Protein 2AHX (pdb70)

Radius of gyration: 51.65 Å; Cα contacts (8 Å, |Δi|>4): 3265; chains: 2; bounding box: 102×162×82 Å

Nearest PDB structures (foldseek):
  2ahx-assembly2_B  TM=1.002E+00  e=0.000E+00  Homo sapiens
  3u7u-assembly4_D  TM=5.009E-01  e=7.144E-100  Homo sapiens
  3u7u-assembly2_B  TM=5.029E-01  e=1.437E-99  Homo sapiens
  3u7u-assembly3_C  TM=4.833E-01  e=7.465E-99  Homo sapiens
  3u7u-assembly6_F  TM=4.872E-01  e=8.568E-97  Homo sapiens

Organism: Homo sapiens (NCBI:txid9606)

B-factor: mean 28.51, std 9.24, range [2.51, 85.09]

Structure (mmCIF, N/CA/C/O backbone):
data_2AHX
#
_entry.id   2AHX
#
_cell.length_a   76.960
_cell.length_b   203.090
_cell.length_c   261.320
_cell.angle_alpha   90.00
_cell.angle_beta   90.00
_cell.angle_gamma   90.00
#
_symmetry.space_group_name_H-M   'C 2 2 21'
#
loop_
_entity.id
_entity.type
_entity.pdbx_description
1 polymer 'Receptor tyrosine-protein kinase erbB-4'
2 non-polymer 2-acetamido-2-deoxy-beta-D-glucopyranose
3 non-polymer 'SULFATE ION'
4 non-polymer 'YTTRIUM (III) ION'
5 water water
#
loop_
_atom_site.group_PDB
_atom_site.id
_atom_site.type_symbol
_atom_site.label_atom_id
_atom_site.label_alt_id
_atom_site.label_comp_id
_atom_site.label_asym_id
_atom_site.label_entity_id
_atom_site.label_seq_id
_atom_site.pdbx_PDB_ins_code
_atom_site.Cartn_x
_atom_site.Cartn_y
_atom_site.Cartn_z
_atom_site.occupancy
_atom_site.B_iso_or_equiv
_atom_site.auth_seq_id
_atom_site.auth_comp_id
_atom_site.auth_asym_id
_atom_site.auth_atom_id
_atom_site.pdbx_PDB_model_num
ATOM 1 N N . GLN A 1 2 ? 3.800 123.437 154.857 1.00 35.35 1 GLN A N 1
ATOM 2 C CA . GLN A 1 2 ? 3.339 122.082 154.588 1.00 35.59 1 GLN A CA 1
ATOM 3 C C . GLN A 1 2 ? 3.246 121.772 153.081 1.00 35.41 1 GLN A C 1
ATOM 4 O O . GLN A 1 2 ? 2.917 120.636 152.726 1.00 36.33 1 GLN A O 1
ATOM 10 N N . SER A 1 3 ? 3.533 122.729 152.205 1.00 34.40 2 SER A N 1
ATOM 11 C CA . SER A 1 3 ? 3.566 122.455 150.807 1.00 32.89 2 SER A CA 1
ATOM 12 C C . SER A 1 3 ? 5.050 122.409 150.553 1.00 31.05 2 SER A C 1
ATOM 13 O O . SER A 1 3 ? 5.787 123.258 151.058 1.00 32.05 2 SER A O 1
ATOM 16 N N . VAL A 1 4 ? 5.518 121.437 149.780 1.00 29.25 3 VAL A N 1
ATOM 17 C CA . VAL A 1 4 ? 6.952 121.285 149.553 1.00 27.83 3 VAL A CA 1
ATOM 18 C C . VAL A 1 4 ? 7.378 121.227 148.086 1.00 26.00 3 VAL A C 1
ATOM 19 O O . VAL A 1 4 ? 6.630 120.758 147.230 1.00 26.07 3 VAL A O 1
ATOM 23 N N . CYS A 1 5 ? 8.586 121.710 147.802 1.00 25.26 4 CYS A N 1
ATOM 24 C CA . CYS A 1 5 ? 9.131 121.679 146.448 1.00 25.44 4 CYS A CA 1
ATOM 25 C C . CYS A 1 5 ? 10.655 121.736 146.446 1.00 24.33 4 CYS A C 1
ATOM 26 O O . CYS A 1 5 ? 11.282 122.198 147.404 1.00 23.17 4 CYS A O 1
ATOM 29 N N . ALA A 1 6 ? 11.248 121.253 145.360 1.00 25.02 5 ALA A N 1
ATOM 30 C CA . ALA A 1 6 ? 12.699 121.260 145.209 1.00 25.29 5 ALA A CA 1
ATOM 31 C C . ALA A 1 6 ? 13.110 122.628 144.693 1.00 27.38 5 ALA A C 1
ATOM 32 O O . ALA A 1 6 ? 12.333 123.304 144.020 1.00 29.66 5 ALA A O 1
ATOM 34 N N . GLY A 1 7 ? 14.325 123.047 145.009 1.00 28.03 6 GLY A N 1
ATOM 35 C CA . GLY A 1 7 ? 14.768 124.340 144.526 1.00 26.55 6 GLY A CA 1
ATOM 36 C C . GLY A 1 7 ? 15.558 124.131 143.255 1.00 26.42 6 GLY A C 1
ATOM 37 O O . GLY A 1 7 ? 15.420 123.100 142.604 1.00 24.12 6 GLY A O 1
ATOM 38 N N . THR A 1 8 ? 16.388 125.100 142.899 1.00 25.20 7 THR A N 1
ATOM 39 C CA . THR A 1 8 ? 17.210 124.973 141.709 1.00 25.48 7 THR A CA 1
ATOM 40 C C . THR A 1 8 ? 18.667 125.240 142.065 1.00 24.85 7 THR A C 1
ATOM 41 O O . THR A 1 8 ? 18.976 125.782 143.131 1.00 24.67 7 THR A O 1
ATOM 45 N N . GLU A 1 9 ? 19.559 124.842 141.167 1.00 25.88 8 GLU A N 1
ATOM 46 C CA . GLU A 1 9 ? 20.991 125.039 141.352 1.00 28.63 8 GLU A CA 1
ATOM 47 C C . GLU A 1 9 ? 21.612 125.509 140.046 1.00 26.58 8 GLU A C 1
ATOM 48 O O . GLU A 1 9 ? 22.684 125.044 139.657 1.00 25.66 8 GLU A O 1
ATOM 54 N N . ASN A 1 10 ? 20.937 126.431 139.372 1.00 27.13 9 ASN A N 1
ATOM 55 C CA . ASN A 1 10 ? 21.428 126.953 138.104 1.00 27.52 9 ASN A CA 1
ATOM 56 C C . ASN A 1 10 ? 22.340 128.157 138.325 1.00 28.88 9 ASN A C 1
ATOM 57 O O . ASN A 1 10 ? 23.113 128.525 137.442 1.00 27.87 9 ASN A O 1
ATOM 62 N N . LYS A 1 11 ? 22.241 128.762 139.509 1.00 29.19 10 LYS A N 1
ATOM 63 C CA . LYS A 1 11 ? 23.033 129.939 139.853 1.00 29.06 10 LYS A CA 1
ATOM 64 C C . LYS A 1 11 ? 22.714 131.040 138.843 1.00 29.70 10 LYS A C 1
ATOM 65 O O . LYS A 1 11 ? 21.551 131.365 138.623 1.00 31.67 10 LYS A O 1
ATOM 71 N N . LEU A 1 12 ? 23.742 131.603 138.220 1.00 29.45 11 LEU A N 1
ATOM 72 C CA . LEU A 1 12 ? 23.545 132.675 137.245 1.00 29.90 11 LEU A CA 1
ATOM 73 C C . LEU A 1 12 ? 23.308 132.167 135.826 1.00 30.28 11 LEU A C 1
ATOM 74 O O . LEU A 1 12 ? 23.723 132.793 134.848 1.00 30.77 11 LEU A O 1
ATOM 79 N N . SER A 1 13 ? 22.624 131.036 135.725 1.00 30.25 12 SER A N 1
ATOM 80 C CA . SER A 1 13 ? 22.326 130.426 134.438 1.00 27.79 12 SER A CA 1
ATOM 81 C C . SER A 1 13 ? 20.839 130.622 134.148 1.00 26.29 12 SER A C 1
ATOM 82 O O . SER A 1 13 ? 19.984 130.275 134.965 1.00 25.85 12 SER A O 1
ATOM 85 N N . SER A 1 14 ? 20.526 131.182 132.984 1.00 25.95 13 SER A N 1
ATOM 86 C CA . SER A 1 14 ? 19.127 131.423 132.643 1.00 24.46 13 SER A CA 1
ATOM 87 C C . SER A 1 14 ? 18.773 131.132 131.193 1.00 22.92 13 SER A C 1
ATOM 88 O O . SER A 1 14 ? 19.646 130.949 130.339 1.00 23.06 13 SER A O 1
ATOM 91 N N . LEU A 1 15 ? 17.474 131.079 130.933 1.00 21.40 14 LEU A N 1
ATOM 92 C CA . LEU A 1 15 ? 16.975 130.829 129.594 1.00 19.60 14 LEU A CA 1
ATOM 93 C C . LEU A 1 15 ? 17.093 132.117 128.798 1.00 21.10 14 LEU A C 1
ATOM 94 O O . LEU A 1 15 ? 16.868 133.200 129.334 1.00 21.17 14 LEU A O 1
ATOM 99 N N . SER A 1 16 ? 17.460 131.991 127.525 1.00 20.39 15 SER A N 1
ATOM 100 C CA . SER A 1 16 ? 17.597 133.145 126.644 1.00 20.86 15 SER A CA 1
ATOM 101 C C . SER A 1 16 ? 16.222 133.780 126.437 1.00 22.23 15 SER A C 1
ATOM 102 O O . SER A 1 16 ? 16.095 135.004 126.386 1.00 21.90 15 SER A O 1
ATOM 105 N N . ASP A 1 17 ? 15.201 132.936 126.310 1.00 23.64 16 ASP A N 1
ATOM 106 C CA . ASP A 1 17 ? 13.833 133.405 126.126 1.00 24.41 16 ASP A CA 1
ATOM 107 C C . ASP A 1 17 ? 13.291 133.872 127.480 1.00 25.59 16 ASP A C 1
ATOM 108 O O . ASP A 1 17 ? 12.750 133.072 128.255 1.00 25.62 16 ASP A O 1
ATOM 113 N N . LEU A 1 18 ? 13.437 135.168 127.753 1.00 25.66 17 LEU A N 1
ATOM 114 C CA . LEU A 1 18 ? 12.985 135.762 129.005 1.00 25.86 17 LEU A CA 1
ATOM 115 C C . LEU A 1 18 ? 11.536 135.436 129.365 1.00 26.64 17 LEU A C 1
ATOM 116 O O . LEU A 1 18 ? 11.133 135.555 130.523 1.00 27.55 17 LEU A O 1
ATOM 121 N N . GLU A 1 19 ? 10.751 135.023 128.378 1.00 26.66 18 GLU A N 1
ATOM 122 C CA . GLU A 1 19 ? 9.359 134.658 128.613 1.00 28.33 18 GLU A CA 1
ATOM 123 C C . GLU A 1 19 ? 9.371 133.321 129.350 1.00 28.56 18 GLU A C 1
ATOM 124 O O . GLU A 1 19 ? 8.740 133.172 130.404 1.00 27.80 18 GLU A O 1
ATOM 130 N N . GLN A 1 20 ? 10.108 132.357 128.797 1.00 28.23 19 GLN A N 1
ATOM 131 C CA . GLN A 1 20 ? 10.233 131.021 129.388 1.00 26.35 19 GLN A CA 1
ATOM 132 C C . GLN A 1 20 ? 10.886 131.048 130.774 1.00 24.71 19 GLN A C 1
ATOM 133 O O . GLN A 1 20 ? 10.629 130.181 131.605 1.00 25.75 19 GLN A O 1
ATOM 139 N N . GLN A 1 21 ? 11.739 132.040 131.013 1.00 23.38 20 GLN A N 1
ATOM 140 C CA . GLN A 1 21 ? 12.416 132.182 132.298 1.00 20.44 20 GLN A CA 1
ATOM 141 C C . GLN A 1 21 ? 11.368 132.422 133.376 1.00 19.76 20 GLN A C 1
ATOM 142 O O . GLN A 1 21 ? 11.306 131.693 134.369 1.00 22.05 20 GLN A O 1
ATOM 148 N N . TYR A 1 22 ? 10.549 133.451 133.159 1.00 18.26 21 TYR A N 1
ATOM 149 C CA . TYR A 1 22 ? 9.486 133.828 134.081 1.00 17.64 21 TYR A CA 1
ATOM 150 C C . TYR A 1 22 ? 8.506 132.690 134.283 1.00 18.32 21 TYR A C 1
ATOM 151 O O . TYR A 1 22 ? 8.036 132.442 135.390 1.00 19.14 21 TYR A O 1
ATOM 160 N N . ARG A 1 23 ? 8.179 132.012 133.193 1.00 18.88 22 ARG A N 1
ATOM 161 C CA . ARG A 1 23 ? 7.241 130.905 133.245 1.00 20.32 22 ARG A CA 1
ATOM 162 C C . ARG A 1 23 ? 7.861 129.752 134.032 1.00 20.49 22 ARG A C 1
ATOM 163 O O . ARG A 1 23 ? 7.174 129.040 134.776 1.00 21.15 22 ARG A O 1
ATOM 171 N N . ALA A 1 24 ? 9.169 129.579 133.861 1.00 20.24 23 ALA A N 1
ATOM 172 C CA . ALA A 1 24 ? 9.907 128.532 134.556 1.00 20.74 23 ALA A CA 1
ATOM 173 C C . ALA A 1 24 ? 9.781 128.756 136.055 1.00 20.20 23 ALA A C 1
ATOM 174 O O . ALA A 1 24 ? 9.294 127.895 136.782 1.00 20.74 23 ALA A O 1
ATOM 176 N N . LEU A 1 25 ? 10.219 129.924 136.509 1.00 20.49 24 LEU A N 1
ATOM 177 C CA . LEU A 1 25 ? 10.156 130.274 137.923 1.00 21.76 24 LEU A CA 1
ATOM 178 C C . LEU A 1 25 ? 8.783 129.953 138.502 1.00 22.09 24 LEU A C 1
ATOM 179 O O . LEU A 1 25 ? 8.668 129.207 139.471 1.00 21.97 24 LEU A O 1
ATOM 184 N N . ARG A 1 26 ? 7.742 130.518 137.897 1.00 22.85 25 ARG A N 1
ATOM 185 C CA . ARG A 1 26 ? 6.368 130.304 138.354 1.00 23.82 25 ARG A CA 1
ATOM 186 C C . ARG A 1 26 ? 5.961 128.837 138.442 1.00 24.06 25 ARG A C 1
ATOM 187 O O . ARG A 1 26 ? 5.197 128.451 139.322 1.00 24.36 25 ARG A O 1
ATOM 195 N N . LYS A 1 27 ? 6.458 128.013 137.533 1.00 25.26 26 LYS A N 1
ATOM 196 C CA . LYS A 1 27 ? 6.101 126.602 137.563 1.00 28.46 26 LYS A CA 1
ATOM 197 C C . LYS A 1 27 ? 6.767 125.875 138.733 1.00 30.03 26 LYS A C 1
ATOM 198 O O . LYS A 1 27 ? 6.182 124.969 139.330 1.00 31.21 26 LYS A O 1
ATOM 204 N N . TYR A 1 28 ? 7.991 126.282 139.052 1.00 30.18 27 TYR A N 1
ATOM 205 C CA . TYR A 1 28 ? 8.757 125.682 140.139 1.00 33.13 27 TYR A CA 1
ATOM 206 C C . TYR A 1 28 ? 8.235 126.000 141.544 1.00 33.64 27 TYR A C 1
ATOM 207 O O . TYR A 1 28 ? 7.867 125.094 142.299 1.00 34.22 27 TYR A O 1
ATOM 216 N N . TYR A 1 29 ? 8.196 127.281 141.898 1.00 33.07 28 TYR A N 1
ATOM 217 C CA . TYR A 1 29 ? 7.768 127.658 143.239 1.00 32.41 28 TYR A CA 1
ATOM 218 C C . TYR A 1 29 ? 6.315 128.105 143.360 1.00 33.21 28 TYR A C 1
ATOM 219 O O . TYR A 1 29 ? 5.906 128.682 144.370 1.00 34.77 28 TYR A O 1
ATOM 228 N N . GLU A 1 30 ? 5.543 127.805 142.322 1.00 32.20 29 GLU A N 1
ATOM 229 C CA . GLU A 1 30 ? 4.130 128.142 142.239 1.00 31.52 29 GLU A CA 1
ATOM 230 C C . GLU A 1 30 ? 3.447 128.316 143.596 1.00 30.10 29 GLU A C 1
ATOM 231 O O . GLU A 1 30 ? 3.340 129.432 144.100 1.00 31.75 29 GLU A O 1
ATOM 237 N N . ASN A 1 31 ? 2.980 127.219 144.184 1.00 27.80 30 ASN A N 1
ATOM 238 C CA . ASN A 1 31 ? 2.285 127.283 145.472 1.00 26.62 30 ASN A CA 1
ATOM 239 C C . ASN A 1 31 ? 3.116 126.671 146.589 1.00 27.49 30 ASN A C 1
ATOM 240 O O . ASN A 1 31 ? 2.586 126.237 147.617 1.00 27.83 30 ASN A O 1
ATOM 245 N N . CYS A 1 32 ? 4.424 126.655 146.381 1.00 26.13 31 CYS A N 1
ATOM 246 C CA . CYS A 1 32 ? 5.356 126.080 147.328 1.00 25.10 31 CYS A CA 1
ATOM 247 C C . CYS A 1 32 ? 5.489 126.890 148.614 1.00 23.72 31 CYS A C 1
ATOM 248 O O . CYS A 1 32 ? 5.709 128.091 148.581 1.00 23.41 31 CYS A O 1
ATOM 251 N N . GLU A 1 33 ? 5.365 126.227 149.756 1.00 23.19 32 GLU A N 1
ATOM 252 C CA . GLU A 1 33 ? 5.517 126.921 151.029 1.00 22.45 32 GLU A CA 1
ATOM 253 C C . GLU A 1 33 ? 6.955 126.753 151.531 1.00 22.03 32 GLU A C 1
ATOM 254 O O . GLU A 1 33 ? 7.584 127.729 151.954 1.00 22.57 32 GLU A O 1
ATOM 260 N N . VAL A 1 34 ? 7.470 125.521 151.465 1.00 20.04 33 VAL A N 1
ATOM 261 C CA . VAL A 1 34 ? 8.830 125.205 151.908 1.00 19.78 33 VAL A CA 1
ATOM 262 C C . VAL A 1 34 ? 9.736 124.791 150.746 1.00 20.46 33 VAL A C 1
ATOM 263 O O . VAL A 1 34 ? 9.545 123.732 150.144 1.00 19.04 33 VAL A O 1
ATOM 267 N N . VAL A 1 35 ? 10.728 125.613 150.424 1.00 21.57 34 VAL A N 1
ATOM 268 C CA . VAL A 1 35 ? 11.641 125.264 149.332 1.00 22.94 34 VAL A CA 1
ATOM 269 C C . VAL A 1 35 ? 12.789 124.417 149.884 1.00 23.73 34 VAL A C 1
ATOM 270 O O . VAL A 1 35 ? 13.683 124.921 150.576 1.00 23.98 34 VAL A O 1
ATOM 274 N N . MET A 1 36 ? 12.754 123.125 149.582 1.00 22.55 35 MET A N 1
ATOM 275 C CA . MET A 1 36 ? 13.778 122.205 150.057 1.00 23.12 35 MET A CA 1
ATOM 276 C C . MET A 1 36 ? 14.941 122.222 149.095 1.00 22.41 35 MET A C 1
ATOM 277 O O . MET A 1 36 ? 15.215 121.257 148.399 1.00 25.95 35 MET A O 1
ATOM 282 N N . GLY A 1 37 ? 15.609 123.361 149.059 1.00 20.91 36 GLY A N 1
ATOM 283 C CA . GLY A 1 37 ? 16.731 123.568 148.178 1.00 19.16 36 GLY A CA 1
ATOM 284 C C . GLY A 1 37 ? 16.900 125.065 148.078 1.00 18.66 36 GLY A C 1
ATOM 285 O O . GLY A 1 37 ? 16.583 125.780 149.029 1.00 19.40 36 GLY A O 1
ATOM 286 N N . ASN A 1 38 ? 17.375 125.541 146.932 1.00 18.86 37 ASN A N 1
ATOM 287 C CA . ASN A 1 38 ? 17.593 126.966 146.733 1.00 20.38 37 ASN A CA 1
ATOM 288 C C . ASN A 1 38 ? 16.446 127.669 146.004 1.00 21.33 37 ASN A C 1
ATOM 289 O O . ASN A 1 38 ? 15.768 127.070 145.168 1.00 20.95 37 ASN A O 1
ATOM 294 N N . LEU A 1 39 ? 16.225 128.936 146.356 1.00 20.97 38 LEU A N 1
ATOM 295 C CA . LEU A 1 39 ? 15.212 129.772 145.707 1.00 22.10 38 LEU A CA 1
ATOM 296 C C . LEU A 1 39 ? 16.062 130.631 144.790 1.00 21.85 38 LEU A C 1
ATOM 297 O O . LEU A 1 39 ? 16.812 131.491 145.251 1.00 22.45 38 LEU A O 1
ATOM 302 N N . GLU A 1 40 ? 15.993 130.358 143.495 1.00 22.12 39 GLU A N 1
ATOM 303 C CA . GLU A 1 40 ? 16.783 131.117 142.535 1.00 22.58 39 GLU A CA 1
ATOM 304 C C . GLU A 1 40 ? 15.906 131.953 141.602 1.00 21.33 39 GLU A C 1
ATOM 305 O O . GLU A 1 40 ? 15.093 131.434 140.838 1.00 22.43 39 GLU A O 1
ATOM 311 N N . ILE A 1 41 ? 16.079 133.263 141.692 1.00 20.23 40 ILE A N 1
ATOM 312 C CA . ILE A 1 41 ? 15.324 134.205 140.884 1.00 20.82 40 ILE A CA 1
ATOM 313 C C . ILE A 1 41 ? 16.313 134.964 140.022 1.00 21.46 40 ILE A C 1
ATOM 314 O O . ILE A 1 41 ? 17.074 135.801 140.523 1.00 22.89 40 ILE A O 1
ATOM 319 N N . THR A 1 42 ? 16.311 134.669 138.727 1.00 21.82 41 THR A N 1
ATOM 320 C CA . THR A 1 42 ? 17.251 135.327 137.843 1.00 25.09 41 THR A CA 1
ATOM 321 C C . THR A 1 42 ? 16.698 135.663 136.458 1.00 25.70 41 THR A C 1
ATOM 322 O O . THR A 1 42 ? 15.784 135.001 135.956 1.00 25.84 41 THR A O 1
ATOM 326 N N . SER A 1 43 ? 17.269 136.707 135.858 1.00 26.38 42 SER A N 1
ATOM 327 C CA . SER A 1 43 ? 16.893 137.177 134.526 1.00 26.48 42 SER A CA 1
ATOM 328 C C . SER A 1 43 ? 15.418 137.489 134.313 1.00 25.03 42 SER A C 1
ATOM 329 O O . SER A 1 43 ? 14.866 137.179 133.254 1.00 24.65 42 SER A O 1
ATOM 332 N N . ILE A 1 44 ? 14.784 138.103 135.307 1.00 23.25 43 ILE A N 1
ATOM 333 C CA . ILE A 1 44 ? 13.379 138.456 135.188 1.00 21.89 43 ILE A CA 1
ATOM 334 C C . ILE A 1 44 ? 13.206 139.927 134.827 1.00 22.57 43 ILE A C 1
ATOM 335 O O . ILE A 1 44 ? 13.812 140.811 135.443 1.00 20.21 43 ILE A O 1
ATOM 340 N N . GLU A 1 45 ? 12.355 140.169 133.829 1.00 23.73 44 GLU A N 1
ATOM 341 C CA . GLU A 1 45 ? 12.078 141.508 133.318 1.00 25.22 44 GLU A CA 1
ATOM 342 C C . GLU A 1 45 ? 11.209 142.394 134.207 1.00 27.48 44 GLU A C 1
ATOM 343 O O . GLU A 1 45 ? 10.468 141.909 135.061 1.00 26.10 44 GLU A O 1
ATOM 349 N N . HIS A 1 46 ? 11.304 143.700 133.953 1.00 31.27 45 HIS A N 1
ATOM 350 C CA . HIS A 1 46 ? 10.582 144.748 134.676 1.00 33.85 45 HIS A CA 1
ATOM 351 C C . HIS A 1 46 ? 9.165 144.429 135.160 1.00 35.20 45 HIS A C 1
ATOM 352 O O . HIS A 1 46 ? 8.934 144.202 136.353 1.00 37.94 45 HIS A O 1
ATOM 359 N N . ASN A 1 47 ? 8.209 144.435 134.242 1.00 36.11 46 ASN A N 1
ATOM 360 C CA . ASN A 1 47 ? 6.826 144.198 134.623 1.00 37.08 46 ASN A CA 1
ATOM 361 C C . ASN A 1 47 ? 6.369 142.754 134.519 1.00 36.24 46 ASN A C 1
ATOM 362 O O . ASN A 1 47 ? 5.871 142.312 133.485 1.00 37.75 46 ASN A O 1
ATOM 367 N N . ARG A 1 48 ? 6.552 142.024 135.611 1.00 35.15 47 ARG A N 1
ATOM 368 C CA . ARG A 1 48 ? 6.142 140.626 135.717 1.00 32.95 47 ARG A CA 1
ATOM 369 C C . ARG A 1 48 ? 5.679 140.525 137.164 1.00 31.39 47 ARG A C 1
ATOM 370 O O . ARG A 1 48 ? 6.430 140.892 138.070 1.00 30.30 47 ARG A O 1
ATOM 378 N N . ASP A 1 49 ? 4.456 140.071 137.412 1.00 31.21 48 ASP A N 1
ATOM 379 C CA . ASP A 1 49 ? 4.043 139.987 138.804 1.00 32.45 48 ASP A CA 1
ATOM 380 C C . ASP A 1 49 ? 4.634 138.728 139.436 1.00 32.84 48 ASP A C 1
ATOM 381 O O . ASP A 1 49 ? 4.539 137.623 138.888 1.00 32.94 48 ASP A O 1
ATOM 386 N N . LEU A 1 50 ? 5.278 138.917 140.581 1.00 31.97 49 LEU A N 1
ATOM 387 C CA . LEU A 1 50 ? 5.896 137.824 141.306 1.00 30.12 49 LEU A CA 1
ATOM 388 C C . LEU A 1 50 ? 5.147 137.656 142.609 1.00 29.24 49 LEU A C 1
ATOM 389 O O . LEU A 1 50 ? 5.745 137.447 143.658 1.00 31.24 49 LEU A O 1
ATOM 394 N N . SER A 1 51 ? 3.828 137.758 142.535 1.00 27.02 50 SER A N 1
ATOM 395 C CA . SER A 1 51 ? 3.002 137.618 143.724 1.00 26.15 50 SER A CA 1
ATOM 396 C C . SER A 1 51 ? 2.860 136.153 144.128 1.00 25.45 50 SER A C 1
ATOM 397 O O . SER A 1 51 ? 2.441 135.851 145.252 1.00 24.36 50 SER A O 1
ATOM 400 N N . PHE A 1 52 ? 3.216 135.243 143.221 1.00 25.09 51 PHE A N 1
ATOM 401 C CA . PHE A 1 52 ? 3.123 133.818 143.528 1.00 25.58 51 PHE A CA 1
ATOM 402 C C . PHE A 1 52 ? 4.214 133.418 144.522 1.00 24.37 51 PHE A C 1
ATOM 403 O O . PHE A 1 52 ? 4.123 132.368 145.159 1.00 27.02 51 PHE A O 1
ATOM 411 N N . LEU A 1 53 ? 5.232 134.268 144.655 1.00 23.51 52 LEU A N 1
ATOM 412 C CA . LEU A 1 53 ? 6.333 134.016 145.582 1.00 22.90 52 LEU A CA 1
ATOM 413 C C . LEU A 1 53 ? 5.919 134.210 147.029 1.00 22.25 52 LEU A C 1
ATOM 414 O O . LEU A 1 53 ? 6.673 133.889 147.939 1.00 21.78 52 LEU A O 1
ATOM 419 N N . ARG A 1 54 ? 4.724 134.742 147.249 1.00 20.87 53 ARG A N 1
ATOM 420 C CA . ARG A 1 54 ? 4.253 134.955 148.609 1.00 18.91 53 ARG A CA 1
ATOM 421 C C . ARG A 1 54 ? 3.931 133.642 149.313 1.00 18.45 53 ARG A C 1
ATOM 422 O O . ARG A 1 54 ? 3.652 133.614 150.513 1.00 18.00 53 ARG A O 1
ATOM 430 N N . SER A 1 55 ? 3.980 132.546 148.567 1.00 17.73 54 SER A N 1
ATOM 431 C CA . SER A 1 55 ? 3.715 131.239 149.158 1.00 18.78 54 SER A CA 1
ATOM 432 C C . SER A 1 55 ? 4.911 130.764 150.006 1.00 17.38 54 SER A C 1
ATOM 433 O O . SER A 1 55 ? 4.732 130.146 151.055 1.00 17.01 54 SER A O 1
ATOM 436 N N . VAL A 1 56 ? 6.124 131.085 149.556 1.00 19.57 55 VAL A N 1
ATOM 437 C CA . VAL A 1 56 ? 7.350 130.684 150.242 1.00 20.82 55 VAL A CA 1
ATOM 438 C C . VAL A 1 56 ? 7.497 131.206 151.668 1.00 22.41 55 VAL A C 1
ATOM 439 O O . VAL A 1 56 ? 7.578 132.414 151.902 1.00 20.87 55 VAL A O 1
ATOM 443 N N . ARG A 1 57 ? 7.548 130.279 152.620 1.00 25.73 56 ARG A N 1
ATOM 444 C CA . ARG A 1 57 ? 7.701 130.626 154.032 1.00 27.50 56 ARG A CA 1
ATOM 445 C C . ARG A 1 57 ? 9.120 130.260 154.496 1.00 26.63 56 ARG A C 1
ATOM 446 O O . ARG A 1 57 ? 9.706 130.949 155.336 1.00 26.39 56 ARG A O 1
ATOM 454 N N . GLU A 1 58 ? 9.661 129.176 153.933 1.00 26.14 57 GLU A N 1
ATOM 455 C CA . GLU A 1 58 ? 11.006 128.702 154.265 1.00 24.62 57 GLU A CA 1
ATOM 456 C C . GLU A 1 58 ? 11.811 128.250 153.050 1.00 23.78 57 GLU A C 1
ATOM 457 O O . GLU A 1 58 ? 11.271 127.754 152.060 1.00 23.06 57 GLU A O 1
ATOM 463 N N . VAL A 1 59 ? 13.120 128.425 153.153 1.00 23.32 58 VAL A N 1
ATOM 464 C CA . VAL A 1 59 ? 14.061 128.036 152.120 1.00 22.77 58 VAL A CA 1
ATOM 465 C C . VAL A 1 59 ? 15.218 127.368 152.860 1.00 23.94 58 VAL A C 1
ATOM 466 O O . VAL A 1 59 ? 15.917 128.019 153.622 1.00 24.40 58 VAL A O 1
ATOM 470 N N . THR A 1 60 ? 15.423 126.073 152.654 1.00 25.71 59 THR A N 1
ATOM 471 C CA . THR A 1 60 ? 16.495 125.386 153.365 1.00 25.01 59 THR A CA 1
ATOM 472 C C . THR A 1 60 ? 17.871 125.695 152.806 1.00 24.43 59 THR A C 1
ATOM 473 O O . THR A 1 60 ? 18.870 125.618 153.524 1.00 25.14 59 THR A O 1
ATOM 477 N N . GLY A 1 61 ? 17.928 126.044 151.528 1.00 23.60 60 GLY A N 1
ATOM 478 C CA . GLY A 1 61 ? 19.209 126.361 150.921 1.00 22.49 60 GLY A CA 1
ATOM 479 C C . GLY A 1 61 ? 19.499 127.844 150.988 1.00 26.73 60 GLY A C 1
ATOM 480 O O . GLY A 1 61 ? 19.506 128.437 152.072 1.00 30.87 60 GLY A O 1
ATOM 481 N N . TYR A 1 62 ? 19.751 128.456 149.836 1.00 25.16 61 TYR A N 1
ATOM 482 C CA . TYR A 1 62 ? 20.007 129.881 149.812 1.00 25.27 61 TYR A CA 1
ATOM 483 C C . TYR A 1 62 ? 18.981 130.521 148.881 1.00 24.37 61 TYR A C 1
ATOM 484 O O . TYR A 1 62 ? 18.225 129.823 148.202 1.00 24.73 61 TYR A O 1
ATOM 493 N N . VAL A 1 63 ? 18.940 131.849 148.889 1.00 25.97 62 VAL A N 1
ATOM 494 C CA . VAL A 1 63 ? 18.034 132.630 148.049 1.00 22.89 62 VAL A CA 1
ATOM 495 C C . VAL A 1 63 ? 18.930 133.519 147.196 1.00 23.67 62 VAL A C 1
ATOM 496 O O . VAL A 1 63 ? 19.722 134.301 147.738 1.00 24.29 62 VAL A O 1
ATOM 500 N N . LEU A 1 64 ? 18.817 133.376 145.873 1.00 22.02 63 LEU A N 1
ATOM 501 C CA . LEU A 1 64 ? 19.622 134.143 144.911 1.00 20.77 63 LEU A CA 1
ATOM 502 C C . LEU A 1 64 ? 18.719 135.049 144.076 1.00 23.43 63 LEU A C 1
ATOM 503 O O . LEU A 1 64 ? 17.746 134.590 143.471 1.00 21.95 63 LEU A O 1
ATOM 508 N N . VAL A 1 65 ? 19.037 136.336 144.051 1.00 23.15 64 VAL A N 1
ATOM 509 C CA . VAL A 1 65 ? 18.252 137.305 143.292 1.00 22.23 64 VAL A CA 1
ATOM 510 C C . VAL A 1 65 ? 19.253 138.173 142.532 1.00 23.09 64 VAL A C 1
ATOM 511 O O . VAL A 1 65 ? 19.806 139.131 143.076 1.00 25.49 64 VAL A O 1
ATOM 515 N N . ALA A 1 66 ? 19.500 137.807 141.275 1.00 21.89 65 ALA A N 1
ATOM 516 C CA . ALA A 1 66 ? 20.475 138.518 140.452 1.00 21.99 65 ALA A CA 1
ATOM 517 C C . ALA A 1 66 ? 20.045 138.674 138.995 1.00 22.19 65 ALA A C 1
ATOM 518 O O . ALA A 1 66 ? 19.183 137.940 138.506 1.00 21.42 65 ALA A O 1
ATOM 520 N N . LEU A 1 67 ? 20.654 139.638 138.310 1.00 22.01 66 LEU A N 1
ATOM 521 C CA . LEU A 1 67 ? 20.357 139.893 136.906 1.00 22.80 66 LEU A CA 1
ATOM 522 C C . LEU A 1 67 ? 18.867 140.134 136.677 1.00 24.28 66 LEU A C 1
ATOM 523 O O . LEU A 1 67 ? 18.335 139.791 135.619 1.00 24.24 66 LEU A O 1
ATOM 528 N N . ASN A 1 68 ? 18.187 140.705 137.666 1.00 25.62 67 ASN A N 1
ATOM 529 C CA . ASN A 1 68 ? 16.760 140.984 137.528 1.00 24.98 67 ASN A CA 1
ATOM 530 C C . ASN A 1 68 ? 16.506 142.455 137.192 1.00 25.84 67 ASN A C 1
ATOM 531 O O . ASN A 1 68 ? 17.411 143.296 137.274 1.00 24.92 67 ASN A O 1
ATOM 536 N N . GLN A 1 69 ? 15.267 142.762 136.818 1.00 26.06 68 GLN A N 1
ATOM 537 C CA . GLN A 1 69 ? 14.912 144.127 136.458 1.00 27.19 68 GLN A CA 1
ATOM 538 C C . GLN A 1 69 ? 13.598 144.555 137.109 1.00 27.39 68 GLN A C 1
ATOM 539 O O . GLN A 1 69 ? 13.238 145.737 137.064 1.00 24.62 68 GLN A O 1
ATOM 545 N N . PHE A 1 70 ? 12.887 143.609 137.724 1.00 27.69 69 PHE A N 1
ATOM 546 C CA . PHE A 1 70 ? 11.621 143.954 138.363 1.00 28.75 69 PHE A CA 1
ATOM 547 C C . PHE A 1 70 ? 11.833 144.986 139.454 1.00 30.03 69 PHE A C 1
ATOM 548 O O . PHE A 1 70 ? 12.963 145.257 139.857 1.00 29.15 69 PHE A O 1
ATOM 556 N N . ARG A 1 71 ? 10.738 145.566 139.926 1.00 31.68 70 ARG A N 1
ATOM 557 C CA . ARG A 1 71 ? 10.814 146.613 140.925 1.00 32.51 70 ARG A CA 1
ATOM 558 C C . ARG A 1 71 ? 10.770 146.165 142.387 1.00 31.57 70 ARG A C 1
ATOM 559 O O . ARG A 1 71 ? 11.639 146.531 143.189 1.00 30.17 70 ARG A O 1
ATOM 567 N N . TYR A 1 72 ? 9.756 145.380 142.728 1.00 30.98 71 TYR A N 1
ATOM 568 C CA . TYR A 1 72 ? 9.563 144.925 144.104 1.00 28.95 71 TYR A CA 1
ATOM 569 C C . TYR A 1 72 ? 9.667 143.407 144.253 1.00 27.72 71 TYR A C 1
ATOM 570 O O . TYR A 1 72 ? 9.089 142.660 143.454 1.00 26.45 71 TYR A O 1
ATOM 579 N N . LEU A 1 73 ? 10.397 142.952 145.273 1.00 28.18 72 LEU A N 1
ATOM 580 C CA . LEU A 1 73 ? 10.540 141.514 145.527 1.00 28.17 72 LEU A CA 1
ATOM 581 C C . LEU A 1 73 ? 9.432 141.094 146.512 1.00 28.13 72 LEU A C 1
ATOM 582 O O . LEU A 1 73 ? 9.449 141.475 147.684 1.00 28.86 72 LEU A O 1
ATOM 587 N N . PRO A 1 74 ? 8.444 140.315 146.038 1.00 28.46 73 PRO A N 1
ATOM 588 C CA . PRO A 1 74 ? 7.326 139.861 146.880 1.00 27.79 73 PRO A CA 1
ATOM 589 C C . PRO A 1 74 ? 7.541 138.620 147.750 1.00 26.02 73 PRO A C 1
ATOM 590 O O . PRO A 1 74 ? 6.880 137.597 147.535 1.00 25.26 73 PRO A O 1
ATOM 594 N N . LEU A 1 75 ? 8.433 138.711 148.734 1.00 25.16 74 LEU A N 1
ATOM 595 C CA . LEU A 1 75 ? 8.690 137.584 149.632 1.00 23.04 74 LEU A CA 1
ATOM 596 C C . LEU A 1 75 ? 8.278 137.928 151.050 1.00 23.70 74 LEU A C 1
ATOM 597 O O . LEU A 1 75 ? 8.928 137.516 152.010 1.00 24.41 74 LEU A O 1
ATOM 602 N N . GLU A 1 76 ? 7.189 138.681 151.171 1.00 23.42 75 GLU A N 1
ATOM 603 C CA . GLU A 1 76 ? 6.679 139.117 152.465 1.00 24.82 75 GLU A CA 1
ATOM 604 C C . GLU A 1 76 ? 6.384 137.974 153.436 1.00 25.55 75 GLU A C 1
ATOM 605 O O . GLU A 1 76 ? 6.147 138.208 154.624 1.00 25.57 75 GLU A O 1
ATOM 611 N N . ASN A 1 77 ? 6.397 136.741 152.943 1.00 24.85 76 ASN A N 1
ATOM 612 C CA . ASN A 1 77 ? 6.148 135.599 153.814 1.00 24.82 76 ASN A CA 1
ATOM 613 C C . ASN A 1 77 ? 7.397 134.755 154.078 1.00 24.31 76 ASN A C 1
ATOM 614 O O . ASN A 1 77 ? 7.319 133.720 154.740 1.00 24.75 76 ASN A O 1
ATOM 619 N N . LEU A 1 78 ? 8.545 135.196 153.564 1.00 23.43 77 LEU A N 1
ATOM 620 C CA . LEU A 1 78 ? 9.783 134.462 153.768 1.00 22.48 77 LEU A CA 1
ATOM 621 C C . LEU A 1 78 ? 10.242 134.687 155.206 1.00 24.96 77 LEU A C 1
ATOM 622 O O . LEU A 1 78 ? 10.820 135.723 155.548 1.00 24.83 77 LEU A O 1
ATOM 627 N N . ARG A 1 79 ? 9.982 133.699 156.048 1.00 24.70 78 ARG A N 1
ATOM 628 C CA . ARG A 1 79 ? 10.346 133.782 157.450 1.00 24.62 78 ARG A CA 1
ATOM 629 C C . ARG A 1 79 ? 11.774 133.333 157.764 1.00 25.36 78 ARG A C 1
ATOM 630 O O . ARG A 1 79 ? 12.438 133.934 158.604 1.00 28.07 78 ARG A O 1
ATOM 638 N N . ILE A 1 80 ? 12.256 132.295 157.084 1.00 23.64 79 ILE A N 1
ATOM 639 C CA . ILE A 1 80 ? 13.588 131.782 157.379 1.00 21.82 79 ILE A CA 1
ATOM 640 C C . ILE A 1 80 ? 14.323 131.146 156.199 1.00 23.02 79 ILE A C 1
ATOM 641 O O . ILE A 1 80 ? 13.711 130.559 155.307 1.00 25.19 79 ILE A O 1
ATOM 646 N N . ILE A 1 81 ? 15.643 131.286 156.211 1.00 22.93 80 ILE A N 1
ATOM 647 C CA . ILE A 1 81 ? 16.526 130.709 155.200 1.00 21.39 80 ILE A CA 1
ATOM 648 C C . ILE A 1 81 ? 17.559 129.928 156.022 1.00 21.35 80 ILE A C 1
ATOM 649 O O . ILE A 1 81 ? 18.348 130.520 156.750 1.00 22.95 80 ILE A O 1
ATOM 654 N N . ARG A 1 82 ? 17.543 128.601 155.913 1.00 23.12 81 ARG A N 1
ATOM 655 C CA . ARG A 1 82 ? 18.450 127.750 156.690 1.00 24.31 81 ARG A CA 1
ATOM 656 C C . ARG A 1 82 ? 19.926 127.739 156.277 1.00 24.57 81 ARG A C 1
ATOM 657 O O . ARG A 1 82 ? 20.797 127.456 157.098 1.00 24.01 81 ARG A O 1
ATOM 665 N N . GLY A 1 83 ? 20.208 128.050 155.016 1.00 25.61 82 GLY A N 1
ATOM 666 C CA . GLY A 1 83 ? 21.586 128.087 154.554 1.00 24.59 82 GLY A CA 1
ATOM 667 C C . GLY A 1 83 ? 22.313 126.753 154.520 1.00 25.55 82 GLY A C 1
ATOM 668 O O . GLY A 1 83 ? 23.537 126.707 154.682 1.00 22.83 82 GLY A O 1
ATOM 669 N N . THR A 1 84 ? 21.563 125.670 154.318 1.00 24.45 83 THR A N 1
ATOM 670 C CA . THR A 1 84 ? 22.141 124.331 154.234 1.00 26.30 83 THR A CA 1
ATOM 671 C C . THR A 1 84 ? 23.152 124.313 153.087 1.00 26.63 83 THR A C 1
ATOM 672 O O . THR A 1 84 ? 24.087 123.504 153.054 1.00 26.79 83 THR A O 1
ATOM 676 N N . LYS A 1 85 ? 22.932 125.206 152.135 1.00 26.02 84 LYS A N 1
ATOM 677 C CA . LYS A 1 85 ? 23.816 125.370 150.999 1.00 27.72 84 LYS A CA 1
ATOM 678 C C . LYS A 1 85 ? 23.989 126.871 150.870 1.00 24.86 84 LYS A C 1
ATOM 679 O O . LYS A 1 85 ? 23.099 127.626 151.251 1.00 25.05 84 LYS A O 1
ATOM 685 N N . LEU A 1 86 ? 25.134 127.306 150.356 1.00 26.10 85 LEU A N 1
ATOM 686 C CA . LEU A 1 86 ? 25.396 128.731 150.252 1.00 24.42 85 LEU A CA 1
ATOM 687 C C . LEU A 1 86 ? 25.849 129.147 148.869 1.00 26.11 85 LEU A C 1
ATOM 688 O O . LEU A 1 86 ? 26.577 128.415 148.204 1.00 24.65 85 LEU A O 1
ATOM 693 N N . TYR A 1 87 ? 25.426 130.336 148.446 1.00 24.32 86 TYR A N 1
ATOM 694 C CA . TYR A 1 87 ? 25.805 130.856 147.141 1.00 23.66 86 TYR A CA 1
ATOM 695 C C . TYR A 1 87 ? 27.268 131.290 147.218 1.00 24.18 86 TYR A C 1
ATOM 696 O O . TYR A 1 87 ? 27.639 132.139 148.020 1.00 24.72 86 TYR A O 1
ATOM 705 N N . GLU A 1 88 ? 28.097 130.684 146.370 1.00 27.90 87 GLU A N 1
ATOM 706 C CA . GLU A 1 88 ? 29.533 130.951 146.341 1.00 27.17 87 GLU A CA 1
ATOM 707 C C . GLU A 1 88 ? 30.127 130.445 147.649 1.00 26.82 87 GLU A C 1
ATOM 708 O O . GLU A 1 88 ? 31.118 130.982 148.134 1.00 29.14 87 GLU A O 1
ATOM 714 N N . ASP A 1 89 ? 29.513 129.411 148.220 1.00 26.84 88 ASP A N 1
ATOM 715 C CA . ASP A 1 89 ? 29.984 128.842 149.478 1.00 23.96 88 ASP A CA 1
ATOM 716 C C . ASP A 1 89 ? 30.018 129.883 150.587 1.00 25.46 88 ASP A C 1
ATOM 717 O O . ASP A 1 89 ? 30.610 129.650 151.643 1.00 24.50 88 ASP A O 1
ATOM 722 N N . ARG A 1 90 ? 29.364 131.022 150.356 1.00 26.46 89 ARG A N 1
ATOM 723 C CA . ARG A 1 90 ? 29.376 132.100 151.333 1.00 27.56 89 ARG A CA 1
ATOM 724 C C . ARG A 1 90 ? 28.049 132.668 151.814 1.00 28.18 89 ARG A C 1
ATOM 725 O O . ARG A 1 90 ? 27.899 132.958 152.993 1.00 27.71 89 ARG A O 1
ATOM 733 N N . TYR A 1 91 ? 27.074 132.821 150.927 1.00 27.94 90 TYR A N 1
ATOM 734 C CA . TYR A 1 91 ? 25.834 133.466 151.350 1.00 27.41 90 TYR A CA 1
ATOM 735 C C . TYR A 1 91 ? 24.534 132.690 151.317 1.00 28.31 90 TYR A C 1
ATOM 736 O O . TYR A 1 91 ? 24.299 131.878 150.422 1.00 32.10 90 TYR A O 1
ATOM 745 N N . ALA A 1 92 ? 23.686 132.956 152.308 1.00 29.02 91 ALA A N 1
ATOM 746 C CA . ALA A 1 92 ? 22.379 132.319 152.397 1.00 26.86 91 ALA A CA 1
ATOM 747 C C . ALA A 1 92 ? 21.432 133.202 151.585 1.00 28.59 91 ALA A C 1
ATOM 748 O O . ALA A 1 92 ? 20.398 132.742 151.080 1.00 31.14 91 ALA A O 1
ATOM 750 N N . LEU A 1 93 ? 21.807 134.476 151.466 1.00 25.59 92 LEU A N 1
ATOM 751 C CA . LEU A 1 93 ? 21.032 135.463 150.720 1.00 23.90 92 LEU A CA 1
ATOM 752 C C . LEU A 1 93 ? 21.975 136.292 149.849 1.00 24.43 92 LEU A C 1
ATOM 753 O O . LEU A 1 93 ? 22.877 136.962 150.367 1.00 25.67 92 LEU A O 1
ATOM 758 N N . ALA A 1 94 ? 21.778 136.236 148.533 1.00 22.48 93 ALA A N 1
ATOM 759 C CA . ALA A 1 94 ? 22.614 136.986 147.602 1.00 21.44 93 ALA A CA 1
ATOM 760 C C . ALA A 1 94 ? 21.754 137.817 146.640 1.00 23.79 93 ALA A C 1
ATOM 761 O O . ALA A 1 94 ? 20.979 137.264 145.849 1.00 24.24 93 ALA A O 1
ATOM 763 N N . ILE A 1 95 ? 21.896 139.140 146.712 1.00 21.77 94 ILE A N 1
ATOM 764 C CA . ILE A 1 95 ? 21.121 140.033 145.857 1.00 22.79 94 ILE A CA 1
ATOM 765 C C . ILE A 1 95 ? 22.047 141.019 145.156 1.00 24.11 94 ILE A C 1
ATOM 766 O O . ILE A 1 95 ? 22.629 141.902 145.798 1.00 23.16 94 ILE A O 1
ATOM 771 N N . PHE A 1 96 ? 22.179 140.882 143.838 1.00 23.36 95 PHE A N 1
ATOM 772 C CA . PHE A 1 96 ? 23.088 141.761 143.121 1.00 24.57 95 PHE A CA 1
ATOM 773 C C . PHE A 1 96 ? 22.859 141.922 141.619 1.00 24.96 95 PHE A C 1
ATOM 774 O O . PHE A 1 96 ? 22.266 141.062 140.960 1.00 25.77 95 PHE A O 1
ATOM 782 N N . LEU A 1 97 ? 23.360 143.038 141.091 1.00 24.82 96 LEU A N 1
ATOM 783 C CA . LEU A 1 97 ? 23.248 143.359 139.676 1.00 25.94 96 LEU A CA 1
ATOM 784 C C . LEU A 1 97 ? 21.806 143.250 139.178 1.00 27.46 96 LEU A C 1
ATOM 785 O O . LEU A 1 97 ? 21.548 142.665 138.128 1.00 28.12 96 LEU A O 1
ATOM 790 N N . ASN A 1 98 ? 20.872 143.819 139.936 1.00 28.89 97 ASN A N 1
ATOM 791 C CA . ASN A 1 98 ? 19.459 143.783 139.569 1.00 29.17 97 ASN A CA 1
ATOM 792 C C . ASN A 1 98 ? 19.003 145.092 138.934 1.00 31.65 97 ASN A C 1
ATOM 793 O O . ASN A 1 98 ? 18.143 145.795 139.476 1.00 31.87 97 ASN A O 1
ATOM 798 N N . TYR A 1 99 ? 19.584 145.417 137.785 1.00 33.32 98 TYR A N 1
ATOM 799 C CA . TYR A 1 99 ? 19.221 146.632 137.070 1.00 34.93 98 TYR A CA 1
ATOM 800 C C . TYR A 1 99 ? 19.667 146.514 135.618 1.00 37.84 98 TYR A C 1
ATOM 801 O O . TYR A 1 99 ? 20.702 145.907 135.326 1.00 38.46 98 TYR A O 1
ATOM 810 N N . ARG A 1 100 ? 18.876 147.081 134.711 1.00 40.26 99 ARG A N 1
ATOM 811 C CA . ARG A 1 100 ? 19.193 147.033 133.288 1.00 42.88 99 ARG A CA 1
ATOM 812 C C . ARG A 1 100 ? 20.416 147.899 133.020 1.00 44.44 99 ARG A C 1
ATOM 813 O O . ARG A 1 100 ? 20.448 149.077 133.390 1.00 44.82 99 ARG A O 1
ATOM 821 N N . LYS A 1 101 ? 21.427 147.302 132.391 1.00 46.36 100 LYS A N 1
ATOM 822 C CA . LYS A 1 101 ? 22.670 148.007 132.070 1.00 47.53 100 LYS A CA 1
ATOM 823 C C . LYS A 1 101 ? 22.402 149.223 131.186 1.00 48.15 100 LYS A C 1
ATOM 824 O O . LYS A 1 101 ? 21.946 149.092 130.044 1.00 48.13 100 LYS A O 1
ATOM 830 N N . ASP A 1 102 ? 22.689 150.404 131.729 1.00 49.54 101 ASP A N 1
ATOM 831 C CA . ASP A 1 102 ? 22.471 151.657 131.015 1.00 50.45 101 ASP A CA 1
ATOM 832 C C . ASP A 1 102 ? 20.975 151.760 130.705 1.00 51.19 101 ASP A C 1
ATOM 833 O O . ASP A 1 102 ? 20.564 151.792 129.541 1.00 51.41 101 ASP A O 1
ATOM 838 N N . GLY A 1 103 ? 20.169 151.788 131.765 1.00 51.91 102 GLY A N 1
ATOM 839 C CA . GLY A 1 103 ? 18.728 151.881 131.616 1.00 52.96 102 GLY A CA 1
ATOM 840 C C . GLY A 1 103 ? 18.072 152.548 132.816 1.00 52.54 102 GLY A C 1
ATOM 841 O O . GLY A 1 103 ? 18.698 153.360 133.509 1.00 53.40 102 GLY A O 1
ATOM 842 N N . ASN A 1 104 ? 16.809 152.206 133.059 1.00 50.85 103 ASN A N 1
ATOM 843 C CA . ASN A 1 104 ? 16.057 152.773 134.177 1.00 48.66 103 ASN A CA 1
ATOM 844 C C . ASN A 1 104 ? 15.405 151.682 135.022 1.00 46.52 103 ASN A C 1
ATOM 845 O O . ASN A 1 104 ? 15.040 151.915 136.173 1.00 47.30 103 ASN A O 1
ATOM 850 N N . PHE A 1 105 ? 15.255 150.496 134.441 1.00 43.33 104 PHE A N 1
ATOM 851 C CA . PHE A 1 105 ? 14.663 149.366 135.147 1.00 40.08 104 PHE A CA 1
ATOM 852 C C . PHE A 1 105 ? 15.632 148.839 136.197 1.00 37.83 104 PHE A C 1
ATOM 853 O O . PHE A 1 105 ? 16.852 148.940 136.034 1.00 36.62 104 PHE A O 1
ATOM 861 N N . GLY A 1 106 ? 15.089 148.276 137.273 1.00 34.62 105 GLY A N 1
ATOM 862 C CA . GLY A 1 106 ? 15.939 147.746 138.321 1.00 32.73 105 GLY A CA 1
ATOM 863 C C . GLY A 1 106 ? 15.246 147.592 139.660 1.00 30.56 105 GLY A C 1
ATOM 864 O O . GLY A 1 106 ? 14.323 148.342 139.984 1.00 30.56 105 GLY A O 1
ATOM 865 N N . LEU A 1 107 ? 15.701 146.617 140.443 1.00 28.23 106 LEU A N 1
ATOM 866 C CA . LEU A 1 107 ? 15.127 146.349 141.755 1.00 26.68 106 LEU A CA 1
ATOM 867 C C . LEU A 1 107 ? 15.193 147.592 142.616 1.00 26.55 106 LEU A C 1
ATOM 868 O O . LEU A 1 107 ? 16.234 148.245 142.711 1.00 23.87 106 LEU A O 1
ATOM 873 N N . GLN A 1 108 ? 14.080 147.908 143.264 1.00 28.57 107 GLN A N 1
ATOM 874 C CA . GLN A 1 108 ? 14.025 149.094 144.100 1.00 29.96 107 GLN A CA 1
ATOM 875 C C . GLN A 1 108 ? 13.713 148.821 145.571 1.00 29.27 107 GLN A C 1
ATOM 876 O O . GLN A 1 108 ? 14.272 149.475 146.454 1.00 28.47 107 GLN A O 1
ATOM 882 N N . GLU A 1 109 ? 12.833 147.856 145.832 1.00 28.97 108 GLU A N 1
ATOM 883 C CA . GLU A 1 109 ? 12.453 147.529 147.208 1.00 28.42 108 GLU A CA 1
ATOM 884 C C . GLU A 1 109 ? 12.411 146.015 147.495 1.00 26.91 108 GLU A C 1
ATOM 885 O O . GLU A 1 109 ? 12.054 145.217 146.628 1.00 26.04 108 GLU A O 1
ATOM 891 N N . LEU A 1 110 ? 12.777 145.638 148.722 1.00 27.54 109 LEU A N 1
ATOM 892 C CA . LEU A 1 110 ? 12.773 144.237 149.154 1.00 27.23 109 LEU A CA 1
ATOM 893 C C . LEU A 1 110 ? 11.586 143.988 150.066 1.00 26.29 109 LEU A C 1
ATOM 894 O O . LEU A 1 110 ? 11.469 144.612 151.114 1.00 27.92 109 LEU A O 1
ATOM 899 N N . GLY A 1 111 ? 10.707 143.079 149.663 1.00 26.63 110 GLY A N 1
ATOM 900 C CA . GLY A 1 111 ? 9.553 142.762 150.480 1.00 28.12 110 GLY A CA 1
ATOM 901 C C . GLY A 1 111 ? 9.878 141.590 151.391 1.00 29.97 110 GLY A C 1
ATOM 902 O O . GLY A 1 111 ? 9.279 140.513 151.276 1.00 32.05 110 GLY A O 1
ATOM 903 N N . LEU A 1 112 ? 10.838 141.800 152.291 1.00 29.91 111 LEU A N 1
ATOM 904 C CA . LEU A 1 112 ? 11.266 140.772 153.235 1.00 29.09 111 LEU A CA 1
ATOM 905 C C . LEU A 1 112 ? 10.808 141.150 154.646 1.00 28.55 111 LEU A C 1
ATOM 906 O O . LEU A 1 112 ? 11.583 141.123 155.595 1.00 31.61 111 LEU A O 1
ATOM 911 N N . LYS A 1 113 ? 9.534 141.496 154.776 1.00 27.32 112 LYS A N 1
ATOM 912 C CA . LYS A 1 113 ? 8.978 141.901 156.066 1.00 27.38 112 LYS A CA 1
ATOM 913 C C . LYS A 1 113 ? 9.121 140.848 157.165 1.00 25.09 112 LYS A C 1
ATOM 914 O O . LYS A 1 113 ? 9.283 141.188 158.342 1.00 25.77 112 LYS A O 1
ATOM 920 N N . ASN A 1 114 ? 9.052 139.574 156.791 1.00 21.95 113 ASN A N 1
ATOM 921 C CA . ASN A 1 114 ? 9.143 138.507 157.779 1.00 20.38 113 ASN A CA 1
ATOM 922 C C . ASN A 1 114 ? 10.450 137.726 157.801 1.00 21.05 113 ASN A C 1
ATOM 923 O O . ASN A 1 114 ? 10.517 136.655 158.397 1.00 19.51 113 ASN A O 1
ATOM 928 N N . LEU A 1 115 ? 11.489 138.262 157.169 1.00 21.48 114 LEU A N 1
ATOM 929 C CA . LEU A 1 115 ? 12.780 137.585 157.153 1.00 22.74 114 LEU A CA 1
ATOM 930 C C . LEU A 1 115 ? 13.557 137.929 158.416 1.00 23.37 114 LEU A C 1
ATOM 931 O O . LEU A 1 115 ? 14.349 138.867 158.444 1.00 25.90 114 LEU A O 1
ATOM 936 N N . THR A 1 116 ? 13.337 137.151 159.464 1.00 24.74 115 THR A N 1
ATOM 937 C CA . THR A 1 116 ? 14.010 137.384 160.741 1.00 24.16 115 THR A CA 1
ATOM 938 C C . THR A 1 116 ? 14.982 136.268 161.133 1.00 24.37 115 THR A C 1
ATOM 939 O O . THR A 1 116 ? 15.526 136.279 162.239 1.00 23.97 115 THR A O 1
ATOM 943 N N . GLU A 1 117 ? 15.215 135.311 160.233 1.00 25.08 116 GLU A N 1
ATOM 944 C CA . GLU A 1 117 ? 16.130 134.220 160.552 1.00 21.67 116 GLU A CA 1
ATOM 945 C C . GLU A 1 117 ? 16.944 133.648 159.386 1.00 23.14 116 GLU A C 1
ATOM 946 O O . GLU A 1 117 ? 16.396 133.139 158.403 1.00 24.20 116 GLU A O 1
ATOM 952 N N . ILE A 1 118 ? 18.258 133.766 159.496 1.00 21.64 117 ILE A N 1
ATOM 953 C CA . ILE A 1 118 ? 19.181 133.195 158.517 1.00 22.09 117 ILE A CA 1
ATOM 954 C C . ILE A 1 118 ? 20.113 132.358 159.403 1.00 21.83 117 ILE A C 1
ATOM 955 O O . ILE A 1 118 ? 21.074 132.870 159.991 1.00 21.46 117 ILE A O 1
ATOM 960 N N . LEU A 1 119 ? 19.788 131.072 159.512 1.00 23.36 118 LEU A N 1
ATOM 961 C CA . LEU A 1 119 ? 20.508 130.136 160.367 1.00 21.04 118 LEU A CA 1
ATOM 962 C C . LEU A 1 119 ? 21.957 129.880 160.063 1.00 20.66 118 LEU A C 1
ATOM 963 O O . LEU A 1 119 ? 22.744 129.612 160.975 1.00 19.47 118 LEU A O 1
ATOM 968 N N . ASN A 1 120 ? 22.325 129.967 158.795 1.00 21.67 119 ASN A N 1
ATOM 969 C CA . ASN A 1 120 ? 23.696 129.670 158.433 1.00 22.61 119 ASN A CA 1
ATOM 970 C C . ASN A 1 120 ? 24.112 130.469 157.225 1.00 22.58 119 ASN A C 1
ATOM 971 O O . ASN A 1 120 ? 23.332 130.664 156.321 1.00 22.92 119 ASN A O 1
ATOM 976 N N . GLY A 1 121 ? 25.354 130.923 157.204 1.00 24.10 120 GLY A N 1
ATOM 977 C CA . GLY A 1 121 ? 25.830 131.691 156.070 1.00 21.64 120 GLY A CA 1
ATOM 978 C C . GLY A 1 121 ? 25.659 133.195 156.141 1.00 22.93 120 GLY A C 1
ATOM 979 O O . GLY A 1 121 ? 24.998 133.731 157.035 1.00 25.00 120 GLY A O 1
ATOM 980 N N . GLY A 1 122 ? 26.252 133.872 155.163 1.00 22.37 121 GLY A N 1
ATOM 981 C CA . GLY A 1 122 ? 26.192 135.316 155.112 1.00 23.44 121 GLY A CA 1
ATOM 982 C C . GLY A 1 122 ? 25.167 135.946 154.187 1.00 25.22 121 GLY A C 1
ATOM 983 O O . GLY A 1 122 ? 24.264 135.294 153.659 1.00 27.36 121 GLY A O 1
ATOM 984 N N . VAL A 1 123 ? 25.317 137.251 154.000 1.00 23.88 122 VAL A N 1
ATOM 985 C CA . VAL A 1 123 ? 24.420 138.014 153.154 1.00 23.99 122 VAL A CA 1
ATOM 986 C C . VAL A 1 123 ? 25.194 138.962 152.266 1.00 23.30 122 VAL A C 1
ATOM 987 O O . VAL A 1 123 ? 26.060 139.707 152.731 1.00 24.93 122 VAL A O 1
ATOM 991 N N . TYR A 1 124 ? 24.892 138.921 150.977 1.00 22.21 123 TYR A N 1
ATOM 992 C CA . TYR A 1 124 ? 25.539 139.814 150.036 1.00 20.57 123 TYR A CA 1
ATOM 993 C C . TYR A 1 124 ? 24.463 140.590 149.295 1.00 21.56 123 TYR A C 1
ATOM 994 O O . TYR A 1 124 ? 23.629 140.010 148.592 1.00 21.95 123 TYR A O 1
ATOM 1003 N N . VAL A 1 125 ? 24.463 141.902 149.498 1.00 20.34 124 VAL A N 1
ATOM 1004 C CA . VAL A 1 125 ? 23.524 142.784 148.827 1.00 17.20 124 VAL A CA 1
ATOM 1005 C C . VAL A 1 125 ? 24.272 144.043 148.420 1.00 17.98 124 VAL A C 1
ATOM 1006 O O . VAL A 1 125 ? 24.445 144.968 149.220 1.00 18.55 124 VAL A O 1
ATOM 1010 N N . ASP A 1 126 ? 24.716 144.054 147.168 1.00 17.42 125 ASP A N 1
ATOM 1011 C CA . ASP A 1 126 ? 25.457 145.171 146.610 1.00 21.33 125 ASP A CA 1
ATOM 1012 C C . ASP A 1 126 ? 25.293 145.162 145.090 1.00 22.25 125 ASP A C 1
ATOM 1013 O O . ASP A 1 126 ? 24.851 144.163 144.507 1.00 22.98 125 ASP A O 1
ATOM 1018 N N . GLN A 1 127 ? 25.650 146.275 144.452 1.00 21.48 126 GLN A N 1
ATOM 1019 C CA . GLN A 1 127 ? 25.546 146.392 143.000 1.00 23.64 126 GLN A CA 1
ATOM 1020 C C . GLN A 1 127 ? 24.103 146.334 142.503 1.00 23.72 126 GLN A C 1
ATOM 1021 O O . GLN A 1 127 ? 23.781 145.602 141.563 1.00 24.22 126 GLN A O 1
ATOM 1027 N N . ASN A 1 128 ? 23.241 147.105 143.159 1.00 24.68 127 ASN A N 1
ATOM 1028 C CA . ASN A 1 128 ? 21.832 147.211 142.789 1.00 25.01 127 ASN A CA 1
ATOM 1029 C C . ASN A 1 128 ? 21.580 148.719 142.698 1.00 26.37 127 ASN A C 1
ATOM 1030 O O . ASN A 1 128 ? 21.170 149.365 143.674 1.00 27.79 127 ASN A O 1
ATOM 1035 N N . LYS A 1 129 ? 21.860 149.263 141.516 1.00 25.34 128 LYS A N 1
ATOM 1036 C CA . LYS A 1 129 ? 21.728 150.690 141.233 1.00 26.44 128 LYS A CA 1
ATOM 1037 C C . LYS A 1 129 ? 20.514 151.380 141.845 1.00 26.52 128 LYS A C 1
ATOM 1038 O O . LYS A 1 129 ? 20.649 152.443 142.439 1.00 26.15 128 LYS A O 1
ATOM 1044 N N . PHE A 1 130 ? 19.338 150.774 141.720 1.00 27.29 129 PHE A N 1
ATOM 1045 C CA . PHE A 1 130 ? 18.119 151.389 142.243 1.00 28.33 129 PHE A CA 1
ATOM 1046 C C . PHE A 1 130 ? 17.572 150.826 143.557 1.00 28.13 129 PHE A C 1
ATOM 1047 O O . PHE A 1 130 ? 16.417 151.090 143.902 1.00 28.23 129 PHE A O 1
ATOM 1055 N N . LEU A 1 131 ? 18.385 150.072 144.297 1.00 28.75 130 LEU A N 1
ATOM 1056 C CA . LEU A 1 131 ? 17.921 149.490 145.560 1.00 28.03 130 LEU A CA 1
ATOM 1057 C C . LEU A 1 131 ? 17.931 150.468 146.736 1.00 29.04 130 LEU A C 1
ATOM 1058 O O . LEU A 1 131 ? 18.919 151.156 146.975 1.00 30.80 130 LEU A O 1
ATOM 1063 N N . CYS A 1 132 ? 16.826 150.513 147.474 1.00 29.05 131 CYS A N 1
ATOM 1064 C CA . CYS A 1 132 ? 16.702 151.397 148.631 1.00 28.34 131 CYS A CA 1
ATOM 1065 C C . CYS A 1 132 ? 16.310 150.653 149.910 1.00 29.59 131 CYS A C 1
ATOM 1066 O O . CYS A 1 132 ? 15.862 149.500 149.857 1.00 29.35 131 CYS A O 1
ATOM 1069 N N . TYR A 1 133 ? 16.485 151.325 151.051 1.00 28.90 132 TYR A N 1
ATOM 1070 C CA . TYR A 1 133 ? 16.137 150.780 152.367 1.00 28.25 132 TYR A CA 1
ATOM 1071 C C . TYR A 1 133 ? 17.022 149.658 152.911 1.00 28.49 132 TYR A C 1
ATOM 1072 O O . TYR A 1 133 ? 17.461 149.713 154.063 1.00 29.31 132 TYR A O 1
ATOM 1081 N N . ALA A 1 134 ? 17.270 148.639 152.093 1.00 28.56 133 ALA A N 1
ATOM 1082 C CA . ALA A 1 134 ? 18.087 147.499 152.497 1.00 28.13 133 ALA A CA 1
ATOM 1083 C C . ALA A 1 134 ? 19.157 147.821 153.541 1.00 27.91 133 ALA A C 1
ATOM 1084 O O . ALA A 1 134 ? 19.242 147.157 154.569 1.00 29.52 133 ALA A O 1
ATOM 1086 N N . ASP A 1 135 ? 19.971 148.837 153.278 1.00 27.18 134 ASP A N 1
ATOM 1087 C CA . ASP A 1 135 ? 21.038 149.212 154.198 1.00 27.20 134 ASP A CA 1
ATOM 1088 C C . ASP A 1 135 ? 20.565 149.715 155.570 1.00 26.87 134 ASP A C 1
ATOM 1089 O O . ASP A 1 135 ? 21.363 149.849 156.493 1.00 27.41 134 ASP A O 1
ATOM 1094 N N . THR A 1 136 ? 19.275 149.988 155.714 1.00 24.90 135 THR A N 1
ATOM 1095 C CA . THR A 1 136 ? 18.767 150.466 157.000 1.00 24.27 135 THR A CA 1
ATOM 1096 C C . THR A 1 136 ? 18.599 149.309 157.982 1.00 24.39 135 THR A C 1
ATOM 1097 O O . THR A 1 136 ? 18.686 149.494 159.194 1.00 23.85 135 THR A O 1
ATOM 1101 N N . ILE A 1 137 ? 18.359 148.118 157.437 1.00 22.67 136 ILE A N 1
ATOM 1102 C CA . ILE A 1 137 ? 18.162 146.892 158.215 1.00 25.45 136 ILE A CA 1
ATOM 1103 C C . ILE A 1 137 ? 19.384 146.503 159.050 1.00 27.06 136 ILE A C 1
ATOM 1104 O O . ILE A 1 137 ? 20.528 146.635 158.601 1.00 29.18 136 ILE A O 1
ATOM 1109 N N . HIS A 1 138 ? 19.142 146.035 160.270 1.00 27.59 137 HIS A N 1
ATOM 1110 C CA . HIS A 1 138 ? 20.242 145.595 161.128 1.00 29.65 137 HIS A CA 1
ATOM 1111 C C . HIS A 1 138 ? 20.353 144.090 160.890 1.00 26.51 137 HIS A C 1
ATOM 1112 O O . HIS A 1 138 ? 19.638 143.303 161.508 1.00 24.44 137 HIS A O 1
ATOM 1119 N N . TRP A 1 139 ? 21.235 143.695 159.978 1.00 26.30 138 TRP A N 1
ATOM 1120 C CA . TRP A 1 139 ? 21.394 142.283 159.660 1.00 25.73 138 TRP A CA 1
ATOM 1121 C C . TRP A 1 139 ? 21.932 141.417 160.799 1.00 24.75 138 TRP A C 1
ATOM 1122 O O . TRP A 1 139 ? 21.743 140.200 160.799 1.00 26.69 138 TRP A O 1
ATOM 1133 N N . GLN A 1 140 ? 22.591 142.048 161.768 1.00 25.64 139 GLN A N 1
ATOM 1134 C CA . GLN A 1 140 ? 23.127 141.346 162.929 1.00 27.11 139 GLN A CA 1
ATOM 1135 C C . GLN A 1 140 ? 22.015 140.595 163.648 1.00 25.15 139 GLN A C 1
ATOM 1136 O O . GLN A 1 140 ? 22.259 139.598 164.317 1.00 23.15 139 GLN A O 1
ATOM 1142 N N . ASP A 1 141 ? 20.792 141.086 163.511 1.00 24.34 140 ASP A N 1
ATOM 1143 C CA . ASP A 1 141 ? 19.660 140.463 164.173 1.00 23.89 140 ASP A CA 1
ATOM 1144 C C . ASP A 1 141 ? 19.071 139.319 163.366 1.00 26.16 140 ASP A C 1
ATOM 1145 O O . ASP A 1 141 ? 18.388 138.457 163.912 1.00 28.67 140 ASP A O 1
ATOM 1150 N N . ILE A 1 142 ? 19.340 139.293 162.069 1.00 25.70 141 ILE A N 1
ATOM 1151 C CA . ILE A 1 142 ? 18.801 138.227 161.238 1.00 25.52 141 ILE A CA 1
ATOM 1152 C C . ILE A 1 142 ? 19.758 137.064 161.043 1.00 23.00 141 ILE A C 1
ATOM 1153 O O . ILE A 1 142 ? 19.347 135.903 161.070 1.00 21.91 141 ILE A O 1
ATOM 1158 N N . VAL A 1 143 ? 21.025 137.400 160.826 1.00 21.57 142 VAL A N 1
ATOM 1159 C CA . VAL A 1 143 ? 22.086 136.433 160.592 1.00 20.61 142 VAL A CA 1
ATOM 1160 C C . VAL A 1 143 ? 22.565 135.809 161.894 1.00 23.89 142 VAL A C 1
ATOM 1161 O O . VAL A 1 143 ? 23.260 136.452 162.673 1.00 25.05 142 VAL A O 1
ATOM 1165 N N . ARG A 1 144 ? 22.210 134.548 162.108 1.00 23.53 143 ARG A N 1
ATOM 1166 C CA . ARG A 1 144 ? 22.584 133.835 163.323 1.00 24.45 143 ARG A CA 1
ATOM 1167 C C . ARG A 1 144 ? 24.094 133.718 163.558 1.00 24.21 143 ARG A C 1
ATOM 1168 O O . ARG A 1 144 ? 24.559 133.931 164.667 1.00 21.05 143 ARG A O 1
ATOM 1176 N N . ASN A 1 145 ? 24.858 133.377 162.525 1.00 27.00 144 ASN A N 1
ATOM 1177 C CA . ASN A 1 145 ? 26.306 133.246 162.665 1.00 30.07 144 ASN A CA 1
ATOM 1178 C C . ASN A 1 145 ? 26.971 134.352 161.857 1.00 29.10 144 ASN A C 1
ATOM 1179 O O . ASN A 1 145 ? 27.122 134.253 160.638 1.00 31.74 144 ASN A O 1
ATOM 1184 N N . PRO A 1 146 ? 27.382 135.425 162.544 1.00 27.49 145 PRO A N 1
ATOM 1185 C CA . PRO A 1 146 ? 28.034 136.616 161.993 1.00 28.29 145 PRO A CA 1
ATOM 1186 C C . PRO A 1 146 ? 29.507 136.478 161.624 1.00 27.58 145 PRO A C 1
ATOM 1187 O O . PRO A 1 146 ? 30.158 137.464 161.274 1.00 29.66 145 PRO A O 1
ATOM 1191 N N . TRP A 1 147 ? 30.041 135.269 161.693 1.00 25.78 146 TRP A N 1
ATOM 1192 C CA . TRP A 1 147 ? 31.441 135.093 161.360 1.00 24.22 146 TRP A CA 1
ATOM 1193 C C . TRP A 1 147 ? 31.651 134.309 160.076 1.00 20.73 146 TRP A C 1
ATOM 1194 O O . TRP A 1 147 ? 30.992 133.308 159.841 1.00 22.83 146 TRP A O 1
ATOM 1205 N N . PRO A 1 148 ? 32.542 134.786 159.200 1.00 19.50 147 PRO A N 1
ATOM 1206 C CA . PRO A 1 148 ? 33.311 136.026 159.356 1.00 19.25 147 PRO A CA 1
ATOM 1207 C C . PRO A 1 148 ? 32.345 137.165 159.052 1.00 17.89 147 PRO A C 1
ATOM 1208 O O . PRO A 1 148 ? 31.428 137.001 158.242 1.00 18.27 147 PRO A O 1
ATOM 1212 N N . SER A 1 149 ? 32.530 138.310 159.696 1.00 19.57 148 SER A N 1
ATOM 1213 C CA . SER A 1 149 ? 31.649 139.457 159.459 1.00 22.32 148 SER A CA 1
ATOM 1214 C C . SER A 1 149 ? 31.823 139.903 158.015 1.00 23.48 148 SER A C 1
ATOM 1215 O O . SER A 1 149 ? 30.962 140.556 157.435 1.00 22.48 148 SER A O 1
ATOM 1218 N N . ASN A 1 150 ? 32.964 139.520 157.460 1.00 26.54 149 ASN A N 1
ATOM 1219 C CA . ASN A 1 150 ? 33.359 139.812 156.089 1.00 27.98 149 ASN A CA 1
ATOM 1220 C C . ASN A 1 150 ? 32.288 139.362 155.100 1.00 27.28 149 ASN A C 1
ATOM 1221 O O . ASN A 1 150 ? 32.090 139.977 154.048 1.00 22.38 149 ASN A O 1
ATOM 1226 N N . LEU A 1 151 ? 31.608 138.275 155.449 1.00 25.94 150 LEU A N 1
ATOM 1227 C CA . LEU A 1 151 ? 30.585 137.689 154.596 1.00 25.25 150 LEU A CA 1
ATOM 1228 C C . LEU A 1 151 ? 29.173 138.234 154.792 1.00 25.59 150 LEU A C 1
ATOM 1229 O O . LEU A 1 151 ? 28.205 137.677 154.282 1.00 25.10 150 LEU A O 1
ATOM 1234 N N . THR A 1 152 ? 29.052 139.327 155.534 1.00 27.46 151 THR A N 1
ATOM 1235 C CA . THR A 1 152 ? 27.751 139.969 155.723 1.00 27.76 151 THR A CA 1
ATOM 1236 C C . THR A 1 152 ? 27.877 141.419 155.237 1.00 28.11 151 THR A C 1
ATOM 1237 O O . THR A 1 152 ? 28.198 142.321 156.015 1.00 26.69 151 THR A O 1
ATOM 1241 N N . LEU A 1 153 ? 27.646 141.626 153.938 1.00 28.96 152 LEU A N 1
ATOM 1242 C CA . LEU A 1 153 ? 27.765 142.953 153.333 1.00 30.72 152 LEU A CA 1
ATOM 1243 C C . LEU A 1 153 ? 26.509 143.445 152.624 1.00 32.20 152 LEU A C 1
ATOM 1244 O O . LEU A 1 153 ? 26.026 142.821 151.677 1.00 31.98 152 LEU A O 1
ATOM 1249 N N . VAL A 1 154 ? 25.997 144.578 153.096 1.00 33.88 153 VAL A N 1
ATOM 1250 C CA . VAL A 1 154 ? 24.815 145.211 152.524 1.00 34.14 153 VAL A CA 1
ATOM 1251 C C . VAL A 1 154 ? 25.102 146.705 152.379 1.00 36.53 153 VAL A C 1
ATOM 1252 O O . VAL A 1 154 ? 25.316 147.400 153.378 1.00 38.18 153 VAL A O 1
ATOM 1256 N N . SER A 1 155 ? 25.114 147.199 151.143 1.00 38.05 154 SER A N 1
ATOM 1257 C CA . SER A 1 155 ? 25.378 148.620 150.892 1.00 40.71 154 SER A CA 1
ATOM 1258 C C . SER A 1 155 ? 24.345 149.250 149.955 1.00 40.19 154 SER A C 1
ATOM 1259 O O . SER A 1 155 ? 23.777 148.570 149.091 1.00 38.12 154 SER A O 1
ATOM 1262 N N . THR A 1 156 ? 24.111 150.552 150.132 1.00 42.47 155 THR A N 1
ATOM 1263 C CA . THR A 1 156 ? 23.156 151.291 149.301 1.00 44.00 155 THR A CA 1
ATOM 1264 C C . THR A 1 156 ? 23.655 152.711 149.038 1.00 43.61 155 THR A C 1
ATOM 1265 O O . THR A 1 156 ? 23.853 153.114 147.889 1.00 44.23 155 THR A O 1
ATOM 1269 N N . GLY A 1 161 ? 18.509 158.604 145.754 1.00 43.95 160 GLY A N 1
ATOM 1270 C CA . GLY A 1 161 ? 17.177 159.179 145.834 1.00 43.31 160 GLY A CA 1
ATOM 1271 C C . GLY A 1 161 ? 16.235 158.240 146.553 1.00 42.86 160 GLY A C 1
ATOM 1272 O O . GLY A 1 161 ? 15.197 157.845 146.021 1.00 43.76 160 GLY A O 1
ATOM 1273 N N . CYS A 1 162 ? 16.595 157.883 147.780 1.00 41.50 161 CYS A N 1
ATOM 1274 C CA . CYS A 1 162 ? 15.776 156.967 148.552 1.00 40.13 161 CYS A CA 1
ATOM 1275 C C . CYS A 1 162 ? 14.803 157.640 149.510 1.00 40.65 161 CYS A C 1
ATOM 1276 O O . CYS A 1 162 ? 15.126 158.668 150.123 1.00 39.49 161 CYS A O 1
ATOM 1279 N N . GLY A 1 163 ? 13.612 157.047 149.629 1.00 40.92 162 GLY A N 1
ATOM 1280 C CA . GLY A 1 163 ? 12.590 157.572 150.520 1.00 41.94 162 GLY A CA 1
ATOM 1281 C C . GLY A 1 163 ? 12.957 157.499 151.994 1.00 42.12 162 GLY A C 1
ATOM 1282 O O . GLY A 1 163 ? 14.137 157.486 152.348 1.00 42.61 162 GLY A O 1
ATOM 1283 N N . ARG A 1 164 ? 11.947 157.449 152.860 1.00 41.52 163 ARG A N 1
ATOM 1284 C CA . ARG A 1 164 ? 12.190 157.390 154.302 1.00 40.16 163 ARG A CA 1
ATOM 1285 C C . ARG A 1 164 ? 11.384 156.292 154.994 1.00 39.21 163 ARG A C 1
ATOM 1286 O O . ARG A 1 164 ? 10.359 155.831 154.470 1.00 38.87 163 ARG A O 1
ATOM 1294 N N . CYS A 1 165 ? 11.862 155.880 156.170 1.00 37.70 164 CYS A N 1
ATOM 1295 C CA . CYS A 1 165 ? 11.190 154.858 156.967 1.00 36.24 164 CYS A CA 1
ATOM 1296 C C . CYS A 1 165 ? 10.023 155.518 157.687 1.00 36.28 164 CYS A C 1
ATOM 1297 O O . CYS A 1 165 ? 10.076 156.712 157.982 1.00 35.63 164 CYS A O 1
ATOM 1300 N N . HIS A 1 166 ? 8.984 154.742 157.976 1.00 36.31 165 HIS A N 1
ATOM 1301 C CA . HIS A 1 166 ? 7.820 155.256 158.693 1.00 37.48 165 HIS A CA 1
ATOM 1302 C C . HIS A 1 166 ? 8.296 155.766 160.056 1.00 36.64 165 HIS A C 1
ATOM 1303 O O . HIS A 1 166 ? 9.263 155.245 160.612 1.00 35.97 165 HIS A O 1
ATOM 1310 N N . LYS A 1 167 ? 7.631 156.791 160.584 1.00 36.58 166 LYS A N 1
ATOM 1311 C CA . LYS A 1 167 ? 7.999 157.363 161.879 1.00 36.15 166 LYS A CA 1
ATOM 1312 C C . LYS A 1 167 ? 8.195 156.286 162.956 1.00 36.60 166 LYS A C 1
ATOM 1313 O O . LYS A 1 167 ? 9.124 156.358 163.767 1.00 35.62 166 LYS A O 1
ATOM 1319 N N . SER A 1 168 ? 7.318 155.286 162.936 1.00 36.69 167 SER A N 1
ATOM 1320 C CA . SER A 1 168 ? 7.327 154.187 163.898 1.00 37.94 167 SER A CA 1
ATOM 1321 C C . SER A 1 168 ? 8.643 153.437 164.090 1.00 38.53 167 SER A C 1
ATOM 1322 O O . SER A 1 168 ? 8.804 152.731 165.086 1.00 38.12 167 SER A O 1
ATOM 1325 N N . CYS A 1 169 ? 9.581 153.578 163.157 1.00 38.35 168 CYS A N 1
ATOM 1326 C CA . CYS A 1 169 ? 10.857 152.882 163.288 1.00 37.47 168 CYS A CA 1
ATOM 1327 C C . CYS A 1 169 ? 12.106 153.690 162.955 1.00 38.74 168 CYS A C 1
ATOM 1328 O O . CYS A 1 169 ? 13.154 153.506 163.589 1.00 39.08 168 CYS A O 1
ATOM 1331 N N . THR A 1 170 ? 11.990 154.573 161.964 1.00 39.33 169 THR A N 1
ATOM 1332 C CA . THR A 1 170 ? 13.090 155.437 161.522 1.00 39.96 169 THR A CA 1
ATOM 1333 C C . THR A 1 170 ? 14.468 154.771 161.577 1.00 39.41 169 THR A C 1
ATOM 1334 O O . THR A 1 170 ? 15.013 154.528 162.656 1.00 39.80 169 THR A O 1
ATOM 1338 N N . GLY A 1 171 ? 15.030 154.474 160.410 1.00 38.04 170 GLY A N 1
ATOM 1339 C CA . GLY A 1 171 ? 16.344 153.860 160.385 1.00 35.51 170 GLY A CA 1
ATOM 1340 C C . GLY A 1 171 ? 16.359 152.355 160.218 1.00 32.70 170 GLY A C 1
ATOM 1341 O O . GLY A 1 171 ? 17.391 151.797 159.862 1.00 34.85 170 GLY A O 1
ATOM 1342 N N . ARG A 1 172 ? 15.236 151.693 160.486 1.00 30.13 171 ARG A N 1
ATOM 1343 C CA . ARG A 1 172 ? 15.159 150.240 160.335 1.00 27.57 171 ARG A CA 1
ATOM 1344 C C . ARG A 1 172 ? 13.856 149.825 159.672 1.00 23.28 171 ARG A C 1
ATOM 1345 O O . ARG A 1 172 ? 12.851 149.589 160.344 1.00 19.89 171 ARG A O 1
ATOM 1353 N N . CYS A 1 173 ? 13.879 149.730 158.349 1.00 19.92 172 CYS A N 1
ATOM 1354 C CA . CYS A 1 173 ? 12.690 149.333 157.613 1.00 19.12 172 CYS A CA 1
ATOM 1355 C C . CYS A 1 173 ? 13.060 148.724 156.272 1.00 19.15 172 CYS A C 1
ATOM 1356 O O . CYS A 1 173 ? 14.150 148.965 155.748 1.00 17.73 172 CYS A O 1
ATOM 1359 N N . TRP A 1 174 ? 12.151 147.923 155.728 1.00 19.52 173 TRP A N 1
ATOM 1360 C CA . TRP A 1 174 ? 12.363 147.297 154.430 1.00 21.34 173 TRP A CA 1
ATOM 1361 C C . TRP A 1 174 ? 11.719 148.202 153.383 1.00 24.25 173 TRP A C 1
ATOM 1362 O O . TRP A 1 174 ? 12.040 148.123 152.196 1.00 25.89 173 TRP A O 1
ATOM 1373 N N . GLY A 1 175 ? 10.804 149.055 153.845 1.00 24.92 174 GLY A N 1
ATOM 1374 C CA . GLY A 1 175 ? 10.108 149.981 152.968 1.00 27.31 174 GLY A CA 1
ATOM 1375 C C . GLY A 1 175 ? 9.397 151.061 153.768 1.00 28.64 174 GLY A C 1
ATOM 1376 O O . GLY A 1 175 ? 9.506 151.084 154.995 1.00 28.72 174 GLY A O 1
ATOM 1377 N N . PRO A 1 176 ? 8.657 151.973 153.111 1.00 30.90 175 PRO A N 1
ATOM 1378 C CA . PRO A 1 176 ? 7.939 153.051 153.809 1.00 32.83 175 PRO A CA 1
ATOM 1379 C C . PRO A 1 176 ? 6.750 152.558 154.644 1.00 35.18 175 PRO A C 1
ATOM 1380 O O . PRO A 1 176 ? 6.439 153.129 155.692 1.00 36.07 175 PRO A O 1
ATOM 1384 N N . THR A 1 177 ? 6.096 151.500 154.167 1.00 37.62 176 THR A N 1
ATOM 1385 C CA . THR A 1 177 ? 4.947 150.911 154.851 1.00 40.47 176 THR A CA 1
ATOM 1386 C C . THR A 1 177 ? 5.270 150.699 156.329 1.00 40.16 176 THR A C 1
ATOM 1387 O O . THR A 1 177 ? 6.337 150.195 156.665 1.00 40.04 176 THR A O 1
ATOM 1391 N N . GLU A 1 178 ? 4.350 151.070 157.210 1.00 40.47 177 GLU A N 1
ATOM 1392 C CA . GLU A 1 178 ? 4.589 150.912 158.639 1.00 40.87 177 GLU A CA 1
ATOM 1393 C C . GLU A 1 178 ? 4.841 149.453 158.996 1.00 40.58 177 GLU A C 1
ATOM 1394 O O . GLU A 1 178 ? 5.772 149.131 159.740 1.00 40.19 177 GLU A O 1
ATOM 1400 N N . ASN A 1 179 ? 3.995 148.573 158.475 1.00 39.76 178 ASN A N 1
ATOM 1401 C CA . ASN A 1 179 ? 4.133 147.154 158.755 1.00 39.71 178 ASN A CA 1
ATOM 1402 C C . ASN A 1 179 ? 5.332 146.566 158.014 1.00 38.10 178 ASN A C 1
ATOM 1403 O O . ASN A 1 179 ? 5.510 145.348 157.982 1.00 37.90 178 ASN A O 1
ATOM 1408 N N . HIS A 1 180 ? 6.145 147.432 157.411 1.00 35.50 179 HIS A N 1
ATOM 1409 C CA . HIS A 1 180 ? 7.340 146.982 156.707 1.00 32.73 179 HIS A CA 1
ATOM 1410 C C . HIS A 1 180 ? 8.588 147.374 157.478 1.00 31.65 179 HIS A C 1
ATOM 1411 O O . HIS A 1 180 ? 9.714 147.243 156.991 1.00 32.65 179 HIS A O 1
ATOM 1418 N N . CYS A 1 181 ? 8.376 147.871 158.687 1.00 28.92 180 CYS A N 1
ATOM 1419 C CA . CYS A 1 181 ? 9.473 148.255 159.551 1.00 27.37 180 CYS A CA 1
ATOM 1420 C C . CYS A 1 181 ? 10.127 146.940 159.980 1.00 27.00 180 CYS A C 1
ATOM 1421 O O . CYS A 1 181 ? 9.444 145.925 160.134 1.00 26.80 180 CYS A O 1
ATOM 1424 N N . GLN A 1 182 ? 11.442 146.954 160.166 1.00 25.27 181 GLN A N 1
ATOM 1425 C CA . GLN A 1 182 ? 12.147 145.751 160.594 1.00 25.19 181 GLN A CA 1
ATOM 1426 C C . GLN A 1 182 ? 11.813 145.438 162.048 1.00 25.07 181 GLN A C 1
ATOM 1427 O O . GLN A 1 182 ? 11.835 146.324 162.901 1.00 26.20 181 GLN A O 1
ATOM 1433 N N . THR A 1 183 ? 11.502 144.179 162.326 1.00 24.30 182 THR A N 1
ATOM 1434 C CA . THR A 1 183 ? 11.217 143.758 163.689 1.00 24.85 182 THR A CA 1
ATOM 1435 C C . THR A 1 183 ? 12.476 143.052 164.187 1.00 22.21 182 THR A C 1
ATOM 1436 O O . THR A 1 183 ? 13.006 142.182 163.496 1.00 21.18 182 THR A O 1
ATOM 1440 N N . LEU A 1 184 ? 12.963 143.431 165.367 1.00 21.38 183 LEU A N 1
ATOM 1441 C CA . LEU A 1 184 ? 14.158 142.798 165.922 1.00 21.21 183 LEU A CA 1
ATOM 1442 C C . LEU A 1 184 ? 13.727 141.626 166.789 1.00 21.48 183 LEU A C 1
ATOM 1443 O O . LEU A 1 184 ? 12.792 141.759 167.584 1.00 22.04 183 LEU A O 1
ATOM 1448 N N . THR A 1 185 ? 14.408 140.488 166.636 1.00 20.68 184 THR A N 1
ATOM 1449 C CA . THR A 1 185 ? 14.052 139.281 167.378 1.00 22.81 184 THR A CA 1
ATOM 1450 C C . THR A 1 185 ? 15.156 138.615 168.192 1.00 21.77 184 THR A C 1
ATOM 1451 O O . THR A 1 185 ? 14.909 137.625 168.880 1.00 21.46 184 THR A O 1
ATOM 1455 N N . ARG A 1 186 ? 16.370 139.141 168.131 1.00 22.48 185 ARG A N 1
ATOM 1456 C CA . ARG A 1 186 ? 17.447 138.522 168.882 1.00 24.64 185 ARG A CA 1
ATOM 1457 C C . ARG A 1 186 ? 18.288 139.500 169.677 1.00 23.44 185 ARG A C 1
ATOM 1458 O O . ARG A 1 186 ? 18.666 139.220 170.817 1.00 24.38 185 ARG A O 1
ATOM 1466 N N . THR A 1 187 ? 18.587 140.643 169.079 1.00 21.41 186 THR A N 1
ATOM 1467 C CA . THR A 1 187 ? 19.411 141.623 169.753 1.00 22.06 186 THR A CA 1
ATOM 1468 C C . THR A 1 187 ? 18.693 142.347 170.886 1.00 22.56 186 THR A C 1
ATOM 1469 O O . THR A 1 187 ? 19.309 142.672 171.896 1.00 22.23 186 THR A O 1
ATOM 1473 N N . VAL A 1 188 ? 17.394 142.579 170.737 1.00 22.07 187 VAL A N 1
ATOM 1474 C CA . VAL A 1 188 ? 16.633 143.275 171.768 1.00 21.67 187 VAL A CA 1
ATOM 1475 C C . VAL A 1 188 ? 16.285 142.403 172.971 1.00 22.33 187 VAL A C 1
ATOM 1476 O O . VAL A 1 188 ? 15.762 142.908 173.967 1.00 23.48 187 VAL A O 1
ATOM 1480 N N . CYS A 1 189 ? 16.584 141.107 172.891 1.00 22.10 188 CYS A N 1
ATOM 1481 C CA . CYS A 1 189 ? 16.246 140.172 173.968 1.00 23.04 188 CYS A CA 1
ATOM 1482 C C . CYS A 1 189 ? 17.038 140.289 175.264 1.00 23.00 188 CYS A C 1
ATOM 1483 O O . CYS A 1 189 ? 18.133 140.861 175.302 1.00 25.36 188 CYS A O 1
ATOM 1486 N N . ALA A 1 190 ? 16.462 139.715 176.319 1.00 22.32 189 ALA A N 1
ATOM 1487 C CA . ALA A 1 190 ? 17.056 139.685 177.647 1.00 21.49 189 ALA A CA 1
ATOM 1488 C C . ALA A 1 190 ? 18.075 138.547 177.696 1.00 21.32 189 ALA A C 1
ATOM 1489 O O . ALA A 1 190 ? 17.959 137.570 176.962 1.00 18.90 189 ALA A O 1
ATOM 1491 N N . GLU A 1 191 ? 19.067 138.677 178.568 1.00 22.92 190 GLU A N 1
ATOM 1492 C CA . GLU A 1 191 ? 20.104 137.664 178.696 1.00 24.86 190 GLU A CA 1
ATOM 1493 C C . GLU A 1 191 ? 19.528 136.278 178.913 1.00 24.41 190 GLU A C 1
ATOM 1494 O O . GLU A 1 191 ? 20.025 135.305 178.345 1.00 24.51 190 GLU A O 1
ATOM 1500 N N . GLN A 1 192 ? 18.487 136.180 179.735 1.00 24.05 191 GLN A N 1
ATOM 1501 C CA . GLN A 1 192 ? 17.881 134.882 180.023 1.00 23.56 191 GLN A CA 1
ATOM 1502 C C . GLN A 1 192 ? 17.369 134.134 178.784 1.00 22.95 191 GLN A C 1
ATOM 1503 O O . GLN A 1 192 ? 17.310 132.910 178.779 1.00 22.55 191 GLN A O 1
ATOM 1509 N N . CYS A 1 193 ? 17.012 134.863 177.735 1.00 23.64 192 CYS A N 1
ATOM 1510 C CA . CYS A 1 193 ? 16.521 134.241 176.509 1.00 23.72 192 CYS A CA 1
ATOM 1511 C C . CYS A 1 193 ? 17.577 133.377 175.843 1.00 27.28 192 CYS A C 1
ATOM 1512 O O . CYS A 1 193 ? 18.688 133.835 175.584 1.00 27.13 192 CYS A O 1
ATOM 1515 N N . ASP A 1 194 ? 17.239 132.118 175.586 1.00 29.92 193 ASP A N 1
ATOM 1516 C CA . ASP A 1 194 ? 18.157 131.230 174.876 1.00 33.21 193 ASP A CA 1
ATOM 1517 C C . ASP A 1 194 ? 17.664 131.295 173.432 1.00 33.91 193 ASP A C 1
ATOM 1518 O O . ASP A 1 194 ? 16.823 130.497 173.016 1.00 37.41 193 ASP A O 1
ATOM 1523 N N . GLY A 1 195 ? 18.151 132.268 172.676 1.00 33.07 194 GLY A N 1
ATOM 1524 C CA . GLY A 1 195 ? 17.716 132.372 171.298 1.00 30.58 194 GLY A CA 1
ATOM 1525 C C . GLY A 1 195 ? 16.994 133.656 170.932 1.00 28.53 194 GLY A C 1
ATOM 1526 O O . GLY A 1 195 ? 17.578 134.747 170.964 1.00 29.38 194 GLY A O 1
ATOM 1527 N N . ARG A 1 196 ? 15.718 133.527 170.584 1.00 26.48 195 ARG A N 1
ATOM 1528 C CA . ARG A 1 196 ? 14.933 134.679 170.183 1.00 25.77 195 ARG A CA 1
ATOM 1529 C C . ARG A 1 196 ? 13.822 135.090 171.139 1.00 24.70 195 ARG A C 1
ATOM 1530 O O . ARG A 1 196 ? 13.541 134.401 172.123 1.00 23.52 195 ARG A O 1
ATOM 1538 N N . CYS A 1 197 ? 13.201 136.229 170.842 1.00 22.74 196 CYS A N 1
ATOM 1539 C CA . CYS A 1 197 ? 12.135 136.773 171.680 1.00 23.88 196 CYS A CA 1
ATOM 1540 C C . CYS A 1 197 ? 11.218 137.701 170.884 1.00 24.72 196 CYS A C 1
ATOM 1541 O O . CYS A 1 197 ? 11.499 138.023 169.728 1.00 25.72 196 CYS A O 1
ATOM 1544 N N . TYR A 1 198 ? 10.123 138.136 171.504 1.00 24.23 197 TYR A N 1
ATOM 1545 C CA . TYR A 1 198 ? 9.211 139.048 170.830 1.00 24.25 197 TYR A CA 1
ATOM 1546 C C . TYR A 1 198 ? 9.112 140.380 171.578 1.00 23.52 197 TYR A C 1
ATOM 1547 O O . TYR A 1 198 ? 8.318 141.247 171.235 1.00 24.12 197 TYR A O 1
ATOM 1556 N N . GLY A 1 199 ? 9.957 140.530 172.593 1.00 23.72 198 GLY A N 1
ATOM 1557 C CA . GLY A 1 199 ? 9.997 141.740 173.391 1.00 23.90 198 GLY A CA 1
ATOM 1558 C C . GLY A 1 199 ? 11.335 141.831 174.106 1.00 23.50 198 GLY A C 1
ATOM 1559 O O . GLY A 1 199 ? 12.128 140.895 174.042 1.00 22.88 198 GLY A O 1
ATOM 1560 N N . PRO A 1 200 ? 11.617 142.940 174.800 1.00 21.80 199 PRO A N 1
ATOM 1561 C CA . PRO A 1 200 ? 12.889 143.107 175.515 1.00 21.42 199 PRO A CA 1
ATOM 1562 C C . PRO A 1 200 ? 12.912 142.475 176.908 1.00 20.86 199 PRO A C 1
ATOM 1563 O O . PRO A 1 200 ? 13.927 142.540 177.603 1.00 20.05 199 PRO A O 1
ATOM 1567 N N . TYR A 1 201 ? 11.804 141.864 177.314 1.00 19.45 200 TYR A N 1
ATOM 1568 C CA . TYR A 1 201 ? 11.729 141.275 178.651 1.00 18.86 200 TYR A CA 1
ATOM 1569 C C . TYR A 1 201 ? 11.796 139.760 178.749 1.00 18.74 200 TYR A C 1
ATOM 1570 O O . TYR A 1 201 ? 11.385 139.041 177.836 1.00 19.06 200 TYR A O 1
ATOM 1579 N N . VAL A 1 202 ? 12.298 139.291 179.888 1.00 20.11 201 VAL A N 1
ATOM 1580 C CA . VAL A 1 202 ? 12.442 137.869 180.147 1.00 22.82 201 VAL A CA 1
ATOM 1581 C C . VAL A 1 202 ? 11.185 137.077 179.807 1.00 22.96 201 VAL A C 1
ATOM 1582 O O . VAL A 1 202 ? 11.268 136.017 179.184 1.00 25.16 201 VAL A O 1
ATOM 1586 N N . SER A 1 203 ? 10.025 137.581 180.208 1.00 22.85 202 SER A N 1
ATOM 1587 C CA . SER A 1 203 ? 8.775 136.891 179.912 1.00 23.50 202 SER A CA 1
ATOM 1588 C C . SER A 1 203 ? 8.504 136.852 178.410 1.00 23.81 202 SER A C 1
ATOM 1589 O O . SER A 1 203 ? 7.565 136.190 177.962 1.00 23.94 202 SER A O 1
ATOM 1592 N N . ASP A 1 204 ? 9.307 137.570 177.629 1.00 23.77 203 ASP A N 1
ATOM 1593 C CA . ASP A 1 204 ? 9.101 137.580 176.186 1.00 22.65 203 ASP A CA 1
ATOM 1594 C C . ASP A 1 204 ? 9.986 136.569 175.444 1.00 22.95 203 ASP A C 1
ATOM 1595 O O . ASP A 1 204 ? 9.909 136.480 174.217 1.00 22.53 203 ASP A O 1
ATOM 1600 N N . CYS A 1 205 ? 10.815 135.813 176.169 1.00 22.39 204 CYS A N 1
ATOM 1601 C CA . CYS A 1 205 ? 11.692 134.829 175.525 1.00 22.23 204 CYS A CA 1
ATOM 1602 C C . CYS A 1 205 ? 10.909 133.732 174.829 1.00 22.62 204 CYS A C 1
ATOM 1603 O O . CYS A 1 205 ? 9.878 133.277 175.336 1.00 24.99 204 CYS A O 1
ATOM 1606 N N . CYS A 1 206 ? 11.404 133.317 173.665 1.00 22.65 205 CYS A N 1
ATOM 1607 C CA . CYS A 1 206 ? 10.784 132.234 172.904 1.00 21.61 205 CYS A CA 1
ATOM 1608 C C . CYS A 1 206 ? 11.373 130.924 173.401 1.00 21.55 205 CYS A C 1
ATOM 1609 O O . CYS A 1 206 ? 12.402 130.910 174.083 1.00 22.93 205 CYS A O 1
ATOM 1612 N N . HIS A 1 207 ? 10.720 129.823 173.052 1.00 23.41 206 HIS A N 1
ATOM 1613 C CA . HIS A 1 207 ? 11.199 128.498 173.420 1.00 22.82 206 HIS A CA 1
ATOM 1614 C C . HIS A 1 207 ? 12.516 128.257 172.655 1.00 24.18 206 HIS A C 1
ATOM 1615 O O . HIS A 1 207 ? 12.736 128.842 171.590 1.00 21.38 206 HIS A O 1
ATOM 1622 N N . ARG A 1 208 ? 13.374 127.405 173.218 1.00 26.10 207 ARG A N 1
ATOM 1623 C CA . ARG A 1 208 ? 14.674 127.030 172.640 1.00 26.33 207 ARG A CA 1
ATOM 1624 C C . ARG A 1 208 ? 14.594 126.652 171.162 1.00 25.55 207 ARG A C 1
ATOM 1625 O O . ARG A 1 208 ? 15.395 127.096 170.354 1.00 23.93 207 ARG A O 1
ATOM 1633 N N . GLU A 1 209 ? 13.639 125.789 170.843 1.00 27.37 208 GLU A N 1
ATOM 1634 C CA . GLU A 1 209 ? 13.435 125.287 169.488 1.00 25.67 208 GLU A CA 1
ATOM 1635 C C . GLU A 1 209 ? 12.782 126.243 168.490 1.00 24.33 208 GLU A C 1
ATOM 1636 O O . GLU A 1 209 ? 12.453 125.846 167.372 1.00 23.64 208 GLU A O 1
ATOM 1642 N N . CYS A 1 210 ? 12.616 127.501 168.879 1.00 20.03 209 CYS A N 1
ATOM 1643 C CA . CYS A 1 210 ? 11.984 128.483 168.001 1.00 18.96 209 CYS A CA 1
ATOM 1644 C C . CYS A 1 210 ? 12.964 129.253 167.129 1.00 19.90 209 CYS A C 1
ATOM 1645 O O . CYS A 1 210 ? 13.882 129.904 167.633 1.00 21.11 209 CYS A O 1
ATOM 1648 N N . ALA A 1 211 ? 12.778 129.186 165.818 1.00 17.56 210 ALA A N 1
ATOM 1649 C CA . ALA A 1 211 ? 13.640 129.946 164.927 1.00 18.01 210 ALA A CA 1
ATOM 1650 C C . ALA A 1 211 ? 12.825 131.119 164.370 1.00 18.38 210 ALA A C 1
ATOM 1651 O O . ALA A 1 211 ? 11.601 131.028 164.216 1.00 18.83 210 ALA A O 1
ATOM 1653 N N . GLY A 1 212 ? 13.500 132.228 164.095 1.00 18.97 211 GLY A N 1
ATOM 1654 C CA . GLY A 1 212 ? 12.820 133.386 163.540 1.00 18.78 211 GLY A CA 1
ATOM 1655 C C . GLY A 1 212 ? 12.097 134.242 164.553 1.00 18.36 211 GLY A C 1
ATOM 1656 O O . GLY A 1 212 ? 12.130 135.466 164.480 1.00 19.17 211 GLY A O 1
ATOM 1657 N N . GLY A 1 213 ? 11.449 133.598 165.511 1.00 19.01 212 GLY A N 1
ATOM 1658 C CA . GLY A 1 213 ? 10.722 134.335 166.519 1.00 15.67 212 GLY A CA 1
ATOM 1659 C C . GLY A 1 213 ? 9.516 133.535 166.942 1.00 17.64 212 GLY A C 1
ATOM 1660 O O . GLY A 1 213 ? 9.358 132.376 166.548 1.00 19.29 212 GLY A O 1
ATOM 1661 N N . CYS A 1 214 ? 8.649 134.149 167.733 1.00 19.33 213 CYS A N 1
ATOM 1662 C CA . CYS A 1 214 ? 7.471 133.450 168.207 1.00 19.60 213 CYS A CA 1
ATOM 1663 C C . CYS A 1 214 ? 6.366 134.422 168.574 1.00 19.19 213 CYS A C 1
ATOM 1664 O O . CYS A 1 214 ? 6.580 135.637 168.648 1.00 17.04 213 CYS A O 1
ATOM 1667 N N . SER A 1 215 ? 5.189 133.857 168.809 1.00 20.83 214 SER A N 1
ATOM 1668 C CA . SER A 1 215 ? 4.003 134.610 169.180 1.00 23.07 214 SER A CA 1
ATOM 1669 C C . SER A 1 215 ? 3.526 134.022 170.497 1.00 24.86 214 SER A C 1
ATOM 1670 O O . SER A 1 215 ? 2.378 134.236 170.910 1.00 26.03 214 SER A O 1
ATOM 1673 N N . GLY A 1 216 ? 4.403 133.265 171.149 1.00 25.33 215 GLY A N 1
ATOM 1674 C CA . GLY A 1 216 ? 4.033 132.658 172.410 1.00 27.20 215 GLY A CA 1
ATOM 1675 C C . GLY A 1 216 ? 5.237 132.042 173.091 1.00 27.78 215 GLY A C 1
ATOM 1676 O O . GLY A 1 216 ? 6.334 132.041 172.524 1.00 27.01 215 GLY A O 1
ATOM 1677 N N . PRO A 1 217 ? 5.063 131.509 174.312 1.00 27.49 216 PRO A N 1
ATOM 1678 C CA . PRO A 1 217 ? 6.148 130.887 175.076 1.00 26.85 216 PRO A CA 1
ATOM 1679 C C . PRO A 1 217 ? 6.330 129.379 174.854 1.00 27.23 216 PRO A C 1
ATOM 1680 O O . PRO A 1 217 ? 7.372 128.824 175.198 1.00 25.76 216 PRO A O 1
ATOM 1684 N N . LYS A 1 218 ? 5.321 128.720 174.296 1.00 28.19 217 LYS A N 1
ATOM 1685 C CA . LYS A 1 218 ? 5.388 127.278 174.060 1.00 29.32 217 LYS A CA 1
ATOM 1686 C C . LYS A 1 218 ? 6.161 126.946 172.788 1.00 28.49 217 LYS A C 1
ATOM 1687 O O . LYS A 1 218 ? 6.355 127.811 171.933 1.00 30.29 217 LYS A O 1
ATOM 1693 N N . ASP A 1 219 ? 6.594 125.693 172.656 1.00 27.49 218 ASP A N 1
ATOM 1694 C CA . ASP A 1 219 ? 7.339 125.285 171.467 1.00 26.61 218 ASP A CA 1
ATOM 1695 C C . ASP A 1 219 ? 6.393 125.066 170.297 1.00 25.26 218 ASP A C 1
ATOM 1696 O O . ASP A 1 219 ? 6.784 124.545 169.255 1.00 24.19 218 ASP A O 1
ATOM 1701 N N . THR A 1 220 ? 5.140 125.461 170.487 1.00 25.57 219 THR A N 1
ATOM 1702 C CA . THR A 1 220 ? 4.131 125.352 169.446 1.00 23.98 219 THR A CA 1
ATOM 1703 C C . THR A 1 220 ? 3.752 126.753 168.971 1.00 23.43 219 THR A C 1
ATOM 1704 O O . THR A 1 220 ? 2.911 126.914 168.083 1.00 21.67 219 THR A O 1
ATOM 1708 N N . ASP A 1 221 ? 4.389 127.767 169.554 1.00 23.03 220 ASP A N 1
ATOM 1709 C CA . ASP A 1 221 ? 4.109 129.143 169.162 1.00 23.42 220 ASP A CA 1
ATOM 1710 C C . ASP A 1 221 ? 5.242 129.732 168.306 1.00 24.40 220 ASP A C 1
ATOM 1711 O O . ASP A 1 221 ? 5.384 130.963 168.225 1.00 25.73 220 ASP A O 1
ATOM 1716 N N . CYS A 1 222 ? 6.035 128.871 167.662 1.00 23.02 221 CYS A N 1
ATOM 1717 C CA . CYS A 1 222 ? 7.156 129.350 166.857 1.00 21.86 221 CYS A CA 1
ATOM 1718 C C . CYS A 1 222 ? 6.762 129.771 165.449 1.00 20.35 221 CYS A C 1
ATOM 1719 O O . CYS A 1 222 ? 5.793 129.272 164.876 1.00 19.51 221 CYS A O 1
ATOM 1722 N N . PHE A 1 223 ? 7.531 130.698 164.895 1.00 18.29 222 PHE A N 1
ATOM 1723 C CA . PHE A 1 223 ? 7.321 131.149 163.528 1.00 17.26 222 PHE A CA 1
ATOM 1724 C C . PHE A 1 223 ? 7.932 130.064 162.641 1.00 17.07 222 PHE A C 1
ATOM 1725 O O . PHE A 1 223 ? 7.466 129.811 161.529 1.00 17.88 222 PHE A O 1
ATOM 1733 N N . ALA A 1 224 ? 8.986 129.430 163.158 1.00 15.54 223 ALA A N 1
ATOM 1734 C CA . ALA A 1 224 ? 9.701 128.364 162.462 1.00 16.52 223 ALA A CA 1
ATOM 1735 C C . ALA A 1 224 ? 10.501 127.567 163.487 1.00 17.09 223 ALA A C 1
ATOM 1736 O O . ALA A 1 224 ? 10.860 128.085 164.554 1.00 20.26 223 ALA A O 1
ATOM 1738 N N . CYS A 1 225 ? 10.773 126.310 163.163 1.00 16.54 224 CYS A N 1
ATOM 1739 C CA . CYS A 1 225 ? 11.529 125.432 164.050 1.00 18.35 224 CYS A CA 1
ATOM 1740 C C . CYS A 1 225 ? 13.044 125.474 163.795 1.00 18.60 224 CYS A C 1
ATOM 1741 O O . CYS A 1 225 ? 13.496 125.590 162.651 1.00 18.79 224 CYS A O 1
ATOM 1744 N N . MET A 1 226 ? 13.832 125.381 164.859 1.00 19.97 225 MET A N 1
ATOM 1745 C CA . MET A 1 226 ? 15.286 125.373 164.717 1.00 19.72 225 MET A CA 1
ATOM 1746 C C . MET A 1 226 ? 15.765 124.040 164.148 1.00 20.38 225 MET A C 1
ATOM 1747 O O . MET A 1 226 ? 16.713 123.991 163.364 1.00 21.10 225 MET A O 1
ATOM 1752 N N . ASN A 1 227 ? 15.099 122.959 164.547 1.00 19.59 226 ASN A N 1
ATOM 1753 C CA . ASN A 1 227 ? 15.471 121.624 164.106 1.00 20.64 226 ASN A CA 1
ATOM 1754 C C . ASN A 1 227 ? 14.342 120.900 163.375 1.00 21.95 226 ASN A C 1
ATOM 1755 O O . ASN A 1 227 ? 14.322 120.901 162.139 1.00 23.18 226 ASN A O 1
ATOM 1760 N N . PHE A 1 228 ? 13.407 120.294 164.106 1.00 21.73 227 PHE A N 1
ATOM 1761 C CA . PHE A 1 228 ? 12.293 119.603 163.451 1.00 22.95 227 PHE A CA 1
ATOM 1762 C C . PHE A 1 228 ? 10.934 120.045 163.964 1.00 23.16 227 PHE A C 1
ATOM 1763 O O . PHE A 1 228 ? 10.815 120.643 165.037 1.00 23.22 227 PHE A O 1
ATOM 1771 N N . ASN A 1 229 ? 9.918 119.727 163.172 1.00 23.73 228 ASN A N 1
ATOM 1772 C CA . ASN A 1 229 ? 8.540 120.058 163.460 1.00 24.85 228 ASN A CA 1
ATOM 1773 C C . ASN A 1 229 ? 7.785 118.744 163.572 1.00 25.31 228 ASN A C 1
ATOM 1774 O O . ASN A 1 229 ? 7.561 118.055 162.580 1.00 26.53 228 ASN A O 1
ATOM 1779 N N . ASP A 1 230 ? 7.382 118.408 164.784 1.00 26.71 229 ASP A N 1
ATOM 1780 C CA . ASP A 1 230 ? 6.650 117.184 165.014 1.00 28.47 229 ASP A CA 1
ATOM 1781 C C . ASP A 1 230 ? 5.203 117.527 165.361 1.00 30.68 229 ASP A C 1
ATOM 1782 O O . ASP A 1 230 ? 4.913 117.982 166.465 1.00 31.75 229 ASP A O 1
ATOM 1787 N N . SER A 1 231 ? 4.297 117.342 164.408 1.00 31.96 230 SER A N 1
ATOM 1788 C CA . SER A 1 231 ? 2.882 117.628 164.657 1.00 31.07 230 SER A CA 1
ATOM 1789 C C . SER A 1 231 ? 2.646 119.030 165.238 1.00 31.11 230 SER A C 1
ATOM 1790 O O . SER A 1 231 ? 1.827 119.195 166.151 1.00 27.90 230 SER A O 1
ATOM 1793 N N . GLY A 1 232 ? 3.352 120.036 164.728 1.00 31.90 231 GLY A N 1
ATOM 1794 C CA . GLY A 1 232 ? 3.147 121.384 165.232 1.00 29.11 231 GLY A CA 1
ATOM 1795 C C . GLY A 1 232 ? 4.080 121.805 166.344 1.00 28.85 231 GLY A C 1
ATOM 1796 O O . GLY A 1 232 ? 4.169 122.985 166.650 1.00 30.32 231 GLY A O 1
ATOM 1797 N N . ALA A 1 233 ? 4.768 120.853 166.963 1.00 27.66 232 ALA A N 1
ATOM 1798 C CA . ALA A 1 233 ? 5.704 121.183 168.036 1.00 26.20 232 ALA A CA 1
ATOM 1799 C C . ALA A 1 233 ? 7.169 121.160 167.571 1.00 25.57 232 ALA A C 1
ATOM 1800 O O . ALA A 1 233 ? 7.643 120.171 166.999 1.00 23.12 232 ALA A O 1
ATOM 1802 N N . CYS A 1 234 ? 7.880 122.258 167.798 1.00 25.45 233 CYS A N 1
ATOM 1803 C CA . CYS A 1 234 ? 9.279 122.318 167.409 1.00 23.19 233 CYS A CA 1
ATOM 1804 C C . CYS A 1 234 ? 10.078 121.508 168.408 1.00 23.79 233 CYS A C 1
ATOM 1805 O O . CYS A 1 234 ? 10.085 121.826 169.594 1.00 26.97 233 CYS A O 1
ATOM 1808 N N . VAL A 1 235 ? 10.747 120.465 167.923 1.00 23.77 234 VAL A N 1
ATOM 1809 C CA . VAL A 1 235 ? 11.534 119.583 168.774 1.00 20.83 234 VAL A CA 1
ATOM 1810 C C . VAL A 1 235 ? 12.963 119.437 168.276 1.00 23.65 234 VAL A C 1
ATOM 1811 O O . VAL A 1 235 ? 13.254 119.681 167.101 1.00 23.51 234 VAL A O 1
ATOM 1815 N N . THR A 1 236 ? 13.843 119.022 169.184 1.00 23.33 235 THR A N 1
ATOM 1816 C CA . THR A 1 236 ? 15.253 118.821 168.885 1.00 25.65 235 THR A CA 1
ATOM 1817 C C . THR A 1 236 ? 15.444 117.598 168.014 1.00 26.43 235 THR A C 1
ATOM 1818 O O . THR A 1 236 ? 16.348 117.561 167.186 1.00 28.60 235 THR A O 1
ATOM 1822 N N . GLN A 1 237 ? 14.602 116.590 168.218 1.00 26.55 236 GLN A N 1
ATOM 1823 C CA . GLN A 1 237 ? 14.693 115.355 167.445 1.00 27.18 236 GLN A CA 1
ATOM 1824 C C . GLN A 1 237 ? 13.332 114.686 167.380 1.00 24.55 236 GLN A C 1
ATOM 1825 O O . GLN A 1 237 ? 12.452 114.965 168.194 1.00 27.42 236 GLN A O 1
ATOM 1831 N N . CYS A 1 238 ? 13.171 113.797 166.408 1.00 22.73 237 CYS A N 1
ATOM 1832 C CA . CYS A 1 238 ? 11.922 113.093 166.236 1.00 24.47 237 CYS A CA 1
ATOM 1833 C C . CYS A 1 238 ? 11.826 111.924 167.204 1.00 24.01 237 CYS A C 1
ATOM 1834 O O . CYS A 1 238 ? 12.825 111.510 167.802 1.00 23.91 237 CYS A O 1
ATOM 1837 N N . PRO A 1 239 ? 10.609 111.411 167.419 1.00 23.97 238 PRO A N 1
ATOM 1838 C CA . PRO A 1 239 ? 10.471 110.273 168.327 1.00 24.59 238 PRO A CA 1
ATOM 1839 C C . PRO A 1 239 ? 11.464 109.179 167.897 1.00 24.01 238 PRO A C 1
ATOM 1840 O O . PRO A 1 239 ? 11.431 108.726 166.757 1.00 23.51 238 PRO A O 1
ATOM 1844 N N . GLN A 1 240 ? 12.346 108.792 168.821 1.00 26.74 239 GLN A N 1
ATOM 1845 C CA . GLN A 1 240 ? 13.394 107.794 168.599 1.00 27.56 239 GLN A CA 1
ATOM 1846 C C . GLN A 1 240 ? 12.950 106.473 167.988 1.00 28.65 239 GLN A C 1
ATOM 1847 O O . GLN A 1 240 ? 11.806 106.031 168.170 1.00 29.42 239 GLN A O 1
ATOM 1853 N N . THR A 1 241 ? 13.887 105.826 167.296 1.00 28.36 240 THR A N 1
ATOM 1854 C CA . THR A 1 241 ? 13.629 104.533 166.684 1.00 27.63 240 THR A CA 1
ATOM 1855 C C . THR A 1 241 ? 13.596 103.410 167.729 1.00 27.96 240 THR A C 1
ATOM 1856 O O . THR A 1 241 ? 13.071 102.338 167.466 1.00 26.33 240 THR A O 1
ATOM 1860 N N . PHE A 1 242 ? 14.164 103.649 168.906 1.00 27.99 241 PHE A N 1
ATOM 1861 C CA . PHE A 1 242 ? 14.149 102.648 169.980 1.00 27.77 241 PHE A CA 1
ATOM 1862 C C . PHE A 1 242 ? 13.817 103.277 171.329 1.00 27.75 241 PHE A C 1
ATOM 1863 O O . PHE A 1 242 ? 14.369 104.323 171.686 1.00 30.21 241 PHE A O 1
ATOM 1871 N N . VAL A 1 243 ? 12.910 102.653 172.071 1.00 26.34 242 VAL A N 1
ATOM 1872 C CA . VAL A 1 243 ? 12.581 103.144 173.405 1.00 25.80 242 VAL A CA 1
ATOM 1873 C C . VAL A 1 243 ? 12.651 101.969 174.391 1.00 25.41 242 VAL A C 1
ATOM 1874 O O . VAL A 1 243 ? 12.437 100.819 174.025 1.00 23.79 242 VAL A O 1
ATOM 1878 N N . TYR A 1 244 ? 12.976 102.274 175.640 1.00 25.59 243 TYR A N 1
ATOM 1879 C CA . TYR A 1 244 ? 13.085 101.269 176.688 1.00 24.71 243 TYR A CA 1
ATOM 1880 C C . TYR A 1 244 ? 11.722 100.673 177.010 1.00 24.32 243 TYR A C 1
ATOM 1881 O O . TYR A 1 244 ? 10.757 101.394 177.230 1.00 24.18 243 TYR A O 1
ATOM 1890 N N . ASN A 1 245 ? 11.655 99.348 177.020 1.00 24.65 244 ASN A N 1
ATOM 1891 C CA . ASN A 1 245 ? 10.436 98.623 177.330 1.00 21.33 244 ASN A CA 1
ATOM 1892 C C . ASN A 1 245 ? 10.711 98.085 178.731 1.00 23.22 244 ASN A C 1
ATOM 1893 O O . ASN A 1 245 ? 11.589 97.259 178.916 1.00 21.32 244 ASN A O 1
ATOM 1898 N N . PRO A 1 246 ? 9.954 98.559 179.731 1.00 24.33 245 PRO A N 1
ATOM 1899 C CA . PRO A 1 246 ? 10.085 98.171 181.143 1.00 26.26 245 PRO A CA 1
ATOM 1900 C C . PRO A 1 246 ? 9.865 96.703 181.464 1.00 27.63 245 PRO A C 1
ATOM 1901 O O . PRO A 1 246 ? 10.317 96.215 182.495 1.00 30.01 245 PRO A O 1
ATOM 1905 N N . THR A 1 247 ? 9.169 95.998 180.587 1.00 27.41 246 THR A N 1
ATOM 1906 C CA . THR A 1 247 ? 8.900 94.586 180.801 1.00 27.37 246 THR A CA 1
ATOM 1907 C C . THR A 1 247 ? 10.015 93.696 180.282 1.00 27.37 246 THR A C 1
ATOM 1908 O O . THR A 1 247 ? 10.329 92.679 180.904 1.00 30.20 246 THR A O 1
ATOM 1912 N N . THR A 1 248 ? 10.602 94.061 179.143 1.00 24.97 247 THR A N 1
ATOM 1913 C CA . THR A 1 248 ? 11.693 93.279 178.581 1.00 23.52 247 THR A CA 1
ATOM 1914 C C . THR A 1 248 ? 13.031 93.793 179.120 1.00 23.28 247 THR A C 1
ATOM 1915 O O . THR A 1 248 ? 14.082 93.217 178.859 1.00 25.29 247 THR A O 1
ATOM 1919 N N . PHE A 1 249 ? 12.983 94.874 179.884 1.00 21.50 248 PHE A N 1
ATOM 1920 C CA . PHE A 1 249 ? 14.190 95.454 180.471 1.00 20.46 248 PHE A CA 1
ATOM 1921 C C . PHE A 1 249 ? 15.271 95.754 179.420 1.00 21.72 248 PHE A C 1
ATOM 1922 O O . PHE A 1 249 ? 16.460 95.488 179.619 1.00 19.78 248 PHE A O 1
ATOM 1930 N N . GLN A 1 250 ? 14.843 96.314 178.296 1.00 20.41 249 GLN A N 1
ATOM 1931 C CA . GLN A 1 250 ? 15.760 96.647 177.227 1.00 21.49 249 GLN A CA 1
ATOM 1932 C C . GLN A 1 250 ? 15.070 97.529 176.201 1.00 19.23 249 GLN A C 1
ATOM 1933 O O . GLN A 1 250 ? 13.852 97.575 176.129 1.00 17.94 249 GLN A O 1
ATOM 1939 N N . LEU A 1 251 ? 15.868 98.217 175.399 1.00 18.10 250 LEU A N 1
ATOM 1940 C CA . LEU A 1 251 ? 15.329 99.058 174.346 1.00 23.20 250 LEU A CA 1
ATOM 1941 C C . LEU A 1 251 ? 14.620 98.151 173.338 1.00 23.13 250 LEU A C 1
ATOM 1942 O O . LEU A 1 251 ? 15.073 97.038 173.075 1.00 20.44 250 LEU A O 1
ATOM 1947 N N . GLU A 1 252 ? 13.499 98.615 172.794 1.00 23.09 251 GLU A N 1
ATOM 1948 C CA . GLU A 1 252 ? 12.764 97.847 171.782 1.00 23.69 251 GLU A CA 1
ATOM 1949 C C . GLU A 1 252 ? 12.365 98.806 170.667 1.00 24.70 251 GLU A C 1
ATOM 1950 O O . GLU A 1 252 ? 12.255 100.017 170.887 1.00 21.26 251 GLU A O 1
ATOM 1956 N N . HIS A 1 253 ? 12.182 98.276 169.463 1.00 25.17 252 HIS A N 1
ATOM 1957 C CA . HIS A 1 253 ? 11.745 99.106 168.348 1.00 24.70 252 HIS A CA 1
ATOM 1958 C C . HIS A 1 253 ? 10.562 99.967 168.832 1.00 24.94 252 HIS A C 1
ATOM 1959 O O . HIS A 1 253 ? 9.638 99.459 169.475 1.00 25.76 252 HIS A O 1
ATOM 1966 N N . ASN A 1 254 ? 10.586 101.265 168.532 1.00 25.45 253 ASN A N 1
ATOM 1967 C CA . ASN A 1 254 ? 9.500 102.156 168.940 1.00 21.98 253 ASN A CA 1
ATOM 1968 C C . ASN A 1 254 ? 8.457 102.216 167.842 1.00 23.93 253 ASN A C 1
ATOM 1969 O O . ASN A 1 254 ? 8.735 102.731 166.759 1.00 24.43 253 ASN A O 1
ATOM 1974 N N . PHE A 1 255 ? 7.258 101.707 168.105 1.00 21.17 254 PHE A N 1
ATOM 1975 C CA . PHE A 1 255 ? 6.237 101.750 167.066 1.00 20.33 254 PHE A CA 1
ATOM 1976 C C . PHE A 1 255 ? 5.679 103.155 166.798 1.00 21.55 254 PHE A C 1
ATOM 1977 O O . PHE A 1 255 ? 4.876 103.339 165.889 1.00 18.16 254 PHE A O 1
ATOM 1985 N N . ASN A 1 256 ? 6.137 104.143 167.568 1.00 22.13 255 ASN A N 1
ATOM 1986 C CA . ASN A 1 256 ? 5.696 105.533 167.399 1.00 23.03 255 ASN A CA 1
ATOM 1987 C C . ASN A 1 256 ? 6.814 106.375 166.793 1.00 23.23 255 ASN A C 1
ATOM 1988 O O . ASN A 1 256 ? 6.694 107.601 166.696 1.00 23.69 255 ASN A O 1
ATOM 1993 N N . ALA A 1 257 ? 7.892 105.708 166.388 1.00 21.98 256 ALA A N 1
ATOM 1994 C CA . ALA A 1 257 ? 9.040 106.383 165.805 1.00 22.28 256 ALA A CA 1
ATOM 1995 C C . ALA A 1 257 ? 8.651 107.227 164.592 1.00 23.65 256 ALA A C 1
ATOM 1996 O O . ALA A 1 257 ? 7.741 106.879 163.844 1.00 22.15 256 ALA A O 1
ATOM 1998 N N . LYS A 1 258 ? 9.323 108.354 164.415 1.00 23.26 257 LYS A N 1
ATOM 1999 C CA . LYS A 1 258 ? 9.069 109.188 163.254 1.00 21.19 257 LYS A CA 1
ATOM 2000 C C . LYS A 1 258 ? 10.414 109.419 162.595 1.00 21.82 257 LYS A C 1
ATOM 2001 O O . LYS A 1 258 ? 11.463 109.169 163.189 1.00 22.96 257 LYS A O 1
ATOM 2007 N N . TYR A 1 259 ? 10.388 109.885 161.362 1.00 20.21 258 TYR A N 1
ATOM 2008 C CA . TYR A 1 259 ? 11.620 110.076 160.622 1.00 21.15 258 TYR A CA 1
ATOM 2009 C C . TYR A 1 259 ? 11.814 111.482 160.080 1.00 21.62 258 TYR A C 1
ATOM 2010 O O . TYR A 1 259 ? 10.857 112.193 159.790 1.00 21.19 258 TYR A O 1
ATOM 2019 N N . THR A 1 260 ? 13.068 111.887 159.953 1.00 22.00 259 THR A N 1
ATOM 2020 C CA . THR A 1 260 ? 13.354 113.211 159.447 1.00 22.24 259 THR A CA 1
ATOM 2021 C C . THR A 1 260 ? 13.183 113.310 157.932 1.00 20.71 259 THR A C 1
ATOM 2022 O O . THR A 1 260 ? 13.485 112.389 157.175 1.00 19.96 259 THR A O 1
ATOM 2026 N N . TYR A 1 261 ? 12.628 114.435 157.520 1.00 22.99 260 TYR A N 1
ATOM 2027 C CA . TYR A 1 261 ? 12.430 114.778 156.121 1.00 24.74 260 TYR A CA 1
ATOM 2028 C C . TYR A 1 261 ? 12.506 116.290 156.149 1.00 23.92 260 TYR A C 1
ATOM 2029 O O . TYR A 1 261 ? 11.499 116.962 156.362 1.00 26.84 260 TYR A O 1
ATOM 2038 N N . GLY A 1 262 ? 13.711 116.817 155.971 1.00 23.63 261 GLY A N 1
ATOM 2039 C CA . GLY A 1 262 ? 13.881 118.250 156.018 1.00 22.87 261 GLY A CA 1
ATOM 2040 C C . GLY A 1 262 ? 13.791 118.653 157.468 1.00 21.64 261 GLY A C 1
ATOM 2041 O O . GLY A 1 262 ? 14.551 118.147 158.296 1.00 26.07 261 GLY A O 1
ATOM 2042 N N . ALA A 1 263 ? 12.863 119.550 157.780 1.00 22.78 262 ALA A N 1
ATOM 2043 C CA . ALA A 1 263 ? 12.691 120.028 159.150 1.00 23.14 262 ALA A CA 1
ATOM 2044 C C . ALA A 1 263 ? 11.429 119.444 159.762 1.00 21.49 262 ALA A C 1
ATOM 2045 O O . ALA A 1 263 ? 10.905 119.960 160.747 1.00 24.06 262 ALA A O 1
ATOM 2047 N N . PHE A 1 264 ? 10.954 118.360 159.162 1.00 21.97 263 PHE A N 1
ATOM 2048 C CA . PHE A 1 264 ? 9.747 117.677 159.617 1.00 22.48 263 PHE A CA 1
ATOM 2049 C C . PHE A 1 264 ? 10.024 116.278 160.169 1.00 22.88 263 PHE A C 1
ATOM 2050 O O . PHE A 1 264 ? 11.009 115.623 159.792 1.00 21.48 263 PHE A O 1
ATOM 2058 N N . CYS A 1 265 ? 9.137 115.839 161.059 1.00 23.03 264 CYS A N 1
ATOM 2059 C CA . CYS A 1 265 ? 9.177 114.492 161.608 1.00 23.58 264 CYS A CA 1
ATOM 2060 C C . CYS A 1 265 ? 7.953 113.886 160.935 1.00 25.12 264 CYS A C 1
ATOM 2061 O O . CYS A 1 265 ? 6.866 114.458 161.009 1.00 25.36 264 CYS A O 1
ATOM 2064 N N . VAL A 1 266 ? 8.116 112.757 160.256 1.00 24.13 265 VAL A N 1
ATOM 2065 C CA . VAL A 1 266 ? 6.981 112.148 159.580 1.00 24.24 265 VAL A CA 1
ATOM 2066 C C . VAL A 1 266 ? 6.824 110.698 159.970 1.00 24.57 265 VAL A C 1
ATOM 2067 O O . VAL A 1 266 ? 7.783 110.050 160.387 1.00 23.57 265 VAL A O 1
ATOM 2071 N N . LYS A 1 267 ? 5.601 110.194 159.849 1.00 27.15 266 LYS A N 1
ATOM 2072 C CA . LYS A 1 267 ? 5.325 108.804 160.173 1.00 30.24 266 LYS A CA 1
ATOM 2073 C C . LYS A 1 267 ? 5.647 107.956 158.954 1.00 29.36 266 LYS A C 1
ATOM 2074 O O . LYS A 1 267 ? 6.038 106.801 159.076 1.00 29.31 266 LYS A O 1
ATOM 2080 N N . LYS A 1 268 ? 5.490 108.552 157.779 1.00 29.97 267 LYS A N 1
ATOM 2081 C CA . LYS A 1 268 ? 5.749 107.869 156.519 1.00 32.14 267 LYS A CA 1
ATOM 2082 C C . LYS A 1 268 ? 6.549 108.813 155.613 1.00 31.04 267 LYS A C 1
ATOM 2083 O O . LYS A 1 268 ? 6.203 109.985 155.469 1.00 31.38 267 LYS A O 1
ATOM 2089 N N . CYS A 1 269 ? 7.630 108.311 155.025 1.00 29.21 268 CYS A N 1
ATOM 2090 C CA . CYS A 1 269 ? 8.459 109.127 154.143 1.00 28.63 268 CYS A CA 1
ATOM 2091 C C . CYS A 1 269 ? 7.740 109.487 152.841 1.00 28.89 268 CYS A C 1
ATOM 2092 O O . CYS A 1 269 ? 6.819 108.793 152.412 1.00 28.79 268 CYS A O 1
ATOM 2095 N N . PRO A 1 270 ? 8.146 110.598 152.206 1.00 30.58 269 PRO A N 1
ATOM 2096 C CA . PRO A 1 270 ? 7.535 111.030 150.948 1.00 31.56 269 PRO A CA 1
ATOM 2097 C C . PRO A 1 270 ? 7.622 109.927 149.899 1.00 34.18 269 PRO A C 1
ATOM 2098 O O . PRO A 1 270 ? 8.457 109.020 149.994 1.00 34.92 269 PRO A O 1
ATOM 2102 N N . HIS A 1 271 ? 6.767 110.023 148.888 1.00 36.46 270 HIS A N 1
ATOM 2103 C CA . HIS A 1 271 ? 6.696 109.018 147.837 1.00 38.06 270 HIS A CA 1
ATOM 2104 C C . HIS A 1 271 ? 7.991 108.312 147.439 1.00 38.13 270 HIS A C 1
ATOM 2105 O O . HIS A 1 271 ? 8.138 107.101 147.658 1.00 39.57 270 HIS A O 1
ATOM 2112 N N . ASN A 1 272 ? 8.926 109.052 146.852 1.00 37.55 271 ASN A N 1
ATOM 2113 C CA . ASN A 1 272 ? 10.171 108.437 146.401 1.00 36.82 271 ASN A CA 1
ATOM 2114 C C . ASN A 1 272 ? 11.301 108.431 147.434 1.00 36.35 271 ASN A C 1
ATOM 2115 O O . ASN A 1 272 ? 12.464 108.693 147.103 1.00 37.89 271 ASN A O 1
ATOM 2120 N N . PHE A 1 273 ? 10.956 108.115 148.683 1.00 32.79 272 PHE A N 1
ATOM 2121 C CA . PHE A 1 273 ? 11.945 108.055 149.752 1.00 29.89 272 PHE A CA 1
ATOM 2122 C C . PHE A 1 273 ? 11.778 106.789 150.586 1.00 27.40 272 PHE A C 1
ATOM 2123 O O . PHE A 1 273 ? 10.729 106.151 150.551 1.00 27.87 272 PHE A O 1
ATOM 2131 N N . VAL A 1 274 ? 12.826 106.424 151.320 1.00 25.42 273 VAL A N 1
ATOM 2132 C CA . VAL A 1 274 ? 12.805 105.237 152.175 1.00 23.66 273 VAL A CA 1
ATOM 2133 C C . VAL A 1 274 ? 13.525 105.556 153.468 1.00 22.32 273 VAL A C 1
ATOM 2134 O O . VAL A 1 274 ? 14.348 106.468 153.524 1.00 24.74 273 VAL A O 1
ATOM 2138 N N . VAL A 1 275 ? 13.230 104.790 154.504 1.00 18.68 274 VAL A N 1
ATOM 2139 C CA . VAL A 1 275 ? 13.852 105.026 155.782 1.00 19.44 274 VAL A CA 1
ATOM 2140 C C . VAL A 1 275 ? 15.233 104.400 155.937 1.00 22.73 274 VAL A C 1
ATOM 2141 O O . VAL A 1 275 ? 15.392 103.192 155.746 1.00 24.11 274 VAL A O 1
ATOM 2145 N N . ASP A 1 276 ? 16.223 105.231 156.269 1.00 23.91 275 ASP A N 1
ATOM 2146 C CA . ASP A 1 276 ? 17.574 104.757 156.553 1.00 25.02 275 ASP A CA 1
ATOM 2147 C C . ASP A 1 276 ? 17.808 105.235 157.973 1.00 25.13 275 ASP A C 1
ATOM 2148 O O . ASP A 1 276 ? 18.040 106.423 158.204 1.00 23.97 275 ASP A O 1
ATOM 2153 N N . SER A 1 277 ? 17.725 104.304 158.920 1.00 25.54 276 SER A N 1
ATOM 2154 C CA . SER A 1 277 ? 17.895 104.621 160.338 1.00 27.22 276 SER A CA 1
ATOM 2155 C C . SER A 1 277 ? 16.728 105.466 160.841 1.00 26.53 276 SER A C 1
ATOM 2156 O O . SER A 1 277 ? 15.659 104.941 161.150 1.00 28.57 276 SER A O 1
ATOM 2159 N N . SER A 1 278 ? 16.926 106.774 160.925 1.00 27.53 277 SER A N 1
ATOM 2160 C CA . SER A 1 278 ? 15.858 107.638 161.385 1.00 29.12 277 SER A CA 1
ATOM 2161 C C . SER A 1 278 ? 15.597 108.782 160.412 1.00 27.52 277 SER A C 1
ATOM 2162 O O . SER A 1 278 ? 14.879 109.726 160.731 1.00 31.78 277 SER A O 1
ATOM 2165 N N . SER A 1 279 ? 16.166 108.679 159.216 1.00 26.32 278 SER A N 1
ATOM 2166 C CA . SER A 1 279 ? 16.003 109.711 158.199 1.00 26.86 278 SER A CA 1
ATOM 2167 C C . SER A 1 279 ? 15.348 109.154 156.944 1.00 25.07 278 SER A C 1
ATOM 2168 O O . SER A 1 279 ? 15.357 107.948 156.719 1.00 26.68 278 SER A O 1
ATOM 2171 N N . CYS A 1 280 ? 14.776 110.047 156.139 1.00 23.15 279 CYS A N 1
ATOM 2172 C CA . CYS A 1 280 ? 14.149 109.664 154.883 1.00 23.98 279 CYS A CA 1
ATOM 2173 C C . CYS A 1 280 ? 15.149 109.959 153.768 1.00 25.81 279 CYS A C 1
ATOM 2174 O O . CYS A 1 280 ? 15.678 111.071 153.667 1.00 27.16 279 CYS A O 1
ATOM 2177 N N . VAL A 1 281 ? 15.410 108.971 152.923 1.00 25.28 280 VAL A N 1
ATOM 2178 C CA . VAL A 1 281 ? 16.362 109.182 151.851 1.00 25.16 280 VAL A CA 1
ATOM 2179 C C . VAL A 1 281 ? 15.873 108.659 150.509 1.00 25.61 280 VAL A C 1
ATOM 2180 O O . VAL A 1 281 ? 14.881 107.931 150.440 1.00 23.90 280 VAL A O 1
ATOM 2184 N N . ARG A 1 282 ? 16.570 109.072 149.450 1.00 27.41 281 ARG A N 1
ATOM 2185 C CA . ARG A 1 282 ? 16.263 108.680 148.071 1.00 28.63 281 ARG A CA 1
ATOM 2186 C C . ARG A 1 282 ? 16.528 107.185 147.899 1.00 28.51 281 ARG A C 1
ATOM 2187 O O . ARG A 1 282 ? 15.707 106.441 147.348 1.00 28.29 281 ARG A O 1
ATOM 2195 N N . ALA A 1 283 ? 17.691 106.756 148.377 1.00 27.48 282 ALA A N 1
ATOM 2196 C CA . ALA A 1 283 ? 18.083 105.363 148.260 1.00 26.24 282 ALA A CA 1
ATOM 2197 C C . ALA A 1 283 ? 18.935 104.925 149.438 1.00 25.86 282 ALA A C 1
ATOM 2198 O O . ALA A 1 283 ? 19.646 105.727 150.052 1.00 24.22 282 ALA A O 1
ATOM 2200 N N . CYS A 1 284 ? 18.861 103.637 149.743 1.00 25.47 283 CYS A N 1
ATOM 2201 C CA . CYS A 1 284 ? 19.620 103.077 150.841 1.00 27.31 283 CYS A CA 1
ATOM 2202 C C . CYS A 1 284 ? 21.113 103.161 150.581 1.00 27.86 283 CYS A C 1
ATOM 2203 O O . CYS A 1 284 ? 21.559 103.086 149.438 1.00 27.66 283 CYS A O 1
ATOM 2206 N N . PRO A 1 285 ? 21.910 103.326 151.644 1.00 28.86 284 PRO A N 1
ATOM 2207 C CA . PRO A 1 285 ? 23.362 103.403 151.471 1.00 29.08 284 PRO A CA 1
ATOM 2208 C C . PRO A 1 285 ? 23.852 102.056 150.918 1.00 29.90 284 PRO A C 1
ATOM 2209 O O . PRO A 1 285 ? 23.099 101.076 150.913 1.00 28.55 284 PRO A O 1
ATOM 2213 N N . SER A 1 286 ? 25.102 102.006 150.458 1.00 30.89 285 SER A N 1
ATOM 2214 C CA . SER A 1 286 ? 25.651 100.782 149.870 1.00 31.14 285 SER A CA 1
ATOM 2215 C C . SER A 1 286 ? 25.611 99.558 150.781 1.00 29.52 285 SER A C 1
ATOM 2216 O O . SER A 1 286 ? 25.321 98.452 150.318 1.00 29.57 285 SER A O 1
ATOM 2219 N N . SER A 1 287 ? 25.887 99.756 152.067 1.00 29.96 286 SER A N 1
ATOM 2220 C CA . SER A 1 287 ? 25.898 98.653 153.028 1.00 30.12 286 SER A CA 1
ATOM 2221 C C . SER A 1 287 ? 24.532 98.137 153.506 1.00 30.22 286 SER A C 1
ATOM 2222 O O . SER A 1 287 ? 24.467 97.303 154.415 1.00 30.77 286 SER A O 1
ATOM 2225 N N . LYS A 1 288 ? 23.445 98.614 152.904 1.00 29.99 287 LYS A N 1
ATOM 2226 C CA . LYS A 1 288 ? 22.112 98.182 153.324 1.00 28.57 287 LYS A CA 1
ATOM 2227 C C . LYS A 1 288 ? 21.222 97.879 152.125 1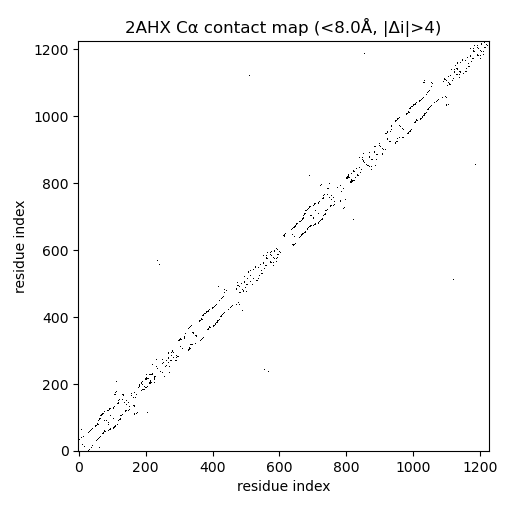.00 27.19 287 LYS A C 1
ATOM 2228 O O . LYS A 1 288 ? 21.514 98.304 151.006 1.00 27.38 287 LYS A O 1
ATOM 2234 N N . MET A 1 289 ? 20.132 97.154 152.358 1.00 24.84 288 MET A N 1
ATOM 2235 C CA . MET A 1 289 ? 19.208 96.829 151.276 1.00 24.04 288 MET A CA 1
ATOM 2236 C C . MET A 1 289 ? 17.797 97.234 151.692 1.00 22.27 288 MET A C 1
ATOM 2237 O O . MET A 1 289 ? 17.468 97.210 152.874 1.00 20.45 288 MET A O 1
ATOM 2242 N N . GLU A 1 290 ? 16.968 97.583 150.718 1.00 21.65 289 GLU A N 1
ATOM 2243 C CA . GLU A 1 290 ? 15.603 97.996 150.989 1.00 22.87 289 GLU A CA 1
ATOM 2244 C C . GLU A 1 290 ? 14.711 96.800 151.278 1.00 23.36 289 GLU A C 1
ATOM 2245 O O . GLU A 1 290 ? 14.656 95.849 150.499 1.00 25.46 289 GLU A O 1
ATOM 2251 N N . VAL A 1 291 ? 14.009 96.855 152.404 1.00 22.40 290 VAL A N 1
ATOM 2252 C CA . VAL A 1 291 ? 13.094 95.791 152.791 1.00 23.90 290 VAL A CA 1
ATOM 2253 C C . VAL A 1 291 ? 11.839 96.369 153.421 1.00 24.39 290 VAL A C 1
ATOM 2254 O O . VAL A 1 291 ? 11.795 97.539 153.813 1.00 25.73 290 VAL A O 1
ATOM 2258 N N . GLU A 1 292 ? 10.828 95.517 153.511 1.00 24.00 291 GLU A N 1
ATOM 2259 C CA . GLU A 1 292 ? 9.543 95.840 154.111 1.00 23.52 291 GLU A CA 1
ATOM 2260 C C . GLU A 1 292 ? 9.634 95.316 155.559 1.00 22.06 291 GLU A C 1
ATOM 2261 O O . GLU A 1 292 ? 9.830 94.125 155.787 1.00 20.13 291 GLU A O 1
ATOM 2267 N N . GLU A 1 293 ? 9.515 96.205 156.532 1.00 21.63 292 GLU A N 1
ATOM 2268 C CA . GLU A 1 293 ? 9.587 95.809 157.929 1.00 20.68 292 GLU A CA 1
ATOM 2269 C C . GLU A 1 293 ? 8.619 96.687 158.716 1.00 19.10 292 GLU A C 1
ATOM 2270 O O . GLU A 1 293 ? 8.694 97.918 158.660 1.00 17.84 292 GLU A O 1
ATOM 2276 N N . ASN A 1 294 ? 7.701 96.038 159.428 1.00 18.35 293 ASN A N 1
ATOM 2277 C CA . ASN A 1 294 ? 6.678 96.715 160.209 1.00 16.24 293 ASN A CA 1
ATOM 2278 C C . ASN A 1 294 ? 5.869 97.710 159.373 1.00 16.68 293 ASN A C 1
ATOM 2279 O O . ASN A 1 294 ? 5.561 98.814 159.833 1.00 14.88 293 ASN A O 1
ATOM 2284 N N . GLY A 1 295 ? 5.530 97.304 158.147 1.00 17.96 294 GLY A N 1
ATOM 2285 C CA . GLY A 1 295 ? 4.736 98.135 157.254 1.00 21.21 294 GLY A CA 1
ATOM 2286 C C . GLY A 1 295 ? 5.424 99.388 156.758 1.00 24.85 294 GLY A C 1
ATOM 2287 O O . GLY A 1 295 ? 4.768 100.362 156.372 1.00 27.90 294 GLY A O 1
ATOM 2288 N N . ILE A 1 296 ? 6.752 99.352 156.748 1.00 26.43 295 ILE A N 1
ATOM 2289 C CA . ILE A 1 296 ? 7.567 100.479 156.318 1.00 27.22 295 ILE A CA 1
ATOM 2290 C C . ILE A 1 296 ? 8.755 100.000 155.488 1.00 26.68 295 ILE A C 1
ATOM 2291 O O . ILE A 1 296 ? 9.415 99.028 155.847 1.00 24.97 295 ILE A O 1
ATOM 2296 N N . LYS A 1 297 ? 9.015 100.679 154.375 1.00 24.61 296 LYS A N 1
ATOM 2297 C CA . LYS A 1 297 ? 10.155 100.340 153.541 1.00 22.25 296 LYS A CA 1
ATOM 2298 C C . LYS A 1 297 ? 11.345 100.972 154.240 1.00 21.23 296 LYS A C 1
ATOM 2299 O O . LYS A 1 297 ? 11.303 102.139 154.629 1.00 21.09 296 LYS A O 1
ATOM 2305 N N . MET A 1 298 ? 12.404 100.203 154.421 1.00 21.76 297 MET A N 1
ATOM 2306 C CA . MET A 1 298 ? 13.562 100.745 155.088 1.00 24.70 297 MET A CA 1
ATOM 2307 C C . MET A 1 298 ? 14.835 99.999 154.754 1.00 24.82 297 MET A C 1
ATOM 2308 O O . MET A 1 298 ? 14.807 98.922 154.177 1.00 24.45 297 MET A O 1
ATOM 2313 N N . CYS A 1 299 ? 15.953 100.596 155.130 1.00 26.52 298 CYS A N 1
ATOM 2314 C CA . CYS A 1 299 ? 17.271 100.036 154.870 1.00 28.11 298 CYS A CA 1
ATOM 2315 C C . CYS A 1 299 ? 17.759 99.171 156.009 1.00 28.73 298 CYS A C 1
ATOM 2316 O O . CYS A 1 299 ? 17.967 99.659 157.120 1.00 30.82 298 CYS A O 1
ATOM 2319 N N . LYS A 1 300 ? 17.950 97.888 155.730 1.00 29.53 299 LYS A N 1
ATOM 2320 C CA . LYS A 1 300 ? 18.428 96.964 156.742 1.00 32.02 299 LYS A CA 1
ATOM 2321 C C . LYS A 1 300 ? 19.860 96.557 156.398 1.00 30.78 299 LYS A C 1
ATOM 2322 O O . LYS A 1 300 ? 20.156 96.204 155.253 1.00 29.84 299 LYS A O 1
ATOM 2328 N N . PRO A 1 301 ? 20.774 96.644 157.379 1.00 31.05 300 PRO A N 1
ATOM 2329 C CA . PRO A 1 301 ? 22.185 96.278 157.188 1.00 30.50 300 PRO A CA 1
ATOM 2330 C C . PRO A 1 301 ? 22.308 94.875 156.587 1.00 29.95 300 PRO A C 1
ATOM 2331 O O . PRO A 1 301 ? 21.570 93.967 156.976 1.00 27.22 300 PRO A O 1
ATOM 2335 N N . CYS A 1 302 ? 23.227 94.695 155.639 1.00 31.37 301 CYS A N 1
ATOM 2336 C CA . CYS A 1 302 ? 23.403 93.381 155.015 1.00 32.26 301 CYS A CA 1
ATOM 2337 C C . CYS A 1 302 ? 24.459 92.555 155.749 1.00 34.72 301 CYS A C 1
ATOM 2338 O O . CYS A 1 302 ? 25.333 93.102 156.431 1.00 35.88 301 CYS A O 1
ATOM 2341 N N . THR A 1 303 ? 24.367 91.238 155.607 1.00 37.63 302 THR A N 1
ATOM 2342 C CA . THR A 1 303 ? 25.312 90.332 156.249 1.00 41.33 302 THR A CA 1
ATOM 2343 C C . THR A 1 303 ? 26.435 89.891 155.292 1.00 41.87 302 THR A C 1
ATOM 2344 O O . THR A 1 303 ? 26.249 89.813 154.071 1.00 42.38 302 THR A O 1
ATOM 2348 N N . ILE A 1 305 ? 27.929 91.890 152.301 1.00 30.57 304 ILE A N 1
ATOM 2349 C CA . ILE A 1 305 ? 27.687 92.044 150.865 1.00 28.73 304 ILE A CA 1
ATOM 2350 C C . ILE A 1 305 ? 26.176 92.009 150.640 1.00 26.47 304 ILE A C 1
ATOM 2351 O O . ILE A 1 305 ? 25.527 91.044 151.009 1.00 26.16 304 ILE A O 1
ATOM 2356 N N . CYS A 1 306 ? 25.608 93.043 150.034 1.00 24.71 305 CYS A N 1
ATOM 2357 C CA . CYS A 1 306 ? 24.167 93.037 149.812 1.00 22.68 305 CYS A CA 1
ATOM 2358 C C . CYS A 1 306 ? 23.799 92.227 148.579 1.00 20.77 305 CYS A C 1
ATOM 2359 O O . CYS A 1 306 ? 24.566 92.156 147.630 1.00 19.69 305 CYS A O 1
ATOM 2362 N N . PRO A 1 307 ? 22.619 91.598 148.580 1.00 17.84 306 PRO A N 1
ATOM 2363 C CA . PRO A 1 307 ? 22.171 90.787 147.444 1.00 16.65 306 PRO A CA 1
ATOM 2364 C C . PRO A 1 307 ? 22.146 91.581 146.140 1.00 17.65 306 PRO A C 1
ATOM 2365 O O . PRO A 1 307 ? 21.729 92.746 146.131 1.00 19.61 306 PRO A O 1
ATOM 2369 N N . LYS A 1 308 ? 22.589 90.953 145.049 1.00 17.47 307 LYS A N 1
ATOM 2370 C CA . LYS A 1 308 ? 22.595 91.583 143.727 1.00 15.65 307 LYS A CA 1
ATOM 2371 C C . LYS A 1 308 ? 22.619 90.518 142.647 1.00 16.39 307 LYS A C 1
ATOM 2372 O O . LYS A 1 308 ? 23.645 89.858 142.442 1.00 18.02 307 LYS A O 1
ATOM 2378 N N . ALA A 1 309 ? 21.490 90.346 141.964 1.00 17.55 308 ALA A N 1
ATOM 2379 C CA . ALA A 1 309 ? 21.399 89.355 140.897 1.00 19.30 308 ALA A CA 1
ATOM 2380 C C . ALA A 1 309 ? 22.020 89.903 139.609 1.00 20.54 308 ALA A C 1
ATOM 2381 O O . ALA A 1 309 ? 22.023 91.116 139.369 1.00 19.83 308 ALA A O 1
ATOM 2383 N N . CYS A 1 310 ? 22.549 89.006 138.785 1.00 22.26 309 CYS A N 1
ATOM 2384 C CA . CYS A 1 310 ? 23.163 89.403 137.532 1.00 24.29 309 CYS A CA 1
ATOM 2385 C C . CYS A 1 310 ? 22.964 88.335 136.476 1.00 25.01 309 CYS A C 1
ATOM 2386 O O . CYS A 1 310 ? 22.765 87.162 136.781 1.00 25.62 309 CYS A O 1
ATOM 2389 N N . ASP A 1 311 ? 23.013 88.758 135.222 1.00 23.41 310 ASP A N 1
ATOM 2390 C CA . ASP A 1 311 ? 22.864 87.838 134.112 1.00 23.15 310 ASP A CA 1
ATOM 2391 C C . ASP A 1 311 ? 24.156 87.041 133.960 1.00 23.65 310 ASP A C 1
ATOM 2392 O O . ASP A 1 311 ? 25.256 87.567 134.166 1.00 23.39 310 ASP A O 1
ATOM 2397 N N . GLY A 1 312 ? 24.019 85.764 133.625 1.00 23.31 311 GLY A N 1
ATOM 2398 C CA . GLY A 1 312 ? 25.191 84.945 133.430 1.00 21.75 311 GLY A CA 1
ATOM 2399 C C . GLY A 1 312 ? 25.531 84.902 131.951 1.00 21.95 311 GLY A C 1
ATOM 2400 O O . GLY A 1 312 ? 24.900 85.584 131.137 1.00 24.47 311 GLY A O 1
ATOM 2401 N N . ILE A 1 313 ? 26.535 84.107 131.603 1.00 23.75 312 ILE A N 1
ATOM 2402 C CA . ILE A 1 313 ? 26.958 83.958 130.223 1.00 23.38 312 ILE A CA 1
ATOM 2403 C C . ILE A 1 313 ? 25.855 83.239 129.453 1.00 25.36 312 ILE A C 1
ATOM 2404 O O . ILE A 1 313 ? 25.623 82.056 129.645 1.00 28.52 312 ILE A O 1
ATOM 2409 N N . GLY A 1 314 ? 25.166 83.963 128.585 1.00 27.42 313 GLY A N 1
ATOM 2410 C CA . GLY A 1 314 ? 24.104 83.355 127.811 1.00 31.44 313 GLY A CA 1
ATOM 2411 C C . GLY A 1 314 ? 22.717 83.728 128.296 1.00 34.29 313 GLY A C 1
ATOM 2412 O O . GLY A 1 314 ? 21.729 83.174 127.818 1.00 35.43 313 GLY A O 1
ATOM 2413 N N . THR A 1 315 ? 22.634 84.660 129.245 1.00 35.75 314 THR A N 1
ATOM 2414 C CA . THR A 1 315 ? 21.345 85.104 129.774 1.00 37.00 314 THR A CA 1
ATOM 2415 C C . THR A 1 315 ? 21.216 86.624 129.633 1.00 36.56 314 THR A C 1
ATOM 2416 O O . THR A 1 315 ? 22.193 87.352 129.812 1.00 36.79 314 THR A O 1
ATOM 2420 N N . GLY A 1 316 ? 20.014 87.092 129.301 1.00 35.49 315 GLY A N 1
ATOM 2421 C CA . GLY A 1 316 ? 19.774 88.521 129.160 1.00 35.46 315 GLY A CA 1
ATOM 2422 C C . GLY A 1 316 ? 20.851 89.333 128.461 1.00 35.00 315 GLY A C 1
ATOM 2423 O O . GLY A 1 316 ? 21.277 89.000 127.353 1.00 34.86 315 GLY A O 1
ATOM 2424 N N . SER A 1 317 ? 21.292 90.406 129.113 1.00 34.73 316 SER A N 1
ATOM 2425 C CA . SER A 1 317 ? 22.320 91.295 128.568 1.00 33.98 316 SER A CA 1
ATOM 2426 C C . SER A 1 317 ? 23.627 90.621 128.147 1.00 33.95 316 SER A C 1
ATOM 2427 O O . SER A 1 317 ? 24.543 91.292 127.670 1.00 35.12 316 SER A O 1
ATOM 2430 N N . LEU A 1 318 ? 23.719 89.307 128.326 1.00 32.62 317 LEU A N 1
ATOM 2431 C CA . LEU A 1 318 ? 24.918 88.566 127.953 1.00 31.44 317 LEU A CA 1
ATOM 2432 C C . LEU A 1 318 ? 24.537 87.306 127.202 1.00 31.01 317 LEU A C 1
ATOM 2433 O O . LEU A 1 318 ? 25.205 86.282 127.311 1.00 28.79 317 LEU A O 1
ATOM 2438 N N . MET A 1 319 ? 23.457 87.381 126.435 1.00 32.49 318 MET A N 1
ATOM 2439 C CA . MET A 1 319 ? 22.998 86.227 125.684 1.00 34.57 318 MET A CA 1
ATOM 2440 C C . MET A 1 319 ? 23.962 85.841 124.554 1.00 34.81 318 MET A C 1
ATOM 2441 O O . MET A 1 319 ? 24.189 84.656 124.292 1.00 34.35 318 MET A O 1
ATOM 2446 N N . SER A 1 320 ? 24.527 86.843 123.890 1.00 34.66 319 SER A N 1
ATOM 2447 C CA . SER A 1 320 ? 25.454 86.600 122.791 1.00 35.75 319 SER A CA 1
ATOM 2448 C C . SER A 1 320 ? 26.794 86.038 123.270 1.00 35.06 319 SER A C 1
ATOM 2449 O O . SER A 1 320 ? 27.495 85.350 122.518 1.00 35.92 319 SER A O 1
ATOM 2452 N N . ALA A 1 321 ? 27.147 86.340 124.516 1.00 31.65 320 ALA A N 1
ATOM 2453 C CA . ALA A 1 321 ? 28.405 85.877 125.075 1.00 30.57 320 ALA A CA 1
ATOM 2454 C C . ALA A 1 321 ? 28.470 84.354 125.131 1.00 30.76 320 ALA A C 1
ATOM 2455 O O . ALA A 1 321 ? 27.451 83.676 125.298 1.00 31.87 320 ALA A O 1
ATOM 2457 N N . GLN A 1 322 ? 29.679 83.829 124.980 1.00 29.07 321 GLN A N 1
ATOM 2458 C CA . GLN A 1 322 ? 29.925 82.396 125.020 1.00 28.49 321 GLN A CA 1
ATOM 2459 C C . GLN A 1 322 ? 30.910 82.122 126.157 1.00 26.73 321 GLN A C 1
ATOM 2460 O O . GLN A 1 322 ? 31.143 80.970 126.532 1.00 26.66 321 GLN A O 1
ATOM 2466 N N . THR A 1 323 ? 31.483 83.192 126.699 1.00 23.35 322 THR A N 1
ATOM 2467 C CA . THR A 1 323 ? 32.453 83.079 127.775 1.00 20.65 322 THR A CA 1
ATOM 2468 C C . THR A 1 323 ? 32.700 84.384 128.494 1.00 20.86 322 THR A C 1
ATOM 2469 O O . THR A 1 323 ? 32.501 85.466 127.950 1.00 22.56 322 THR A O 1
ATOM 2473 N N . VAL A 1 324 ? 33.147 84.276 129.733 1.00 22.50 323 VAL A N 1
ATOM 2474 C CA . VAL A 1 324 ? 33.493 85.464 130.484 1.00 22.59 323 VAL A CA 1
ATOM 2475 C C . VAL A 1 324 ? 34.793 85.881 129.786 1.00 24.25 323 VAL A C 1
ATOM 2476 O O . VAL A 1 324 ? 35.629 85.025 129.463 1.00 23.35 323 VAL A O 1
ATOM 2480 N N . ASP A 1 325 ? 34.947 87.173 129.506 1.00 25.07 324 ASP A N 1
ATOM 2481 C CA . ASP A 1 325 ? 36.168 87.660 128.879 1.00 26.15 324 ASP A CA 1
ATOM 2482 C C . ASP A 1 325 ? 36.438 89.064 129.361 1.00 26.53 324 ASP A C 1
ATOM 2483 O O . ASP A 1 325 ? 35.637 89.642 130.097 1.00 27.41 324 ASP A O 1
ATOM 2488 N N . SER A 1 326 ? 37.571 89.611 128.943 1.00 26.64 325 SER A N 1
ATOM 2489 C CA . SER A 1 326 ? 37.890 90.983 129.319 1.00 26.97 325 SER A CA 1
ATOM 2490 C C . SER A 1 326 ? 36.805 91.979 128.882 1.00 27.74 325 SER A C 1
ATOM 2491 O O . SER A 1 326 ? 36.880 93.158 129.225 1.00 27.57 325 SER A O 1
ATOM 2494 N N . SER A 1 327 ? 35.803 91.556 128.168 1.00 27.53 326 SER A N 1
ATOM 2495 C CA . SER A 1 327 ? 34.884 92.611 127.813 1.00 27.59 326 SER A CA 1
ATOM 2496 C C . SER A 1 327 ? 33.570 92.538 128.523 1.00 28.31 326 SER A C 1
ATOM 2497 O O . SER A 1 327 ? 32.643 93.266 128.196 1.00 30.90 326 SER A O 1
ATOM 2500 N N . ASN A 1 328 ? 33.489 91.681 129.488 1.00 26.95 327 ASN A N 1
ATOM 2501 C CA . ASN A 1 328 ? 32.279 91.597 130.139 1.00 25.65 327 ASN A CA 1
ATOM 2502 C C . ASN A 1 328 ? 32.603 91.221 131.558 1.00 25.25 327 ASN A C 1
ATOM 2503 O O . ASN A 1 328 ? 31.715 91.108 132.394 1.00 25.51 327 ASN A O 1
ATOM 2508 N N . ILE A 1 329 ? 33.905 91.028 131.869 1.00 24.46 328 ILE A N 1
ATOM 2509 C CA . ILE A 1 329 ? 34.251 90.636 133.231 1.00 22.87 328 ILE A CA 1
ATOM 2510 C C . ILE A 1 329 ? 33.799 91.669 134.272 1.00 24.73 328 ILE A C 1
ATOM 2511 O O . ILE A 1 329 ? 33.273 91.294 135.322 1.00 23.77 328 ILE A O 1
ATOM 2516 N N . ASP A 1 330 ? 33.981 92.959 133.992 1.00 26.34 329 ASP A N 1
ATOM 2517 C CA . ASP A 1 330 ? 33.557 93.991 134.943 1.00 28.36 329 ASP A CA 1
ATOM 2518 C C . ASP A 1 330 ? 32.027 94.079 135.002 1.00 29.12 329 ASP A C 1
ATOM 2519 O O . ASP A 1 330 ? 31.465 94.847 135.784 1.00 28.62 329 ASP A O 1
ATOM 2524 N N . LYS A 1 331 ? 31.368 93.274 134.173 1.00 29.63 330 LYS A N 1
ATOM 2525 C CA . LYS A 1 331 ? 29.909 93.219 134.094 1.00 30.94 330 LYS A CA 1
ATOM 2526 C C . LYS A 1 331 ? 29.345 92.314 135.207 1.00 32.47 330 LYS A C 1
ATOM 2527 O O . LYS A 1 331 ? 28.137 92.049 135.261 1.00 35.23 330 LYS A O 1
ATOM 2533 N N . PHE A 1 332 ? 30.230 91.840 136.087 1.00 29.89 331 PHE A N 1
ATOM 2534 C CA . PHE A 1 332 ? 29.838 90.983 137.207 1.00 27.31 331 PHE A CA 1
ATOM 2535 C C . PHE A 1 332 ? 30.222 91.613 138.540 1.00 27.56 331 PHE A C 1
ATOM 2536 O O . PHE A 1 332 ? 30.173 90.957 139.580 1.00 26.42 331 PHE A O 1
ATOM 2544 N N . ILE A 1 333 ? 30.616 92.879 138.518 1.00 25.29 332 ILE A N 1
ATOM 2545 C CA . ILE A 1 333 ? 31.014 93.535 139.746 1.00 24.16 332 ILE A CA 1
ATOM 2546 C C . ILE A 1 333 ? 29.916 93.503 140.794 1.00 25.17 332 ILE A C 1
ATOM 2547 O O . ILE A 1 333 ? 28.747 93.764 140.506 1.00 26.21 332 ILE A O 1
ATOM 2552 N N . ASN A 1 334 ? 30.323 93.147 142.010 1.00 26.55 333 ASN A N 1
ATOM 2553 C CA . ASN A 1 334 ? 29.455 93.047 143.180 1.00 26.72 333 ASN A CA 1
ATOM 2554 C C . ASN A 1 334 ? 28.265 92.117 143.062 1.00 27.06 333 ASN A C 1
ATOM 2555 O O . ASN A 1 334 ? 27.327 92.210 143.847 1.00 27.15 333 ASN A O 1
ATOM 2560 N N . CYS A 1 335 ? 28.293 91.211 142.096 1.00 27.20 334 CYS A N 1
ATOM 2561 C CA . CYS A 1 335 ? 27.188 90.270 141.957 1.00 27.21 334 CYS A CA 1
ATOM 2562 C C . CYS A 1 335 ? 27.226 89.229 143.085 1.00 25.75 334 CYS A C 1
ATOM 2563 O O . CYS A 1 335 ? 28.298 88.822 143.569 1.00 23.24 334 CYS A O 1
ATOM 2566 N N . THR A 1 336 ? 26.030 88.814 143.485 1.00 24.93 335 THR A N 1
ATOM 2567 C CA . THR A 1 336 ? 25.833 87.866 144.562 1.00 22.24 335 THR A CA 1
ATOM 2568 C C . THR A 1 336 ? 25.211 86.592 144.033 1.00 21.37 335 THR A C 1
ATOM 2569 O O . THR A 1 336 ? 25.564 85.493 144.439 1.00 21.57 335 THR A O 1
ATOM 2573 N N . LYS A 1 337 ? 24.268 86.755 143.121 1.00 22.37 336 LYS A N 1
ATOM 2574 C CA . LYS A 1 337 ? 23.580 85.622 142.524 1.00 24.10 336 LYS A CA 1
ATOM 2575 C C . LYS A 1 337 ? 23.638 85.782 141.019 1.00 24.74 336 LYS A C 1
ATOM 2576 O O . LYS A 1 337 ? 23.297 86.836 140.481 1.00 27.77 336 LYS A O 1
ATOM 2582 N N . ILE A 1 338 ? 24.093 84.735 140.345 1.00 25.12 337 ILE A N 1
ATOM 2583 C CA . ILE A 1 338 ? 24.200 84.763 138.903 1.00 23.66 337 ILE A CA 1
ATOM 2584 C C . ILE A 1 338 ? 23.050 83.983 138.293 1.00 23.81 337 ILE A C 1
ATOM 2585 O O . ILE A 1 338 ? 22.961 82.759 138.434 1.00 23.36 337 ILE A O 1
ATOM 2590 N N . ASN A 1 339 ? 22.151 84.714 137.642 1.00 22.85 338 ASN A N 1
ATOM 2591 C CA . ASN A 1 339 ? 21.009 84.108 136.995 1.00 22.89 338 ASN A CA 1
ATOM 2592 C C . ASN A 1 339 ? 21.476 83.631 135.628 1.00 23.35 338 ASN A C 1
ATOM 2593 O O . ASN A 1 339 ? 21.354 84.336 134.627 1.00 26.19 338 ASN A O 1
ATOM 2598 N N . GLY A 1 340 ? 22.042 82.428 135.613 1.00 22.75 339 GLY A N 1
ATOM 2599 C CA . GLY A 1 340 ? 22.518 81.869 134.386 1.00 23.10 339 GLY A CA 1
ATOM 2600 C C . GLY A 1 340 ? 23.735 81.014 134.604 1.00 22.79 339 GLY A C 1
ATOM 2601 O O . GLY A 1 340 ? 23.888 80.354 135.630 1.00 24.48 339 GLY A O 1
ATOM 2602 N N . ASN A 1 341 ? 24.634 81.034 133.612 1.00 21.79 340 ASN A N 1
ATOM 2603 C CA . ASN A 1 341 ? 25.847 80.194 133.613 1.00 21.93 340 ASN A CA 1
ATOM 2604 C C . ASN A 1 341 ? 27.132 80.974 133.749 1.00 23.53 340 ASN A C 1
ATOM 2605 O O . ASN A 1 341 ? 27.167 82.169 133.465 1.00 24.78 340 ASN A O 1
ATOM 2610 N N . LEU A 1 342 ? 28.181 80.344 134.165 1.00 21.57 341 LEU A N 1
ATOM 2611 C CA . LEU A 1 342 ? 29.443 81.055 134.169 1.00 23.42 341 LEU A CA 1
ATOM 2612 C C . LEU A 1 342 ? 30.330 80.140 133.354 1.00 23.36 341 LEU A C 1
ATOM 2613 O O . LEU A 1 342 ? 30.538 78.972 133.707 1.00 26.38 341 LEU A O 1
ATOM 2618 N N . ILE A 1 343 ? 30.861 80.650 132.250 1.00 22.51 342 ILE A N 1
ATOM 2619 C CA . ILE A 1 343 ? 31.696 79.840 131.383 1.00 21.86 342 ILE A CA 1
ATOM 2620 C C . ILE A 1 343 ? 33.080 80.447 131.184 1.00 23.31 342 ILE A C 1
ATOM 2621 O O . ILE A 1 343 ? 33.223 81.670 131.075 1.00 24.30 342 ILE A O 1
ATOM 2626 N N . PHE A 1 344 ? 34.103 79.592 131.166 1.00 22.70 343 PHE A N 1
ATOM 2627 C CA . PHE A 1 344 ? 35.471 80.055 130.952 1.00 23.53 343 PHE A CA 1
ATOM 2628 C C . PHE A 1 344 ? 36.136 79.253 129.833 1.00 24.71 343 PHE A C 1
ATOM 2629 O O . PHE A 1 344 ? 36.628 78.139 130.047 1.00 27.72 343 PHE A O 1
ATOM 2637 N N . LEU A 1 345 ? 36.130 79.836 128.636 1.00 24.45 344 LEU A N 1
ATOM 2638 C CA . LEU A 1 345 ? 36.722 79.222 127.450 1.00 25.13 344 LEU A CA 1
ATOM 2639 C C . LEU A 1 345 ? 38.116 79.794 127.190 1.00 24.28 344 LEU A C 1
ATOM 2640 O O . LEU A 1 345 ? 38.484 80.849 127.729 1.00 23.64 344 LEU A O 1
ATOM 2645 N N . VAL A 1 346 ? 38.891 79.110 126.357 1.00 24.49 345 VAL A N 1
ATOM 2646 C CA . VAL A 1 346 ? 40.243 79.560 126.051 1.00 26.20 345 VAL A CA 1
ATOM 2647 C C . VAL A 1 346 ? 40.263 80.964 125.451 1.00 25.90 345 VAL A C 1
ATOM 2648 O O . VAL A 1 346 ? 41.103 81.793 125.814 1.00 25.47 345 VAL A O 1
ATOM 2652 N N . THR A 1 347 ? 39.326 81.234 124.549 1.00 24.91 346 THR A N 1
ATOM 2653 C CA . THR A 1 347 ? 39.243 82.542 123.913 1.00 25.56 346 THR A CA 1
ATOM 2654 C C . THR A 1 347 ? 39.081 83.664 124.939 1.00 26.14 346 THR A C 1
ATOM 2655 O O . THR A 1 347 ? 39.651 84.748 124.786 1.00 26.74 346 THR A O 1
ATOM 2659 N N . GLY A 1 348 ? 38.309 83.399 125.991 1.00 26.96 347 GLY A N 1
ATOM 2660 C CA . GLY A 1 348 ? 38.088 84.409 127.008 1.00 26.22 347 GLY A CA 1
ATOM 2661 C C . GLY A 1 348 ? 39.287 84.608 127.912 1.00 28.46 347 GLY A C 1
ATOM 2662 O O . GLY A 1 348 ? 39.606 85.734 128.298 1.00 28.63 347 GLY A O 1
ATOM 2663 N N . ILE A 1 349 ? 39.964 83.517 128.253 1.00 28.60 348 ILE A N 1
ATOM 2664 C CA . ILE A 1 349 ? 41.121 83.616 129.125 1.00 27.16 348 ILE A CA 1
ATOM 2665 C C . ILE A 1 349 ? 42.305 84.255 128.412 1.00 27.78 348 ILE A C 1
ATOM 2666 O O . ILE A 1 349 ? 42.933 85.169 128.946 1.00 29.85 348 ILE A O 1
ATOM 2671 N N . HIS A 1 350 ? 42.607 83.790 127.203 1.00 26.45 349 HIS A N 1
ATOM 2672 C CA . HIS A 1 350 ? 43.737 84.339 126.459 1.00 26.07 349 HIS A CA 1
ATOM 2673 C C . HIS A 1 350 ? 43.382 85.544 125.581 1.00 23.50 349 HIS A C 1
ATOM 2674 O O . HIS A 1 350 ? 44.274 86.227 125.070 1.00 21.56 349 HIS A O 1
ATOM 2681 N N . GLY A 1 351 ? 42.087 85.813 125.422 1.00 20.85 350 GLY A N 1
ATOM 2682 C CA . GLY A 1 351 ? 41.659 86.938 124.604 1.00 19.56 350 GLY A CA 1
ATOM 2683 C C . GLY A 1 351 ? 42.118 86.805 123.163 1.00 17.63 350 GLY A C 1
ATOM 2684 O O . GLY A 1 351 ? 42.331 85.689 122.686 1.00 17.40 350 GLY A O 1
ATOM 2685 N N . ASP A 1 352 ? 42.255 87.932 122.465 1.00 17.94 351 ASP A N 1
ATOM 2686 C CA . ASP A 1 352 ? 42.712 87.936 121.073 1.00 17.65 351 ASP A CA 1
ATOM 2687 C C . ASP A 1 352 ? 43.498 89.219 120.803 1.00 18.72 351 ASP A C 1
ATOM 2688 O O . ASP A 1 352 ? 42.962 90.201 120.279 1.00 20.42 351 ASP A O 1
ATOM 2693 N N . PRO A 1 353 ? 44.784 89.222 121.173 1.00 19.13 352 PRO A N 1
ATOM 2694 C CA . PRO A 1 353 ? 45.707 90.352 121.005 1.00 17.68 352 PRO A CA 1
ATOM 2695 C C . PRO A 1 353 ? 45.757 90.915 119.583 1.00 16.66 352 PRO A C 1
ATOM 2696 O O . PRO A 1 353 ? 45.761 92.141 119.395 1.00 15.29 352 PRO A O 1
ATOM 2700 N N . TYR A 1 354 ? 45.801 90.030 118.588 1.00 16.34 353 TYR A N 1
ATOM 2701 C CA . TYR A 1 354 ? 45.855 90.486 117.207 1.00 14.83 353 TYR A CA 1
ATOM 2702 C C . TYR A 1 354 ? 44.657 91.362 116.846 1.00 15.24 353 TYR A C 1
ATOM 2703 O O . TYR A 1 354 ? 44.788 92.327 116.095 1.00 14.64 353 TYR A O 1
ATOM 2712 N N . ASN A 1 355 ? 43.490 91.030 117.384 1.00 18.88 354 ASN A N 1
ATOM 2713 C CA . ASN A 1 355 ? 42.291 91.795 117.089 1.00 21.15 354 ASN A CA 1
ATOM 2714 C C . ASN A 1 355 ? 41.924 92.740 118.214 1.00 22.03 354 ASN A C 1
ATOM 2715 O O . ASN A 1 355 ? 40.756 93.105 118.403 1.00 21.94 354 ASN A O 1
ATOM 2720 N N . ALA A 1 356 ? 42.951 93.131 118.960 1.00 23.98 355 ALA A N 1
ATOM 2721 C CA . ALA A 1 356 ? 42.817 94.079 120.056 1.00 24.14 355 ALA A CA 1
ATOM 2722 C C . ALA A 1 356 ? 41.916 93.663 121.211 1.00 23.79 355 ALA A C 1
ATOM 2723 O O . ALA A 1 356 ? 41.491 94.513 121.987 1.00 25.30 355 ALA A O 1
ATOM 2725 N N . ILE A 1 357 ? 41.606 92.379 121.333 1.00 23.33 356 ILE A N 1
ATOM 2726 C CA . ILE A 1 357 ? 40.782 91.952 122.462 1.00 21.51 356 ILE A CA 1
ATOM 2727 C C . ILE A 1 357 ? 41.723 91.437 123.533 1.00 23.39 356 ILE A C 1
ATOM 2728 O O . ILE A 1 357 ? 42.308 90.363 123.410 1.00 23.31 356 ILE A O 1
ATOM 2733 N N . GLU A 1 358 ? 41.874 92.239 124.577 1.00 24.23 357 GLU A N 1
ATOM 2734 C CA . GLU A 1 358 ? 42.748 91.901 125.681 1.00 26.77 357 GLU A CA 1
ATOM 2735 C C . GLU A 1 358 ? 42.364 90.567 126.298 1.00 27.33 357 GLU A C 1
ATOM 2736 O O . GLU A 1 358 ? 41.194 90.178 126.304 1.00 28.66 357 GLU A O 1
ATOM 2742 N N . ALA A 1 359 ? 43.364 89.867 126.813 1.00 27.52 358 ALA A N 1
ATOM 2743 C CA . ALA A 1 359 ? 43.141 88.603 127.484 1.00 26.60 358 ALA A CA 1
ATOM 2744 C C . ALA A 1 359 ? 42.696 89.001 128.889 1.00 26.11 358 ALA A C 1
ATOM 2745 O O . ALA A 1 359 ? 43.013 90.099 129.349 1.00 25.57 358 ALA A O 1
ATOM 2747 N N . ILE A 1 360 ? 41.952 88.129 129.560 1.00 25.20 359 ILE A N 1
ATOM 2748 C CA . ILE A 1 360 ? 41.493 88.426 130.907 1.00 23.45 359 ILE A CA 1
ATOM 2749 C C . ILE A 1 360 ? 42.668 88.710 131.850 1.00 23.63 359 ILE A C 1
ATOM 2750 O O . ILE A 1 360 ? 43.611 87.924 131.928 1.00 22.21 359 ILE A O 1
ATOM 2755 N N . ASP A 1 361 ? 42.617 89.848 132.539 1.00 23.54 360 ASP A N 1
ATOM 2756 C CA . ASP A 1 361 ? 43.642 90.210 133.514 1.00 23.08 360 ASP A CA 1
ATOM 2757 C C . ASP A 1 361 ? 43.278 89.400 134.773 1.00 23.73 360 ASP A C 1
ATOM 2758 O O . ASP A 1 361 ? 42.243 89.644 135.394 1.00 25.42 360 ASP A O 1
ATOM 2763 N N . PRO A 1 362 ? 44.117 88.410 135.141 1.00 24.05 361 PRO A N 1
ATOM 2764 C CA . PRO A 1 362 ? 43.936 87.526 136.303 1.00 22.97 361 PRO A CA 1
ATOM 2765 C C . PRO A 1 362 ? 43.386 88.159 137.581 1.00 24.03 361 PRO A C 1
ATOM 2766 O O . PRO A 1 362 ? 42.474 87.601 138.194 1.00 24.87 361 PRO A O 1
ATOM 2770 N N . GLU A 1 363 ? 43.931 89.306 137.980 1.00 24.82 362 GLU A N 1
ATOM 2771 C CA . GLU A 1 363 ? 43.469 90.002 139.181 1.00 25.75 362 GLU A CA 1
ATOM 2772 C C . GLU A 1 363 ? 41.986 90.376 139.138 1.00 24.85 362 GLU A C 1
ATOM 2773 O O . GLU A 1 363 ? 41.343 90.493 140.185 1.00 24.27 362 GLU A O 1
ATOM 2779 N N . LYS A 1 364 ? 41.448 90.567 137.932 1.00 24.35 363 LYS A N 1
ATOM 2780 C CA . LYS A 1 364 ? 40.043 90.930 137.770 1.00 24.03 363 LYS A CA 1
ATOM 2781 C C . LYS A 1 364 ? 39.108 89.751 138.024 1.00 22.67 363 LYS A C 1
ATOM 2782 O O . LYS A 1 364 ? 37.901 89.924 138.181 1.00 20.62 363 LYS A O 1
ATOM 2788 N N . LEU A 1 365 ? 39.667 88.548 138.070 1.00 23.04 364 LEU A N 1
ATOM 2789 C CA . LEU A 1 365 ? 38.849 87.372 138.341 1.00 22.46 364 LEU A CA 1
ATOM 2790 C C . LEU A 1 365 ? 38.388 87.400 139.793 1.00 22.92 364 LEU A C 1
ATOM 2791 O O . LEU A 1 365 ? 37.445 86.706 140.163 1.00 23.80 364 LEU A O 1
ATOM 2796 N N . ASN A 1 366 ? 39.051 88.211 140.614 1.00 23.28 365 ASN A N 1
ATOM 2797 C CA . ASN A 1 366 ? 38.669 88.338 142.016 1.00 22.28 365 ASN A CA 1
ATOM 2798 C C . ASN A 1 366 ? 37.264 88.942 142.135 1.00 22.53 365 ASN A C 1
ATOM 2799 O O . ASN A 1 366 ? 36.733 89.061 143.236 1.00 23.33 365 ASN A O 1
ATOM 2804 N N . VAL A 1 367 ? 36.673 89.316 141.000 1.00 22.39 366 VAL A N 1
ATOM 2805 C CA . VAL A 1 367 ? 35.329 89.905 140.952 1.00 24.08 366 VAL A CA 1
ATOM 2806 C C . VAL A 1 367 ? 34.240 88.905 141.329 1.00 25.09 366 VAL A C 1
ATOM 2807 O O . VAL A 1 367 ? 33.133 89.298 141.694 1.00 26.87 366 VAL A O 1
ATOM 2811 N N . PHE A 1 368 ? 34.545 87.615 141.212 1.00 23.97 367 PHE A N 1
ATOM 2812 C CA . PHE A 1 368 ? 33.571 86.570 141.542 1.00 25.10 367 PHE A CA 1
ATOM 2813 C C . PHE A 1 368 ? 33.577 86.183 143.028 1.00 22.56 367 PHE A C 1
ATOM 2814 O O . PHE A 1 368 ? 32.801 85.333 143.450 1.00 22.39 367 PHE A O 1
ATOM 2822 N N . ARG A 1 369 ? 34.449 86.798 143.817 1.00 21.50 368 ARG A N 1
ATOM 2823 C CA . ARG A 1 369 ? 34.491 86.488 145.234 1.00 21.44 368 ARG A CA 1
ATOM 2824 C C . ARG A 1 369 ? 33.167 86.842 145.917 1.00 21.58 368 ARG A C 1
ATOM 2825 O O . ARG A 1 369 ? 32.873 86.312 146.987 1.00 25.37 368 ARG A O 1
ATOM 2833 N N . THR A 1 370 ? 32.368 87.725 145.319 1.00 18.97 369 THR A N 1
ATOM 2834 C CA . THR A 1 370 ? 31.094 88.081 145.935 1.00 17.36 369 THR A CA 1
ATOM 2835 C C . THR A 1 370 ? 29.983 87.117 145.578 1.00 17.34 369 THR A C 1
ATOM 2836 O O . THR A 1 370 ? 28.917 87.138 146.201 1.00 17.63 369 THR A O 1
ATOM 2840 N N . VAL A 1 371 ? 30.218 86.273 144.580 1.00 17.10 370 VAL A N 1
ATOM 2841 C CA . VAL A 1 371 ? 29.198 85.327 144.156 1.00 18.42 370 VAL A CA 1
ATOM 2842 C C . VAL A 1 371 ? 28.939 84.223 145.174 1.00 18.96 370 VAL A C 1
ATOM 2843 O O . VAL A 1 371 ? 29.879 83.569 145.661 1.00 18.07 370 VAL A O 1
ATOM 2847 N N . ARG A 1 372 ? 27.656 84.006 145.470 1.00 20.05 371 ARG A N 1
ATOM 2848 C CA . ARG A 1 372 ? 27.250 82.989 146.427 1.00 22.87 371 ARG A CA 1
ATOM 2849 C C . ARG A 1 372 ? 26.440 81.913 145.731 1.00 23.65 371 ARG A C 1
ATOM 2850 O O . ARG A 1 372 ? 26.381 80.776 146.213 1.00 23.93 371 ARG A O 1
ATOM 2858 N N . GLU A 1 373 ? 25.818 82.269 144.609 1.00 22.51 372 GLU A N 1
ATOM 2859 C CA . GLU A 1 373 ? 24.998 81.321 143.869 1.00 20.66 372 GLU A CA 1
ATOM 2860 C C . GLU A 1 373 ? 25.145 81.456 142.355 1.00 21.69 372 GLU A C 1
ATOM 2861 O O . GLU A 1 373 ? 25.493 82.517 141.834 1.00 23.97 372 GLU A O 1
ATOM 2867 N N . ILE A 1 374 ? 24.859 80.356 141.665 1.00 21.82 373 ILE A N 1
ATOM 2868 C CA . ILE A 1 374 ? 24.910 80.257 140.214 1.00 21.45 373 ILE A CA 1
ATOM 2869 C C . ILE A 1 374 ? 23.731 79.346 139.912 1.00 20.46 373 ILE A C 1
ATOM 2870 O O . ILE A 1 374 ? 23.791 78.154 140.188 1.00 22.38 373 ILE A O 1
ATOM 2875 N N . THR A 1 375 ? 22.657 79.897 139.357 1.00 21.00 374 THR A N 1
ATOM 2876 C CA . THR A 1 375 ? 21.468 79.092 139.074 1.00 20.34 374 THR A CA 1
ATOM 2877 C C . THR A 1 375 ? 21.670 78.051 137.989 1.00 21.52 374 THR A C 1
ATOM 2878 O O . THR A 1 375 ? 20.955 77.049 137.953 1.00 22.61 374 THR A O 1
ATOM 2882 N N . GLY A 1 376 ? 22.642 78.283 137.109 1.00 22.25 375 GLY A N 1
ATOM 2883 C CA . GLY A 1 376 ? 22.903 77.344 136.030 1.00 21.89 375 GLY A CA 1
ATOM 2884 C C . GLY A 1 376 ? 24.108 76.463 136.291 1.00 21.74 375 GLY A C 1
ATOM 2885 O O . GLY A 1 376 ? 24.196 75.824 137.346 1.00 20.32 375 GLY A O 1
ATOM 2886 N N . PHE A 1 377 ? 25.038 76.412 135.339 1.00 21.76 376 PHE A N 1
ATOM 2887 C CA . PHE A 1 377 ? 26.233 75.589 135.519 1.00 22.23 376 PHE A CA 1
ATOM 2888 C C . PHE A 1 377 ? 27.510 76.399 135.484 1.00 24.21 376 PHE A C 1
ATOM 2889 O O . PHE A 1 377 ? 27.518 77.556 135.052 1.00 26.54 376 PHE A O 1
ATOM 2897 N N . LEU A 1 378 ? 28.593 75.786 135.950 1.00 23.98 377 LEU A N 1
ATOM 2898 C CA . LEU A 1 378 ? 29.893 76.434 135.972 1.00 22.95 377 LEU A CA 1
ATOM 2899 C C . LEU A 1 378 ? 30.828 75.602 135.096 1.00 24.80 377 LEU A C 1
ATOM 2900 O O . LEU A 1 378 ? 31.259 74.524 135.491 1.00 25.48 377 LEU A O 1
ATOM 2905 N N . ASN A 1 379 ? 31.132 76.109 133.903 1.00 25.93 378 ASN A N 1
ATOM 2906 C CA . ASN A 1 379 ? 32.001 75.414 132.960 1.00 25.75 378 ASN A CA 1
ATOM 2907 C C . ASN A 1 379 ? 33.365 76.090 132.918 1.00 25.32 378 ASN A C 1
ATOM 2908 O O . ASN A 1 379 ? 33.468 77.238 132.499 1.00 24.56 378 ASN A O 1
ATOM 2913 N N . ILE A 1 380 ? 34.410 75.383 133.340 1.00 22.88 379 ILE A N 1
ATOM 2914 C CA . ILE A 1 380 ? 35.753 75.955 133.341 1.00 22.08 379 ILE A CA 1
ATOM 2915 C C . ILE A 1 380 ? 36.724 75.220 132.421 1.00 23.22 379 ILE A C 1
ATOM 2916 O O . ILE A 1 380 ? 37.478 74.355 132.876 1.00 25.71 379 ILE A O 1
ATOM 2921 N N . GLN A 1 381 ? 36.732 75.574 131.137 1.00 23.30 380 GLN A N 1
ATOM 2922 C CA . GLN A 1 381 ? 37.634 74.913 130.201 1.00 21.82 380 GLN A CA 1
ATOM 2923 C C . GLN A 1 381 ? 38.940 75.651 129.964 1.00 21.67 380 GLN A C 1
ATOM 2924 O O . GLN A 1 381 ? 39.696 75.304 129.060 1.00 21.16 380 GLN A O 1
ATOM 2930 N N . SER A 1 382 ? 39.202 76.671 130.777 1.00 21.03 381 SER A N 1
ATOM 2931 C CA . SER A 1 382 ? 40.440 77.432 130.667 1.00 21.49 381 SER A CA 1
ATOM 2932 C C . SER A 1 382 ? 40.568 78.311 131.895 1.00 22.17 381 SER A C 1
ATOM 2933 O O . SER A 1 382 ? 39.579 78.814 132.404 1.00 20.75 381 SER A O 1
ATOM 2936 N N . TRP A 1 383 ? 41.798 78.512 132.354 1.00 22.31 382 TRP A N 1
ATOM 2937 C CA . TRP A 1 383 ? 42.030 79.312 133.542 1.00 22.21 382 TRP A CA 1
ATOM 2938 C C . TRP A 1 383 ? 43.442 79.892 133.464 1.00 21.03 382 TRP A C 1
ATOM 2939 O O . TRP A 1 383 ? 44.338 79.277 132.891 1.00 19.84 382 TRP A O 1
ATOM 2950 N N . PRO A 1 384 ? 43.657 81.092 134.023 1.00 21.19 383 PRO A N 1
ATOM 2951 C CA . PRO A 1 384 ? 44.989 81.696 133.981 1.00 21.93 383 PRO A CA 1
ATOM 2952 C C . PRO A 1 384 ? 46.044 80.697 134.455 1.00 22.67 383 PRO A C 1
ATOM 2953 O O . PRO A 1 384 ? 45.914 80.094 135.520 1.00 24.45 383 PRO A O 1
ATOM 2957 N N . PRO A 1 385 ? 47.103 80.513 133.659 1.00 22.52 384 PRO A N 1
ATOM 2958 C CA . PRO A 1 385 ? 48.224 79.602 133.902 1.00 22.93 384 PRO A CA 1
ATOM 2959 C C . PRO A 1 385 ? 48.849 79.680 135.288 1.00 23.41 384 PRO A C 1
ATOM 2960 O O . PRO A 1 385 ? 49.241 78.662 135.854 1.00 23.98 384 PRO A O 1
ATOM 2964 N N . ASN A 1 386 ? 48.941 80.890 135.827 1.00 24.87 385 ASN A N 1
ATOM 2965 C CA . ASN A 1 386 ? 49.553 81.102 137.136 1.00 26.86 385 ASN A CA 1
ATOM 2966 C C . ASN A 1 386 ? 48.614 80.930 138.337 1.00 25.98 385 ASN A C 1
ATOM 2967 O O . ASN A 1 386 ? 49.054 81.054 139.481 1.00 24.99 385 ASN A O 1
ATOM 2972 N N . MET A 1 387 ? 47.337 80.645 138.093 1.00 25.78 386 MET A N 1
ATOM 2973 C CA . MET A 1 387 ? 46.391 80.477 139.194 1.00 27.66 386 MET A CA 1
ATOM 2974 C C . MET A 1 387 ? 46.227 79.012 139.587 1.00 28.88 386 MET A C 1
ATOM 2975 O O . MET A 1 387 ? 45.747 78.193 138.806 1.00 31.23 386 MET A O 1
ATOM 2980 N N . THR A 1 388 ? 46.635 78.700 140.815 1.00 29.16 387 THR A N 1
ATOM 2981 C CA . THR A 1 388 ? 46.603 77.340 141.352 1.00 30.53 387 THR A CA 1
ATOM 2982 C C . THR A 1 388 ? 45.247 76.769 141.752 1.00 28.26 387 THR A C 1
ATOM 2983 O O . THR A 1 388 ? 45.068 75.552 141.786 1.00 28.96 387 THR A O 1
ATOM 2987 N N . ASP A 1 389 ? 44.292 77.632 142.066 1.00 25.10 388 ASP A N 1
ATOM 2988 C CA . ASP A 1 389 ? 42.977 77.158 142.492 1.00 23.29 388 ASP A CA 1
ATOM 2989 C C . ASP A 1 389 ? 41.856 78.094 142.077 1.00 23.01 388 ASP A C 1
ATOM 2990 O O . ASP A 1 389 ? 42.066 79.046 141.322 1.00 21.19 388 ASP A O 1
ATOM 2995 N N . PHE A 1 390 ? 40.666 77.822 142.591 1.00 21.56 389 PHE A N 1
ATOM 2996 C CA . PHE A 1 390 ? 39.531 78.660 142.289 1.00 21.36 389 PHE A CA 1
ATOM 2997 C C . PHE A 1 390 ? 39.048 79.324 143.560 1.00 22.28 389 PHE A C 1
ATOM 2998 O O . PHE A 1 390 ? 37.839 79.376 143.834 1.00 22.06 389 PHE A O 1
ATOM 3006 N N . SER A 1 391 ? 40.008 79.825 144.336 1.00 21.81 390 SER A N 1
ATOM 3007 C CA . SER A 1 391 ? 39.681 80.498 145.571 1.00 19.20 390 SER A CA 1
ATOM 3008 C C . SER A 1 391 ? 38.987 81.833 145.283 1.00 19.27 390 SER A C 1
ATOM 3009 O O . SER A 1 391 ? 38.561 82.515 146.215 1.00 16.40 390 SER A O 1
ATOM 3012 N N . VAL A 1 392 ? 38.872 82.222 144.007 1.00 16.98 391 VAL A N 1
ATOM 3013 C CA . VAL A 1 392 ? 38.161 83.471 143.692 1.00 18.86 391 VAL A CA 1
ATOM 3014 C C . VAL A 1 392 ? 36.682 83.164 143.857 1.00 19.15 391 VAL A C 1
ATOM 3015 O O . VAL A 1 392 ? 35.866 84.064 143.879 1.00 18.53 391 VAL A O 1
ATOM 3019 N N . PHE A 1 393 ? 36.355 81.877 143.967 1.00 20.38 392 PHE A N 1
ATOM 3020 C CA . PHE A 1 393 ? 34.980 81.422 144.179 1.00 20.53 392 PHE A CA 1
ATOM 3021 C C . PHE A 1 393 ? 34.804 80.953 145.629 1.00 20.79 392 PHE A C 1
ATOM 3022 O O . PHE A 1 393 ? 33.977 80.077 145.901 1.00 22.47 392 PHE A O 1
ATOM 3030 N N . SER A 1 394 ? 35.585 81.528 146.547 1.00 21.00 393 SER A N 1
ATOM 3031 C CA . SER A 1 394 ? 35.526 81.146 147.958 1.00 19.63 393 SER A CA 1
ATOM 3032 C C . SER A 1 394 ? 34.160 81.308 148.619 1.00 19.75 393 SER A C 1
ATOM 3033 O O . SER A 1 394 ? 33.825 80.550 149.527 1.00 23.87 393 SER A O 1
ATOM 3036 N N . ASN A 1 395 ? 33.369 82.278 148.175 1.00 17.56 394 ASN A N 1
ATOM 3037 C CA . ASN A 1 395 ? 32.050 82.479 148.768 1.00 20.81 394 ASN A CA 1
ATOM 3038 C C . ASN A 1 395 ? 30.943 81.727 148.038 1.00 19.02 394 ASN A C 1
ATOM 3039 O O . ASN A 1 395 ? 29.766 81.846 148.389 1.00 20.38 394 ASN A O 1
ATOM 3044 N N . LEU A 1 396 ? 31.312 80.942 147.029 1.00 18.37 395 LEU A N 1
ATOM 3045 C CA . LEU A 1 396 ? 30.319 80.177 146.274 1.00 19.60 395 LEU A CA 1
ATOM 3046 C C . LEU A 1 396 ? 29.681 79.082 147.144 1.00 21.91 395 LEU A C 1
ATOM 3047 O O . LEU A 1 396 ? 30.367 78.174 147.625 1.00 21.59 395 LEU A O 1
ATOM 3052 N N . VAL A 1 397 ? 28.359 79.149 147.298 1.00 23.21 396 VAL A N 1
ATOM 3053 C CA . VAL A 1 397 ? 27.610 78.203 148.123 1.00 22.10 396 VAL A CA 1
ATOM 3054 C C . VAL A 1 397 ? 26.785 77.173 147.355 1.00 23.41 396 VAL A C 1
ATOM 3055 O O . VAL A 1 397 ? 26.870 75.965 147.609 1.00 23.61 396 VAL A O 1
ATOM 3059 N N . THR A 1 398 ? 25.969 77.683 146.437 1.00 22.63 397 THR A N 1
ATOM 3060 C CA . THR A 1 398 ? 25.042 76.896 145.627 1.00 23.59 397 THR A CA 1
ATOM 3061 C C . THR A 1 398 ? 25.274 76.965 144.107 1.00 25.53 397 THR A C 1
ATOM 3062 O O . THR A 1 398 ? 25.555 78.033 143.557 1.00 27.00 397 THR A O 1
ATOM 3066 N N . ILE A 1 399 ? 25.142 75.820 143.443 1.00 24.45 398 ILE A N 1
ATOM 3067 C CA . ILE A 1 399 ? 25.249 75.719 141.991 1.00 22.10 398 ILE A CA 1
ATOM 3068 C C . ILE A 1 399 ? 23.972 74.973 141.635 1.00 23.31 398 ILE A C 1
ATOM 3069 O O . ILE A 1 399 ? 23.942 73.746 141.626 1.00 22.09 398 ILE A O 1
ATOM 3074 N N . GLY A 1 400 ? 22.914 75.733 141.369 1.00 23.29 399 GLY A N 1
ATOM 3075 C CA . GLY A 1 400 ? 21.612 75.164 141.058 1.00 23.97 399 GLY A CA 1
ATOM 3076 C C . GLY A 1 400 ? 21.469 74.115 139.971 1.00 22.84 399 GLY A C 1
ATOM 3077 O O . GLY A 1 400 ? 20.652 73.190 140.098 1.00 22.98 399 GLY A O 1
ATOM 3078 N N . GLY A 1 401 ? 22.236 74.248 138.895 1.00 22.32 400 GLY A N 1
ATOM 3079 C CA . GLY A 1 401 ? 22.121 73.280 137.819 1.00 20.62 400 GLY A CA 1
ATOM 3080 C C . GLY A 1 401 ? 20.741 73.332 137.181 1.00 19.45 400 GLY A C 1
ATOM 3081 O O . GLY A 1 401 ? 20.271 72.345 136.633 1.00 18.63 400 GLY A O 1
ATOM 3082 N N . ARG A 1 402 ? 20.078 74.481 137.270 1.00 19.90 401 ARG A N 1
ATOM 3083 C CA . ARG A 1 402 ? 18.761 74.650 136.666 1.00 20.14 401 ARG A CA 1
ATOM 3084 C C . ARG A 1 402 ? 18.908 74.323 135.182 1.00 21.10 401 ARG A C 1
ATOM 3085 O O . ARG A 1 402 ? 17.985 73.807 134.548 1.00 22.64 401 ARG A O 1
ATOM 3093 N N . VAL A 1 403 ? 20.075 74.656 134.635 1.00 21.64 402 VAL A N 1
ATOM 3094 C CA . VAL A 1 403 ? 20.389 74.375 133.248 1.00 20.42 402 VAL A CA 1
ATOM 3095 C C . VAL A 1 403 ? 21.676 73.574 133.266 1.00 20.71 402 VAL A C 1
ATOM 3096 O O . VAL A 1 403 ? 22.560 73.825 134.082 1.00 20.83 402 VAL A O 1
ATOM 3100 N N . LEU A 1 404 ? 21.788 72.605 132.369 1.00 21.86 403 LEU A N 1
ATOM 3101 C CA . LEU A 1 404 ? 22.978 71.780 132.336 1.00 22.69 403 LEU A CA 1
ATOM 3102 C C . LEU A 1 404 ? 23.669 71.733 130.982 1.00 24.95 403 LEU A C 1
ATOM 3103 O O . LEU A 1 404 ? 23.060 71.960 129.935 1.00 25.43 403 LEU A O 1
ATOM 3108 N N . TYR A 1 405 ? 24.961 71.445 131.028 1.00 26.54 404 TYR A N 1
ATOM 3109 C CA . TYR A 1 405 ? 25.775 71.312 129.839 1.00 26.90 404 TYR A CA 1
ATOM 3110 C C . TYR A 1 405 ? 25.785 69.804 129.606 1.00 27.03 404 TYR A C 1
ATOM 3111 O O . TYR A 1 405 ? 26.603 69.085 130.183 1.00 27.06 404 TYR A O 1
ATOM 3120 N N . SER A 1 406 ? 24.858 69.341 128.770 1.00 25.90 405 SER A N 1
ATOM 3121 C CA . SER A 1 406 ? 24.696 67.923 128.467 1.00 26.16 405 SER A CA 1
ATOM 3122 C C . SER A 1 406 ? 24.808 67.105 129.749 1.00 25.70 405 SER A C 1
ATOM 3123 O O . SER A 1 406 ? 25.709 66.278 129.913 1.00 25.14 405 SER A O 1
ATOM 3126 N N . GLY A 1 407 ? 23.885 67.374 130.667 1.00 25.08 406 GLY A N 1
ATOM 3127 C CA . GLY A 1 407 ? 23.850 66.668 131.931 1.00 23.81 406 GLY A CA 1
ATOM 3128 C C . GLY A 1 407 ? 24.877 67.076 132.974 1.00 24.66 406 GLY A C 1
ATOM 3129 O O . GLY A 1 407 ? 24.923 66.463 134.045 1.00 27.43 406 GLY A O 1
ATOM 3130 N N . LEU A 1 408 ? 25.688 68.097 132.699 1.00 23.26 407 LEU A N 1
ATOM 3131 C CA . LEU A 1 408 ? 26.698 68.525 133.670 1.00 22.99 407 LEU A CA 1
ATOM 3132 C C . LEU A 1 408 ? 26.393 69.879 134.296 1.00 23.42 407 LEU A C 1
ATOM 3133 O O . LEU A 1 408 ? 25.912 70.788 133.620 1.00 23.82 407 LEU A O 1
ATOM 3138 N N . SER A 1 409 ? 26.689 70.009 135.588 1.00 22.01 408 SER A N 1
ATOM 3139 C CA . SER A 1 409 ? 26.445 71.252 136.306 1.00 21.49 408 SER A CA 1
ATOM 3140 C C . SER A 1 409 ? 27.753 71.876 136.750 1.00 21.56 408 SER A C 1
ATOM 3141 O O . SER A 1 409 ? 27.786 73.040 137.142 1.00 21.93 408 SER A O 1
ATOM 3144 N N . LEU A 1 410 ? 28.829 71.096 136.714 1.00 22.46 409 LEU A N 1
ATOM 3145 C CA . LEU A 1 410 ? 30.150 71.601 137.078 1.00 24.10 409 LEU A CA 1
ATOM 3146 C C . LEU A 1 410 ? 31.129 70.887 136.160 1.00 26.68 409 LEU A C 1
ATOM 3147 O O . LEU A 1 410 ? 30.986 69.690 135.928 1.00 28.81 409 LEU A O 1
ATOM 3152 N N . LEU A 1 411 ? 32.112 71.624 135.640 1.00 27.29 410 LEU A N 1
ATOM 3153 C CA . LEU A 1 411 ? 33.109 71.080 134.717 1.00 26.43 410 LEU A CA 1
ATOM 3154 C C . LEU A 1 411 ? 34.457 71.763 134.888 1.00 25.70 410 LEU A C 1
ATOM 3155 O O . LEU A 1 411 ? 34.536 72.982 134.922 1.00 26.89 410 LEU A O 1
ATOM 3160 N N . ILE A 1 412 ? 35.516 70.973 134.990 1.00 26.24 411 ILE A N 1
ATOM 3161 C CA . ILE A 1 412 ? 36.861 71.511 135.137 1.00 25.40 411 ILE A CA 1
ATOM 3162 C C . ILE A 1 412 ? 37.800 70.606 134.341 1.00 25.17 411 ILE A C 1
ATOM 3163 O O . ILE A 1 412 ? 38.317 69.612 134.856 1.00 26.16 411 ILE A O 1
ATOM 3168 N N . LEU A 1 413 ? 38.014 70.969 133.077 1.00 25.50 412 LEU A N 1
ATOM 3169 C CA . LEU A 1 413 ? 38.829 70.172 132.175 1.00 26.85 412 LEU A CA 1
ATOM 3170 C C . LEU A 1 413 ? 40.208 70.711 131.815 1.00 26.56 412 LEU A C 1
ATOM 3171 O O . LEU A 1 413 ? 40.470 71.913 131.871 1.00 25.74 412 LEU A O 1
ATOM 3176 N N . LYS A 1 414 ? 41.079 69.778 131.441 1.00 28.24 413 LYS A N 1
ATOM 3177 C CA . LYS A 1 414 ? 42.446 70.046 130.989 1.00 29.12 413 LYS A CA 1
ATOM 3178 C C . LYS A 1 414 ? 43.207 71.229 131.586 1.00 28.80 413 LYS A C 1
ATOM 3179 O O . LYS A 1 414 ? 43.912 71.948 130.866 1.00 28.36 413 LYS A O 1
ATOM 3185 N N . GLN A 1 415 ? 43.087 71.440 132.891 1.00 28.67 414 GLN A N 1
ATOM 3186 C CA . GLN A 1 415 ? 43.822 72.538 133.497 1.00 29.08 414 GLN A CA 1
ATOM 3187 C C . GLN A 1 415 ? 45.070 71.989 134.175 1.00 30.04 414 GLN A C 1
ATOM 3188 O O . GLN A 1 415 ? 44.999 71.069 135.004 1.00 32.08 414 GLN A O 1
ATOM 3194 N N . GLN A 1 416 ? 46.215 72.561 133.815 1.00 28.82 415 GLN A N 1
ATOM 3195 C CA . GLN A 1 416 ? 47.490 72.108 134.342 1.00 27.67 415 GLN A CA 1
ATOM 3196 C C . GLN A 1 416 ? 48.037 72.999 135.437 1.00 26.76 415 GLN A C 1
ATOM 3197 O O . GLN A 1 416 ? 48.930 72.597 136.180 1.00 24.74 415 GLN A O 1
ATOM 3203 N N . GLY A 1 417 ? 47.508 74.213 135.533 1.00 25.10 416 GLY A N 1
ATOM 3204 C CA . GLY A 1 417 ? 47.997 75.138 136.535 1.00 27.10 416 GLY A CA 1
ATOM 3205 C C . GLY A 1 417 ? 47.296 75.080 137.879 1.00 27.59 416 GLY A C 1
ATOM 3206 O O . GLY A 1 417 ? 47.587 75.902 138.755 1.00 28.96 416 GLY A O 1
ATOM 3207 N N . ILE A 1 418 ? 46.376 74.132 138.053 1.00 27.38 417 ILE A N 1
ATOM 3208 C CA . ILE A 1 418 ? 45.653 74.031 139.314 1.00 27.59 417 ILE A CA 1
ATOM 3209 C C . ILE A 1 418 ? 46.047 72.833 140.169 1.00 27.57 417 ILE A C 1
ATOM 3210 O O . ILE A 1 418 ? 46.073 71.695 139.685 1.00 27.78 417 ILE A O 1
ATOM 3215 N N . THR A 1 419 ? 46.342 73.102 141.445 1.00 28.23 418 THR A N 1
ATOM 3216 C CA . THR A 1 419 ? 46.714 72.064 142.409 1.00 27.76 418 THR A CA 1
ATOM 3217 C C . THR A 1 419 ? 45.509 71.614 143.253 1.00 27.89 418 THR A C 1
ATOM 3218 O O . THR A 1 419 ? 45.343 70.419 143.539 1.00 28.40 418 THR A O 1
ATOM 3222 N N . SER A 1 420 ? 44.684 72.579 143.658 1.00 25.75 419 SER A N 1
ATOM 3223 C CA . SER A 1 420 ? 43.501 72.310 144.473 1.00 25.44 419 SER A CA 1
ATOM 3224 C C . SER A 1 420 ? 42.291 73.074 143.955 1.00 25.68 419 SER A C 1
ATOM 3225 O O . SER A 1 420 ? 42.419 73.940 143.090 1.00 27.39 419 SER A O 1
ATOM 3228 N N . LEU A 1 421 ? 41.116 72.763 144.494 1.00 23.47 420 LEU A N 1
ATOM 3229 C CA . LEU A 1 421 ? 39.887 73.441 144.084 1.00 22.06 420 LEU A CA 1
ATOM 3230 C C . LEU A 1 421 ? 39.628 74.710 144.930 1.00 23.19 420 LEU A C 1
ATOM 3231 O O . LEU A 1 421 ? 39.554 75.826 144.400 1.00 23.43 420 LEU A O 1
ATOM 3236 N N . GLN A 1 422 ? 39.516 74.519 146.245 1.00 24.94 421 GLN A N 1
ATOM 3237 C CA . GLN A 1 422 ? 39.282 75.583 147.225 1.00 24.33 421 GLN A CA 1
ATOM 3238 C C . GLN A 1 422 ? 37.921 76.262 147.134 1.00 23.17 421 GLN A C 1
ATOM 3239 O O . GLN A 1 422 ? 37.801 77.459 147.379 1.00 21.61 421 GLN A O 1
ATOM 3245 N N . PHE A 1 423 ? 36.899 75.494 146.777 1.00 23.25 422 PHE A N 1
ATOM 3246 C CA . PHE A 1 423 ? 35.536 76.021 146.733 1.00 21.01 422 PHE A CA 1
ATOM 3247 C C . PHE A 1 423 ? 35.070 76.013 148.197 1.00 21.53 422 PHE A C 1
ATOM 3248 O O . PHE A 1 423 ? 34.106 75.341 148.566 1.00 18.02 422 PHE A O 1
ATOM 3256 N N . GLN A 1 424 ? 35.802 76.760 149.015 1.00 20.22 423 GLN A N 1
ATOM 3257 C CA . GLN A 1 424 ? 35.574 76.864 150.445 1.00 21.34 423 GLN A CA 1
ATOM 3258 C C . GLN A 1 424 ? 34.136 76.752 150.947 1.00 22.39 423 GLN A C 1
ATOM 3259 O O . GLN A 1 424 ? 33.824 75.880 151.754 1.00 20.30 423 GLN A O 1
ATOM 3265 N N . SER A 1 425 ? 33.264 77.637 150.474 1.00 23.09 424 SER A N 1
ATOM 3266 C CA . SER A 1 425 ? 31.874 77.647 150.912 1.00 24.89 424 SER A CA 1
ATOM 3267 C C . SER A 1 425 ? 30.936 76.752 150.132 1.00 22.98 424 SER A C 1
ATOM 3268 O O . SER A 1 425 ? 29.766 76.650 150.470 1.00 24.85 424 SER A O 1
ATOM 3271 N N . LEU A 1 426 ? 31.430 76.103 149.089 1.00 24.43 425 LEU A N 1
ATOM 3272 C CA . LEU A 1 426 ? 30.544 75.258 148.291 1.00 24.48 425 LEU A CA 1
ATOM 3273 C C . LEU A 1 426 ? 29.892 74.185 149.148 1.00 25.53 425 LEU A C 1
ATOM 3274 O O . LEU A 1 426 ? 30.587 73.380 149.794 1.00 25.25 425 LEU A O 1
ATOM 3279 N N . LYS A 1 427 ? 28.560 74.187 149.159 1.00 26.21 426 LYS A N 1
ATOM 3280 C CA . LYS A 1 427 ? 27.796 73.216 149.937 1.00 26.92 426 LYS A CA 1
ATOM 3281 C C . LYS A 1 427 ? 26.613 72.634 149.193 1.00 27.21 426 LYS A C 1
ATOM 3282 O O . LYS A 1 427 ? 26.011 71.670 149.643 1.00 27.94 426 LYS A O 1
ATOM 3288 N N . GLU A 1 428 ? 26.248 73.214 148.062 1.00 27.97 427 GLU A N 1
ATOM 3289 C CA . GLU A 1 428 ? 25.111 72.663 147.353 1.00 28.58 427 GLU A CA 1
ATOM 3290 C C . GLU A 1 428 ? 25.214 72.724 145.839 1.00 27.73 427 GLU A C 1
ATOM 3291 O O . GLU A 1 428 ? 25.542 73.756 145.261 1.00 26.56 427 GLU A O 1
ATOM 3297 N N . ILE A 1 429 ? 24.922 71.590 145.213 1.00 27.39 428 ILE A N 1
ATOM 3298 C CA . ILE A 1 429 ? 24.936 71.446 143.766 1.00 25.32 428 ILE A CA 1
ATOM 3299 C C . ILE A 1 429 ? 23.629 70.732 143.430 1.00 24.79 428 ILE A C 1
ATOM 3300 O O . ILE A 1 429 ? 23.626 69.551 143.111 1.00 25.38 428 ILE A O 1
ATOM 3305 N N . SER A 1 430 ? 22.523 71.472 143.524 1.00 24.34 429 SER A N 1
ATOM 3306 C CA . SER A 1 430 ? 21.175 70.958 143.277 1.00 23.29 429 SER A CA 1
ATOM 3307 C C . SER A 1 430 ? 21.015 69.847 142.255 1.00 22.08 429 SER A C 1
ATOM 3308 O O . SER A 1 430 ? 20.656 68.729 142.612 1.00 25.27 429 SER A O 1
ATOM 3311 N N . ALA A 1 431 ? 21.254 70.145 140.983 1.00 22.27 430 ALA A N 1
ATOM 3312 C CA . ALA A 1 431 ? 21.101 69.134 139.940 1.00 21.29 430 ALA A CA 1
ATOM 3313 C C . ALA A 1 431 ? 22.326 68.991 139.039 1.00 20.56 430 ALA A C 1
ATOM 3314 O O . ALA A 1 431 ? 23.315 69.708 139.193 1.00 20.40 430 ALA A O 1
ATOM 3316 N N . GLY A 1 432 ? 22.256 68.044 138.107 1.00 20.94 431 GLY A N 1
ATOM 3317 C CA . GLY A 1 432 ? 23.350 67.825 137.180 1.00 21.40 431 GLY A CA 1
ATOM 3318 C C . GLY A 1 432 ? 24.467 66.971 137.730 1.00 21.50 431 GLY A C 1
ATOM 3319 O O . GLY A 1 432 ? 24.515 66.720 138.922 1.00 19.74 431 GLY A O 1
ATOM 3320 N N . ASN A 1 433 ? 25.378 66.544 136.861 1.00 21.84 432 ASN A N 1
ATOM 3321 C CA . ASN A 1 433 ? 26.504 65.719 137.273 1.00 22.20 432 ASN A CA 1
ATOM 3322 C C . ASN A 1 433 ? 27.806 66.533 137.292 1.00 22.82 432 ASN A C 1
ATOM 3323 O O . ASN A 1 433 ? 27.904 67.578 136.659 1.00 23.30 432 ASN A O 1
ATOM 3328 N N . ILE A 1 434 ? 28.794 66.063 138.044 1.00 24.29 433 ILE A N 1
ATOM 3329 C CA . ILE A 1 434 ? 30.082 66.745 138.161 1.00 24.08 433 ILE A CA 1
ATOM 3330 C C . ILE A 1 434 ? 31.088 66.080 137.228 1.00 24.49 433 ILE A C 1
ATOM 3331 O O . ILE A 1 434 ? 31.003 64.886 136.974 1.00 24.58 433 ILE A O 1
ATOM 3336 N N . TYR A 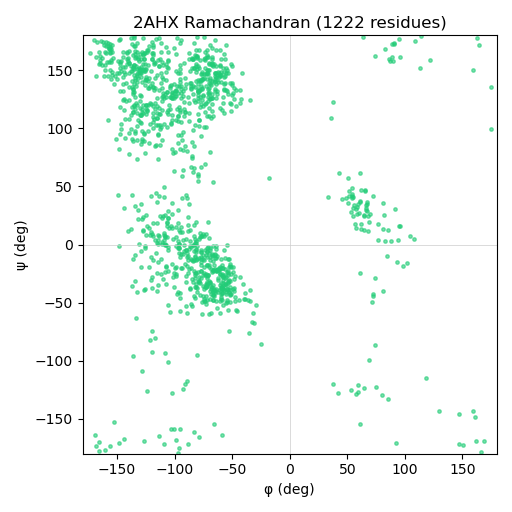1 435 ? 32.038 66.848 136.710 1.00 26.37 434 TYR A N 1
ATOM 3337 C CA . TYR A 1 435 ? 33.016 66.296 135.777 1.00 26.75 434 TYR A CA 1
ATOM 3338 C C . TYR A 1 435 ? 34.361 66.994 135.915 1.00 26.18 434 TYR A C 1
ATOM 3339 O O . TYR A 1 435 ? 34.581 68.049 135.327 1.00 27.35 434 TYR A O 1
ATOM 3348 N N . ILE A 1 436 ? 35.257 66.413 136.702 1.00 26.84 435 ILE A N 1
ATOM 3349 C CA . ILE A 1 436 ? 36.576 67.002 136.895 1.00 26.21 435 ILE A CA 1
ATOM 3350 C C . ILE A 1 436 ? 37.599 66.047 136.303 1.00 27.02 435 ILE A C 1
ATOM 3351 O O . ILE A 1 436 ? 37.941 65.020 136.900 1.00 26.41 435 ILE A O 1
ATOM 3356 N N . THR A 1 437 ? 38.092 66.404 135.121 1.00 27.63 436 THR A N 1
ATOM 3357 C CA . THR A 1 437 ? 39.026 65.554 134.403 1.00 28.69 436 THR A CA 1
ATOM 3358 C C . THR A 1 437 ? 40.235 66.242 133.786 1.00 27.50 436 THR A C 1
ATOM 3359 O O . THR A 1 437 ? 40.216 67.434 133.468 1.00 28.31 436 THR A O 1
ATOM 3363 N N . ASP A 1 438 ? 41.287 65.453 133.626 1.00 26.93 437 ASP A N 1
ATOM 3364 C CA . ASP A 1 438 ? 42.523 65.880 132.995 1.00 27.39 437 ASP A CA 1
ATOM 3365 C C . ASP A 1 438 ? 43.289 67.019 133.640 1.00 27.59 437 ASP A C 1
ATOM 3366 O O . ASP A 1 438 ? 43.885 67.846 132.948 1.00 28.98 437 ASP A O 1
ATOM 3371 N N . ASN A 1 439 ? 43.286 67.038 134.967 1.00 25.61 438 ASN A N 1
ATOM 3372 C CA . ASN A 1 439 ? 44.014 68.044 135.733 1.00 23.96 438 ASN A CA 1
ATOM 3373 C C . ASN A 1 439 ? 45.106 67.282 136.479 1.00 24.09 438 ASN A C 1
ATOM 3374 O O . ASN A 1 439 ? 45.030 67.056 137.694 1.00 24.08 438 ASN A O 1
ATOM 3379 N N . SER A 1 440 ? 46.114 66.881 135.713 1.00 22.17 439 SER A N 1
ATOM 3380 C CA . SER A 1 440 ? 47.246 66.109 136.196 1.00 21.85 439 SER A CA 1
ATOM 3381 C C . SER A 1 440 ? 47.974 66.681 137.406 1.00 21.53 439 SER A C 1
ATOM 3382 O O . SER A 1 440 ? 48.790 65.994 138.011 1.00 20.45 439 SER A O 1
ATOM 3385 N N . ASN A 1 441 ? 47.701 67.928 137.762 1.00 22.36 440 ASN A N 1
ATOM 3386 C CA . ASN A 1 441 ? 48.367 68.516 138.917 1.00 23.25 440 ASN A CA 1
ATOM 3387 C C . ASN A 1 441 ? 47.361 68.811 140.033 1.00 24.17 440 ASN A C 1
ATOM 3388 O O . ASN A 1 441 ? 47.720 69.359 141.082 1.00 25.59 440 ASN A O 1
ATOM 3393 N N . LEU A 1 442 ? 46.110 68.417 139.806 1.00 24.32 441 LEU A N 1
ATOM 3394 C CA . LEU A 1 442 ? 45.042 68.655 140.762 1.00 24.33 441 LEU A CA 1
ATOM 3395 C C . LEU A 1 442 ? 44.801 67.489 141.707 1.00 25.21 441 LEU A C 1
ATOM 3396 O O . LEU A 1 442 ? 44.588 66.365 141.266 1.00 25.12 441 LEU A O 1
ATOM 3401 N N . CYS A 1 443 ? 44.835 67.765 143.007 1.00 26.67 442 CYS A N 1
ATOM 3402 C CA . CYS A 1 443 ? 44.578 66.744 144.021 1.00 27.07 442 CYS A CA 1
ATOM 3403 C C . CYS A 1 443 ? 43.475 67.221 144.980 1.00 26.33 442 CYS A C 1
ATOM 3404 O O . CYS A 1 443 ? 42.807 68.220 144.699 1.00 27.55 442 CYS A O 1
ATOM 3407 N N . TYR A 1 444 ? 43.277 66.510 146.090 1.00 24.14 443 TYR A N 1
ATOM 3408 C CA . TYR A 1 444 ? 42.231 66.838 147.063 1.00 23.51 443 TYR A CA 1
ATOM 3409 C C . TYR A 1 444 ? 40.850 66.449 146.520 1.00 23.55 443 TYR A C 1
ATOM 3410 O O . TYR A 1 444 ? 39.947 66.121 147.295 1.00 25.87 443 TYR A O 1
ATOM 3419 N N . TYR A 1 445 ? 40.697 66.468 145.195 1.00 21.39 444 TYR A N 1
ATOM 3420 C CA . TYR A 1 445 ? 39.429 66.133 144.550 1.00 19.31 444 TYR A CA 1
ATOM 3421 C C . TYR A 1 445 ? 38.911 64.749 144.931 1.00 21.60 444 TYR A C 1
ATOM 3422 O O . TYR A 1 445 ? 37.704 64.530 145.017 1.00 22.21 444 TYR A O 1
ATOM 3431 N N . HIS A 1 446 ? 39.827 63.808 145.150 1.00 22.13 445 HIS A N 1
ATOM 3432 C CA . HIS A 1 446 ? 39.452 62.435 145.521 1.00 25.44 445 HIS A CA 1
ATOM 3433 C C . HIS A 1 446 ? 38.963 62.338 146.966 1.00 26.56 445 HIS A C 1
ATOM 3434 O O . HIS A 1 446 ? 38.180 61.446 147.302 1.00 25.33 445 HIS A O 1
ATOM 3441 N N . THR A 1 447 ? 39.421 63.268 147.806 1.00 28.62 446 THR A N 1
ATOM 3442 C CA . THR A 1 447 ? 39.055 63.315 149.223 1.00 28.95 446 THR A CA 1
ATOM 3443 C C . THR A 1 447 ? 37.619 63.755 149.466 1.00 26.45 446 THR A C 1
ATOM 3444 O O . THR A 1 447 ? 37.079 63.554 150.547 1.00 27.05 446 THR A O 1
ATOM 3448 N N . ILE A 1 448 ? 37.005 64.367 148.466 1.00 25.07 447 ILE A N 1
ATOM 3449 C CA . ILE A 1 448 ? 35.649 64.872 148.607 1.00 22.98 447 ILE A CA 1
ATOM 3450 C C . ILE A 1 448 ? 34.554 63.814 148.470 1.00 23.89 447 ILE A C 1
ATOM 3451 O O . ILE A 1 448 ? 34.629 62.932 147.627 1.00 24.87 447 ILE A O 1
ATOM 3456 N N . ASN A 1 449 ? 33.546 63.908 149.330 1.00 24.49 448 ASN A N 1
ATOM 3457 C CA . ASN A 1 449 ? 32.401 63.003 149.302 1.00 25.10 448 ASN A CA 1
ATOM 3458 C C . ASN A 1 449 ? 31.329 63.810 148.573 1.00 25.97 448 ASN A C 1
ATOM 3459 O O . ASN A 1 449 ? 30.443 64.390 149.202 1.00 24.47 448 ASN A O 1
ATOM 3464 N N . TRP A 1 450 ? 31.427 63.854 147.246 1.00 25.80 449 TRP A N 1
ATOM 3465 C CA . TRP A 1 450 ? 30.497 64.624 146.425 1.00 24.40 449 TRP A CA 1
ATOM 3466 C C . TRP A 1 450 ? 29.030 64.384 146.754 1.00 25.25 449 TRP A C 1
ATOM 3467 O O . TRP A 1 450 ? 28.199 65.280 146.596 1.00 26.44 449 TRP A O 1
ATOM 3478 N N . THR A 1 451 ? 28.716 63.185 147.231 1.00 26.14 450 THR A N 1
ATOM 3479 C CA . THR A 1 451 ? 27.345 62.841 147.596 1.00 28.39 450 THR A CA 1
ATOM 3480 C C . THR A 1 451 ? 26.774 63.839 148.610 1.00 29.26 450 THR A C 1
ATOM 3481 O O . THR A 1 451 ? 25.565 64.065 148.664 1.00 31.85 450 THR A O 1
ATOM 3485 N N . THR A 1 452 ? 27.656 64.442 149.402 1.00 29.12 451 THR A N 1
ATOM 3486 C CA . THR A 1 452 ? 27.274 65.432 150.414 1.00 28.69 451 THR A CA 1
ATOM 3487 C C . THR A 1 452 ? 26.663 66.681 149.789 1.00 27.29 451 THR A C 1
ATOM 3488 O O . THR A 1 452 ? 25.720 67.269 150.328 1.00 26.60 451 THR A O 1
ATOM 3492 N N . LEU A 1 453 ? 27.217 67.084 148.651 1.00 26.36 452 LEU A N 1
ATOM 3493 C CA . LEU A 1 453 ? 26.772 68.278 147.953 1.00 24.95 452 LEU A CA 1
ATOM 3494 C C . LEU A 1 453 ? 25.547 68.049 147.085 1.00 23.71 452 LEU A C 1
ATOM 3495 O O . LEU A 1 453 ? 24.796 68.982 146.812 1.00 22.49 452 LEU A O 1
ATOM 3500 N N . PHE A 1 454 ? 25.332 66.808 146.663 1.00 24.66 453 PHE A N 1
ATOM 3501 C CA . PHE A 1 454 ? 24.198 66.507 145.799 1.00 25.54 453 PHE A CA 1
ATOM 3502 C C . PHE A 1 454 ? 22.850 66.660 146.460 1.00 27.40 453 PHE A C 1
ATOM 3503 O O . PHE A 1 454 ? 22.759 66.817 147.675 1.00 28.61 453 PHE A O 1
ATOM 3511 N N . SER A 1 455 ? 21.800 66.617 145.648 1.00 29.83 454 SER A N 1
ATOM 3512 C CA . SER A 1 455 ? 20.446 66.778 146.147 1.00 31.81 454 SER A CA 1
ATOM 3513 C C . SER A 1 455 ? 19.539 65.623 145.734 1.00 34.46 454 SER A C 1
ATOM 3514 O O . SER A 1 455 ? 18.360 65.589 146.106 1.00 35.17 454 SER A O 1
ATOM 3517 N N . THR A 1 456 ? 20.087 64.676 144.972 1.00 36.72 455 THR A N 1
ATOM 3518 C CA . THR A 1 456 ? 19.310 63.520 144.521 1.00 37.97 455 THR A CA 1
ATOM 3519 C C . THR A 1 456 ? 20.196 62.314 144.223 1.00 38.88 455 THR A C 1
ATOM 3520 O O . THR A 1 456 ? 21.426 62.417 144.211 1.00 39.16 455 THR A O 1
ATOM 3524 N N . ILE A 1 457 ? 19.555 61.173 143.978 1.00 39.25 456 ILE A N 1
ATOM 3525 C CA . ILE A 1 457 ? 20.251 59.926 143.684 1.00 39.92 456 ILE A CA 1
ATOM 3526 C C . ILE A 1 457 ? 20.716 59.912 142.227 1.00 40.21 456 ILE A C 1
ATOM 3527 O O . ILE A 1 457 ? 21.749 59.322 141.893 1.00 40.29 456 ILE A O 1
ATOM 3532 N N . ASN A 1 458 ? 19.932 60.559 141.367 1.00 40.90 457 ASN A N 1
ATOM 3533 C CA . ASN A 1 458 ? 20.233 60.650 139.942 1.00 41.24 457 ASN A CA 1
ATOM 3534 C C . ASN A 1 458 ? 21.285 61.728 139.667 1.00 40.94 457 ASN A C 1
ATOM 3535 O O . ASN A 1 458 ? 21.058 62.631 138.856 1.00 41.48 457 ASN A O 1
ATOM 3540 N N . GLN A 1 459 ? 22.428 61.631 140.341 1.00 38.94 458 GLN A N 1
ATOM 3541 C CA . GLN A 1 459 ? 23.504 62.601 140.173 1.00 36.94 458 GLN A CA 1
ATOM 3542 C C . GLN A 1 459 ? 24.853 61.930 140.334 1.00 35.46 458 GLN A C 1
ATOM 3543 O O . GLN A 1 459 ? 25.289 61.660 141.442 1.00 35.19 458 GLN A O 1
ATOM 3549 N N . ARG A 1 460 ? 25.528 61.689 139.219 1.00 34.19 459 ARG A N 1
ATOM 3550 C CA . ARG A 1 460 ? 26.815 61.010 139.249 1.00 33.75 459 ARG A CA 1
ATOM 3551 C C . ARG A 1 460 ? 28.013 61.948 139.287 1.00 32.08 459 ARG A C 1
ATOM 3552 O O . ARG A 1 460 ? 27.870 63.163 139.211 1.00 32.20 459 ARG A O 1
ATOM 3560 N N . ILE A 1 461 ? 29.199 61.360 139.406 1.00 32.32 460 ILE A N 1
ATOM 3561 C CA . ILE A 1 461 ? 30.443 62.115 139.435 1.00 32.65 460 ILE A CA 1
ATOM 3562 C C . ILE A 1 461 ? 31.387 61.420 138.472 1.00 32.99 460 ILE A C 1
ATOM 3563 O O . ILE A 1 461 ? 31.370 60.194 138.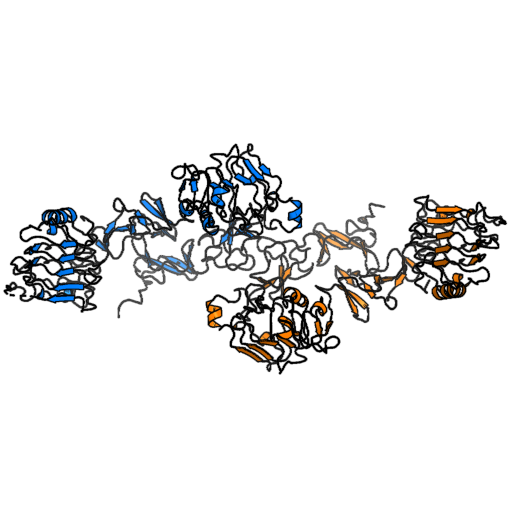351 1.00 32.38 460 ILE A O 1
ATOM 3568 N N . VAL A 1 462 ? 32.212 62.197 137.784 1.00 32.99 461 VAL A N 1
ATOM 3569 C CA . VAL A 1 462 ? 33.163 61.634 136.841 1.00 32.80 461 VAL A CA 1
ATOM 3570 C C . VAL A 1 462 ? 34.522 62.265 137.087 1.00 33.52 461 VAL A C 1
ATOM 3571 O O . VAL A 1 462 ? 34.722 63.460 136.892 1.00 33.07 461 VAL A O 1
ATOM 3575 N N . ILE A 1 463 ? 35.454 61.446 137.543 1.00 36.72 462 ILE A N 1
ATOM 3576 C CA . ILE A 1 463 ? 36.800 61.909 137.829 1.00 39.30 462 ILE A CA 1
ATOM 3577 C C . ILE A 1 463 ? 37.781 60.972 137.163 1.00 40.30 462 ILE A C 1
ATOM 3578 O O . ILE A 1 463 ? 37.748 59.768 137.407 1.00 40.91 462 ILE A O 1
ATOM 3583 N N . ARG A 1 464 ? 38.650 61.519 136.322 1.00 41.92 463 ARG A N 1
ATOM 3584 C CA . ARG A 1 464 ? 39.625 60.722 135.644 1.00 44.03 463 ARG A CA 1
ATOM 3585 C C . ARG A 1 464 ? 41.036 61.204 135.898 1.00 43.83 463 ARG A C 1
ATOM 3586 O O . ARG A 1 464 ? 41.493 61.357 137.036 1.00 45.72 463 ARG A O 1
ATOM 3594 N N . ASP A 1 465 ? 41.710 61.435 134.786 1.00 42.34 464 ASP A N 1
ATOM 3595 C CA . ASP A 1 465 ? 43.158 61.637 134.784 1.00 40.61 464 ASP A CA 1
ATOM 3596 C C . ASP A 1 465 ? 43.735 62.868 135.451 1.00 39.39 464 ASP A C 1
ATOM 3597 O O . ASP A 1 465 ? 44.501 63.650 134.887 1.00 39.92 464 ASP A O 1
ATOM 3602 N N . ASN A 1 466 ? 43.339 62.999 136.699 1.00 37.27 465 ASN A N 1
ATOM 3603 C CA . ASN A 1 466 ? 43.821 64.052 137.604 1.00 35.08 465 ASN A CA 1
ATOM 3604 C C . ASN A 1 466 ? 44.960 63.447 138.385 1.00 34.88 465 ASN A C 1
ATOM 3605 O O . ASN A 1 466 ? 45.006 62.228 138.531 1.00 36.49 465 ASN A O 1
ATOM 3610 N N . ARG A 1 467 ? 45.907 64.231 138.894 1.00 34.05 466 ARG A N 1
ATOM 3611 C CA . ARG A 1 467 ? 47.007 63.611 139.628 1.00 33.63 466 ARG A CA 1
ATOM 3612 C C . ARG A 1 467 ? 46.491 62.524 140.563 1.00 32.01 466 ARG A C 1
ATOM 3613 O O . ARG A 1 467 ? 45.657 62.786 141.433 1.00 32.37 466 ARG A O 1
ATOM 3621 N N . LYS A 1 468 ? 46.991 61.304 140.365 1.00 30.26 467 LYS A N 1
ATOM 3622 C CA . LYS A 1 468 ? 46.594 60.138 141.161 1.00 28.95 467 LYS A CA 1
ATOM 3623 C C . LYS A 1 468 ? 46.501 60.414 142.658 1.00 27.32 467 LYS A C 1
ATOM 3624 O O . LYS A 1 468 ? 47.406 61.013 143.255 1.00 25.56 467 LYS A O 1
ATOM 3630 N N . ALA A 1 469 ? 45.402 59.961 143.255 1.00 27.12 468 ALA A N 1
ATOM 3631 C CA . ALA A 1 469 ? 45.177 60.126 144.682 1.00 27.68 468 ALA A CA 1
ATOM 3632 C C . ALA A 1 469 ? 46.467 59.804 145.427 1.00 28.75 468 ALA A C 1
ATOM 3633 O O . ALA A 1 469 ? 46.903 60.562 146.295 1.00 28.92 468 ALA A O 1
ATOM 3635 N N . GLU A 1 470 ? 47.077 58.677 145.064 1.00 30.56 469 GLU A N 1
ATOM 3636 C CA . GLU A 1 470 ? 48.312 58.217 145.685 1.00 31.75 469 GLU A CA 1
ATOM 3637 C C . GLU A 1 470 ? 49.472 59.203 145.584 1.00 32.69 469 GLU A C 1
ATOM 3638 O O . GLU A 1 470 ? 50.136 59.489 146.584 1.00 32.85 469 GLU A O 1
ATOM 3644 N N . ASN A 1 471 ? 49.808 59.689 144.401 1.00 34.09 470 ASN A N 1
ATOM 3645 C CA . ASN A 1 471 ? 50.986 60.553 144.288 1.00 36.43 470 ASN A CA 1
ATOM 3646 C C . ASN A 1 471 ? 50.863 61.919 145.073 1.00 35.77 470 ASN A C 1
ATOM 3647 O O . ASN A 1 471 ? 51.794 62.708 145.036 1.00 36.40 470 ASN A O 1
ATOM 3652 N N . CYS A 1 472 ? 49.713 62.179 145.746 1.00 35.66 471 CYS A N 1
ATOM 3653 C CA . CYS A 1 472 ? 49.438 63.385 146.551 1.00 34.67 471 CYS A CA 1
ATOM 3654 C C . CYS A 1 472 ? 49.549 63.035 147.981 1.00 34.38 471 CYS A C 1
ATOM 3655 O O . CYS A 1 472 ? 50.321 63.583 148.773 1.00 35.54 471 CYS A O 1
ATOM 3658 N N . THR A 1 473 ? 48.683 62.048 148.229 1.00 33.29 472 THR A N 1
ATOM 3659 C CA . THR A 1 473 ? 48.529 61.416 149.493 1.00 31.07 472 THR A CA 1
ATOM 3660 C C . THR A 1 473 ? 49.888 61.221 150.102 1.00 30.26 472 THR A C 1
ATOM 3661 O O . THR A 1 473 ? 50.047 61.302 151.326 1.00 31.15 472 THR A O 1
ATOM 3665 N N . ALA A 1 474 ? 50.865 60.974 149.235 1.00 29.35 473 ALA A N 1
ATOM 3666 C CA . ALA A 1 474 ? 52.226 60.734 149.620 1.00 28.48 473 ALA A CA 1
ATOM 3667 C C . ALA A 1 474 ? 53.063 61.997 149.469 1.00 28.73 473 ALA A C 1
ATOM 3668 O O . ALA A 1 474 ? 54.080 62.146 150.147 1.00 27.85 473 ALA A O 1
ATOM 3670 N N . GLU A 1 475 ? 52.645 62.908 148.589 1.00 28.77 474 GLU A N 1
ATOM 3671 C CA . GLU A 1 475 ? 53.411 64.134 148.377 1.00 29.93 474 GLU A CA 1
ATOM 3672 C C . GLU A 1 475 ? 53.149 65.217 149.426 1.00 29.71 474 GLU A C 1
ATOM 3673 O O . GLU A 1 475 ? 53.788 66.280 149.405 1.00 29.58 474 GLU A O 1
ATOM 3679 N N . GLY A 1 476 ? 52.214 64.953 150.340 1.00 29.80 475 GLY A N 1
ATOM 3680 C CA . GLY A 1 476 ? 51.903 65.927 151.376 1.00 29.70 475 GLY A CA 1
ATOM 3681 C C . GLY A 1 476 ? 50.560 66.610 151.190 1.00 29.66 475 GLY A C 1
ATOM 3682 O O . GLY A 1 476 ? 50.216 67.519 151.941 1.00 30.40 475 GLY A O 1
ATOM 3683 N N . MET A 1 477 ? 49.804 66.172 150.187 1.00 29.49 476 MET A N 1
ATOM 3684 C CA . MET A 1 477 ? 48.492 66.746 149.897 1.00 28.55 476 MET A CA 1
ATOM 3685 C C . MET A 1 477 ? 47.423 65.957 150.656 1.00 26.73 476 MET A C 1
ATOM 3686 O O . MET A 1 477 ? 46.796 65.039 150.114 1.00 26.12 476 MET A O 1
ATOM 3691 N N . VAL A 1 478 ? 47.222 66.335 151.917 1.00 25.41 477 VAL A N 1
ATOM 3692 C CA . VAL A 1 478 ? 46.256 65.669 152.792 1.00 23.00 477 VAL A CA 1
ATOM 3693 C C . VAL A 1 478 ? 45.310 66.643 153.509 1.00 23.54 477 VAL A C 1
ATOM 3694 O O . VAL A 1 478 ? 45.693 67.779 153.824 1.00 22.10 477 VAL A O 1
ATOM 3698 N N . CYS A 1 479 ? 44.079 66.191 153.766 1.00 23.34 478 CYS A N 1
ATOM 3699 C CA . CYS A 1 479 ? 43.099 67.016 154.475 1.00 25.23 478 CYS A CA 1
ATOM 3700 C C . CYS A 1 479 ? 43.496 67.189 155.934 1.00 24.37 478 CYS A C 1
ATOM 3701 O O . CYS A 1 479 ? 43.989 66.252 156.564 1.00 25.04 478 CYS A O 1
ATOM 3704 N N . ASN A 1 480 ? 43.284 68.385 156.471 1.00 23.87 479 ASN A N 1
ATOM 3705 C CA . ASN A 1 480 ? 43.625 68.654 157.863 1.00 26.06 479 ASN A CA 1
ATOM 3706 C C . ASN A 1 480 ? 42.917 67.634 158.773 1.00 26.07 479 ASN A C 1
ATOM 3707 O O . ASN A 1 480 ? 41.854 67.113 158.420 1.00 25.33 479 ASN A O 1
ATOM 3712 N N . HIS A 1 481 ? 43.504 67.341 159.934 1.00 27.99 480 HIS A N 1
ATOM 3713 C CA . HIS A 1 481 ? 42.911 66.364 160.853 1.00 29.06 480 HIS A CA 1
ATOM 3714 C C . HIS A 1 481 ? 41.631 66.882 161.476 1.00 27.62 480 HIS A C 1
ATOM 3715 O O . HIS A 1 481 ? 40.718 66.108 161.757 1.00 25.92 480 HIS A O 1
ATOM 3722 N N . LEU A 1 482 ? 41.565 68.196 161.682 1.00 29.45 481 LEU A N 1
ATOM 3723 C CA . LEU A 1 482 ? 40.378 68.815 162.267 1.00 32.38 481 LEU A CA 1
ATOM 3724 C C . LEU A 1 482 ? 39.181 68.808 161.305 1.00 33.29 481 LEU A C 1
ATOM 3725 O O . LEU A 1 482 ? 38.224 69.559 161.495 1.00 36.28 481 LEU A O 1
ATOM 3730 N N . CYS A 1 483 ? 39.222 67.945 160.292 1.00 33.08 482 CYS A N 1
ATOM 3731 C CA . CYS A 1 483 ? 38.148 67.876 159.312 1.00 33.61 482 CYS A CA 1
ATOM 3732 C C . CYS A 1 483 ? 37.464 66.532 159.202 1.00 31.31 482 CYS A C 1
ATOM 3733 O O . CYS A 1 483 ? 38.083 65.495 159.420 1.00 30.84 482 CYS A O 1
ATOM 3736 N N . SER A 1 484 ? 36.183 66.562 158.850 1.00 29.49 483 SER A N 1
ATOM 3737 C CA . SER A 1 484 ? 35.390 65.350 158.732 1.00 28.38 483 SER A CA 1
ATOM 3738 C C . SER A 1 484 ? 35.860 64.411 157.629 1.00 27.62 483 SER A C 1
ATOM 3739 O O . SER A 1 484 ? 36.788 64.716 156.880 1.00 27.08 483 SER A O 1
ATOM 3742 N N . SER A 1 485 ? 35.202 63.258 157.551 1.00 26.35 484 SER A N 1
ATOM 3743 C CA . SER A 1 485 ? 35.527 62.232 156.572 1.00 24.87 484 SER A CA 1
ATOM 3744 C C . SER A 1 485 ? 34.962 62.576 155.206 1.00 23.17 484 SER A C 1
ATOM 3745 O O . SER A 1 485 ? 35.059 61.776 154.274 1.00 22.83 484 SER A O 1
ATOM 3748 N N . ASP A 1 486 ? 34.364 63.759 155.095 1.00 21.87 485 ASP A N 1
ATOM 3749 C CA . ASP A 1 486 ? 33.779 64.195 153.834 1.00 20.93 485 ASP A CA 1
ATOM 3750 C C . ASP A 1 486 ? 34.821 64.789 152.894 1.00 20.21 485 ASP A C 1
ATOM 3751 O O . ASP A 1 486 ? 34.546 65.037 151.727 1.00 19.20 485 ASP A O 1
ATOM 3756 N N . GLY A 1 487 ? 36.020 65.017 153.411 1.00 19.55 486 GLY A N 1
ATOM 3757 C CA . GLY A 1 487 ? 37.077 65.561 152.585 1.00 18.97 486 GLY A CA 1
ATOM 3758 C C . GLY A 1 487 ? 37.225 67.061 152.643 1.00 17.09 486 GLY A C 1
ATOM 3759 O O . GLY A 1 487 ? 36.450 67.749 153.304 1.00 17.06 486 GLY A O 1
ATOM 3760 N N . CYS A 1 488 ? 38.239 67.557 151.942 1.00 15.11 487 CYS A N 1
ATOM 3761 C CA . CYS A 1 488 ? 38.536 68.982 151.898 1.00 14.76 487 CYS A CA 1
ATOM 3762 C C . CYS A 1 488 ? 38.775 69.448 150.462 1.00 11.96 487 CYS A C 1
ATOM 3763 O O . CYS A 1 488 ? 38.959 68.634 149.561 1.00 10.22 487 CYS A O 1
ATOM 3766 N N . TRP A 1 489 ? 38.769 70.763 150.266 1.00 13.05 488 TRP A N 1
ATOM 3767 C CA . TRP A 1 489 ? 38.967 71.368 148.952 1.00 11.74 488 TRP A CA 1
ATOM 3768 C C . TRP A 1 489 ? 40.412 71.770 148.766 1.00 12.68 488 TRP A C 1
ATOM 3769 O O . TRP A 1 489 ? 40.772 72.319 147.722 1.00 13.66 488 TRP A O 1
ATOM 3780 N N . GLY A 1 490 ? 41.233 71.506 149.779 1.00 14.20 489 GLY A N 1
ATOM 3781 C CA . GLY A 1 490 ? 42.635 71.880 149.713 1.00 15.51 489 GLY A CA 1
ATOM 3782 C C . GLY A 1 490 ? 43.255 71.892 151.102 1.00 17.60 489 GLY A C 1
ATOM 3783 O O . GLY A 1 490 ? 42.632 71.433 152.057 1.00 15.00 489 GLY A O 1
ATOM 3784 N N . PRO A 1 491 ? 44.473 72.432 151.258 1.00 19.39 490 PRO A N 1
ATOM 3785 C CA . PRO A 1 491 ? 45.137 72.468 152.563 1.00 19.11 490 PRO A CA 1
ATOM 3786 C C . PRO A 1 491 ? 44.522 73.427 153.583 1.00 18.63 490 PRO A C 1
ATOM 3787 O O . PRO A 1 491 ? 43.864 74.403 153.217 1.00 19.13 490 PRO A O 1
ATOM 3791 N N . GLY A 1 492 ? 44.750 73.131 154.863 1.00 18.48 491 GLY A N 1
ATOM 3792 C CA . GLY A 1 492 ? 44.247 73.975 155.933 1.00 20.58 491 GLY A CA 1
ATOM 3793 C C . GLY A 1 492 ? 42.927 73.544 156.549 1.00 20.28 491 GLY A C 1
ATOM 3794 O O . GLY A 1 492 ? 42.163 72.772 155.957 1.00 21.51 491 GLY A O 1
ATOM 3795 N N . PRO A 1 493 ? 42.629 74.038 157.759 1.00 20.02 492 PRO A N 1
ATOM 3796 C CA . PRO A 1 493 ? 41.381 73.690 158.441 1.00 20.00 492 PRO A CA 1
ATOM 3797 C C . PRO A 1 493 ? 40.192 74.504 157.924 1.00 21.12 492 PRO A C 1
ATOM 3798 O O . PRO A 1 493 ? 39.035 74.181 158.189 1.00 22.41 492 PRO A O 1
ATOM 3802 N N . ASP A 1 494 ? 40.487 75.546 157.155 1.00 21.59 493 ASP A N 1
ATOM 3803 C CA . ASP A 1 494 ? 39.446 76.413 156.613 1.00 21.80 493 ASP A CA 1
ATOM 3804 C C . ASP A 1 494 ? 39.059 76.065 155.191 1.00 20.88 493 ASP A C 1
ATOM 3805 O O . ASP A 1 494 ? 38.465 76.880 154.492 1.00 20.13 493 ASP A O 1
ATOM 3810 N N . GLN A 1 495 ? 39.389 74.854 154.767 1.00 22.42 494 GLN A N 1
ATOM 3811 C CA . GLN A 1 495 ? 39.067 74.424 153.419 1.00 23.47 494 GLN A CA 1
ATOM 3812 C C . GLN A 1 495 ? 38.372 73.083 153.411 1.00 24.84 494 GLN A C 1
ATOM 3813 O O . GLN A 1 495 ? 38.559 72.291 152.489 1.00 26.07 494 GLN A O 1
ATOM 3819 N N . CYS A 1 496 ? 37.548 72.838 154.424 1.00 26.20 495 CYS A N 1
ATOM 3820 C CA . CYS A 1 496 ? 36.838 71.571 154.528 1.00 28.79 495 CYS A CA 1
ATOM 3821 C C . CYS A 1 496 ? 35.342 71.611 154.314 1.00 27.73 495 CYS A C 1
ATOM 3822 O O . CYS A 1 496 ? 34.706 72.649 154.481 1.00 27.87 495 CYS A O 1
ATOM 3825 N N . LEU A 1 497 ? 34.782 70.464 153.948 1.00 27.66 496 LEU A N 1
ATOM 3826 C CA . LEU A 1 497 ? 33.353 70.364 153.722 1.00 26.65 496 LEU A CA 1
ATOM 3827 C C . LEU A 1 497 ? 32.607 70.513 155.041 1.00 26.77 496 LEU A C 1
ATOM 3828 O O . LEU A 1 497 ? 31.785 71.421 155.198 1.00 27.42 496 LEU A O 1
ATOM 3833 N N . SER A 1 498 ? 32.905 69.619 155.984 1.00 26.86 497 SER A N 1
ATOM 3834 C CA . SER A 1 498 ? 32.273 69.628 157.307 1.00 27.83 497 SER A CA 1
ATOM 3835 C C . SER A 1 498 ? 33.377 69.534 158.345 1.00 26.93 497 SER A C 1
ATOM 3836 O O . SER A 1 498 ? 34.444 68.969 158.064 1.00 25.96 497 SER A O 1
ATOM 3839 N N . CYS A 1 499 ? 33.145 70.084 159.534 1.00 26.32 498 CYS A N 1
ATOM 3840 C CA . CYS A 1 499 ? 34.159 69.992 160.577 1.00 27.58 498 CYS A CA 1
ATOM 3841 C C . CYS A 1 499 ? 34.012 68.670 161.326 1.00 28.63 498 CYS A C 1
ATOM 3842 O O . CYS A 1 499 ? 32.917 68.112 161.404 1.00 29.09 498 CYS A O 1
ATOM 3845 N N . ARG A 1 500 ? 35.120 68.171 161.863 1.00 29.70 499 ARG A N 1
ATOM 3846 C CA . ARG A 1 500 ? 35.109 66.919 162.613 1.00 32.18 499 ARG A CA 1
ATOM 3847 C C . ARG A 1 500 ? 34.624 67.186 164.037 1.00 33.35 499 ARG A C 1
ATOM 3848 O O . ARG A 1 500 ? 33.837 66.421 164.608 1.00 34.33 499 ARG A O 1
ATOM 3856 N N . ARG A 1 501 ? 35.100 68.294 164.588 1.00 33.15 500 ARG A N 1
ATOM 3857 C CA . ARG A 1 501 ? 34.773 68.697 165.943 1.00 32.52 500 ARG A CA 1
ATOM 3858 C C . ARG A 1 501 ? 33.836 69.919 165.947 1.00 30.76 500 ARG A C 1
ATOM 3859 O O . ARG A 1 501 ? 32.617 69.776 165.875 1.00 30.96 500 ARG A O 1
ATOM 3867 N N . PHE A 1 502 ? 34.418 71.115 166.030 1.00 28.04 501 PHE A N 1
ATOM 3868 C CA . PHE A 1 502 ? 33.653 72.369 166.052 1.00 26.47 501 PHE A CA 1
ATOM 3869 C C . PHE A 1 502 ? 34.232 73.395 165.073 1.00 26.34 501 PHE A C 1
ATOM 3870 O O . PHE A 1 502 ? 35.291 73.177 164.476 1.00 25.66 501 PHE A O 1
ATOM 3878 N N . SER A 1 503 ? 33.539 74.520 164.918 1.00 26.20 502 SER A N 1
ATOM 3879 C CA . SER A 1 503 ? 34.009 75.574 164.022 1.00 25.86 502 SER A CA 1
ATOM 3880 C C . SER A 1 503 ? 33.823 76.984 164.574 1.00 25.41 502 SER A C 1
ATOM 3881 O O . SER A 1 503 ? 32.888 77.258 165.316 1.00 26.17 502 SER A O 1
ATOM 3884 N N . ARG A 1 504 ? 34.749 77.864 164.214 1.00 25.23 503 ARG A N 1
ATOM 3885 C CA . ARG A 1 504 ? 34.717 79.266 164.599 1.00 25.17 503 ARG A CA 1
ATOM 3886 C C . ARG A 1 504 ? 34.891 80.000 163.273 1.00 26.50 503 ARG A C 1
ATOM 3887 O O . ARG A 1 504 ? 36.013 80.300 162.842 1.00 27.95 503 ARG A O 1
ATOM 3895 N N . GLY A 1 505 ? 33.769 80.264 162.617 1.00 26.64 504 GLY A N 1
ATOM 3896 C CA . GLY A 1 505 ? 33.816 80.931 161.334 1.00 22.16 504 GLY A CA 1
ATOM 3897 C C . GLY A 1 505 ? 34.027 79.866 160.276 1.00 22.97 504 GLY A C 1
ATOM 3898 O O . GLY A 1 505 ? 33.351 78.832 160.292 1.00 21.24 504 GLY A O 1
ATOM 3899 N N . ARG A 1 506 ? 34.967 80.098 159.364 1.00 22.64 505 ARG A N 1
ATOM 3900 C CA . ARG A 1 506 ? 35.225 79.123 158.313 1.00 22.91 505 ARG A CA 1
ATOM 3901 C C . ARG A 1 506 ? 36.277 78.107 158.756 1.00 22.51 505 ARG A C 1
ATOM 3902 O O . ARG A 1 506 ? 36.530 77.121 158.062 1.00 21.85 505 ARG A O 1
ATOM 3910 N N . ILE A 1 507 ? 36.875 78.353 159.917 1.00 20.96 506 ILE A N 1
ATOM 3911 C CA . ILE A 1 507 ? 37.929 77.495 160.441 1.00 21.17 506 ILE A CA 1
ATOM 3912 C C . ILE A 1 507 ? 37.445 76.392 161.370 1.00 21.22 506 ILE A C 1
ATOM 3913 O O . ILE A 1 507 ? 36.727 76.653 162.333 1.00 20.98 506 ILE A O 1
ATOM 3918 N N . CYS A 1 508 ? 37.844 75.158 161.084 1.00 20.65 507 CYS A N 1
ATOM 3919 C CA . CYS A 1 508 ? 37.473 74.030 161.936 1.00 21.99 507 CYS A CA 1
ATOM 3920 C C . CYS A 1 508 ? 38.461 73.943 163.106 1.00 22.72 507 CYS A C 1
ATOM 3921 O O . CYS A 1 508 ? 39.673 74.100 162.916 1.00 24.44 507 CYS A O 1
ATOM 3924 N N . ILE A 1 509 ? 37.951 73.709 164.314 1.00 24.93 508 ILE A N 1
ATOM 3925 C CA . ILE A 1 509 ? 38.835 73.604 165.467 1.00 25.20 508 ILE A CA 1
ATOM 3926 C C . ILE A 1 509 ? 38.503 72.424 166.373 1.00 26.19 508 ILE A C 1
ATOM 3927 O O . ILE A 1 509 ? 37.554 71.681 166.129 1.00 25.89 508 ILE A O 1
ATOM 3932 N N . GLU A 1 510 ? 39.314 72.257 167.413 1.00 27.99 509 GLU A N 1
ATOM 3933 C CA . GLU A 1 510 ? 39.157 71.164 168.367 1.00 28.09 509 GLU A CA 1
ATOM 3934 C C . GLU A 1 510 ? 38.000 71.365 169.349 1.00 25.88 509 GLU A C 1
ATOM 3935 O O . GLU A 1 510 ? 37.240 70.439 169.613 1.00 26.51 509 GLU A O 1
ATOM 3941 N N . SER A 1 511 ? 37.867 72.569 169.891 1.00 24.85 510 SER A N 1
ATOM 3942 C CA . SER A 1 511 ? 36.788 72.833 170.837 1.00 23.00 510 SER A CA 1
ATOM 3943 C C . SER A 1 511 ? 36.610 74.330 171.049 1.00 22.66 510 SER A C 1
ATOM 3944 O O . SER A 1 511 ? 37.538 75.119 170.850 1.00 20.49 510 SER A O 1
ATOM 3947 N N . CYS A 1 512 ? 35.410 74.719 171.450 1.00 21.49 511 CYS A N 1
ATOM 3948 C CA . CYS A 1 512 ? 35.122 76.125 171.689 1.00 22.27 511 CYS A CA 1
ATOM 3949 C C . CYS A 1 512 ? 35.811 76.634 172.942 1.00 23.17 511 CYS A C 1
ATOM 3950 O O . CYS A 1 512 ? 36.322 75.857 173.756 1.00 18.33 511 CYS A O 1
ATOM 3953 N N . ASN A 1 513 ? 35.820 77.951 173.090 1.00 24.64 512 ASN A N 1
ATOM 3954 C CA . ASN A 1 513 ? 36.396 78.588 174.262 1.00 23.38 512 ASN A CA 1
ATOM 3955 C C . ASN A 1 513 ? 35.361 78.490 175.392 1.00 23.25 512 ASN A C 1
ATOM 3956 O O . ASN A 1 513 ? 34.923 79.504 175.938 1.00 24.56 512 ASN A O 1
ATOM 3961 N N . LEU A 1 514 ? 34.975 77.268 175.740 1.00 21.30 513 LEU A N 1
ATOM 3962 C CA . LEU A 1 514 ? 33.998 77.068 176.794 1.00 22.58 513 LEU A CA 1
ATOM 3963 C C . LEU A 1 514 ? 34.514 77.414 178.184 1.00 22.61 513 LEU A C 1
ATOM 3964 O O . LEU A 1 514 ? 33.832 78.120 178.944 1.00 24.41 513 LEU A O 1
ATOM 3969 N N . TYR A 1 515 ? 35.718 76.936 178.509 1.00 22.19 514 TYR A N 1
ATOM 3970 C CA . TYR A 1 515 ? 36.287 77.149 179.839 1.00 20.71 514 TYR A CA 1
ATOM 3971 C C . TYR A 1 515 ? 37.425 78.125 179.937 1.00 21.49 514 TYR A C 1
ATOM 3972 O O . TYR A 1 515 ? 37.728 78.612 181.025 1.00 21.59 514 TYR A O 1
ATOM 3981 N N . ASP A 1 516 ? 38.072 78.402 178.813 1.00 22.23 515 ASP A N 1
ATOM 3982 C CA . ASP A 1 516 ? 39.166 79.367 178.792 1.00 21.66 515 ASP A CA 1
ATOM 3983 C C . ASP A 1 516 ? 39.188 80.088 177.452 1.00 21.97 515 ASP A C 1
ATOM 3984 O O . ASP A 1 516 ? 38.376 79.793 176.571 1.00 21.95 515 ASP A O 1
ATOM 3989 N N . GLY A 1 517 ? 40.099 81.042 177.302 1.00 20.97 516 GLY A N 1
ATOM 3990 C CA . GLY A 1 517 ? 40.177 81.796 176.064 1.00 22.73 516 GLY A CA 1
ATOM 3991 C C . GLY A 1 517 ? 40.009 83.275 176.352 1.00 24.16 516 GLY A C 1
ATOM 3992 O O . GLY A 1 517 ? 39.475 83.647 177.396 1.00 24.76 516 GLY A O 1
ATOM 3993 N N . GLU A 1 518 ? 40.464 84.129 175.442 1.00 27.55 517 GLU A N 1
ATOM 3994 C CA . GLU A 1 518 ? 40.342 85.566 175.645 1.00 28.24 517 GLU A CA 1
ATOM 3995 C C . GLU A 1 518 ? 38.857 85.950 175.660 1.00 27.73 517 GLU A C 1
ATOM 3996 O O . GLU A 1 518 ? 38.422 86.794 176.454 1.00 26.40 517 GLU A O 1
ATOM 4002 N N . PHE A 1 519 ? 38.092 85.316 174.772 1.00 27.92 518 PHE A N 1
ATOM 4003 C CA . PHE A 1 519 ? 36.655 85.543 174.671 1.00 28.31 518 PHE A CA 1
ATOM 4004 C C . PHE A 1 519 ? 35.941 84.207 174.822 1.00 27.42 518 PHE A C 1
ATOM 4005 O O . PHE A 1 519 ? 36.089 83.326 173.979 1.00 28.25 518 PHE A O 1
ATOM 4013 N N . ARG A 1 520 ? 35.165 84.052 175.889 1.00 27.10 519 ARG A N 1
ATOM 4014 C CA . ARG A 1 520 ? 34.475 82.793 176.119 1.00 23.37 519 ARG A CA 1
ATOM 4015 C C . ARG A 1 520 ? 33.365 82.589 175.119 1.00 23.48 519 ARG A C 1
ATOM 4016 O O . ARG A 1 520 ? 32.839 83.554 174.578 1.00 23.64 519 ARG A O 1
ATOM 4024 N N . GLU A 1 521 ? 33.001 81.330 174.893 1.00 23.74 520 GLU A N 1
ATOM 4025 C CA . GLU A 1 521 ? 31.965 80.986 173.929 1.00 23.30 520 GLU A CA 1
ATOM 4026 C C . GLU A 1 521 ? 30.998 79.903 174.425 1.00 21.87 520 GLU A C 1
ATOM 4027 O O . GLU A 1 521 ? 31.141 79.379 175.522 1.00 23.12 520 GLU A O 1
ATOM 4033 N N . PHE A 1 522 ? 30.003 79.594 173.600 1.00 20.30 521 PHE A N 1
ATOM 4034 C CA . PHE A 1 522 ? 29.043 78.535 173.879 1.00 19.21 521 PHE A CA 1
ATOM 4035 C C . PHE A 1 522 ? 28.923 77.816 172.542 1.00 21.72 521 PHE A C 1
ATOM 4036 O O . PHE A 1 522 ? 29.173 78.414 171.493 1.00 21.35 521 PHE A O 1
ATOM 4044 N N . GLU A 1 523 ? 28.582 76.538 172.561 1.00 25.80 522 GLU A N 1
ATOM 4045 C CA . GLU A 1 523 ? 28.463 75.807 171.315 1.00 30.93 522 GLU A CA 1
ATOM 4046 C C . GLU A 1 523 ? 27.003 75.631 170.904 1.00 32.85 522 GLU A C 1
ATOM 4047 O O . GLU A 1 523 ? 26.144 75.240 171.702 1.00 30.95 522 GLU A O 1
ATOM 4053 N N . ASN A 1 524 ? 26.743 75.960 169.643 1.00 36.29 523 ASN A N 1
ATOM 4054 C CA . ASN A 1 524 ? 25.422 75.859 169.039 1.00 38.87 523 ASN A CA 1
ATOM 4055 C C . ASN A 1 524 ? 25.481 74.834 167.910 1.00 37.95 523 ASN A C 1
ATOM 4056 O O . ASN A 1 524 ? 25.702 75.188 166.753 1.00 38.12 523 ASN A O 1
ATOM 4061 N N . ASP A 1 525 ? 25.315 73.562 168.255 1.00 38.83 524 ASP A N 1
ATOM 4062 C CA . ASP A 1 525 ? 25.323 72.501 167.256 1.00 39.96 524 ASP A CA 1
ATOM 4063 C C . ASP A 1 525 ? 26.667 72.425 166.526 1.00 38.91 524 ASP A C 1
ATOM 4064 O O . ASP A 1 525 ? 26.713 72.351 165.293 1.00 38.51 524 ASP A O 1
ATOM 4069 N N . SER A 1 526 ? 27.749 72.450 167.299 1.00 36.39 525 SER A N 1
ATOM 4070 C CA . SER A 1 526 ? 29.118 72.374 166.778 1.00 34.59 525 SER A CA 1
ATOM 4071 C C . SER A 1 526 ? 29.680 73.700 166.293 1.00 32.33 525 SER A C 1
ATOM 4072 O O . SER A 1 526 ? 30.790 73.748 165.776 1.00 31.48 525 SER A O 1
ATOM 4075 N N . ILE A 1 527 ? 28.920 74.775 166.451 1.00 30.59 526 ILE A N 1
ATOM 4076 C CA . ILE A 1 527 ? 29.393 76.090 166.032 1.00 29.46 526 ILE A CA 1
ATOM 4077 C C . ILE A 1 527 ? 29.651 76.961 167.257 1.00 29.71 526 ILE A C 1
ATOM 4078 O O . ILE A 1 527 ? 28.758 77.167 168.078 1.00 31.30 526 ILE A O 1
ATOM 4083 N N . CYS A 1 528 ? 30.875 77.471 167.372 1.00 27.85 527 CYS A N 1
ATOM 4084 C CA . CYS A 1 528 ? 31.253 78.300 168.512 1.00 25.40 527 CYS A CA 1
ATOM 4085 C C . CYS A 1 528 ? 30.838 79.752 168.366 1.00 25.42 527 CYS A C 1
ATOM 4086 O O . CYS A 1 528 ? 31.232 80.439 167.418 1.00 26.71 527 CYS A O 1
ATOM 4089 N N . VAL A 1 529 ? 30.061 80.225 169.328 1.00 24.60 528 VAL A N 1
ATOM 4090 C CA . VAL A 1 529 ? 29.611 81.599 169.312 1.00 21.93 528 VAL A CA 1
ATOM 4091 C C . VAL A 1 529 ? 30.092 82.272 170.584 1.00 23.09 528 VAL A C 1
ATOM 4092 O O . VAL A 1 529 ? 30.007 81.693 171.661 1.00 24.27 528 VAL A O 1
ATOM 4096 N N . GLU A 1 530 ? 30.593 83.493 170.457 1.00 23.70 529 GLU A N 1
ATOM 4097 C CA . GLU A 1 530 ? 31.086 84.237 171.606 1.00 26.43 529 GLU A CA 1
ATOM 4098 C C . GLU A 1 530 ? 29.948 84.654 172.529 1.00 27.20 529 GLU A C 1
ATOM 4099 O O . GLU A 1 530 ? 28.850 84.984 172.087 1.00 26.80 529 GLU A O 1
ATOM 4105 N N . CYS A 1 531 ? 30.232 84.628 173.825 1.00 28.36 530 CYS A N 1
ATOM 4106 C CA . CYS A 1 531 ? 29.275 85.018 174.854 1.00 27.42 530 CYS A CA 1
ATOM 4107 C C . CYS A 1 531 ? 29.165 86.539 174.809 1.00 28.19 530 CYS A C 1
ATOM 4108 O O . CYS A 1 531 ? 30.071 87.213 174.312 1.00 26.39 530 CYS A O 1
ATOM 4111 N N . ASP A 1 532 ? 28.062 87.070 175.330 1.00 26.74 531 ASP A N 1
ATOM 4112 C CA . ASP A 1 532 ? 27.856 88.506 175.366 1.00 22.91 531 ASP A CA 1
ATOM 4113 C C . ASP A 1 532 ? 28.978 89.131 176.186 1.00 22.78 531 ASP A C 1
ATOM 4114 O O . ASP A 1 532 ? 29.447 88.546 177.165 1.00 22.47 531 ASP A O 1
ATOM 4119 N N . PRO A 1 533 ? 29.408 90.344 175.807 1.00 23.50 532 PRO A N 1
ATOM 4120 C CA . PRO A 1 533 ? 30.487 91.044 176.512 1.00 21.64 532 PRO A CA 1
ATOM 4121 C C . PRO A 1 533 ? 30.188 91.363 177.970 1.00 20.98 532 PRO A C 1
ATOM 4122 O O . PRO A 1 533 ? 31.097 91.611 178.752 1.00 20.45 532 PRO A O 1
ATOM 4126 N N . GLN A 1 534 ? 28.917 91.376 178.346 1.00 22.40 533 GLN A N 1
ATOM 4127 C CA . GLN A 1 534 ? 28.593 91.683 179.732 1.00 23.83 533 GLN A CA 1
ATOM 4128 C C . GLN A 1 534 ? 28.744 90.463 180.634 1.00 26.49 533 GLN A C 1
ATOM 4129 O O . GLN A 1 534 ? 28.757 90.593 181.859 1.00 28.58 533 GLN A O 1
ATOM 4135 N N . CYS A 1 535 ? 28.866 89.280 180.034 1.00 24.99 534 CYS A N 1
ATOM 4136 C CA . CYS A 1 535 ? 29.022 88.062 180.814 1.00 24.52 534 CYS A CA 1
ATOM 4137 C C . CYS A 1 535 ? 30.402 88.060 181.430 1.00 24.16 534 CYS A C 1
ATOM 4138 O O . CYS A 1 535 ? 31.408 88.166 180.718 1.00 25.31 534 CYS A O 1
ATOM 4141 N N . GLU A 1 536 ? 30.460 87.940 182.749 1.00 25.19 535 GLU A N 1
ATOM 4142 C CA . GLU A 1 536 ? 31.745 87.900 183.423 1.00 26.93 535 GLU A CA 1
ATOM 4143 C C . GLU A 1 536 ? 32.427 86.571 183.094 1.00 27.00 535 GLU A C 1
ATOM 4144 O O . GLU A 1 536 ? 31.785 85.520 183.126 1.00 28.45 535 GLU A O 1
ATOM 4150 N N . LYS A 1 537 ? 33.717 86.620 182.763 1.00 26.93 536 LYS A N 1
ATOM 4151 C CA . LYS A 1 537 ? 34.467 85.407 182.437 1.00 26.05 536 LYS A CA 1
ATOM 4152 C C . LYS A 1 537 ? 34.596 84.551 183.693 1.00 25.21 536 LYS A C 1
ATOM 4153 O O . LYS A 1 537 ? 35.043 85.027 184.740 1.00 24.64 536 LYS A O 1
ATOM 4159 N N . MET A 1 538 ? 34.186 83.291 183.588 1.00 23.99 537 MET A N 1
ATOM 4160 C CA . MET A 1 538 ? 34.222 82.368 184.722 1.00 22.20 537 MET A CA 1
ATOM 4161 C C . MET A 1 538 ? 35.388 81.358 184.692 1.00 24.02 537 MET A C 1
ATOM 4162 O O . MET A 1 538 ? 35.590 80.647 183.700 1.00 24.25 537 MET A O 1
ATOM 4167 N N . GLU A 1 539 ? 36.132 81.277 185.796 1.00 23.69 538 GLU A N 1
ATOM 4168 C CA . GLU A 1 539 ? 37.279 80.373 185.879 1.00 24.57 538 GLU A CA 1
ATOM 4169 C C . GLU A 1 539 ? 37.020 79.028 186.576 1.00 24.76 538 GLU A C 1
ATOM 4170 O O . GLU A 1 539 ? 35.919 78.753 187.040 1.00 25.95 538 GLU A O 1
ATOM 4176 N N . ASP A 1 540 ? 38.047 78.180 186.610 1.00 23.91 539 ASP A N 1
ATOM 4177 C CA . ASP A 1 540 ? 37.976 76.889 187.285 1.00 22.52 539 ASP A CA 1
ATOM 4178 C C . ASP A 1 540 ? 36.953 75.873 186.815 1.00 20.37 539 ASP A C 1
ATOM 4179 O O . ASP A 1 540 ? 36.393 75.144 187.648 1.00 18.57 539 ASP A O 1
ATOM 4184 N N . GLY A 1 541 ? 36.707 75.804 185.507 1.00 19.93 540 GLY A N 1
ATOM 4185 C CA . GLY A 1 541 ? 35.746 74.830 185.010 1.00 20.14 540 GLY A CA 1
ATOM 4186 C C . GLY A 1 541 ? 34.324 75.341 184.842 1.00 21.22 540 GLY A C 1
ATOM 4187 O O . GLY A 1 541 ? 33.426 74.575 184.487 1.00 21.89 540 GLY A O 1
ATOM 4188 N N . LEU A 1 542 ? 34.106 76.629 185.091 1.00 21.18 541 LEU A N 1
ATOM 4189 C CA . LEU A 1 542 ? 32.773 77.201 184.941 1.00 18.71 541 LEU A CA 1
ATOM 4190 C C . LEU A 1 542 ? 32.565 77.845 183.565 1.00 19.93 541 LEU A C 1
ATOM 4191 O O . LEU A 1 542 ? 33.443 78.541 183.050 1.00 19.72 541 LEU A O 1
ATOM 4196 N N . LEU A 1 543 ? 31.404 77.585 182.965 1.00 20.70 542 LEU A N 1
ATOM 4197 C CA . LEU A 1 543 ? 31.060 78.176 181.683 1.00 20.82 542 LEU A CA 1
ATOM 4198 C C . LEU A 1 543 ? 30.742 79.641 181.940 1.00 22.49 542 LEU A C 1
ATOM 4199 O O . LEU A 1 543 ? 30.299 80.006 183.036 1.00 25.91 542 LEU A O 1
ATOM 4204 N N . THR A 1 544 ? 30.966 80.476 180.930 1.00 21.99 543 THR A N 1
ATOM 4205 C CA . THR A 1 544 ? 30.688 81.897 181.049 1.00 20.46 543 THR A CA 1
ATOM 4206 C C . THR A 1 544 ? 29.280 82.216 180.541 1.00 22.10 543 THR A C 1
ATOM 4207 O O . THR A 1 544 ? 28.697 83.241 180.906 1.00 24.34 543 THR A O 1
ATOM 4211 N N . CYS A 1 545 ? 28.721 81.327 179.724 1.00 19.85 544 CYS A N 1
ATOM 4212 C CA . CYS A 1 545 ? 27.366 81.520 179.219 1.00 23.23 544 CYS A CA 1
ATOM 4213 C C . CYS A 1 545 ? 26.811 80.234 178.630 1.00 24.69 544 CYS A C 1
ATOM 4214 O O . CYS A 1 545 ? 27.562 79.302 178.319 1.00 24.63 544 CYS A O 1
ATOM 4217 N N . HIS A 1 546 ? 25.490 80.186 178.488 1.00 23.53 545 HIS A N 1
ATOM 4218 C CA . HIS A 1 546 ? 24.829 79.014 177.931 1.00 23.40 545 HIS A CA 1
ATOM 4219 C C . HIS A 1 546 ? 23.963 79.428 176.742 1.00 23.10 545 HIS A C 1
ATOM 4220 O O . HIS A 1 546 ? 22.987 78.750 176.407 1.00 26.44 545 HIS A O 1
ATOM 4227 N N . GLY A 1 547 ? 24.328 80.543 176.117 1.00 21.23 546 GLY A N 1
ATOM 4228 C CA . GLY A 1 547 ? 23.585 81.063 174.986 1.00 20.58 546 GLY A CA 1
ATOM 4229 C C . GLY A 1 547 ? 23.982 82.508 174.731 1.00 22.97 546 GLY A C 1
ATOM 4230 O O . GLY A 1 547 ? 24.682 83.114 175.559 1.00 24.43 546 GLY A O 1
ATOM 4231 N N . PRO A 1 548 ? 23.527 83.103 173.615 1.00 20.24 547 PRO A N 1
ATOM 4232 C CA . PRO A 1 548 ? 23.818 84.488 173.209 1.00 22.47 547 PRO A CA 1
ATOM 4233 C C . PRO A 1 548 ? 23.059 85.557 174.000 1.00 23.02 547 PRO A C 1
ATOM 4234 O O . PRO A 1 548 ? 22.035 85.271 174.626 1.00 24.62 547 PRO A O 1
ATOM 4238 N N . GLY A 1 549 ? 23.570 86.782 173.986 1.00 22.17 548 GLY A N 1
ATOM 4239 C CA . GLY A 1 549 ? 22.890 87.859 174.686 1.00 26.39 548 GLY A CA 1
ATOM 4240 C C . GLY A 1 549 ? 23.198 88.038 176.165 1.00 27.60 548 GLY A C 1
ATOM 4241 O O . GLY A 1 549 ? 23.658 87.101 176.818 1.00 27.64 548 GLY A O 1
ATOM 4242 N N . PRO A 1 550 ? 22.923 89.238 176.723 1.00 26.06 549 PRO A N 1
ATOM 4243 C CA . PRO A 1 550 ? 23.150 89.615 178.119 1.00 24.34 549 PRO A CA 1
ATOM 4244 C C . PRO A 1 550 ? 22.250 88.958 179.148 1.00 21.86 549 PRO A C 1
ATOM 4245 O O . PRO A 1 550 ? 22.314 89.294 180.334 1.00 22.78 549 PRO A O 1
ATOM 4249 N N . ASP A 1 551 ? 21.417 88.027 178.708 1.00 18.86 550 ASP A N 1
ATOM 4250 C CA . ASP A 1 551 ? 20.538 87.343 179.642 1.00 19.98 550 ASP A CA 1
ATOM 4251 C C . ASP A 1 551 ? 20.885 85.855 179.714 1.00 18.65 550 ASP A C 1
ATOM 4252 O O . ASP A 1 551 ? 20.252 85.097 180.436 1.00 17.42 550 ASP A O 1
ATOM 4257 N N . ASN A 1 552 ? 21.901 85.445 178.961 1.00 19.35 551 ASN A N 1
ATOM 4258 C CA . ASN A 1 552 ? 22.331 84.054 178.963 1.00 22.26 551 ASN A CA 1
ATOM 4259 C C . ASN A 1 552 ? 23.701 83.879 179.619 1.00 21.32 551 ASN A C 1
ATOM 4260 O O . ASN A 1 552 ? 24.403 82.906 179.371 1.00 24.40 551 ASN A O 1
ATOM 4265 N N . CYS A 1 553 ? 24.070 84.835 180.463 1.00 22.93 552 CYS A N 1
ATOM 4266 C CA . CYS A 1 553 ? 25.334 84.770 181.186 1.00 21.03 552 CYS A CA 1
ATOM 4267 C C . CYS A 1 553 ? 25.180 83.930 182.462 1.00 20.84 552 CYS A C 1
ATOM 4268 O O . CYS A 1 553 ? 24.080 83.747 182.991 1.00 20.30 552 CYS A O 1
ATOM 4271 N N . THR A 1 554 ? 26.311 83.453 182.961 1.00 21.21 553 THR A N 1
ATOM 4272 C CA . THR A 1 554 ? 26.376 82.695 184.192 1.00 19.55 553 THR A CA 1
ATOM 4273 C C . THR A 1 554 ? 26.376 83.742 185.299 1.00 22.00 553 THR A C 1
ATOM 4274 O O . THR A 1 554 ? 25.788 83.550 186.354 1.00 25.09 553 THR A O 1
ATOM 4278 N N . LYS A 1 555 ? 27.043 84.860 185.040 1.00 23.63 554 LYS A N 1
ATOM 4279 C CA . LYS A 1 555 ? 27.134 85.955 185.993 1.00 25.18 554 LYS A CA 1
ATOM 4280 C C . LYS A 1 555 ? 27.374 87.263 185.238 1.00 25.47 554 LYS A C 1
ATOM 4281 O O . LYS A 1 555 ? 28.022 87.290 184.188 1.00 29.47 554 LYS A O 1
ATOM 4287 N N . CYS A 1 556 ? 26.813 88.341 185.764 1.00 24.70 555 CYS A N 1
ATOM 4288 C CA . CYS A 1 556 ? 26.965 89.655 185.167 1.00 23.79 555 CYS A CA 1
ATOM 4289 C C . CYS A 1 556 ? 28.253 90.296 185.678 1.00 22.35 555 CYS A C 1
ATOM 4290 O O . CYS A 1 556 ? 28.543 90.247 186.876 1.00 22.38 555 CYS A O 1
ATOM 4293 N N . SER A 1 557 ? 29.009 90.918 184.779 1.00 21.73 556 SER A N 1
ATOM 4294 C CA . SER A 1 557 ? 30.266 91.544 185.126 1.00 26.03 556 SER A CA 1
ATOM 4295 C C . SER A 1 557 ? 30.086 92.965 185.718 1.00 26.30 556 SER A C 1
ATOM 4296 O O . SER A 1 557 ? 31.051 93.547 186.229 1.00 25.73 556 SER A O 1
ATOM 4299 N N . HIS A 1 558 ? 28.906 93.522 185.643 1.00 25.78 557 HIS A N 1
ATOM 4300 C CA . HIS A 1 558 ? 28.634 94.829 186.151 1.00 25.25 557 HIS A CA 1
ATOM 4301 C C . HIS A 1 558 ? 27.335 94.855 186.911 1.00 25.21 557 HIS A C 1
ATOM 4302 O O . HIS A 1 558 ? 27.284 94.551 188.092 1.00 27.82 557 HIS A O 1
ATOM 4309 N N . PHE A 1 559 ? 26.268 95.254 186.215 1.00 23.86 558 PHE A N 1
ATOM 4310 C CA . PHE A 1 559 ? 24.977 95.353 186.861 1.00 23.05 558 PHE A CA 1
ATOM 4311 C C . PHE A 1 559 ? 23.993 94.434 186.169 1.00 21.49 558 PHE A C 1
ATOM 4312 O O . PHE A 1 559 ? 24.318 93.829 185.141 1.00 20.91 558 PHE A O 1
ATOM 4320 N N . LYS A 1 560 ? 22.793 94.333 186.720 1.00 22.28 559 LYS A N 1
ATOM 4321 C CA . LYS A 1 560 ? 21.778 93.473 186.131 1.00 23.97 559 LYS A CA 1
ATOM 4322 C C . LYS A 1 560 ? 20.439 94.185 186.123 1.00 23.96 559 LYS A C 1
ATOM 4323 O O . LYS A 1 560 ? 19.904 94.549 187.174 1.00 24.64 559 LYS A O 1
ATOM 4329 N N . ASP A 1 561 ? 19.917 94.402 184.924 1.00 22.70 560 ASP A N 1
ATOM 4330 C CA . ASP A 1 561 ? 18.639 95.069 184.755 1.00 23.11 560 ASP A CA 1
ATOM 4331 C C . ASP A 1 561 ? 17.653 93.961 184.437 1.00 21.30 560 ASP A C 1
ATOM 4332 O O . ASP A 1 561 ? 17.634 93.417 183.333 1.00 22.51 560 ASP A O 1
ATOM 4337 N N . GLY A 1 562 ? 16.841 93.608 185.426 1.00 22.99 561 GLY A N 1
ATOM 4338 C CA . GLY A 1 562 ? 15.891 92.532 185.229 1.00 19.36 561 GLY A CA 1
ATOM 4339 C C . GLY A 1 562 ? 16.682 91.286 184.882 1.00 21.81 561 GLY A C 1
ATOM 4340 O O . GLY A 1 562 ? 17.547 90.862 185.656 1.00 19.61 561 GLY A O 1
ATOM 4341 N N . PRO A 1 563 ? 16.434 90.687 183.707 1.00 21.38 562 PRO A N 1
ATOM 4342 C CA . PRO A 1 563 ? 17.171 89.485 183.330 1.00 20.76 562 PRO A CA 1
ATOM 4343 C C . PRO A 1 563 ? 18.464 89.821 182.554 1.00 23.58 562 PRO A C 1
ATOM 4344 O O . PRO A 1 563 ? 19.256 88.928 182.261 1.00 20.35 562 PRO A O 1
ATOM 4348 N N . ASN A 1 564 ? 18.681 91.105 182.254 1.00 22.64 563 ASN A N 1
ATOM 4349 C CA . ASN A 1 564 ? 19.843 91.532 181.472 1.00 22.25 563 ASN A CA 1
ATOM 4350 C C . ASN A 1 564 ? 21.078 92.087 182.177 1.00 22.74 563 ASN A C 1
ATOM 4351 O O . ASN A 1 564 ? 20.990 92.978 183.013 1.00 25.21 563 ASN A O 1
ATOM 4356 N N . CYS A 1 565 ? 22.242 91.581 181.796 1.00 22.26 564 CYS A N 1
ATOM 4357 C CA . CYS A 1 565 ? 23.512 92.076 182.343 1.00 21.58 564 CYS A CA 1
ATOM 4358 C C . CYS A 1 565 ? 23.827 93.372 181.590 1.00 23.74 564 CYS A C 1
ATOM 4359 O O . CYS A 1 565 ? 23.907 93.375 180.348 1.00 21.33 564 CYS A O 1
ATOM 4362 N N . VAL A 1 566 ? 24.011 94.464 182.320 1.00 20.80 565 VAL A N 1
ATOM 4363 C CA . VAL A 1 566 ? 24.291 95.730 181.665 1.00 20.21 565 VAL A CA 1
ATOM 4364 C C . VAL A 1 566 ? 25.506 96.450 182.231 1.00 22.56 565 VAL A C 1
ATOM 4365 O O . VAL A 1 566 ? 25.859 96.275 183.397 1.00 20.83 565 VAL A O 1
ATOM 4369 N N . GLU A 1 567 ? 26.136 97.257 181.383 1.00 23.89 566 GLU A N 1
ATOM 4370 C CA . GLU A 1 567 ? 27.313 98.025 181.751 1.00 25.58 566 GLU A CA 1
ATOM 4371 C C . GLU A 1 567 ? 26.949 98.957 182.895 1.00 25.31 566 GLU A C 1
ATOM 4372 O O . GLU A 1 567 ? 27.734 99.169 183.823 1.00 26.78 566 GLU A O 1
ATOM 4378 N N . LYS A 1 568 ? 25.737 99.498 182.828 1.00 25.08 567 LYS A N 1
ATOM 4379 C CA . LYS A 1 568 ? 25.259 100.435 183.838 1.00 24.59 567 LYS A CA 1
ATOM 4380 C C . LYS A 1 568 ? 23.738 100.473 183.857 1.00 25.95 567 LYS A C 1
ATOM 4381 O O . LYS A 1 568 ? 23.091 100.357 182.808 1.00 26.55 567 LYS A O 1
ATOM 4387 N N . CYS A 1 569 ? 23.161 100.640 185.042 1.00 24.12 568 CYS A N 1
ATOM 4388 C CA . CYS A 1 569 ? 21.710 100.693 185.138 1.00 23.73 568 CYS A CA 1
ATOM 4389 C C . CYS A 1 569 ? 21.200 101.860 184.309 1.00 22.65 568 CYS A C 1
ATOM 4390 O O . CYS A 1 569 ? 21.931 102.822 184.082 1.00 20.72 568 CYS A O 1
ATOM 4393 N N . PRO A 1 570 ? 19.942 101.785 183.837 1.00 21.40 569 PRO A N 1
ATOM 4394 C CA . PRO A 1 570 ? 19.329 102.845 183.032 1.00 21.89 569 PRO A CA 1
ATOM 4395 C C . PRO A 1 570 ? 19.563 104.215 183.659 1.00 22.82 569 PRO A C 1
ATOM 4396 O O . PRO A 1 570 ? 19.140 104.484 184.792 1.00 21.62 569 PRO A O 1
ATOM 4400 N N . ASP A 1 571 ? 20.245 105.072 182.908 1.00 25.45 570 ASP A N 1
ATOM 4401 C CA . ASP A 1 571 ? 20.577 106.412 183.346 1.00 25.53 570 ASP A CA 1
ATOM 4402 C C . ASP A 1 571 ? 20.084 107.406 182.301 1.00 25.32 570 ASP A C 1
ATOM 4403 O O . ASP A 1 571 ? 20.873 107.902 181.490 1.00 26.29 570 ASP A O 1
ATOM 4408 N N . GLY A 1 572 ? 18.785 107.689 182.317 1.00 23.26 571 GLY A N 1
ATOM 4409 C CA . GLY A 1 572 ? 18.232 108.623 181.354 1.00 23.08 571 GLY A CA 1
ATOM 4410 C C . GLY A 1 572 ? 17.945 108.037 179.980 1.00 21.82 571 GLY A C 1
ATOM 4411 O O . GLY A 1 572 ? 18.116 108.701 178.965 1.00 22.26 571 GLY A O 1
ATOM 4412 N N . LEU A 1 573 ? 17.519 106.782 179.942 1.00 21.05 572 LEU A N 1
ATOM 4413 C CA . LEU A 1 573 ? 17.182 106.139 178.676 1.00 21.68 572 LEU A CA 1
ATOM 4414 C C . LEU A 1 573 ? 15.828 106.627 178.186 1.00 22.09 572 LEU A C 1
ATOM 4415 O O . LEU A 1 573 ? 14.897 106.830 178.976 1.00 21.07 572 LEU A O 1
ATOM 4420 N N . GLN A 1 574 ? 15.720 106.795 176.875 1.00 21.51 573 GLN A N 1
ATOM 4421 C CA . GLN A 1 574 ? 14.484 107.259 176.262 1.00 20.44 573 GLN A CA 1
ATOM 4422 C C . GLN A 1 574 ? 13.353 106.241 176.410 1.00 19.88 573 GLN A C 1
ATOM 4423 O O . GLN A 1 574 ? 13.383 105.155 175.818 1.00 20.00 573 GLN A O 1
ATOM 4429 N N . GLY A 1 575 ? 12.365 106.592 177.227 1.00 18.84 574 GLY A N 1
ATOM 4430 C CA . GLY A 1 575 ? 11.223 105.722 177.439 1.00 16.84 574 GLY A CA 1
ATOM 4431 C C . GLY A 1 575 ? 10.070 106.146 176.542 1.00 17.76 574 GLY A C 1
ATOM 4432 O O . GLY A 1 575 ? 10.193 107.100 175.767 1.00 17.01 574 GLY A O 1
ATOM 4433 N N . ALA A 1 576 ? 8.949 105.441 176.647 1.00 18.96 575 ALA A N 1
ATOM 4434 C CA . ALA A 1 576 ? 7.769 105.728 175.842 1.00 19.83 575 ALA A CA 1
ATOM 4435 C C . ALA A 1 576 ? 7.166 107.093 176.149 1.00 24.12 575 ALA A C 1
ATOM 4436 O O . ALA A 1 576 ? 6.768 107.827 175.240 1.00 23.39 575 ALA A O 1
ATOM 4438 N N . ASN A 1 577 ? 7.099 107.438 177.431 1.00 26.60 576 ASN A N 1
ATOM 4439 C CA . ASN A 1 577 ? 6.517 108.712 177.827 1.00 28.81 576 ASN A CA 1
ATOM 4440 C C . ASN A 1 577 ? 7.495 109.614 178.550 1.00 28.12 576 ASN A C 1
ATOM 4441 O O . ASN A 1 577 ? 7.229 110.805 178.723 1.00 28.91 576 ASN A O 1
ATOM 4446 N N . SER A 1 578 ? 8.626 109.057 178.970 1.00 27.08 577 SER A N 1
ATOM 4447 C CA . SER A 1 578 ? 9.616 109.845 179.694 1.00 24.87 577 SER A CA 1
ATOM 4448 C C . SER A 1 578 ? 10.973 109.154 179.737 1.00 24.48 577 SER A C 1
ATOM 4449 O O . SER A 1 578 ? 11.109 108.008 179.295 1.00 25.84 577 SER A O 1
ATOM 4452 N N . PHE A 1 579 ? 11.969 109.851 180.284 1.00 21.83 578 PHE A N 1
ATOM 4453 C CA . PHE A 1 579 ? 13.299 109.281 180.425 1.00 18.46 578 PHE A CA 1
ATOM 4454 C C . PHE A 1 579 ? 13.281 108.299 181.587 1.00 19.24 578 PHE A C 1
ATOM 4455 O O . PHE A 1 579 ? 12.722 108.573 182.653 1.00 18.21 578 PHE A O 1
ATOM 4463 N N . ILE A 1 580 ? 13.884 107.139 181.357 1.00 18.96 579 ILE A N 1
ATOM 4464 C CA . ILE A 1 580 ? 13.939 106.081 182.348 1.00 19.12 579 ILE A CA 1
ATOM 4465 C C . ILE A 1 580 ? 15.212 106.149 183.189 1.00 18.79 579 ILE A C 1
ATOM 4466 O O . ILE A 1 580 ? 16.319 106.300 182.665 1.00 18.60 579 ILE A O 1
ATOM 4471 N N . PHE A 1 581 ? 15.038 106.060 184.502 1.00 19.21 580 PHE A N 1
ATOM 4472 C CA . PHE A 1 581 ? 16.154 106.098 185.435 1.00 17.75 580 PHE A CA 1
ATOM 4473 C C . PHE A 1 581 ? 16.033 104.934 186.393 1.00 18.29 580 PHE A C 1
ATOM 4474 O O . PHE A 1 581 ? 14.917 104.509 186.719 1.00 19.96 580 PHE A O 1
ATOM 4482 N N . LYS A 1 582 ? 17.174 104.410 186.834 1.00 17.67 581 LYS A N 1
ATOM 4483 C CA . LYS A 1 582 ? 17.184 103.309 187.792 1.00 17.27 581 LYS A CA 1
ATOM 4484 C C . LYS A 1 582 ? 18.406 103.436 188.679 1.00 18.04 581 LYS A C 1
ATOM 4485 O O . LYS A 1 582 ? 19.381 104.080 188.311 1.00 18.28 581 LYS A O 1
ATOM 4491 N N . TYR A 1 583 ? 18.348 102.842 189.864 1.00 19.45 582 TYR A N 1
ATOM 4492 C CA . TYR A 1 583 ? 19.478 102.889 190.782 1.00 19.63 582 TYR A CA 1
ATOM 4493 C C . TYR A 1 583 ? 19.880 101.437 190.985 1.00 21.68 582 TYR A C 1
ATOM 4494 O O . TYR A 1 583 ? 19.118 100.523 190.657 1.00 22.30 582 TYR A O 1
ATOM 4503 N N . ALA A 1 584 ? 21.073 101.229 191.522 1.00 23.30 583 ALA A N 1
ATOM 4504 C CA . ALA A 1 584 ? 21.581 99.886 191.756 1.00 23.21 583 ALA A CA 1
ATOM 4505 C C . ALA A 1 584 ? 21.641 99.582 193.241 1.00 24.50 583 ALA A C 1
ATOM 4506 O O . ALA A 1 584 ? 22.213 100.357 194.011 1.00 24.49 583 ALA A O 1
ATOM 4508 N N . ASP A 1 585 ? 21.055 98.459 193.651 1.00 26.55 584 ASP A N 1
ATOM 4509 C CA . ASP A 1 585 ? 21.096 98.094 195.062 1.00 26.55 584 ASP A CA 1
ATOM 4510 C C . ASP A 1 585 ? 22.501 97.588 195.389 1.00 26.48 584 ASP A C 1
ATOM 4511 O O . ASP A 1 585 ? 23.374 97.559 194.514 1.00 26.55 584 ASP A O 1
ATOM 4516 N N . PRO A 1 586 ? 22.753 97.218 196.657 1.00 26.59 585 PRO A N 1
ATOM 4517 C CA . PRO A 1 586 ? 24.084 96.727 197.018 1.00 26.85 585 PRO A CA 1
ATOM 4518 C C . PRO A 1 586 ? 24.516 95.539 196.166 1.00 27.87 585 PRO A C 1
ATOM 4519 O O . PRO A 1 586 ? 25.708 95.334 195.934 1.00 29.39 585 PRO A O 1
ATOM 4523 N N . ASP A 1 587 ? 23.545 94.768 195.692 1.00 26.86 586 ASP A N 1
ATOM 4524 C CA . ASP A 1 587 ? 23.836 93.597 194.870 1.00 28.65 586 ASP A CA 1
ATOM 4525 C C . ASP A 1 587 ? 23.937 93.898 193.381 1.00 27.58 586 ASP A C 1
ATOM 4526 O O . ASP A 1 587 ? 23.849 92.990 192.549 1.00 27.41 586 ASP A O 1
ATOM 4531 N N . ARG A 1 588 ? 24.105 95.173 193.049 1.00 25.87 587 ARG A N 1
ATOM 4532 C CA . ARG A 1 588 ? 24.233 95.590 191.662 1.00 26.09 587 ARG A CA 1
ATOM 4533 C C . ARG A 1 588 ? 23.009 95.248 190.803 1.00 26.11 587 ARG A C 1
ATOM 4534 O O . ARG A 1 588 ? 23.119 95.077 189.586 1.00 24.96 587 ARG A O 1
ATOM 4542 N N . GLU A 1 589 ? 21.845 95.159 191.442 1.00 27.32 588 GLU A N 1
ATOM 4543 C CA . GLU A 1 589 ? 20.602 94.858 190.744 1.00 28.17 588 GLU A CA 1
ATOM 4544 C C . GLU A 1 589 ? 19.866 96.177 190.496 1.00 27.17 588 GLU A C 1
ATOM 4545 O O . GLU A 1 589 ? 19.738 96.999 191.404 1.00 26.63 588 GLU A O 1
ATOM 4551 N N . CYS A 1 590 ? 19.375 96.384 189.277 1.00 24.17 589 CYS A N 1
ATOM 4552 C CA . CYS A 1 590 ? 18.702 97.640 188.972 1.00 23.55 589 CYS A CA 1
ATOM 4553 C C . CYS A 1 590 ? 17.228 97.647 189.318 1.00 25.03 589 CYS A C 1
ATOM 4554 O O . CYS A 1 590 ? 16.512 96.673 189.085 1.00 27.66 589 CYS A O 1
ATOM 4557 N N . HIS A 1 591 ? 16.788 98.774 189.867 1.00 26.00 590 HIS A N 1
ATOM 4558 C CA . HIS A 1 591 ? 15.401 98.975 190.252 1.00 25.62 590 HIS A CA 1
ATOM 4559 C C . HIS A 1 591 ? 14.961 100.378 189.863 1.00 25.62 590 HIS A C 1
ATOM 4560 O O . HIS A 1 591 ? 15.781 101.294 189.769 1.00 25.47 590 HIS A O 1
ATOM 4567 N N . PRO A 1 592 ? 13.652 100.562 189.639 1.00 24.79 591 PRO A N 1
ATOM 4568 C CA . PRO A 1 592 ? 13.045 101.837 189.243 1.00 24.86 591 PRO A CA 1
ATOM 4569 C C . PRO A 1 592 ? 13.230 103.000 190.212 1.00 25.96 591 PRO A C 1
ATOM 4570 O O . PRO A 1 592 ? 13.159 102.823 191.426 1.00 25.24 591 PRO A O 1
ATOM 4574 N N . CYS A 1 593 ? 13.480 104.186 189.658 1.00 25.64 592 CYS A N 1
ATOM 4575 C CA . CYS A 1 593 ? 13.609 105.404 190.458 1.00 26.62 592 CYS A CA 1
ATOM 4576 C C . CYS A 1 593 ? 12.189 105.910 190.644 1.00 29.10 592 CYS A C 1
ATOM 4577 O O . CYS A 1 593 ? 11.294 105.542 189.874 1.00 29.62 592 CYS A O 1
ATOM 4580 N N . HIS A 1 594 ? 11.967 106.752 191.648 1.00 30.94 593 HIS A N 1
ATOM 4581 C CA . HIS A 1 594 ? 10.630 107.292 191.845 1.00 32.02 593 HIS A CA 1
ATOM 4582 C C . HIS A 1 594 ? 10.320 108.241 190.688 1.00 32.60 593 HIS A C 1
ATOM 4583 O O . HIS A 1 594 ? 11.174 109.025 190.278 1.00 33.59 593 HIS A O 1
ATOM 4590 N N . PRO A 1 595 ? 9.095 108.179 190.143 1.00 32.78 594 PRO A N 1
ATOM 4591 C CA . PRO A 1 595 ? 8.687 109.039 189.026 1.00 32.30 594 PRO A CA 1
ATOM 4592 C C . PRO A 1 595 ? 9.010 110.516 189.195 1.00 31.69 594 PRO A C 1
ATOM 4593 O O . PRO A 1 595 ? 9.199 111.220 188.212 1.00 30.71 594 PRO A O 1
ATOM 4597 N N . ASN A 1 596 ? 9.083 110.989 190.434 1.00 31.72 595 ASN A N 1
ATOM 4598 C CA . ASN A 1 596 ? 9.396 112.396 190.666 1.00 32.53 595 ASN A CA 1
ATOM 4599 C C . ASN A 1 596 ? 10.876 112.719 190.436 1.00 31.90 595 ASN A C 1
ATOM 4600 O O . ASN A 1 596 ? 11.266 113.891 190.418 1.00 31.81 595 ASN A O 1
ATOM 4605 N N . CYS A 1 597 ? 11.693 111.683 190.253 1.00 30.90 596 CYS A N 1
ATOM 4606 C CA . CYS A 1 597 ? 13.123 111.871 190.029 1.00 29.26 596 CYS A CA 1
ATOM 4607 C C . CYS A 1 597 ? 13.455 111.941 188.542 1.00 28.91 596 CYS A C 1
ATOM 4608 O O . CYS A 1 597 ? 13.883 110.949 187.956 1.00 30.40 596 CYS A O 1
ATOM 4611 N N . THR A 1 598 ? 13.260 113.113 187.941 1.00 28.07 597 THR A N 1
ATOM 4612 C CA . THR A 1 598 ? 13.522 113.298 186.518 1.00 27.91 597 THR A CA 1
ATOM 4613 C C . THR A 1 598 ? 14.989 113.383 186.123 1.00 27.57 597 THR A C 1
ATOM 4614 O O . THR A 1 598 ? 15.306 113.674 184.963 1.00 27.38 597 THR A O 1
ATOM 4618 N N . GLN A 1 599 ? 15.883 113.131 187.072 1.00 26.42 598 GLN A N 1
ATOM 4619 C CA . GLN A 1 599 ? 17.301 113.189 186.773 1.00 24.88 598 GLN A CA 1
ATOM 4620 C C . GLN A 1 599 ? 18.101 112.056 187.406 1.00 24.55 598 GLN A C 1
ATOM 4621 O O . GLN A 1 599 ? 19.332 112.093 187.447 1.00 24.55 598 GLN A O 1
ATOM 4627 N N . GLY A 1 600 ? 17.399 111.042 187.898 1.00 24.48 599 GLY A N 1
ATOM 4628 C CA . GLY A 1 600 ? 18.085 109.916 188.503 1.00 24.80 599 GLY A CA 1
ATOM 4629 C C . GLY A 1 600 ? 17.822 109.792 189.984 1.00 25.16 599 GLY A C 1
ATOM 4630 O O . GLY A 1 600 ? 17.109 110.623 190.553 1.00 25.65 599 GLY A O 1
ATOM 4631 N N . CYS A 1 601 ? 18.403 108.772 190.613 1.00 24.60 600 CYS A N 1
ATOM 4632 C CA . CYS A 1 601 ? 18.193 108.574 192.036 1.00 26.55 600 CYS A CA 1
ATOM 4633 C C . CYS A 1 601 ? 19.230 107.670 192.699 1.00 28.37 600 CYS A C 1
ATOM 4634 O O . CYS A 1 601 ? 20.091 107.091 192.036 1.00 28.93 600 CYS A O 1
ATOM 4637 N N . ASN A 1 602 ? 19.118 107.575 194.022 1.00 30.45 601 ASN A N 1
ATOM 4638 C CA . ASN A 1 602 ? 19.978 106.760 194.877 1.00 32.59 601 ASN A CA 1
ATOM 4639 C C . ASN A 1 602 ? 19.185 105.554 195.316 1.00 33.05 601 ASN A C 1
ATOM 4640 O O . ASN A 1 602 ? 19.749 104.550 195.731 1.00 31.99 601 ASN A O 1
ATOM 4645 N N . GLY A 1 603 ? 17.865 105.701 195.279 1.00 33.60 602 GLY A N 1
ATOM 4646 C CA . GLY A 1 603 ? 16.972 104.641 195.692 1.00 34.01 602 GLY A CA 1
ATOM 4647 C C . GLY A 1 603 ? 15.547 104.900 195.249 1.00 35.37 602 GLY A C 1
ATOM 4648 O O . GLY A 1 603 ? 15.283 105.832 194.484 1.00 36.35 602 GLY A O 1
ATOM 4649 N N . PRO A 1 604 ? 14.597 104.102 195.753 1.00 36.34 603 PRO A N 1
ATOM 4650 C CA . PRO A 1 604 ? 13.156 104.151 195.466 1.00 35.93 603 PRO A CA 1
ATOM 4651 C C . PRO A 1 604 ? 12.411 105.376 195.991 1.00 35.92 603 PRO A C 1
ATOM 4652 O O . PRO A 1 604 ? 11.491 105.874 195.339 1.00 37.47 603 PRO A O 1
ATOM 4656 N N . THR A 1 605 ? 12.816 105.840 197.171 1.00 36.56 604 THR A N 1
ATOM 4657 C CA . THR A 1 605 ? 12.188 106.970 197.852 1.00 36.44 604 THR A CA 1
ATOM 4658 C C . THR A 1 605 ? 12.027 108.217 197.007 1.00 36.37 604 THR A C 1
ATOM 4659 O O . THR A 1 605 ? 12.772 108.440 196.055 1.00 34.93 604 THR A O 1
ATOM 4663 N N . SER A 1 606 ? 11.048 109.030 197.387 1.00 36.46 605 SER A N 1
ATOM 4664 C CA . SER A 1 606 ? 10.755 110.286 196.712 1.00 37.22 605 SER A CA 1
ATOM 4665 C C . SER A 1 606 ? 11.807 111.294 197.156 1.00 36.81 605 SER A C 1
ATOM 4666 O O . SER A 1 606 ? 11.937 112.375 196.576 1.00 36.58 605 SER A O 1
ATOM 4669 N N . HIS A 1 607 ? 12.554 110.918 198.192 1.00 36.43 606 HIS A N 1
ATOM 4670 C CA . HIS A 1 607 ? 13.601 111.763 198.753 1.00 36.72 606 HIS A CA 1
ATOM 4671 C C . HIS A 1 607 ? 14.959 111.336 198.231 1.00 35.47 606 HIS A C 1
ATOM 4672 O O . HIS A 1 607 ? 15.977 111.931 198.567 1.00 35.00 606 HIS A O 1
ATOM 4679 N N . ASP A 1 608 ? 14.974 110.296 197.408 1.00 34.10 607 ASP A N 1
ATOM 4680 C CA . ASP A 1 608 ? 16.231 109.805 196.869 1.00 32.62 607 ASP A CA 1
ATOM 4681 C C . ASP A 1 608 ? 16.584 110.396 195.513 1.00 31.59 607 ASP A C 1
ATOM 4682 O O . ASP A 1 608 ? 17.505 109.922 194.858 1.00 31.81 607 ASP A O 1
ATOM 4687 N N . CYS A 1 609 ? 15.861 111.424 195.084 1.00 31.60 608 CYS A N 1
ATOM 4688 C CA . CYS A 1 609 ? 16.160 112.038 193.796 1.00 31.27 608 CYS A CA 1
ATOM 4689 C C . CYS A 1 609 ? 17.551 112.682 193.790 1.00 31.42 608 CYS A C 1
ATOM 4690 O O . CYS A 1 609 ? 17.996 113.225 194.806 1.00 32.47 608 CYS A O 1
ATOM 4693 N N . ILE A 1 610 ? 18.233 112.606 192.646 1.00 30.36 609 ILE A N 1
ATOM 4694 C CA . ILE A 1 610 ? 19.548 113.219 192.481 1.00 29.75 609 ILE A CA 1
ATOM 4695 C C . ILE A 1 610 ? 19.434 114.153 191.279 1.00 29.62 609 ILE A C 1
ATOM 4696 O O . ILE A 1 610 ? 18.461 114.070 190.519 1.00 29.36 609 ILE A O 1
ATOM 4701 N N . TYR A 1 611 ? 20.409 115.041 191.100 1.00 29.32 610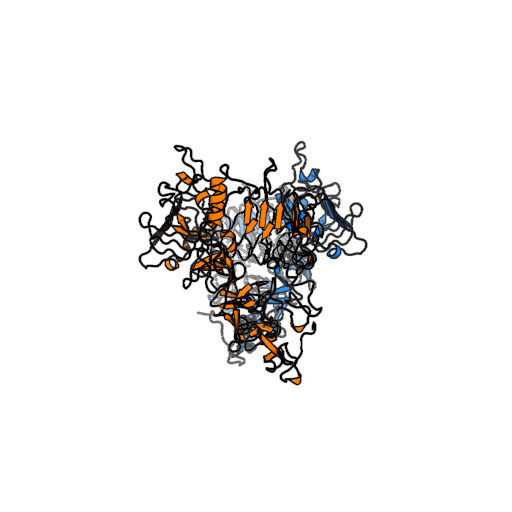 TYR A N 1
ATOM 4702 C CA . TYR A 1 611 ? 20.335 115.999 189.998 1.00 29.71 610 TYR A CA 1
ATOM 4703 C C . TYR A 1 611 ? 21.598 116.140 189.149 1.00 28.70 610 TYR A C 1
ATOM 4704 O O . TYR A 1 611 ? 22.720 115.998 189.649 1.00 28.02 610 TYR A O 1
ATOM 4713 N N . TYR A 1 612 ? 21.400 116.421 187.860 1.00 26.40 611 TYR A N 1
ATOM 4714 C CA . TYR A 1 612 ? 22.502 116.602 186.921 1.00 24.50 611 TYR A CA 1
ATOM 4715 C C . TYR A 1 612 ? 23.511 117.577 187.513 1.00 22.83 611 TYR A C 1
ATOM 4716 O O . TYR A 1 612 ? 23.147 118.655 187.987 1.00 22.33 611 TYR A O 1
ATOM 4725 N N . PRO A 1 613 ? 24.797 117.208 187.499 1.00 21.66 612 PRO A N 1
ATOM 4726 C CA . PRO A 1 613 ? 25.830 118.087 188.057 1.00 20.96 612 PRO A CA 1
ATOM 4727 C C . PRO A 1 613 ? 26.318 119.169 187.099 1.00 20.90 612 PRO A C 1
ATOM 4728 O O . PRO A 1 613 ? 26.995 120.114 187.513 1.00 20.56 612 PRO A O 1
ATOM 4732 N N . TRP A 1 614 ? 25.969 119.028 185.825 1.00 21.02 613 TRP A N 1
ATOM 4733 C CA . TRP A 1 614 ? 26.421 119.954 184.798 1.00 21.45 613 TRP A CA 1
ATOM 4734 C C . TRP A 1 614 ? 25.524 121.132 184.407 1.00 23.37 613 TRP A C 1
ATOM 4735 O O . TRP A 1 614 ? 25.752 121.762 183.371 1.00 23.35 613 TRP A O 1
ATOM 4746 N N . THR A 1 615 ? 24.522 121.453 185.216 1.00 26.10 614 THR A N 1
ATOM 4747 C CA . THR A 1 615 ? 23.657 122.566 184.857 1.00 28.42 614 THR A CA 1
ATOM 4748 C C . THR A 1 615 ? 23.818 123.761 185.805 1.00 29.89 614 THR A C 1
ATOM 4749 O O . THR A 1 615 ? 24.106 123.582 186.992 1.00 30.96 614 THR A O 1
ATOM 4753 N N . GLY A 1 616 ? 23.649 124.975 185.272 1.00 32.04 615 GLY A N 1
ATOM 4754 C CA . GLY A 1 616 ? 23.778 126.192 186.071 1.00 34.38 615 GLY A CA 1
ATOM 4755 C C . GLY A 1 616 ? 25.205 126.592 186.443 1.00 35.60 615 GLY A C 1
ATOM 4756 O O . GLY A 1 616 ? 26.116 125.766 186.369 1.00 36.47 615 GLY A O 1
ATOM 4757 N N . HIS A 1 617 ? 25.407 127.851 186.844 1.00 36.78 616 HIS A N 1
ATOM 4758 C CA . HIS A 1 617 ? 26.741 128.347 187.239 1.00 38.35 616 HIS A CA 1
ATOM 4759 C C . HIS A 1 617 ? 27.236 127.807 188.589 1.00 38.53 616 HIS A C 1
ATOM 4760 O O . HIS A 1 617 ? 28.388 127.312 188.640 1.00 37.97 616 HIS A O 1
ATOM 4768 N N . ARG B 1 1 ? 83.160 29.027 177.552 1.00 63.66 0 ARG B N 1
ATOM 4769 C CA . ARG B 1 1 ? 83.944 29.174 178.811 1.00 62.97 0 ARG B CA 1
ATOM 4770 C C . ARG B 1 1 ? 84.153 30.646 179.170 1.00 59.48 0 ARG B C 1
ATOM 4771 O O . ARG B 1 1 ? 83.198 31.322 179.558 1.00 62.47 0 ARG B O 1
ATOM 4779 N N . GLN B 1 2 ? 85.384 31.148 179.046 1.00 51.66 1 GLN B N 1
ATOM 4780 C CA . GLN B 1 2 ? 85.656 32.541 179.399 1.00 44.96 1 GLN B CA 1
ATOM 4781 C C . GLN B 1 2 ? 86.501 33.339 178.402 1.00 40.21 1 GLN B C 1
ATOM 4782 O O . GLN B 1 2 ? 86.320 34.554 178.282 1.00 39.12 1 GLN B O 1
ATOM 4788 N N . SER B 1 3 ? 87.422 32.686 177.696 1.00 34.33 2 SER B N 1
ATOM 4789 C CA . SER B 1 3 ? 88.250 33.404 176.718 1.00 30.89 2 SER B CA 1
ATOM 4790 C C . SER B 1 3 ? 87.574 33.429 175.342 1.00 28.21 2 SER B C 1
ATOM 4791 O O . SER B 1 3 ? 87.218 32.380 174.794 1.00 26.23 2 SER B O 1
ATOM 4794 N N . VAL B 1 4 ? 87.429 34.631 174.787 1.00 26.00 3 VAL B N 1
ATOM 4795 C CA . VAL B 1 4 ? 86.764 34.827 173.513 1.00 25.97 3 VAL B CA 1
ATOM 4796 C C . VAL B 1 4 ? 87.681 35.416 172.434 1.00 25.17 3 VAL B C 1
ATOM 4797 O O . VAL B 1 4 ? 88.672 36.059 172.750 1.00 24.21 3 VAL B O 1
ATOM 4801 N N . CYS B 1 5 ? 87.337 35.198 171.164 1.00 24.20 4 CYS B N 1
ATOM 4802 C CA . CYS B 1 5 ? 88.104 35.716 170.025 1.00 24.61 4 CYS B CA 1
ATOM 4803 C C . CYS B 1 5 ? 87.177 35.987 168.823 1.00 24.28 4 CYS B C 1
ATOM 4804 O O . CYS B 1 5 ? 86.092 35.416 168.725 1.00 23.31 4 CYS B O 1
ATOM 4807 N N . ALA B 1 6 ? 87.601 36.843 167.901 1.00 24.90 5 ALA B N 1
ATOM 4808 C CA . ALA B 1 6 ? 86.752 37.209 166.769 1.00 25.51 5 ALA B CA 1
ATOM 4809 C C . ALA B 1 6 ? 86.716 36.279 165.556 1.00 27.33 5 ALA B C 1
ATOM 4810 O O . ALA B 1 6 ? 85.754 36.303 164.775 1.00 29.46 5 ALA B O 1
ATOM 4812 N N . GLY B 1 7 ? 87.739 35.461 165.368 1.00 27.14 6 GLY B N 1
ATOM 4813 C CA . GLY B 1 7 ? 87.695 34.589 164.206 1.00 28.82 6 GLY B CA 1
ATOM 4814 C C . GLY B 1 7 ? 87.695 35.361 162.889 1.00 29.36 6 GLY B C 1
ATOM 4815 O O . GLY B 1 7 ? 87.706 36.584 162.865 1.00 27.54 6 GLY B O 1
ATOM 4816 N N . THR B 1 8 ? 87.677 34.573 161.789 1.00 28.75 7 THR B N 1
ATOM 4817 C CA . THR B 1 8 ? 87.775 35.176 160.500 1.00 28.97 7 THR B CA 1
ATOM 4818 C C . THR B 1 8 ? 86.545 35.027 159.673 1.00 30.82 7 THR B C 1
ATOM 4819 O O . THR B 1 8 ? 85.565 34.394 160.022 1.00 31.61 7 THR B O 1
ATOM 4823 N N . GLU B 1 9 ? 86.705 35.637 158.559 1.00 30.84 8 GLU B N 1
ATOM 4824 C CA . GLU B 1 9 ? 85.684 35.683 157.573 1.00 32.25 8 GLU B CA 1
ATOM 4825 C C . GLU B 1 9 ? 86.270 35.741 156.155 1.00 31.49 8 GLU B C 1
ATOM 4826 O O . GLU B 1 9 ? 85.758 36.489 155.314 1.00 29.61 8 GLU B O 1
ATOM 4832 N N . ASN B 1 10 ? 87.340 34.943 155.844 1.00 29.61 9 ASN B N 1
ATOM 4833 C CA . ASN B 1 10 ? 88.054 34.930 154.549 1.00 27.47 9 ASN B CA 1
ATOM 4834 C C . ASN B 1 10 ? 87.620 33.837 153.556 1.00 26.44 9 ASN B C 1
ATOM 4835 O O . ASN B 1 10 ? 88.101 33.764 152.420 1.00 26.56 9 ASN B O 1
ATOM 4840 N N . LYS B 1 11 ? 86.693 32.996 154.002 1.00 25.86 10 LYS B N 1
ATOM 4841 C CA . LYS B 1 11 ? 86.220 31.889 153.185 1.00 27.03 10 LYS B CA 1
ATOM 4842 C C . LYS B 1 11 ? 87.432 31.086 152.733 1.00 26.44 10 LYS B C 1
ATOM 4843 O O . LYS B 1 11 ? 88.246 30.681 153.554 1.00 27.94 10 LYS B O 1
ATOM 4849 N N . LEU B 1 12 ? 87.581 30.884 151.432 1.00 26.23 11 LEU B N 1
ATOM 4850 C CA . LEU B 1 12 ? 88.708 30.106 150.931 1.00 26.25 11 LEU B CA 1
ATOM 4851 C C . LEU B 1 12 ? 89.997 30.888 150.686 1.00 27.86 11 LEU B C 1
ATOM 4852 O O . LEU B 1 12 ? 90.983 30.321 150.212 1.00 27.89 11 LEU B O 1
ATOM 4857 N N . SER B 1 13 ? 89.994 32.181 151.011 1.00 29.85 12 SER B N 1
ATOM 4858 C CA . SER B 1 13 ? 91.182 33.019 150.824 1.00 30.49 12 SER B CA 1
ATOM 4859 C C . SER B 1 13 ? 92.377 32.459 151.580 1.00 30.27 12 SER B C 1
ATOM 4860 O O . SER B 1 13 ? 92.254 32.031 152.727 1.00 29.31 12 SER B O 1
ATOM 4863 N N . SER B 1 14 ? 93.535 32.487 150.927 1.00 31.78 13 SER B N 1
ATOM 4864 C CA . SER B 1 14 ? 94.773 31.973 151.503 1.00 32.77 13 SER B CA 1
ATOM 4865 C C . SER B 1 14 ? 95.963 32.895 151.255 1.00 33.00 13 SER B C 1
ATOM 4866 O O . SER B 1 14 ? 96.165 33.367 150.136 1.00 33.16 13 SER B O 1
ATOM 4869 N N . LEU B 1 15 ? 96.756 33.146 152.291 1.00 33.81 14 LEU B N 1
ATOM 4870 C CA . LEU B 1 15 ? 97.932 34.006 152.146 1.00 34.64 14 LEU B CA 1
ATOM 4871 C C . LEU B 1 15 ? 98.983 33.251 151.322 1.00 35.23 14 LEU B C 1
ATOM 4872 O O . LEU B 1 15 ? 99.302 32.092 151.612 1.00 34.91 14 LEU B O 1
ATOM 4877 N N . SER B 1 16 ? 99.514 33.915 150.297 1.00 36.58 15 SER B N 1
ATOM 4878 C CA . SER B 1 16 ? 100.506 33.324 149.396 1.00 37.22 15 SER B CA 1
ATOM 4879 C C . SER B 1 16 ? 101.475 32.347 150.060 1.00 37.67 15 SER B C 1
ATOM 4880 O O . SER B 1 16 ? 101.829 31.317 149.479 1.00 37.91 15 SER B O 1
ATOM 4883 N N . ASP B 1 17 ? 101.906 32.670 151.272 1.00 37.74 16 ASP B N 1
ATOM 4884 C CA . ASP B 1 17 ? 102.839 31.811 151.983 1.00 37.78 16 ASP B CA 1
ATOM 4885 C C . ASP B 1 17 ? 102.099 30.900 152.958 1.00 36.71 16 ASP B C 1
ATOM 4886 O O . ASP B 1 17 ? 101.568 31.368 153.968 1.00 37.28 16 ASP B O 1
ATOM 4891 N N . LEU B 1 18 ? 102.061 29.602 152.661 1.00 36.17 17 LEU B N 1
ATOM 4892 C CA . LEU B 1 18 ? 101.373 28.656 153.536 1.00 35.60 17 LEU B CA 1
ATOM 4893 C C . LEU B 1 18 ? 101.984 28.660 154.938 1.00 36.37 17 LEU B C 1
ATOM 4894 O O . LEU B 1 18 ? 101.409 28.108 155.883 1.00 37.50 17 LEU B O 1
ATOM 4899 N N . GLU B 1 19 ? 103.155 29.283 155.057 1.00 36.50 18 GLU B N 1
ATOM 4900 C CA . GLU B 1 19 ? 103.864 29.405 156.324 1.00 37.21 18 GLU B CA 1
ATOM 4901 C C . GLU B 1 19 ? 103.130 30.463 157.142 1.00 36.14 18 GLU B C 1
ATOM 4902 O O . GLU B 1 19 ? 102.819 30.254 158.314 1.00 35.99 18 GLU B O 1
ATOM 4908 N N . GLN B 1 20 ? 102.850 31.602 156.514 1.00 35.74 19 GLN B N 1
ATOM 4909 C CA . GLN B 1 20 ? 102.135 32.675 157.191 1.00 34.21 19 GLN B CA 1
ATOM 4910 C C . GLN B 1 20 ? 100.667 32.320 157.392 1.00 31.04 19 GLN B C 1
ATOM 4911 O O . GLN B 1 20 ? 100.029 32.815 158.318 1.00 30.83 19 GLN B O 1
ATOM 4917 N N . GLN B 1 21 ? 100.132 31.468 156.519 1.00 29.17 20 GLN B N 1
ATOM 4918 C CA . GLN B 1 21 ? 98.737 31.036 156.633 1.00 27.03 20 GLN B CA 1
ATOM 4919 C C . GLN B 1 21 ? 98.602 30.221 157.926 1.00 24.62 20 GLN B C 1
ATOM 4920 O O . GLN B 1 21 ? 97.659 30.404 158.699 1.00 24.63 20 GLN B O 1
ATOM 4926 N N . TYR B 1 22 ? 99.558 29.328 158.165 1.00 23.19 21 TYR B N 1
ATOM 4927 C CA . TYR B 1 22 ? 99.537 28.517 159.374 1.00 23.17 21 TYR B CA 1
ATOM 4928 C C . TYR B 1 22 ? 99.790 29.393 160.596 1.00 22.61 21 TYR B C 1
ATOM 4929 O O . TYR B 1 22 ? 99.125 29.242 161.616 1.00 24.26 21 TYR B O 1
ATOM 4938 N N . ARG B 1 23 ? 100.748 30.310 160.492 1.00 21.61 22 ARG B N 1
ATOM 4939 C CA . ARG B 1 23 ? 101.077 31.188 161.615 1.00 23.29 22 ARG B CA 1
ATOM 4940 C C . ARG B 1 23 ? 99.894 32.066 162.013 1.00 21.75 22 ARG B C 1
ATOM 4941 O O . ARG B 1 23 ? 99.635 32.270 163.199 1.00 20.93 22 ARG B O 1
ATOM 4949 N N . ALA B 1 24 ? 99.178 32.590 161.024 1.00 22.42 23 ALA B N 1
ATOM 4950 C CA . ALA B 1 24 ? 98.019 33.430 161.299 1.00 21.92 23 ALA B CA 1
ATOM 4951 C C . ALA B 1 24 ? 96.923 32.581 161.943 1.00 21.76 23 ALA B C 1
ATOM 4952 O O . ALA B 1 24 ? 96.298 33.003 162.916 1.00 22.50 23 ALA B O 1
ATOM 4954 N N . LEU B 1 25 ? 96.698 31.384 161.406 1.00 22.03 24 LEU B N 1
ATOM 4955 C CA . LEU B 1 25 ? 95.675 30.491 161.945 1.00 24.03 24 LEU B CA 1
ATOM 4956 C C . LEU B 1 25 ? 95.872 30.316 163.442 1.00 26.27 24 LEU B C 1
ATOM 4957 O O . LEU B 1 25 ? 94.931 30.441 164.230 1.00 27.53 24 LEU B O 1
ATOM 4962 N N . ARG B 1 26 ? 97.107 30.016 163.823 1.00 26.87 25 ARG B N 1
ATOM 4963 C CA . ARG B 1 26 ? 97.470 29.821 165.219 1.00 28.71 25 ARG B CA 1
ATOM 4964 C C . ARG B 1 26 ? 97.368 31.109 166.027 1.00 28.94 25 ARG B C 1
ATOM 4965 O O . ARG B 1 26 ? 97.006 31.088 167.195 1.00 31.57 25 ARG B O 1
ATOM 4973 N N . LYS B 1 27 ? 97.689 32.230 165.397 1.00 27.83 26 LYS B N 1
ATOM 4974 C CA . LYS B 1 27 ? 97.644 33.528 166.064 1.00 28.26 26 LYS B CA 1
ATOM 4975 C C . LYS B 1 27 ? 96.220 33.930 166.424 1.00 28.49 26 LYS B C 1
ATOM 4976 O O . LYS B 1 27 ? 95.966 34.415 167.526 1.00 28.66 26 LYS B O 1
ATOM 4982 N N . TYR B 1 28 ? 95.298 33.724 165.488 1.00 29.17 27 TYR B N 1
ATOM 4983 C CA . TYR B 1 28 ? 93.892 34.078 165.678 1.00 30.39 27 TYR B CA 1
ATOM 4984 C C . TYR B 1 28 ? 93.120 33.243 166.690 1.00 29.82 27 TYR B C 1
ATOM 4985 O O . TYR B 1 28 ? 92.319 33.778 167.458 1.00 30.15 27 TYR B O 1
ATOM 4994 N N . TYR B 1 29 ? 93.368 31.938 166.697 1.00 28.43 28 TYR B N 1
ATOM 4995 C CA . TYR B 1 29 ? 92.618 31.049 167.565 1.00 27.76 28 TYR B CA 1
ATOM 4996 C C . TYR B 1 29 ? 93.290 30.439 168.791 1.00 27.18 28 TYR B C 1
ATOM 4997 O O . TYR B 1 29 ? 92.596 29.988 169.707 1.00 25.96 28 TYR B O 1
ATOM 5006 N N . GLU B 1 30 ? 94.616 30.417 168.840 1.00 25.09 29 GLU B N 1
ATOM 5007 C CA . GLU B 1 30 ? 95.257 29.793 169.990 1.00 25.85 29 GLU B CA 1
ATOM 5008 C C . GLU B 1 30 ? 94.702 30.307 171.319 1.00 24.34 29 GLU B C 1
ATOM 5009 O O . GLU B 1 30 ? 94.454 31.502 171.496 1.00 22.68 29 GLU B O 1
ATOM 5015 N N . ASN B 1 31 ? 94.482 29.373 172.239 1.00 23.06 30 ASN B N 1
ATOM 5016 C CA . ASN B 1 31 ? 93.951 29.680 173.564 1.00 23.22 30 ASN B CA 1
ATOM 5017 C C . ASN B 1 31 ? 92.537 30.240 173.571 1.00 23.60 30 ASN B C 1
ATOM 5018 O O . ASN B 1 31 ? 92.079 30.742 174.600 1.00 24.94 30 ASN B O 1
ATOM 5023 N N . CYS B 1 32 ? 91.843 30.157 172.441 1.00 21.34 31 CYS B N 1
ATOM 5024 C CA . CYS B 1 32 ? 90.482 30.663 172.382 1.00 23.40 31 CYS B CA 1
ATOM 5025 C C . CYS B 1 32 ? 89.484 29.530 172.650 1.00 22.96 31 CYS B C 1
ATOM 5026 O O . CYS B 1 32 ? 89.565 28.455 172.062 1.00 21.72 31 CYS B O 1
ATOM 5029 N N . GLU B 1 33 ? 88.543 29.773 173.552 1.00 24.31 32 GLU B N 1
ATOM 5030 C CA . GLU B 1 33 ? 87.545 28.761 173.891 1.00 23.56 32 GLU B CA 1
ATOM 5031 C C . GLU B 1 33 ? 86.205 29.014 173.224 1.00 20.86 32 GLU B C 1
ATOM 5032 O O . GLU B 1 33 ? 85.442 28.069 172.982 1.00 21.41 32 GLU B O 1
ATOM 5038 N N . VAL B 1 34 ? 85.920 30.282 172.940 1.00 18.75 33 VAL B N 1
ATOM 5039 C CA . VAL B 1 34 ? 84.653 30.652 172.333 1.00 18.87 33 VAL B CA 1
ATOM 5040 C C . VAL B 1 34 ? 84.885 31.583 171.164 1.00 18.60 33 VAL B C 1
ATOM 5041 O O . VAL B 1 34 ? 85.132 32.778 171.344 1.00 19.39 33 VAL B O 1
ATOM 5045 N N . VAL B 1 35 ? 84.809 31.032 169.961 1.00 18.17 34 VAL B N 1
ATOM 5046 C CA . VAL B 1 35 ? 85.010 31.835 168.765 1.00 17.64 34 VAL B CA 1
ATOM 5047 C C . VAL B 1 35 ? 83.726 32.572 168.389 1.00 19.53 34 VAL B C 1
ATOM 5048 O O . VAL B 1 35 ? 82.784 31.980 167.855 1.00 18.13 34 VAL B O 1
ATOM 5052 N N . MET B 1 36 ? 83.684 33.866 168.697 1.00 21.53 35 MET B N 1
ATOM 5053 C CA . MET B 1 36 ? 82.518 34.675 168.375 1.00 24.79 35 MET B CA 1
ATOM 5054 C C . MET B 1 36 ? 82.659 35.157 166.945 1.00 24.91 35 MET B C 1
ATOM 5055 O O . MET B 1 36 ? 82.965 36.313 166.690 1.00 25.94 35 MET B O 1
ATOM 5060 N N . GLY B 1 37 ? 82.444 34.225 166.022 1.00 24.09 36 GLY B N 1
ATOM 5061 C CA . GLY B 1 37 ? 82.550 34.482 164.598 1.00 19.79 36 GLY B CA 1
ATOM 5062 C C . GLY B 1 37 ? 82.759 33.139 163.919 1.00 19.65 36 GLY B C 1
ATOM 5063 O O . GLY B 1 37 ? 82.198 32.133 164.366 1.00 21.25 36 GLY B O 1
ATOM 5064 N N . ASN B 1 38 ? 83.576 33.098 162.870 1.00 17.81 37 ASN B N 1
ATOM 5065 C CA . ASN B 1 38 ? 83.805 31.850 162.153 1.00 20.34 37 ASN B CA 1
ATOM 5066 C C . ASN B 1 38 ? 85.183 31.235 162.421 1.00 22.45 37 ASN B C 1
ATOM 5067 O O . ASN B 1 38 ? 86.143 31.944 162.723 1.00 22.38 37 ASN B O 1
ATOM 5072 N N . LEU B 1 39 ? 85.272 29.910 162.296 1.00 21.93 38 LEU B N 1
ATOM 5073 C CA . LEU B 1 39 ? 86.532 29.194 162.473 1.00 22.31 38 LEU B CA 1
ATOM 5074 C C . LEU B 1 39 ? 86.895 28.663 161.092 1.00 23.20 38 LEU B C 1
ATOM 5075 O O . LEU B 1 39 ? 86.343 27.661 160.630 1.00 25.34 38 LEU B O 1
ATOM 5080 N N . GLU B 1 40 ? 87.818 29.359 160.434 1.00 23.29 39 GLU B N 1
ATOM 5081 C CA . GLU B 1 40 ? 88.250 29.000 159.094 1.00 24.51 39 GLU B CA 1
ATOM 5082 C C . GLU B 1 40 ? 89.637 28.370 159.055 1.00 24.01 39 GLU B C 1
ATOM 5083 O O . GLU B 1 40 ? 90.646 29.021 159.321 1.00 25.77 39 GLU B O 1
ATOM 5089 N N . ILE B 1 41 ? 89.671 27.088 158.716 1.00 23.48 40 ILE B N 1
ATOM 5090 C CA . ILE B 1 41 ? 90.915 26.339 158.637 1.00 20.44 40 ILE B CA 1
ATOM 5091 C C . ILE B 1 41 ? 91.112 25.953 157.170 1.00 21.15 40 ILE B C 1
ATOM 5092 O O . ILE B 1 41 ? 90.589 24.933 156.711 1.00 21.53 40 ILE B O 1
ATOM 5097 N N . THR B 1 42 ? 91.865 26.761 156.428 1.00 21.93 41 THR B N 1
ATOM 5098 C CA . THR B 1 42 ? 92.085 26.469 155.013 1.00 20.76 41 THR B CA 1
ATOM 5099 C C . THR B 1 42 ? 93.543 26.486 154.561 1.00 22.70 41 THR B C 1
ATOM 5100 O O . THR B 1 42 ? 94.367 27.239 155.077 1.00 22.06 41 THR B O 1
ATOM 5104 N N . SER B 1 43 ? 93.850 25.631 153.591 1.00 23.74 42 SER B N 1
ATOM 5105 C CA . SER B 1 43 ? 95.187 25.544 153.017 1.00 24.47 42 SER B CA 1
ATOM 5106 C C . SER B 1 43 ? 96.346 25.237 153.966 1.00 23.78 42 SER B C 1
ATOM 5107 O O . SER B 1 43 ? 97.466 25.685 153.724 1.00 21.67 42 SER B O 1
ATOM 5110 N N . ILE B 1 44 ? 96.094 24.491 155.038 1.00 25.23 43 ILE B N 1
ATOM 5111 C CA . ILE B 1 44 ? 97.173 24.134 155.957 1.00 25.69 43 ILE B CA 1
ATOM 5112 C C . ILE B 1 44 ? 97.792 22.820 155.485 1.00 26.19 43 ILE B C 1
ATOM 5113 O O . ILE B 1 44 ? 97.076 21.901 155.085 1.00 26.92 43 ILE B O 1
ATOM 5118 N N . GLU B 1 45 ? 99.120 22.740 155.538 1.00 26.97 44 GLU B N 1
ATOM 5119 C CA . GLU B 1 45 ? 99.865 21.564 155.099 1.00 29.06 44 GLU B CA 1
ATOM 5120 C C . GLU B 1 45 ? 99.895 20.384 156.066 1.00 31.37 44 GLU B C 1
ATOM 5121 O O . GLU B 1 45 ? 99.547 20.504 157.238 1.00 30.58 44 GLU B O 1
ATOM 5127 N N . HIS B 1 46 ? 100.351 19.250 155.542 1.00 34.51 45 HIS B N 1
ATOM 5128 C CA . HIS B 1 46 ? 100.458 17.988 156.267 1.00 37.28 45 HIS B CA 1
ATOM 5129 C C . HIS B 1 46 ? 101.233 18.018 157.589 1.00 37.08 45 HIS B C 1
ATOM 5130 O O . HIS B 1 46 ? 100.717 17.626 158.636 1.00 37.91 45 HIS B O 1
ATOM 5137 N N . ASN B 1 47 ? 102.479 18.471 157.520 1.00 38.42 46 ASN B N 1
ATOM 5138 C CA . ASN B 1 47 ? 103.373 18.529 158.675 1.00 39.84 46 ASN B CA 1
ATOM 5139 C C . ASN B 1 47 ? 102.873 19.369 159.860 1.00 38.83 46 ASN B C 1
ATOM 5140 O O . ASN B 1 47 ? 103.094 19.005 161.017 1.00 38.66 46 ASN B O 1
ATOM 5145 N N . ARG B 1 48 ? 102.194 20.477 159.566 1.00 37.14 47 ARG B N 1
ATOM 5146 C CA . ARG B 1 48 ? 101.675 21.406 160.582 1.00 35.70 47 ARG B CA 1
ATOM 5147 C C . ARG B 1 48 ? 101.039 20.822 161.857 1.00 35.58 47 ARG B C 1
ATOM 5148 O O . ARG B 1 48 ? 100.422 19.754 161.831 1.00 35.71 47 ARG B O 1
ATOM 5156 N N . ASP B 1 49 ? 101.196 21.536 162.971 1.00 34.83 48 ASP B N 1
ATOM 5157 C CA . ASP B 1 49 ? 100.631 21.117 164.257 1.00 35.12 48 ASP B CA 1
ATOM 5158 C C . ASP B 1 49 ? 99.384 21.945 164.538 1.00 33.51 48 ASP B C 1
ATOM 5159 O O . ASP B 1 49 ? 99.430 23.174 164.506 1.00 34.18 48 ASP B O 1
ATOM 5164 N N . LEU B 1 50 ? 98.277 21.269 164.821 1.00 32.06 49 LEU B N 1
ATOM 5165 C CA . LEU B 1 50 ? 97.016 21.951 165.081 1.00 30.39 49 LEU B CA 1
ATOM 5166 C C . LEU B 1 50 ? 96.433 21.685 166.468 1.00 29.60 49 LEU B C 1
ATOM 5167 O O . LEU B 1 50 ? 95.303 22.080 166.760 1.00 30.47 49 LEU B O 1
ATOM 5172 N N . SER B 1 51 ? 97.203 21.033 167.329 1.00 28.72 50 SER B N 1
ATOM 5173 C CA . SER B 1 51 ? 96.721 20.706 168.663 1.00 28.31 50 SER B CA 1
ATOM 5174 C C . SER B 1 51 ? 96.139 21.901 169.413 1.00 27.65 50 SER B C 1
ATOM 5175 O O . SER B 1 51 ? 95.294 21.732 170.289 1.00 29.34 50 SER B O 1
ATOM 5178 N N . PHE B 1 52 ? 96.568 23.107 169.063 1.00 25.82 51 PHE B N 1
ATOM 5179 C CA . PHE B 1 52 ? 96.066 24.295 169.744 1.00 23.99 51 PHE B CA 1
ATOM 5180 C C . PHE B 1 52 ? 94.554 24.490 169.587 1.00 23.92 51 PHE B C 1
ATOM 5181 O O . PHE B 1 52 ? 93.918 25.175 170.405 1.00 23.69 51 PHE B O 1
ATOM 5189 N N . LEU B 1 53 ? 93.985 23.881 168.546 1.00 22.61 52 LEU B N 1
ATOM 5190 C CA . LEU B 1 53 ? 92.545 23.968 168.286 1.00 22.34 52 LEU B CA 1
ATOM 5191 C C . LEU B 1 53 ? 91.726 23.249 169.359 1.00 23.70 52 LEU B C 1
ATOM 5192 O O . LEU B 1 53 ? 90.500 23.341 169.388 1.00 27.41 52 LEU B O 1
ATOM 5197 N N . ARG B 1 54 ? 92.409 22.528 170.239 1.00 25.56 53 ARG B N 1
ATOM 5198 C CA . ARG B 1 54 ? 91.734 21.804 171.304 1.00 25.48 53 ARG B CA 1
ATOM 5199 C C . ARG B 1 54 ? 91.136 22.745 172.342 1.00 25.72 53 ARG B C 1
ATOM 5200 O O . ARG B 1 54 ? 90.321 22.335 173.161 1.00 26.86 53 ARG B O 1
ATOM 5208 N N . SER B 1 55 ? 91.519 24.016 172.297 1.00 24.50 54 SER B N 1
ATOM 5209 C CA . SER B 1 55 ? 90.993 24.977 173.259 1.00 24.07 54 SER B CA 1
ATOM 5210 C C . SER B 1 55 ? 89.568 25.419 172.918 1.00 24.74 54 SER B C 1
ATOM 5211 O O . SER B 1 55 ? 88.829 25.862 173.795 1.00 24.95 54 SER B O 1
ATOM 5214 N N . VAL B 1 56 ? 89.191 25.276 171.649 1.00 24.88 55 VAL B N 1
ATOM 5215 C CA . VAL B 1 56 ? 87.868 25.668 171.157 1.00 25.72 55 VAL B CA 1
ATOM 5216 C C . VAL B 1 56 ? 86.712 24.795 171.640 1.00 26.99 55 VAL B C 1
ATOM 5217 O O . VAL B 1 56 ? 86.661 23.607 171.337 1.00 27.31 55 VAL B O 1
ATOM 5221 N N . ARG B 1 57 ? 85.779 25.392 172.375 1.00 26.26 56 ARG B N 1
ATOM 5222 C CA . ARG B 1 57 ? 84.607 24.664 172.866 1.00 26.35 56 ARG B CA 1
ATOM 5223 C C . ARG B 1 57 ? 83.339 25.091 172.125 1.00 26.87 56 ARG B C 1
ATOM 5224 O O . ARG B 1 57 ? 82.359 24.350 172.075 1.00 25.53 56 ARG B O 1
ATOM 5232 N N . GLU B 1 58 ? 83.363 26.298 171.568 1.00 26.89 57 GLU B N 1
ATOM 5233 C CA . GLU B 1 58 ? 82.217 26.832 170.847 1.00 26.09 57 GLU B CA 1
ATOM 5234 C C . GLU B 1 58 ? 82.596 27.725 169.682 1.00 26.31 57 GLU B C 1
ATOM 5235 O O . GLU B 1 58 ? 83.621 28.406 169.706 1.00 27.23 57 GLU B O 1
ATOM 5241 N N . VAL B 1 59 ? 81.740 27.714 168.670 1.00 23.21 58 VAL B N 1
ATOM 5242 C CA . VAL B 1 59 ? 81.916 28.538 167.497 1.00 24.08 58 VAL B CA 1
ATOM 5243 C C . VAL B 1 59 ? 80.551 29.129 167.183 1.00 24.70 58 VAL B C 1
ATOM 5244 O O . VAL B 1 59 ? 79.611 28.411 166.846 1.00 26.92 58 VAL B O 1
ATOM 5248 N N . THR B 1 60 ? 80.448 30.439 167.311 1.00 23.77 59 THR B N 1
ATOM 5249 C CA . THR B 1 60 ? 79.200 31.133 167.059 1.00 25.59 59 THR B CA 1
ATOM 5250 C C . THR B 1 60 ? 78.746 31.109 165.615 1.00 24.80 59 THR B C 1
ATOM 5251 O O . THR B 1 60 ? 77.556 30.961 165.353 1.00 26.26 59 THR B O 1
ATOM 5255 N N . GLY B 1 61 ? 79.692 31.254 164.688 1.00 25.96 60 GLY B N 1
ATOM 5256 C CA . GLY B 1 61 ? 79.364 31.258 163.271 1.00 21.60 60 GLY B CA 1
ATOM 5257 C C . GLY B 1 61 ? 79.390 29.876 162.642 1.00 25.08 60 GLY B C 1
ATOM 5258 O O . GLY B 1 61 ? 78.606 28.995 163.013 1.00 24.21 60 GLY B O 1
ATOM 5259 N N . TYR B 1 62 ? 80.279 29.679 161.675 1.00 23.88 61 TYR B N 1
ATOM 5260 C CA . TYR B 1 62 ? 80.381 28.389 161.028 1.00 23.05 61 TYR B CA 1
ATOM 5261 C C . TYR B 1 62 ? 81.806 27.880 161.136 1.00 22.99 61 TYR B C 1
ATOM 5262 O O . TYR B 1 62 ? 82.715 28.617 161.513 1.00 24.39 61 TYR B O 1
ATOM 5271 N N . VAL B 1 63 ? 81.991 26.605 160.823 1.00 27.09 62 VAL B N 1
ATOM 5272 C CA . VAL B 1 63 ? 83.310 25.985 160.859 1.00 26.23 62 VAL B CA 1
ATOM 5273 C C . VAL B 1 63 ? 83.638 25.559 159.446 1.00 26.50 62 VAL B C 1
ATOM 5274 O O . VAL B 1 63 ? 82.910 24.778 158.851 1.00 25.80 62 VAL B O 1
ATOM 5278 N N . LEU B 1 64 ? 84.744 26.079 158.920 1.00 28.00 63 LEU B N 1
ATOM 5279 C CA . LEU B 1 64 ? 85.176 25.770 157.562 1.00 24.84 63 LEU B CA 1
ATOM 5280 C C . LEU B 1 64 ? 86.535 25.085 157.524 1.00 26.74 63 LEU B C 1
ATOM 5281 O O . LEU B 1 64 ? 87.542 25.647 157.965 1.00 27.92 63 LEU B O 1
ATOM 5286 N N . VAL B 1 65 ? 86.553 23.869 156.990 1.00 25.49 64 VAL B N 1
ATOM 5287 C CA . VAL B 1 65 ? 87.777 23.094 156.879 1.00 21.95 64 VAL B CA 1
ATOM 5288 C C . VAL B 1 65 ? 87.908 22.665 155.416 1.00 23.33 64 VAL B C 1
ATOM 5289 O O . VAL B 1 65 ? 87.330 21.660 155.002 1.00 25.63 64 VAL B O 1
ATOM 5293 N N . ALA B 1 66 ? 88.662 23.430 154.629 1.00 23.58 65 ALA B N 1
ATOM 5294 C CA . ALA B 1 66 ? 88.827 23.105 153.208 1.00 24.32 65 ALA B CA 1
ATOM 5295 C C . ALA B 1 66 ? 90.244 23.320 152.684 1.00 25.96 65 ALA B C 1
ATOM 5296 O O . ALA B 1 66 ? 91.012 24.109 153.241 1.00 27.23 65 ALA B O 1
ATOM 5298 N N . LEU B 1 67 ? 90.583 22.614 151.606 1.00 25.49 66 LEU B N 1
ATOM 5299 C CA . LEU B 1 67 ? 91.902 22.743 150.984 1.00 26.19 66 LEU B CA 1
ATOM 5300 C C . LEU B 1 67 ? 93.062 22.409 151.932 1.00 26.12 66 LEU B C 1
ATOM 5301 O O . LEU B 1 67 ? 94.127 23.014 151.844 1.00 27.07 66 LEU B O 1
ATOM 5306 N N . ASN B 1 68 ? 92.869 21.449 152.828 1.00 25.50 67 ASN B N 1
ATOM 5307 C CA . ASN B 1 68 ? 93.925 21.082 153.763 1.00 24.83 67 ASN B CA 1
ATOM 5308 C C . ASN B 1 68 ? 94.570 19.749 153.407 1.00 25.23 67 ASN B C 1
ATOM 5309 O O . ASN B 1 68 ? 94.040 18.988 152.613 1.00 26.26 67 ASN B O 1
ATOM 5314 N N . GLN B 1 69 ? 95.719 19.465 154.005 1.00 24.48 68 GLN B N 1
ATOM 5315 C CA . GLN B 1 69 ? 96.411 18.219 153.728 1.00 25.25 68 GLN B CA 1
ATOM 5316 C C . GLN B 1 69 ? 96.800 17.459 154.995 1.00 25.24 68 GLN B C 1
ATOM 5317 O O . GLN B 1 69 ? 97.303 16.332 154.906 1.00 26.67 68 GLN B O 1
ATOM 5323 N N . PHE B 1 70 ? 96.580 18.059 156.165 1.00 23.38 69 PHE B N 1
ATOM 5324 C CA . PHE B 1 70 ? 96.895 17.371 157.415 1.00 24.06 69 PHE B CA 1
ATOM 5325 C C . PHE B 1 70 ? 95.931 16.191 157.552 1.00 24.94 69 PHE B C 1
ATOM 5326 O O . PHE B 1 70 ? 94.872 16.174 156.908 1.00 24.41 69 PHE B O 1
ATOM 5334 N N . ARG B 1 71 ? 96.293 15.212 158.379 1.00 24.40 70 ARG B N 1
ATOM 5335 C CA . ARG B 1 71 ? 95.491 13.999 158.526 1.00 24.84 70 ARG B CA 1
ATOM 5336 C C . ARG B 1 71 ? 94.398 13.962 159.586 1.00 24.05 70 ARG B C 1
ATOM 5337 O O . ARG B 1 71 ? 93.418 13.235 159.438 1.00 25.79 70 ARG B O 1
ATOM 5345 N N . TYR B 1 72 ? 94.557 14.744 160.646 1.00 23.67 71 TYR B N 1
ATOM 5346 C CA . TYR B 1 72 ? 93.606 14.723 161.748 1.00 22.16 71 TYR B CA 1
ATOM 5347 C C . TYR B 1 72 ? 93.234 16.108 162.264 1.00 22.51 71 TYR B C 1
ATOM 5348 O O . TYR B 1 72 ? 94.112 16.930 162.539 1.00 23.74 71 TYR B O 1
ATOM 5357 N N . LEU B 1 73 ? 91.929 16.345 162.412 1.00 22.29 72 LEU B N 1
ATOM 5358 C CA . LEU B 1 73 ? 91.395 17.620 162.890 1.00 22.71 72 LEU B CA 1
ATOM 5359 C C . LEU B 1 73 ? 91.182 17.519 164.396 1.00 24.56 72 LEU B C 1
ATOM 5360 O O . LEU B 1 73 ? 90.240 16.869 164.845 1.00 25.50 72 LEU B O 1
ATOM 5365 N N . PRO B 1 74 ? 92.065 18.156 165.191 1.00 26.69 73 PRO B N 1
ATOM 5366 C CA . PRO B 1 74 ? 92.058 18.181 166.661 1.00 26.29 73 PRO B CA 1
ATOM 5367 C C . PRO B 1 74 ? 91.050 19.109 167.304 1.00 25.69 73 PRO B C 1
ATOM 5368 O O . PRO B 1 74 ? 91.437 20.089 167.952 1.00 26.63 73 PRO B O 1
ATOM 5372 N N . LEU B 1 75 ? 89.768 18.806 167.140 1.00 26.75 74 LEU B N 1
ATOM 5373 C CA . LEU B 1 75 ? 88.727 19.640 167.734 1.00 25.21 74 LEU B CA 1
ATOM 5374 C C . LEU B 1 75 ? 87.877 18.815 168.688 1.00 25.66 74 LEU B C 1
ATOM 5375 O O . LEU B 1 75 ? 86.655 18.950 168.733 1.00 28.73 74 LEU B O 1
ATOM 5380 N N . GLU B 1 76 ? 88.537 17.963 169.463 1.00 24.97 75 GLU B N 1
ATOM 5381 C CA . GLU B 1 76 ? 87.841 17.091 170.398 1.00 24.04 75 GLU B CA 1
ATOM 5382 C C . GLU B 1 76 ? 87.078 17.816 171.506 1.00 23.17 75 GLU B C 1
ATOM 5383 O O . GLU B 1 76 ? 86.305 17.192 172.224 1.00 23.76 75 GLU B O 1
ATOM 5389 N N . ASN B 1 77 ? 87.281 19.122 171.645 1.00 23.53 76 ASN B N 1
ATOM 5390 C CA . ASN B 1 77 ? 86.578 19.881 172.682 1.00 23.93 76 ASN B CA 1
ATOM 5391 C C . ASN B 1 77 ? 85.439 20.767 172.154 1.00 24.50 76 ASN B C 1
ATOM 5392 O O . ASN B 1 77 ? 84.758 21.428 172.934 1.00 26.19 76 ASN B O 1
ATOM 5397 N N . LEU B 1 78 ? 85.249 20.783 170.835 1.00 24.21 77 LEU B N 1
ATOM 5398 C CA . LEU B 1 78 ? 84.195 21.578 170.202 1.00 25.46 77 LEU B CA 1
ATOM 5399 C C . LEU B 1 78 ? 82.869 20.883 170.479 1.00 26.54 77 LEU B C 1
ATOM 5400 O O . LEU B 1 78 ? 82.616 19.779 169.999 1.00 28.48 77 LEU B O 1
ATOM 5405 N N . ARG B 1 79 ? 82.022 21.542 171.250 1.00 26.26 78 ARG B N 1
ATOM 5406 C CA . ARG B 1 79 ? 80.746 20.981 171.631 1.00 23.07 78 ARG B CA 1
ATOM 5407 C C . ARG B 1 79 ? 79.588 21.513 170.811 1.00 22.16 78 ARG B C 1
ATOM 5408 O O . ARG B 1 79 ? 78.659 20.771 170.502 1.00 22.65 78 ARG B O 1
ATOM 5416 N N . ILE B 1 80 ? 79.647 22.796 170.449 1.00 24.33 79 ILE B N 1
ATOM 5417 C CA . ILE B 1 80 ? 78.550 23.407 169.722 1.00 19.38 79 ILE B CA 1
ATOM 5418 C C . ILE B 1 80 ? 78.959 24.428 168.660 1.00 23.89 79 ILE B C 1
ATOM 5419 O O . ILE B 1 80 ? 79.957 25.139 168.799 1.00 24.56 79 ILE B O 1
ATOM 5424 N N . ILE B 1 81 ? 78.16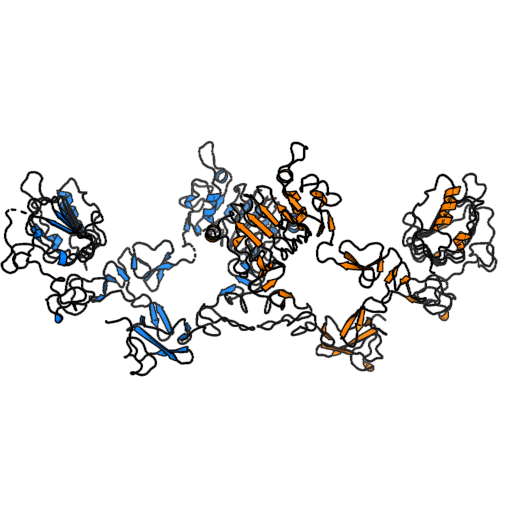4 24.469 167.593 1.00 23.87 80 ILE B N 1
ATOM 5425 C CA . ILE B 1 81 ? 78.312 25.412 166.489 1.00 22.59 80 ILE B CA 1
ATOM 5426 C C . ILE B 1 81 ? 76.912 26.014 166.345 1.00 23.78 80 ILE B C 1
ATOM 5427 O O . ILE B 1 81 ? 75.970 25.297 165.997 1.00 24.71 80 ILE B O 1
ATOM 5432 N N . ARG B 1 82 ? 76.769 27.311 166.630 1.00 22.60 81 ARG B N 1
ATOM 5433 C CA . ARG B 1 82 ? 75.461 27.974 166.554 1.00 24.50 81 ARG B CA 1
ATOM 5434 C C . ARG B 1 82 ? 75.044 28.346 165.129 1.00 23.76 81 ARG B C 1
ATOM 5435 O O . ARG B 1 82 ? 73.863 28.491 164.838 1.00 23.91 81 ARG B O 1
ATOM 5443 N N . GLY B 1 83 ? 76.024 28.492 164.247 1.00 25.05 82 GLY B N 1
ATOM 5444 C CA . GLY B 1 83 ? 75.731 28.856 162.877 1.00 24.40 82 GLY B CA 1
ATOM 5445 C C . GLY B 1 83 ? 74.915 30.135 162.709 1.00 28.25 82 GLY B C 1
ATOM 5446 O O . GLY B 1 83 ? 74.002 30.181 161.872 1.00 28.52 82 GLY B O 1
ATOM 5447 N N . THR B 1 84 ? 75.207 31.166 163.501 1.00 25.95 83 THR B N 1
ATOM 5448 C CA . THR B 1 84 ? 74.472 32.411 163.345 1.00 29.05 83 THR B CA 1
ATOM 5449 C C . THR B 1 84 ? 74.906 32.991 162.006 1.00 27.92 83 THR B C 1
ATOM 5450 O O . THR B 1 84 ? 74.320 33.944 161.508 1.00 28.83 83 THR B O 1
ATOM 5454 N N . LYS B 1 85 ? 75.953 32.399 161.441 1.00 27.35 84 LYS B N 1
ATOM 5455 C CA . LYS B 1 85 ? 76.468 32.767 160.129 1.00 27.46 84 LYS B CA 1
ATOM 5456 C C . LYS B 1 85 ? 76.705 31.436 159.423 1.00 25.47 84 LYS B C 1
ATOM 5457 O O . LYS B 1 85 ? 77.143 30.470 160.055 1.00 23.76 84 LYS B O 1
ATOM 5463 N N . LEU B 1 86 ? 76.413 31.376 158.127 1.00 24.95 85 LEU B N 1
ATOM 5464 C CA . LEU B 1 86 ? 76.554 30.127 157.398 1.00 24.03 85 LEU B CA 1
ATOM 5465 C C . LEU B 1 86 ? 77.424 30.180 156.142 1.00 26.66 85 LEU B C 1
ATOM 5466 O O . LEU B 1 86 ? 77.323 31.122 155.342 1.00 21.80 85 LEU B O 1
ATOM 5471 N N . TYR B 1 87 ? 78.264 29.153 155.969 1.00 26.59 86 TYR B N 1
ATOM 5472 C CA . TYR B 1 87 ? 79.138 29.067 154.806 1.00 26.09 86 TYR B CA 1
ATOM 5473 C C . TYR B 1 87 ? 78.274 28.920 153.568 1.00 25.36 86 TYR B C 1
ATOM 5474 O O . TYR B 1 87 ? 77.369 28.083 153.543 1.00 24.50 86 TYR B O 1
ATOM 5483 N N . GLU B 1 88 ? 78.557 29.724 152.540 1.00 26.20 87 GLU B N 1
ATOM 5484 C CA . GLU B 1 88 ? 77.771 29.689 151.310 1.00 25.97 87 GLU B CA 1
ATOM 5485 C C . GLU B 1 88 ? 76.293 29.897 151.655 1.00 24.77 87 GLU B C 1
ATOM 5486 O O . GLU B 1 88 ? 75.406 29.492 150.912 1.00 23.83 87 GLU B O 1
ATOM 5492 N N . ASP B 1 89 ? 76.047 30.542 152.794 1.00 24.77 88 ASP B N 1
ATOM 5493 C CA . ASP B 1 89 ? 74.698 30.818 153.271 1.00 24.67 88 ASP B CA 1
ATOM 5494 C C . ASP B 1 89 ? 73.903 29.526 153.534 1.00 26.05 88 ASP B C 1
ATOM 5495 O O . ASP B 1 89 ? 72.689 29.563 153.726 1.00 26.37 88 ASP B O 1
ATOM 5500 N N . ARG B 1 90 ? 74.593 28.388 153.569 1.00 26.28 89 ARG B N 1
ATOM 5501 C CA . ARG B 1 90 ? 73.925 27.106 153.777 1.00 23.67 89 ARG B CA 1
ATOM 5502 C C . ARG B 1 90 ? 74.437 26.220 154.927 1.00 24.67 89 ARG B C 1
ATOM 5503 O O . ARG B 1 90 ? 73.647 25.579 155.631 1.00 23.11 89 ARG B O 1
ATOM 5511 N N . TYR B 1 91 ? 75.752 26.190 155.120 1.00 24.46 90 TYR B N 1
ATOM 5512 C CA . TYR B 1 91 ? 76.337 25.282 156.088 1.00 24.79 90 TYR B CA 1
ATOM 5513 C C . TYR B 1 91 ? 77.026 25.801 157.351 1.00 26.64 90 TYR B C 1
ATOM 5514 O O . TYR B 1 91 ? 77.848 26.711 157.288 1.00 30.91 90 TYR B O 1
ATOM 5523 N N . ALA B 1 92 ? 76.693 25.208 158.498 1.00 26.72 91 ALA B N 1
ATOM 5524 C CA . ALA B 1 92 ? 77.327 25.594 159.758 1.00 26.99 91 ALA B CA 1
ATOM 5525 C C . ALA B 1 92 ? 78.651 24.856 159.807 1.00 26.42 91 ALA B C 1
ATOM 5526 O O . ALA B 1 92 ? 79.595 25.274 160.471 1.00 28.52 91 ALA B O 1
ATOM 5528 N N . LEU B 1 93 ? 78.708 23.742 159.090 1.00 26.16 92 LEU B N 1
ATOM 5529 C CA . LEU B 1 93 ? 79.912 22.933 159.025 1.00 26.57 92 LEU B CA 1
ATOM 5530 C C . LEU B 1 93 ? 80.208 22.584 157.567 1.00 29.48 92 LEU B C 1
ATOM 5531 O O . LEU B 1 93 ? 79.380 21.950 156.896 1.00 30.06 92 LEU B O 1
ATOM 5536 N N . ALA B 1 94 ? 81.379 23.000 157.082 1.00 26.58 93 ALA B N 1
ATOM 5537 C CA . ALA B 1 94 ? 81.771 22.717 155.713 1.00 26.74 93 ALA B CA 1
ATOM 5538 C C . ALA B 1 94 ? 83.173 22.123 155.702 1.00 27.51 93 ALA B C 1
ATOM 5539 O O . ALA B 1 94 ? 84.152 22.770 156.112 1.00 29.22 93 ALA B O 1
ATOM 5541 N N . ILE B 1 95 ? 83.253 20.887 155.227 1.00 25.25 94 ILE B N 1
ATOM 5542 C CA . ILE B 1 95 ? 84.499 20.138 155.155 1.00 23.95 94 ILE B CA 1
ATOM 5543 C C . ILE B 1 95 ? 84.629 19.531 153.750 1.00 24.40 94 ILE B C 1
ATOM 5544 O O . ILE B 1 95 ? 83.921 18.582 153.417 1.00 28.23 94 ILE B O 1
ATOM 5549 N N . PHE B 1 96 ? 85.524 20.076 152.927 1.00 23.70 95 PHE B N 1
ATOM 5550 C CA . PHE B 1 96 ? 85.696 19.573 151.558 1.00 22.98 95 PHE B CA 1
ATOM 5551 C C . PHE B 1 96 ? 87.069 19.848 150.944 1.00 23.64 95 PHE B C 1
ATOM 5552 O O . PHE B 1 96 ? 87.794 20.735 151.382 1.00 24.82 95 PHE B O 1
ATOM 5560 N N . LEU B 1 97 ? 87.412 19.065 149.927 1.00 21.92 96 LEU B N 1
ATOM 5561 C CA . LEU B 1 97 ? 88.681 19.195 149.208 1.00 23.77 96 LEU B CA 1
ATOM 5562 C C . LEU B 1 97 ? 89.925 19.239 150.093 1.00 24.50 96 LEU B C 1
ATOM 5563 O O . LEU B 1 97 ? 90.888 19.952 149.795 1.00 25.82 96 LEU B O 1
ATOM 5568 N N . ASN B 1 98 ? 89.910 18.479 151.180 1.00 25.40 97 ASN B N 1
ATOM 5569 C CA . ASN B 1 98 ? 91.051 18.444 152.084 1.00 24.58 97 ASN B CA 1
ATOM 5570 C C . ASN B 1 98 ? 92.029 17.360 151.644 1.00 24.83 97 ASN B C 1
ATOM 5571 O O . ASN B 1 98 ? 92.039 16.254 152.194 1.00 25.50 97 ASN B O 1
ATOM 5576 N N . TYR B 1 99 ? 92.839 17.690 150.639 1.00 25.42 98 TYR B N 1
ATOM 5577 C CA . TYR B 1 99 ? 93.845 16.778 150.093 1.00 28.05 98 TYR B CA 1
ATOM 5578 C C . TYR B 1 99 ? 94.487 17.450 148.883 1.00 32.16 98 TYR B C 1
ATOM 5579 O O . TYR B 1 99 ? 93.796 18.030 148.048 1.00 32.53 98 TYR B O 1
ATOM 5588 N N . ARG B 1 100 ? 95.809 17.377 148.789 1.00 36.43 99 ARG B N 1
ATOM 5589 C CA . ARG B 1 100 ? 96.519 17.986 147.664 1.00 41.05 99 ARG B CA 1
ATOM 5590 C C . ARG B 1 100 ? 96.143 17.278 146.361 1.00 42.81 99 ARG B C 1
ATOM 5591 O O . ARG B 1 100 ? 95.991 16.057 146.339 1.00 42.43 99 ARG B O 1
ATOM 5599 N N . LYS B 1 101 ? 95.986 18.050 145.286 1.00 46.07 100 LYS B N 1
ATOM 5600 C CA . LYS B 1 101 ? 95.616 17.505 143.975 1.00 49.39 100 LYS B CA 1
ATOM 5601 C C . LYS B 1 101 ? 96.565 16.378 143.545 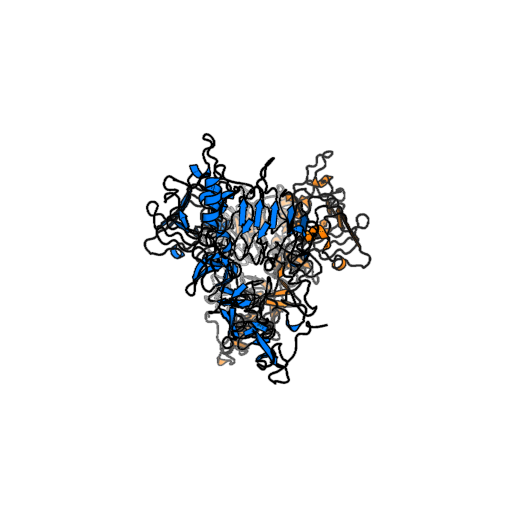1.00 50.76 100 LYS B C 1
ATOM 5602 O O . LYS B 1 101 ? 96.201 15.505 142.747 1.00 50.93 100 LYS B O 1
ATOM 5608 N N . ASP B 1 102 ? 97.780 16.402 144.092 1.00 51.50 101 ASP B N 1
ATOM 5609 C CA . ASP B 1 102 ? 98.792 15.387 143.809 1.00 52.11 101 ASP B CA 1
ATOM 5610 C C . ASP B 1 102 ? 98.214 14.044 144.265 1.00 51.20 101 ASP B C 1
ATOM 5611 O O . ASP B 1 102 ? 98.459 13.001 143.655 1.00 51.14 101 ASP B O 1
ATOM 5616 N N . GLY B 1 103 ? 97.445 14.089 145.351 1.00 50.71 102 GLY B N 1
ATOM 5617 C CA . GLY B 1 103 ? 96.807 12.895 145.879 1.00 49.60 102 GLY B CA 1
ATOM 5618 C C . GLY B 1 103 ? 97.680 12.022 146.753 1.00 48.36 102 GLY B C 1
ATOM 5619 O O . GLY B 1 103 ? 97.431 10.819 146.868 1.00 48.92 102 GLY B O 1
ATOM 5620 N N . ASN B 1 104 ? 98.694 12.614 147.377 1.00 46.74 103 ASN B N 1
ATOM 5621 C CA . ASN B 1 104 ? 99.593 11.854 148.241 1.00 45.64 103 ASN B CA 1
ATOM 5622 C C . ASN B 1 104 ? 98.900 11.567 149.567 1.00 43.61 103 ASN B C 1
ATOM 5623 O O . ASN B 1 104 ? 98.708 10.413 149.959 1.00 42.43 103 ASN B O 1
ATOM 5628 N N . PHE B 1 105 ? 98.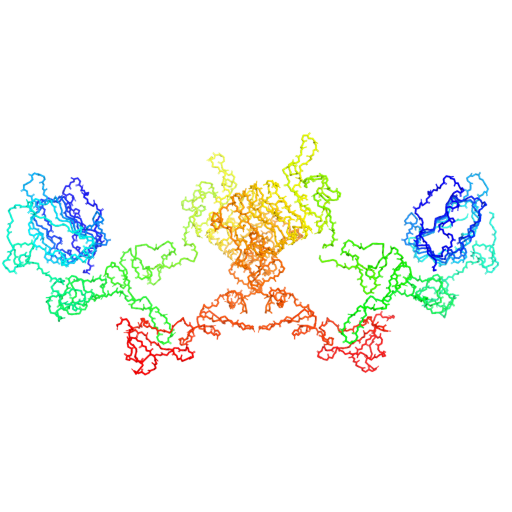523 12.640 150.251 1.00 40.52 104 PHE B N 1
ATOM 5629 C CA . PHE B 1 105 ? 97.850 12.534 151.531 1.00 39.05 104 PHE B CA 1
ATOM 5630 C C . PHE B 1 105 ? 96.805 13.638 151.717 1.00 37.01 104 PHE B C 1
ATOM 5631 O O . PHE B 1 105 ? 96.783 14.617 150.969 1.00 37.19 104 PHE B O 1
ATOM 5639 N N . GLY B 1 106 ? 95.939 13.465 152.713 1.00 34.06 105 GLY B N 1
ATOM 5640 C CA . GLY B 1 106 ? 94.903 14.444 152.987 1.00 30.93 105 GLY B CA 1
ATOM 5641 C C . GLY B 1 106 ? 94.203 14.181 154.307 1.00 28.97 105 GLY B C 1
ATOM 5642 O O . GLY B 1 106 ? 94.710 13.426 155.136 1.00 29.64 105 GLY B O 1
ATOM 5643 N N . LEU B 1 107 ? 93.039 14.794 154.506 1.00 26.33 106 LEU B N 1
ATOM 5644 C CA . LEU B 1 107 ? 92.285 14.614 155.745 1.00 24.27 106 LEU B CA 1
ATOM 5645 C C . LEU B 1 107 ? 91.691 13.210 155.801 1.00 23.33 106 LEU B C 1
ATOM 5646 O O . LEU B 1 107 ? 91.014 12.761 154.868 1.00 25.10 106 LEU B O 1
ATOM 5651 N N . GLN B 1 108 ? 91.961 12.512 156.896 1.00 22.42 107 GLN B N 1
ATOM 5652 C CA . GLN B 1 108 ? 91.463 11.160 157.066 1.00 22.37 107 GLN B CA 1
ATOM 5653 C C . GLN B 1 108 ? 90.458 11.002 158.203 1.00 23.47 107 GLN B C 1
ATOM 5654 O O . GLN B 1 108 ? 89.528 10.211 158.102 1.00 22.46 107 GLN B O 1
ATOM 5660 N N . GLU B 1 109 ? 90.646 11.757 159.280 1.00 24.72 108 GLU B N 1
ATOM 5661 C CA . GLU B 1 109 ? 89.783 11.617 160.446 1.00 25.32 108 GLU B CA 1
ATOM 5662 C C . GLU B 1 109 ? 89.442 12.930 161.145 1.00 25.54 108 GLU B C 1
ATOM 5663 O O . GLU B 1 109 ? 90.291 13.794 161.324 1.00 25.95 108 GLU B O 1
ATOM 5669 N N . LEU B 1 110 ? 88.188 13.059 161.555 1.00 26.86 109 LEU B N 1
ATOM 5670 C CA . LEU B 1 110 ? 87.725 14.255 162.245 1.00 26.44 109 LEU B CA 1
ATOM 5671 C C . LEU B 1 110 ? 87.640 13.947 163.729 1.00 27.38 109 LEU B C 1
ATOM 5672 O O . LEU B 1 110 ? 86.994 12.978 164.120 1.00 30.48 109 LEU B O 1
ATOM 5677 N N . GLY B 1 111 ? 88.298 14.765 164.550 1.00 29.14 110 GLY B N 1
ATOM 5678 C CA . GLY B 1 111 ? 88.264 14.560 165.985 1.00 27.68 110 GLY B CA 1
ATOM 5679 C C . GLY B 1 111 ? 87.157 15.389 166.599 1.00 29.40 110 GLY B C 1
ATOM 5680 O O . GLY B 1 111 ? 87.409 16.243 167.457 1.00 32.46 110 GLY B O 1
ATOM 5681 N N . LEU B 1 112 ? 85.927 15.142 166.159 1.00 28.02 111 LEU B N 1
ATOM 5682 C CA . LEU B 1 112 ? 84.772 15.887 166.651 1.00 28.45 111 LEU B CA 1
ATOM 5683 C C . LEU B 1 112 ? 83.953 15.094 167.674 1.00 26.86 111 LEU B C 1
ATOM 5684 O O . LEU B 1 112 ? 82.727 15.197 167.718 1.00 30.37 111 LEU B O 1
ATOM 5689 N N . LYS B 1 113 ? 84.638 14.314 168.504 1.00 28.23 112 LYS B N 1
ATOM 5690 C CA . LYS B 1 113 ? 83.970 13.484 169.507 1.00 28.23 112 LYS B CA 1
ATOM 5691 C C . LYS B 1 113 ? 82.991 14.258 170.384 1.00 27.20 112 LYS B C 1
ATOM 5692 O O . LYS B 1 113 ? 81.987 13.706 170.835 1.00 27.55 112 LYS B O 1
ATOM 5698 N N . ASN B 1 114 ? 83.269 15.534 170.630 1.00 26.11 113 ASN B N 1
ATOM 5699 C CA . ASN B 1 114 ? 82.367 16.322 171.469 1.00 23.71 113 ASN B CA 1
ATOM 5700 C C . ASN B 1 114 ? 81.314 17.173 170.747 1.00 24.35 113 ASN B C 1
ATOM 5701 O O . ASN B 1 114 ? 80.473 17.796 171.391 1.00 25.62 113 ASN B O 1
ATOM 5706 N N . LEU B 1 115 ? 81.332 17.186 169.421 1.00 21.98 114 LEU B N 1
ATOM 5707 C CA . LEU B 1 115 ? 80.357 17.977 168.669 1.00 24.30 114 LEU B CA 1
ATOM 5708 C C . LEU B 1 115 ? 78.992 17.285 168.589 1.00 26.43 114 LEU B C 1
ATOM 5709 O O . LEU B 1 115 ? 78.778 16.368 167.792 1.00 28.07 114 LEU B O 1
ATOM 5714 N N . THR B 1 116 ? 78.059 17.736 169.408 1.00 25.77 115 THR B N 1
ATOM 5715 C CA . THR B 1 116 ? 76.730 17.146 169.408 1.00 24.91 115 THR B CA 1
ATOM 5716 C C . THR B 1 116 ? 75.650 18.198 169.178 1.00 26.31 115 THR B C 1
ATOM 5717 O O . THR B 1 116 ? 74.459 17.908 169.288 1.00 27.26 115 THR B O 1
ATOM 5721 N N . GLU B 1 117 ? 76.056 19.417 168.854 1.00 28.43 116 GLU B N 1
ATOM 5722 C CA . GLU B 1 117 ? 75.071 20.456 168.638 1.00 27.98 116 GLU B CA 1
ATOM 5723 C C . GLU B 1 117 ? 75.401 21.460 167.546 1.00 28.44 116 GLU B C 1
ATOM 5724 O O . GLU B 1 117 ? 76.382 22.207 167.646 1.00 30.57 116 GLU B O 1
ATOM 5730 N N . ILE B 1 118 ? 74.574 21.459 166.505 1.00 25.08 117 ILE B N 1
ATOM 5731 C CA . ILE B 1 118 ? 74.689 22.422 165.414 1.00 23.74 117 ILE B CA 1
ATOM 5732 C C . ILE B 1 118 ? 73.304 23.082 165.414 1.00 26.18 117 ILE B C 1
ATOM 5733 O O . ILE B 1 118 ? 72.349 22.522 164.850 1.00 25.09 117 ILE B O 1
ATOM 5738 N N . LEU B 1 119 ? 73.214 24.248 166.066 1.00 24.03 118 LEU B N 1
ATOM 5739 C CA . LEU B 1 119 ? 71.961 24.984 166.225 1.00 24.66 118 LEU B CA 1
ATOM 5740 C C . LEU B 1 119 ? 71.237 25.474 164.992 1.00 23.93 118 LEU B C 1
ATOM 5741 O O . LEU B 1 119 ? 70.012 25.448 164.947 1.00 25.32 118 LEU B O 1
ATOM 5746 N N . ASN B 1 120 ? 71.987 25.938 164.003 1.00 23.91 119 ASN B N 1
ATOM 5747 C CA . ASN B 1 120 ? 71.388 26.474 162.799 1.00 22.23 119 ASN B CA 1
ATOM 5748 C C . ASN B 1 120 ? 72.239 26.108 161.596 1.00 24.48 119 ASN B C 1
ATOM 5749 O O . ASN B 1 120 ? 73.465 25.999 161.710 1.00 23.77 119 ASN B O 1
ATOM 5754 N N . GLY B 1 121 ? 71.593 25.918 160.447 1.00 23.11 120 GLY B N 1
ATOM 5755 C CA . GLY B 1 121 ? 72.337 25.580 159.254 1.00 20.81 120 GLY B CA 1
ATOM 5756 C C . GLY B 1 121 ? 72.540 24.098 159.057 1.00 22.72 120 GLY B C 1
ATOM 5757 O O . GLY B 1 121 ? 72.215 23.278 159.922 1.00 23.93 120 GLY B O 1
ATOM 5758 N N . GLY B 1 122 ? 73.076 23.752 157.897 1.00 22.34 121 GLY B N 1
ATOM 5759 C CA . GLY B 1 122 ? 73.317 22.362 157.587 1.00 22.79 121 GLY B CA 1
ATOM 5760 C C . GLY B 1 122 ? 74.771 21.948 157.724 1.00 25.64 121 GLY B C 1
ATOM 5761 O O . GLY B 1 122 ? 75.579 22.595 158.402 1.00 24.25 121 GLY B O 1
ATOM 5762 N N . VAL B 1 123 ? 75.093 20.859 157.041 1.00 25.53 122 VAL B N 1
ATOM 5763 C CA . VAL B 1 123 ? 76.413 20.278 157.066 1.00 25.72 122 VAL B CA 1
ATOM 5764 C C . VAL B 1 123 ? 76.805 19.874 155.663 1.00 26.08 122 VAL B C 1
ATOM 5765 O O . VAL B 1 123 ? 76.017 19.273 154.944 1.00 26.03 122 VAL B O 1
ATOM 5769 N N . TYR B 1 124 ? 78.032 20.185 155.277 1.00 25.76 123 TYR B N 1
ATOM 5770 C CA . TYR B 1 124 ? 78.501 19.795 153.964 1.00 25.60 123 TYR B CA 1
ATOM 5771 C C . TYR B 1 124 ? 79.860 19.113 154.096 1.00 27.14 123 TYR B C 1
ATOM 5772 O O . TYR B 1 124 ? 80.867 19.763 154.345 1.00 29.87 123 TYR B O 1
ATOM 5781 N N . VAL B 1 125 ? 79.873 17.793 153.941 1.00 26.55 124 VAL B N 1
ATOM 5782 C CA . VAL B 1 125 ? 81.101 17.017 154.034 1.00 23.55 124 VAL B CA 1
ATOM 5783 C C . VAL B 1 125 ? 81.167 16.116 152.819 1.00 26.28 124 VAL B C 1
ATOM 5784 O O . VAL B 1 125 ? 80.384 15.167 152.686 1.00 24.98 124 VAL B O 1
ATOM 5788 N N . ASP B 1 126 ? 82.117 16.411 151.936 1.00 23.79 125 ASP B N 1
ATOM 5789 C CA . ASP B 1 126 ? 82.248 15.652 150.704 1.00 25.53 125 ASP B CA 1
ATOM 5790 C C . ASP B 1 126 ? 83.502 16.073 149.933 1.00 24.54 125 ASP B C 1
ATOM 5791 O O . ASP B 1 126 ? 84.099 17.113 150.220 1.00 24.76 125 ASP B O 1
ATOM 5796 N N . GLN B 1 127 ? 83.898 15.251 148.965 1.00 23.71 126 GLN B N 1
ATOM 5797 C CA . GLN B 1 127 ? 85.069 15.528 148.133 1.00 23.79 126 GLN B CA 1
ATOM 5798 C C . GLN B 1 127 ? 86.377 15.504 148.913 1.00 23.66 126 GLN B C 1
ATOM 5799 O O . GLN B 1 127 ? 87.295 16.277 148.627 1.00 22.20 126 GLN B O 1
ATOM 5805 N N . ASN B 1 128 ? 86.451 14.635 149.917 1.00 22.63 127 ASN B N 1
ATOM 5806 C CA . ASN B 1 128 ? 87.684 14.487 150.688 1.00 21.77 127 ASN B CA 1
ATOM 5807 C C . ASN B 1 128 ? 88.188 13.080 150.403 1.00 21.21 127 ASN B C 1
ATOM 5808 O O . ASN B 1 128 ? 87.755 12.110 151.028 1.00 20.25 127 ASN B O 1
ATOM 5813 N N . LYS B 1 129 ? 89.087 13.005 149.427 1.00 19.18 128 LYS B N 1
ATOM 5814 C CA . LYS B 1 129 ? 89.697 11.779 148.954 1.00 18.77 128 LYS B CA 1
ATOM 5815 C C . LYS B 1 129 ? 90.036 10.743 150.032 1.00 20.00 128 LYS B C 1
ATOM 5816 O O . LYS B 1 129 ? 89.804 9.546 149.834 1.00 18.61 128 LYS B O 1
ATOM 5822 N N . PHE B 1 130 ? 90.570 11.189 151.168 1.00 19.92 129 PHE B N 1
ATOM 5823 C CA . PHE B 1 130 ? 90.943 10.252 152.232 1.00 20.64 129 PHE B CA 1
ATOM 5824 C C . PHE B 1 130 ? 90.097 10.226 153.512 1.00 21.83 129 PHE B C 1
ATOM 5825 O O . PHE B 1 130 ? 90.379 9.447 154.427 1.00 24.05 129 PHE B O 1
ATOM 5833 N N . LEU B 1 131 ? 89.062 11.055 153.580 1.00 20.88 130 LEU B N 1
ATOM 5834 C CA . LEU B 1 131 ? 88.222 11.123 154.769 1.00 21.46 130 LEU B CA 1
ATOM 5835 C C . LEU B 1 131 ? 87.461 9.836 155.042 1.00 22.13 130 LEU B C 1
ATOM 5836 O O . LEU B 1 131 ? 86.869 9.250 154.138 1.00 20.22 130 LEU B O 1
ATOM 5841 N N . CYS B 1 132 ? 87.483 9.410 156.305 1.00 23.20 131 CYS B N 1
ATOM 5842 C CA . CYS B 1 132 ? 86.800 8.193 156.743 1.00 22.59 131 CYS B CA 1
ATOM 5843 C C . CYS B 1 132 ? 85.888 8.429 157.950 1.00 21.31 131 CYS B C 1
ATOM 5844 O O . CYS B 1 132 ? 85.969 9.466 158.601 1.00 20.69 131 CYS B O 1
ATOM 5847 N N . TYR B 1 133 ? 85.018 7.460 158.229 1.00 22.53 132 TYR B N 1
ATOM 5848 C CA . TYR B 1 133 ? 84.119 7.501 159.392 1.00 22.02 132 TYR B CA 1
ATOM 5849 C C . TYR B 1 133 ? 82.936 8.456 159.435 1.00 21.56 132 TYR B C 1
ATOM 5850 O O . TYR B 1 133 ? 81.844 8.064 159.863 1.00 24.57 132 TYR B O 1
ATOM 5859 N N . ALA B 1 134 ? 83.163 9.703 159.039 1.00 21.41 133 ALA B N 1
ATOM 5860 C CA . ALA B 1 134 ? 82.135 10.741 159.075 1.00 22.32 133 ALA B CA 1
ATOM 5861 C C . ALA B 1 134 ? 80.763 10.293 158.582 1.00 23.91 133 ALA B C 1
ATOM 5862 O O . ALA B 1 134 ? 79.733 10.823 159.003 1.00 27.78 133 ALA B O 1
ATOM 5864 N N . ASP B 1 135 ? 80.759 9.309 157.694 1.00 24.67 134 ASP B N 1
ATOM 5865 C CA . ASP B 1 135 ? 79.537 8.782 157.122 1.00 26.25 134 ASP B CA 1
ATOM 5866 C C . ASP B 1 135 ? 78.806 7.824 158.059 1.00 26.65 134 ASP B C 1
ATOM 5867 O O . ASP B 1 135 ? 77.668 7.450 157.787 1.00 25.91 134 ASP B O 1
ATOM 5872 N N . THR B 1 136 ? 79.450 7.406 159.149 1.00 25.44 135 THR B N 1
ATOM 5873 C CA . THR B 1 136 ? 78.795 6.479 160.076 1.00 22.27 135 THR B CA 1
ATOM 5874 C C . THR B 1 136 ? 77.994 7.276 161.090 1.00 21.60 135 THR B C 1
ATOM 5875 O O . THR B 1 136 ? 77.065 6.770 161.706 1.00 22.51 135 THR B O 1
ATOM 5879 N N . ILE B 1 137 ? 78.372 8.536 161.236 1.00 19.46 136 ILE B N 1
ATOM 5880 C CA . ILE B 1 137 ? 77.738 9.461 162.163 1.00 20.60 136 ILE B CA 1
ATOM 5881 C C . ILE B 1 137 ? 76.273 9.744 161.816 1.00 21.54 136 ILE B C 1
ATOM 5882 O O . ILE B 1 137 ? 75.923 9.894 160.656 1.00 20.23 136 ILE B O 1
ATOM 5887 N N . HIS B 1 138 ? 75.411 9.782 162.822 1.00 21.93 137 HIS B N 1
ATOM 5888 C CA . HIS B 1 138 ? 74.004 10.081 162.588 1.00 22.31 137 HIS B CA 1
ATOM 5889 C C . HIS B 1 138 ? 73.905 11.586 162.781 1.00 24.68 137 HIS B C 1
ATOM 5890 O O . HIS B 1 138 ? 73.832 12.078 163.907 1.00 24.37 137 HIS B O 1
ATOM 5897 N N . TRP B 1 139 ? 73.949 12.315 161.672 1.00 23.57 138 TRP B N 1
ATOM 5898 C CA . TRP B 1 139 ? 73.899 13.760 161.725 1.00 26.40 138 TRP B CA 1
ATOM 5899 C C . TRP B 1 139 ? 72.569 14.327 162.210 1.00 27.82 138 TRP B C 1
ATOM 5900 O O . TRP B 1 139 ? 72.527 15.459 162.708 1.00 28.97 138 TRP B O 1
ATOM 5911 N N . GLN B 1 140 ? 71.502 13.535 162.104 1.00 27.45 139 GLN B N 1
ATOM 5912 C CA . GLN B 1 140 ? 70.183 13.962 162.558 1.00 27.23 139 GLN B CA 1
ATOM 5913 C C . GLN B 1 140 ? 70.211 14.268 164.049 1.00 27.71 139 GLN B C 1
ATOM 5914 O O . GLN B 1 140 ? 69.388 15.039 164.547 1.00 30.34 139 GLN B O 1
ATOM 5920 N N . ASP B 1 141 ? 71.146 13.658 164.770 1.00 24.18 140 ASP B N 1
ATOM 5921 C CA . ASP B 1 141 ? 71.241 13.896 166.202 1.00 22.75 140 ASP B CA 1
ATOM 5922 C C . ASP B 1 141 ? 71.956 15.210 166.470 1.00 22.24 140 ASP B C 1
ATOM 5923 O O . ASP B 1 141 ? 71.666 15.892 167.458 1.00 19.56 140 ASP B O 1
ATOM 5928 N N . ILE B 1 142 ? 72.877 15.571 165.580 1.00 22.29 141 ILE B N 1
ATOM 5929 C CA . ILE B 1 142 ? 73.649 16.794 165.749 1.00 21.46 141 ILE B CA 1
ATOM 5930 C C . ILE B 1 142 ? 72.966 18.044 165.202 1.00 22.48 141 ILE B C 1
ATOM 5931 O O . ILE B 1 142 ? 72.847 19.052 165.904 1.00 23.27 141 ILE B O 1
ATOM 5936 N N . VAL B 1 143 ? 72.523 17.963 163.951 1.00 23.34 142 VAL B N 1
ATOM 5937 C CA . VAL B 1 143 ? 71.875 19.071 163.261 1.00 22.81 142 VAL B CA 1
ATOM 5938 C C . VAL B 1 143 ? 70.477 19.316 163.812 1.00 26.43 142 VAL B C 1
ATOM 5939 O O . VAL B 1 143 ? 69.563 18.517 163.607 1.00 27.71 142 VAL B O 1
ATOM 5943 N N . ARG B 1 144 ? 70.324 20.436 164.505 1.00 27.60 143 ARG B N 1
ATOM 5944 C CA . ARG B 1 144 ? 69.066 20.815 165.129 1.00 26.07 143 ARG B CA 1
ATOM 5945 C C . ARG B 1 144 ? 67.916 21.069 164.141 1.00 25.82 143 ARG B C 1
ATOM 5946 O O . ARG B 1 144 ? 66.818 20.564 164.327 1.00 22.33 143 ARG B O 1
ATOM 5954 N N . ASN B 1 145 ? 68.170 21.857 163.101 1.00 28.52 144 ASN B N 1
ATOM 5955 C CA . ASN B 1 145 ? 67.145 22.181 162.106 1.00 30.92 144 ASN B CA 1
ATOM 5956 C C . ASN B 1 145 ? 67.403 21.360 160.844 1.00 30.81 144 ASN B C 1
ATOM 5957 O O . ASN B 1 145 ? 68.267 21.696 160.044 1.00 33.01 144 ASN B O 1
ATOM 5962 N N . PRO B 1 146 ? 66.611 20.301 160.629 1.00 31.18 145 PRO B N 1
ATOM 5963 C CA . PRO B 1 146 ? 66.742 19.403 159.478 1.00 31.89 145 PRO B CA 1
ATOM 5964 C C . PRO B 1 146 ? 66.290 19.899 158.098 1.00 30.17 145 PRO B C 1
ATOM 5965 O O . PRO B 1 146 ? 66.464 19.174 157.116 1.00 28.45 145 PRO B O 1
ATOM 5969 N N . TRP B 1 147 ? 65.707 21.095 158.006 1.00 27.50 146 TRP B N 1
ATOM 5970 C CA . TRP B 1 147 ? 65.232 21.563 156.708 1.00 26.44 146 TRP B CA 1
ATOM 5971 C C . TRP B 1 147 ? 65.979 22.733 156.113 1.00 23.88 146 TRP B C 1
ATOM 5972 O O . TRP B 1 147 ? 66.364 23.659 156.826 1.00 24.54 146 TRP B O 1
ATOM 5983 N N . PRO B 1 148 ? 66.226 22.698 154.799 1.00 19.45 147 PRO B N 1
ATOM 5984 C CA . PRO B 1 148 ? 65.840 21.649 153.849 1.00 19.27 147 PRO B CA 1
ATOM 5985 C C . PRO B 1 148 ? 66.786 20.467 154.055 1.00 17.52 147 PRO B C 1
ATOM 5986 O O . PRO B 1 148 ? 67.996 20.664 154.143 1.00 20.11 147 PRO B O 1
ATOM 5990 N N . SER B 1 149 ? 66.252 19.252 154.120 1.00 18.75 148 SER B N 1
ATOM 5991 C CA . SER B 1 149 ? 67.097 18.073 154.318 1.00 22.07 148 SER B CA 1
ATOM 5992 C C . SER B 1 149 ? 68.259 18.112 153.329 1.00 24.42 148 SER B C 1
ATOM 5993 O O . SER B 1 149 ? 69.324 17.521 153.538 1.00 26.47 148 SER B O 1
ATOM 5996 N N . ASN B 1 150 ? 68.012 18.838 152.252 1.00 26.42 149 ASN B N 1
ATOM 5997 C CA . ASN B 1 150 ? 68.939 19.064 151.161 1.00 26.41 149 ASN B CA 1
ATOM 5998 C C . ASN B 1 150 ? 70.308 19.605 151.602 1.00 25.19 149 ASN B C 1
ATOM 5999 O O . ASN B 1 150 ? 71.349 19.230 151.048 1.00 22.75 149 ASN B O 1
ATOM 6004 N N . LEU B 1 151 ? 70.296 20.504 152.582 1.00 24.43 150 LEU B N 1
ATOM 6005 C CA . LEU B 1 151 ? 71.515 21.149 153.057 1.00 23.78 150 LEU B CA 1
ATOM 6006 C C . LEU B 1 151 ? 72.343 20.384 154.091 1.00 25.46 150 LEU B C 1
ATOM 6007 O O . LEU B 1 151 ? 73.193 20.955 154.765 1.00 26.55 150 LEU B O 1
ATOM 6012 N N . THR B 1 152 ? 72.086 19.086 154.211 1.00 26.24 151 THR B N 1
ATOM 6013 C CA . THR B 1 152 ? 72.842 18.222 155.107 1.00 24.81 151 THR B CA 1
ATOM 6014 C C . THR B 1 152 ? 73.310 17.080 154.223 1.00 26.79 151 THR B C 1
ATOM 6015 O O . THR B 1 152 ? 72.627 16.085 154.069 1.00 27.48 151 THR B O 1
ATOM 6019 N N . LEU B 1 153 ? 74.475 17.253 153.619 1.00 27.17 152 LEU B N 1
ATOM 6020 C CA . LEU B 1 153 ? 75.049 16.244 152.746 1.00 25.14 152 LEU B CA 1
ATOM 6021 C C . LEU B 1 153 ? 76.422 15.827 153.281 1.00 23.71 152 LEU B C 1
ATOM 6022 O O . LEU B 1 153 ? 77.311 16.650 153.450 1.00 25.20 152 LEU B O 1
ATOM 6027 N N . VAL B 1 154 ? 76.576 14.541 153.558 1.00 23.90 153 VAL B N 1
ATOM 6028 C CA . VAL B 1 154 ? 77.821 13.976 154.088 1.00 22.89 153 VAL B CA 1
ATOM 6029 C C . VAL B 1 154 ? 78.214 12.764 153.259 1.00 24.10 153 VAL B C 1
ATOM 6030 O O . VAL B 1 154 ? 77.393 11.869 153.033 1.00 24.70 153 VAL B O 1
ATOM 6034 N N . SER B 1 155 ? 79.451 12.718 152.784 1.00 23.18 154 SER B N 1
ATOM 6035 C CA . SER B 1 155 ? 79.863 11.555 152.001 1.00 21.30 154 SER B CA 1
ATOM 6036 C C . SER B 1 155 ? 81.335 11.200 152.023 1.00 23.07 154 SER B C 1
ATOM 6037 O O . SER B 1 155 ? 82.206 12.077 151.954 1.00 25.08 154 SER B O 1
ATOM 6040 N N . THR B 1 156 ? 81.596 9.896 152.120 1.00 22.61 155 THR B N 1
ATOM 6041 C CA . THR B 1 156 ? 82.954 9.370 152.100 1.00 24.53 155 THR B CA 1
ATOM 6042 C C . THR B 1 156 ? 82.971 8.220 151.094 1.00 25.38 155 THR B C 1
ATOM 6043 O O . THR B 1 156 ? 83.841 7.352 151.142 1.00 28.33 155 THR B O 1
ATOM 6047 N N . ASN B 1 157 ? 82.002 8.230 150.179 1.00 27.25 156 ASN B N 1
ATOM 6048 C CA . ASN B 1 157 ? 81.868 7.190 149.160 1.00 26.68 156 ASN B CA 1
ATOM 6049 C C . ASN B 1 157 ? 83.134 6.851 148.392 1.00 26.77 156 ASN B C 1
ATOM 6050 O O . ASN B 1 157 ? 83.371 5.688 148.074 1.00 26.03 156 ASN B O 1
ATOM 6055 N N . GLY B 1 158 ? 83.941 7.858 148.085 1.00 24.51 157 GLY B N 1
ATOM 6056 C CA . GLY B 1 158 ? 85.144 7.605 147.313 1.00 22.49 157 GLY B CA 1
ATOM 6057 C C . GLY B 1 158 ? 86.444 7.451 148.067 1.00 20.90 157 GLY B C 1
ATOM 6058 O O . GLY B 1 158 ? 87.494 7.289 147.453 1.00 17.95 157 GLY B O 1
ATOM 6059 N N . SER B 1 159 ? 86.389 7.497 149.392 1.00 21.52 158 SER B N 1
ATOM 6060 C CA . SER B 1 159 ? 87.602 7.368 150.191 1.00 22.55 158 SER B CA 1
ATOM 6061 C C . SER B 1 159 ? 88.116 5.937 150.223 1.00 24.54 158 SER B C 1
ATOM 6062 O O . SER B 1 159 ? 87.335 4.983 150.188 1.00 23.12 158 SER B O 1
ATOM 6065 N N . SER B 1 160 ? 89.437 5.800 150.286 1.00 26.83 159 SER B N 1
ATOM 6066 C CA . SER B 1 160 ? 90.069 4.486 150.330 1.00 29.99 159 SER B CA 1
ATOM 6067 C C . SER B 1 160 ? 90.875 4.343 151.616 1.00 30.42 159 SER B C 1
ATOM 6068 O O . SER B 1 160 ? 91.238 5.340 152.250 1.00 29.08 159 SER B O 1
ATOM 6071 N N . GLY B 1 161 ? 91.153 3.100 151.993 1.00 32.65 160 GLY B N 1
ATOM 6072 C CA . GLY B 1 161 ? 91.924 2.843 153.198 1.00 34.16 160 GLY B CA 1
ATOM 6073 C C . GLY B 1 161 ? 91.216 3.274 154.465 1.00 33.85 160 GLY B C 1
ATOM 6074 O O . GLY B 1 161 ? 91.825 3.908 155.331 1.00 33.90 160 GLY B O 1
ATOM 6075 N N . CYS B 1 162 ? 89.934 2.927 154.573 1.00 33.58 161 CYS B N 1
ATOM 6076 C CA . CYS B 1 162 ? 89.126 3.284 155.742 1.00 33.14 161 CYS B CA 1
ATOM 6077 C C . CYS B 1 162 ? 88.897 2.105 156.683 1.00 32.88 161 CYS B C 1
ATOM 6078 O O . CYS B 1 162 ? 88.432 1.042 156.259 1.00 31.34 161 CYS B O 1
ATOM 6081 N N . GLY B 1 163 ? 89.208 2.298 157.960 1.00 32.14 162 GLY B N 1
ATOM 6082 C CA . GLY B 1 163 ? 88.987 1.234 158.921 1.00 31.76 162 GLY B CA 1
ATOM 6083 C C . GLY B 1 163 ? 87.516 1.185 159.285 1.00 30.19 162 GLY B C 1
ATOM 6084 O O . GLY B 1 163 ? 86.672 1.772 158.597 1.00 29.80 162 GLY B O 1
ATOM 6085 N N . ARG B 1 164 ? 87.203 0.480 160.365 1.00 29.98 163 ARG B N 1
ATOM 6086 C CA . ARG B 1 164 ? 85.828 0.373 160.829 1.00 28.10 163 ARG B CA 1
ATOM 6087 C C . ARG B 1 164 ? 85.726 0.956 162.229 1.00 26.03 163 ARG B C 1
ATOM 6088 O O . ARG B 1 164 ? 86.742 1.265 162.862 1.00 23.59 163 ARG B O 1
ATOM 6096 N N . CYS B 1 165 ? 84.495 1.117 162.701 1.00 24.20 164 CYS B N 1
ATOM 6097 C CA . CYS B 1 165 ? 84.262 1.649 164.033 1.00 24.08 164 CYS B CA 1
ATOM 6098 C C . CYS B 1 165 ? 84.461 0.540 165.046 1.00 25.43 164 CYS B C 1
ATOM 6099 O O . CYS B 1 165 ? 84.273 -0.644 164.735 1.00 23.70 164 CYS B O 1
ATOM 6102 N N . HIS B 1 166 ? 84.821 0.936 166.261 1.00 27.37 165 HIS B N 1
ATOM 6103 C CA . HIS B 1 166 ? 84.987 -0.003 167.355 1.00 27.34 165 HIS B CA 1
ATOM 6104 C C . HIS B 1 166 ? 83.670 -0.784 167.487 1.00 27.36 165 HIS B C 1
ATOM 6105 O O . HIS B 1 166 ? 82.588 -0.253 167.219 1.00 24.25 165 HIS B O 1
ATOM 6112 N N . LYS B 1 167 ? 83.768 -2.044 167.903 1.00 28.53 166 LYS B N 1
ATOM 6113 C CA . LYS B 1 167 ? 82.597 -2.914 168.042 1.00 29.58 166 LYS B CA 1
ATOM 6114 C C . LYS B 1 167 ? 81.550 -2.416 169.034 1.00 27.82 166 LYS B C 1
ATOM 6115 O O . LYS B 1 167 ? 80.394 -2.829 168.988 1.00 27.86 166 LYS B O 1
ATOM 6121 N N . SER B 1 168 ? 81.954 -1.518 169.921 1.00 26.70 167 SER B N 1
ATOM 6122 C CA . SER B 1 168 ? 81.035 -0.982 170.914 1.00 29.10 167 SER B CA 1
ATOM 6123 C C . SER B 1 168 ? 80.346 0.304 170.464 1.00 28.71 167 SER B C 1
ATOM 6124 O O . SER B 1 168 ? 79.433 0.788 171.137 1.00 29.15 167 SER B O 1
ATOM 6127 N N . CYS B 1 169 ? 80.773 0.852 169.329 1.00 28.76 168 CYS B N 1
ATOM 6128 C CA . CYS B 1 169 ? 80.210 2.104 168.834 1.00 28.98 168 CYS B CA 1
ATOM 6129 C C . CYS B 1 169 ? 78.853 1.938 168.178 1.00 29.89 168 CYS B C 1
ATOM 6130 O O . CYS B 1 169 ? 78.087 2.899 168.071 1.00 30.22 168 CYS B O 1
ATOM 6133 N N . THR B 1 170 ? 78.564 0.726 167.722 1.00 32.04 169 THR B N 1
ATOM 6134 C CA . THR B 1 170 ? 77.287 0.454 167.078 1.00 32.62 169 THR B CA 1
ATOM 6135 C C . THR B 1 170 ? 77.226 1.097 165.685 1.00 31.84 169 THR B C 1
ATOM 6136 O O . THR B 1 170 ? 76.194 1.664 165.296 1.00 34.29 169 THR B O 1
ATOM 6140 N N . GLY B 1 171 ? 78.331 1.006 164.941 1.00 29.24 170 GLY B N 1
ATOM 6141 C CA . GLY B 1 171 ? 78.371 1.560 163.598 1.00 27.50 170 GLY B CA 1
ATOM 6142 C C . GLY B 1 171 ? 78.322 3.079 163.485 1.00 25.55 170 GLY B C 1
ATOM 6143 O O . GLY B 1 171 ? 77.989 3.600 162.422 1.00 25.92 170 GLY B O 1
ATOM 6144 N N . ARG B 1 172 ? 78.634 3.791 164.566 1.00 22.17 171 ARG B N 1
ATOM 6145 C CA . ARG B 1 172 ? 78.631 5.249 164.534 1.00 21.01 171 ARG B CA 1
ATOM 6146 C C . ARG B 1 172 ? 79.828 5.796 165.319 1.00 16.32 171 ARG B C 1
ATOM 6147 O O . ARG B 1 172 ? 79.874 5.738 166.549 1.00 13.86 171 ARG B O 1
ATOM 6155 N N . CYS B 1 173 ? 80.804 6.324 164.584 1.00 15.80 172 CYS B N 1
ATOM 6156 C CA . CYS B 1 173 ? 82.020 6.849 165.192 1.00 15.35 172 CYS B CA 1
ATOM 6157 C C . CYS B 1 173 ? 82.734 7.901 164.339 1.00 16.11 172 CYS B C 1
ATOM 6158 O O . CYS B 1 173 ? 82.469 8.031 163.146 1.00 17.14 172 CYS B O 1
ATOM 6161 N N . TRP B 1 174 ? 83.651 8.632 164.971 1.00 17.24 173 TRP B N 1
ATOM 6162 C CA . TRP B 1 174 ? 84.449 9.665 164.312 1.00 17.67 173 TRP B CA 1
ATOM 6163 C C . TRP B 1 174 ? 85.823 9.098 163.970 1.00 19.24 173 TRP B C 1
ATOM 6164 O O . TRP B 1 174 ? 86.529 9.625 163.111 1.00 19.31 173 TRP B O 1
ATOM 6175 N N . GLY B 1 175 ? 86.195 8.024 164.660 1.00 20.86 174 GLY B N 1
ATOM 6176 C CA . GLY B 1 175 ? 87.488 7.403 164.443 1.00 22.10 174 GLY B CA 1
ATOM 6177 C C . GLY B 1 175 ? 87.464 5.949 164.864 1.00 22.29 174 GLY B C 1
ATOM 6178 O O . GLY B 1 175 ? 86.406 5.431 165.206 1.00 22.56 174 GLY B O 1
ATOM 6179 N N . PRO B 1 176 ? 88.620 5.266 164.857 1.00 24.37 175 PRO B N 1
ATOM 6180 C CA . PRO B 1 176 ? 88.760 3.850 165.233 1.00 24.71 175 PRO B CA 1
ATOM 6181 C C . PRO B 1 176 ? 88.638 3.567 166.732 1.00 26.39 175 PRO B C 1
ATOM 6182 O O . PRO B 1 176 ? 88.104 2.539 167.132 1.00 28.58 175 PRO B O 1
ATOM 6186 N N . THR B 1 177 ? 89.156 4.477 167.550 1.00 29.32 176 THR B N 1
ATOM 6187 C CA . THR B 1 177 ? 89.140 4.329 169.001 1.00 34.66 176 THR B CA 1
ATOM 6188 C C . THR B 1 177 ? 87.747 4.172 169.574 1.00 37.35 176 THR B C 1
ATOM 6189 O O . THR B 1 177 ? 86.768 4.658 169.008 1.00 37.76 176 THR B O 1
ATOM 6193 N N . GLU B 1 178 ? 87.661 3.490 170.709 1.00 39.46 177 GLU B N 1
ATOM 6194 C CA . GLU B 1 178 ? 86.383 3.329 171.368 1.00 40.81 177 GLU B CA 1
ATOM 6195 C C . GLU B 1 178 ? 86.015 4.690 171.967 1.00 41.40 177 GLU B C 1
ATOM 6196 O O . GLU B 1 178 ? 84.838 5.026 172.097 1.00 43.56 177 GLU B O 1
ATOM 6202 N N . ASN B 1 179 ? 87.016 5.488 172.319 1.00 40.38 178 ASN B N 1
ATOM 6203 C CA . ASN B 1 179 ? 86.730 6.799 172.891 1.00 39.83 178 ASN B CA 1
ATOM 6204 C C . ASN B 1 179 ? 86.185 7.773 171.867 1.00 37.79 178 ASN B C 1
ATOM 6205 O O . ASN B 1 179 ? 85.803 8.890 172.210 1.00 37.80 178 ASN B O 1
ATOM 6210 N N . HIS B 1 180 ? 86.145 7.352 170.609 1.00 35.16 179 HIS B N 1
ATOM 6211 C CA . HIS B 1 180 ? 85.642 8.220 169.563 1.00 33.71 179 HIS B CA 1
ATOM 6212 C C . HIS B 1 180 ? 84.333 7.751 168.935 1.00 30.58 179 HIS B C 1
ATOM 6213 O O . HIS B 1 180 ? 84.022 8.093 167.797 1.00 29.15 179 HIS B O 1
ATOM 6220 N N . CYS B 1 181 ? 83.566 6.970 169.690 1.00 27.36 180 CYS B N 1
ATOM 6221 C CA . CYS B 1 181 ? 82.261 6.506 169.234 1.00 25.44 180 CYS B CA 1
ATOM 6222 C C . CYS B 1 181 ? 81.387 7.749 169.220 1.00 22.65 180 CYS B C 1
ATOM 6223 O O . CYS B 1 181 ? 81.805 8.804 169.713 1.00 21.35 180 CYS B O 1
ATOM 6226 N N . GLN B 1 182 ? 80.180 7.642 168.672 1.00 21.05 181 GLN B N 1
ATOM 6227 C CA . GLN B 1 182 ? 79.300 8.799 168.676 1.00 17.97 181 GLN B CA 1
ATOM 6228 C C . GLN B 1 182 ? 78.342 8.692 169.855 1.00 18.71 181 GLN B C 1
ATOM 6229 O O . GLN B 1 182 ? 77.714 7.652 170.079 1.00 16.04 181 GLN B O 1
ATOM 6235 N N . THR B 1 183 ? 78.237 9.773 170.616 1.00 21.07 182 THR B N 1
ATOM 6236 C CA . THR B 1 183 ? 77.317 9.808 171.741 1.00 21.84 182 THR B CA 1
ATOM 6237 C C . THR B 1 183 ? 76.077 10.519 171.223 1.00 20.78 182 THR B C 1
ATOM 6238 O O . THR B 1 183 ? 76.157 11.685 170.851 1.00 18.24 182 THR B O 1
ATOM 6242 N N . LEU B 1 184 ? 74.944 9.826 171.188 1.00 20.16 183 LEU B N 1
ATOM 6243 C CA . LEU B 1 184 ? 73.695 10.440 170.722 1.00 20.80 183 LEU B CA 1
ATOM 6244 C C . LEU B 1 184 ? 73.031 11.156 171.895 1.00 20.95 183 LEU B C 1
ATOM 6245 O O . LEU B 1 184 ? 72.946 10.590 172.988 1.00 18.79 183 LEU B O 1
ATOM 6250 N N . THR B 1 185 ? 72.570 12.389 171.697 1.00 20.54 184 THR B N 1
ATOM 6251 C CA . THR B 1 185 ? 71.922 13.084 172.813 1.00 21.70 184 THR B CA 1
ATOM 6252 C C . THR B 1 185 ? 70.544 13.651 172.503 1.00 21.76 184 THR B C 1
ATOM 6253 O O . THR B 1 185 ? 70.011 14.427 173.287 1.00 21.84 184 THR B O 1
ATOM 6257 N N . ARG B 1 186 ? 69.964 13.267 171.370 1.00 21.14 185 ARG B N 1
ATOM 6258 C CA . ARG B 1 186 ? 68.647 13.776 171.004 1.00 22.31 185 ARG B CA 1
ATOM 6259 C C . ARG B 1 186 ? 67.700 12.681 170.532 1.00 22.18 185 ARG B C 1
ATOM 6260 O O . ARG B 1 186 ? 66.673 12.416 171.163 1.00 21.69 185 ARG B O 1
ATOM 6268 N N . THR B 1 187 ? 68.063 12.046 169.423 1.00 22.18 186 THR B N 1
ATOM 6269 C CA . THR B 1 187 ? 67.251 10.985 168.840 1.00 22.07 186 THR B CA 1
ATOM 6270 C C . THR B 1 187 ? 66.967 9.781 169.754 1.00 22.14 186 THR B C 1
ATOM 6271 O O . THR B 1 187 ? 66.025 9.042 169.503 1.00 20.46 186 THR B O 1
ATOM 6275 N N . VAL B 1 188 ? 67.762 9.573 170.801 1.00 22.28 187 VAL B N 1
ATOM 6276 C CA . VAL B 1 188 ? 67.523 8.444 171.700 1.00 21.44 187 VAL B CA 1
ATOM 6277 C C . VAL B 1 188 ? 66.681 8.813 172.908 1.00 22.76 187 VAL B C 1
ATOM 6278 O O . VAL B 1 188 ? 66.291 7.931 173.660 1.00 25.92 187 VAL B O 1
ATOM 6282 N N . CYS B 1 189 ? 66.404 10.102 173.104 1.00 23.22 188 CYS B N 1
ATOM 6283 C CA . CYS B 1 189 ? 65.632 10.554 174.271 1.00 22.24 188 CYS B CA 1
ATOM 6284 C C . CYS B 1 189 ? 64.170 10.141 174.308 1.00 22.87 188 CYS B C 1
ATOM 6285 O O . CYS B 1 189 ? 63.537 9.894 173.272 1.00 21.39 188 CYS B O 1
ATOM 6288 N N . ALA B 1 190 ? 63.642 10.079 175.529 1.00 21.96 189 ALA B N 1
ATOM 6289 C CA . ALA B 1 190 ? 62.247 9.734 175.757 1.00 22.57 189 ALA B CA 1
ATOM 6290 C C . ALA B 1 190 ? 61.362 10.849 175.206 1.00 25.46 189 ALA B C 1
ATOM 6291 O O . ALA B 1 190 ? 61.819 11.979 174.994 1.00 27.01 189 ALA B O 1
ATOM 6293 N N . GLU B 1 191 ? 60.091 10.534 174.985 1.00 26.55 190 GLU B N 1
ATOM 6294 C CA . GLU B 1 191 ? 59.148 11.510 174.452 1.00 26.82 190 GLU B CA 1
ATOM 6295 C C . GLU B 1 191 ? 59.114 12.788 175.292 1.00 25.57 190 GLU B C 1
ATOM 6296 O O . GLU B 1 191 ? 59.231 13.890 174.759 1.00 25.35 190 GLU B O 1
ATOM 6302 N N . GLN B 1 192 ? 58.978 12.631 176.605 1.00 26.65 191 GLN B N 1
ATOM 6303 C CA . GLN B 1 192 ? 58.884 13.771 177.517 1.00 26.64 191 GLN B CA 1
ATOM 6304 C C . GLN B 1 192 ? 60.018 14.796 177.490 1.00 26.63 191 GLN B C 1
ATOM 6305 O O . GLN B 1 192 ? 59.825 15.934 177.921 1.00 28.21 191 GLN B O 1
ATOM 6311 N N . CYS B 1 193 ? 61.193 14.413 176.997 1.00 26.98 192 CYS B N 1
ATOM 6312 C CA . CYS B 1 193 ? 62.314 15.349 176.953 1.00 26.15 192 CYS B CA 1
ATOM 6313 C C . CYS B 1 193 ? 62.040 16.542 176.045 1.00 25.84 192 CYS B C 1
ATOM 6314 O O . CYS B 1 193 ? 61.603 16.393 174.902 1.00 25.63 192 CYS B O 1
ATOM 6317 N N . ASP B 1 194 ? 62.314 17.735 176.548 1.00 26.42 193 ASP B N 1
ATOM 6318 C CA . ASP B 1 194 ? 62.109 18.927 175.746 1.00 27.95 193 ASP B CA 1
ATOM 6319 C C . ASP B 1 194 ? 63.280 19.127 174.805 1.00 27.20 193 ASP B C 1
ATOM 6320 O O . ASP B 1 194 ? 63.097 19.540 173.661 1.00 27.45 193 ASP B O 1
ATOM 6325 N N . GLY B 1 195 ? 64.483 18.817 175.283 1.00 25.09 194 GLY B N 1
ATOM 6326 C CA . GLY B 1 195 ? 65.660 18.986 174.450 1.00 23.50 194 GLY B CA 1
ATOM 6327 C C . GLY B 1 195 ? 66.566 17.774 174.338 1.00 24.80 194 GLY B C 1
ATOM 6328 O O . GLY B 1 195 ? 66.213 16.780 173.710 1.00 26.62 194 GLY B O 1
ATOM 6329 N N . ARG B 1 196 ? 67.737 17.857 174.956 1.00 23.34 195 ARG B N 1
ATOM 6330 C CA . ARG B 1 196 ? 68.712 16.771 174.908 1.00 24.14 195 ARG B CA 1
ATOM 6331 C C . ARG B 1 196 ? 68.610 15.858 176.125 1.00 23.49 195 ARG B C 1
ATOM 6332 O O . ARG B 1 196 ? 67.866 16.140 177.067 1.00 23.74 195 ARG B O 1
ATOM 6340 N N . CYS B 1 197 ? 69.374 14.771 176.095 1.00 22.66 196 CYS B N 1
ATOM 6341 C CA . CYS B 1 197 ? 69.414 13.817 177.200 1.00 23.86 196 CYS B CA 1
ATOM 6342 C C . CYS B 1 197 ? 70.722 13.028 177.171 1.00 24.07 196 CYS B C 1
ATOM 6343 O O . CYS B 1 197 ? 71.488 13.097 176.200 1.00 25.44 196 CYS B O 1
ATOM 6346 N N . TYR B 1 198 ? 70.972 12.286 178.248 1.00 25.42 197 TYR B N 1
ATOM 6347 C CA . TYR B 1 198 ? 72.175 11.469 178.361 1.00 24.75 197 TYR B CA 1
ATOM 6348 C C . TYR B 1 198 ? 71.799 10.002 178.556 1.00 25.08 197 TYR B C 1
ATOM 6349 O O . TYR B 1 198 ? 72.652 9.153 178.828 1.00 25.15 197 TYR B O 1
ATOM 6358 N N . GLY B 1 199 ? 70.506 9.721 178.422 1.00 24.40 198 GLY B N 1
ATOM 6359 C CA . GLY B 1 199 ? 70.006 8.374 178.565 1.00 24.55 198 GLY B CA 1
ATOM 6360 C C . GLY B 1 199 ? 68.660 8.314 177.882 1.00 24.70 198 GLY B C 1
ATOM 6361 O O . GLY B 1 199 ? 68.081 9.365 177.605 1.00 24.68 198 GLY B O 1
ATOM 6362 N N . PRO B 1 200 ? 68.128 7.112 177.598 1.00 24.60 199 PRO B N 1
ATOM 6363 C CA . PRO B 1 200 ? 66.831 6.916 176.935 1.00 23.24 199 PRO B CA 1
ATOM 6364 C C . PRO B 1 200 ? 65.607 7.015 177.836 1.00 22.31 199 PRO B C 1
ATOM 6365 O O . PRO B 1 200 ? 64.480 6.955 177.361 1.00 23.58 199 PRO B O 1
ATOM 6369 N N . TYR B 1 201 ? 65.829 7.166 179.133 1.00 21.05 200 TYR B N 1
ATOM 6370 C CA . TYR B 1 201 ? 64.723 7.247 180.090 1.00 20.54 200 TYR B CA 1
ATOM 6371 C C . TYR B 1 201 ? 64.288 8.662 180.455 1.00 21.01 200 TYR B C 1
ATOM 6372 O O . TYR B 1 201 ? 65.085 9.600 180.439 1.00 20.34 200 TYR B O 1
ATOM 6381 N N . VAL B 1 202 ? 63.008 8.793 180.791 1.00 19.96 201 VAL B N 1
ATOM 6382 C CA . VAL B 1 202 ? 62.427 10.074 181.150 1.00 23.39 201 VAL B CA 1
ATOM 6383 C C . VAL B 1 202 ? 63.202 10.761 182.257 1.00 24.28 201 VAL B C 1
ATOM 6384 O O . VAL B 1 202 ? 63.188 11.975 182.372 1.00 24.15 201 VAL B O 1
ATOM 6388 N N . SER B 1 203 ? 63.881 9.978 183.078 1.00 25.55 202 SER B N 1
ATOM 6389 C CA . SER B 1 203 ? 64.657 10.545 184.168 1.00 27.26 202 SER B CA 1
ATOM 6390 C C . SER B 1 203 ? 66.021 11.039 183.679 1.00 27.89 202 SER B C 1
ATOM 6391 O O . SER B 1 203 ? 66.765 11.671 184.442 1.00 30.45 202 SER B O 1
ATOM 6394 N N . ASP B 1 204 ? 66.339 10.755 182.412 1.00 27.02 203 ASP B N 1
ATOM 6395 C CA . ASP B 1 204 ? 67.620 11.153 181.827 1.00 25.64 203 ASP B CA 1
ATOM 6396 C C . ASP B 1 204 ? 67.575 12.463 181.024 1.00 26.81 203 ASP B C 1
ATOM 6397 O O . ASP B 1 204 ? 68.611 12.911 180.525 1.00 26.29 203 ASP B O 1
ATOM 6402 N N . CYS B 1 205 ? 66.399 13.075 180.889 1.00 27.07 204 CYS B N 1
ATOM 6403 C CA . CYS B 1 205 ? 66.288 14.319 180.121 1.00 25.52 204 CYS B CA 1
ATOM 6404 C C . CYS B 1 205 ? 67.129 15.477 180.670 1.00 23.68 204 CYS B C 1
ATOM 6405 O O . CYS B 1 205 ? 67.292 15.619 181.881 1.00 23.33 204 CYS B O 1
ATOM 6408 N N . CYS B 1 206 ? 67.649 16.308 179.770 1.00 24.87 205 CYS B N 1
ATOM 6409 C CA . CYS B 1 206 ? 68.433 17.485 180.151 1.00 23.44 205 CYS B CA 1
ATOM 6410 C C . CYS B 1 206 ? 67.452 18.621 180.359 1.00 22.11 205 CYS B C 1
ATOM 6411 O O . CYS B 1 206 ? 66.329 18.565 179.871 1.00 20.07 205 CYS B O 1
ATOM 6414 N N . HIS B 1 207 ? 67.873 19.646 181.091 1.00 23.83 206 HIS B N 1
ATOM 6415 C CA . HIS B 1 207 ? 67.051 20.837 181.292 1.00 21.29 206 HIS B CA 1
ATOM 6416 C C . HIS B 1 207 ? 66.866 21.381 179.876 1.00 21.30 206 HIS B C 1
ATOM 6417 O O . HIS B 1 207 ? 67.767 21.248 179.031 1.00 19.08 206 HIS B O 1
ATOM 6424 N N . ARG B 1 208 ? 65.720 21.997 179.612 1.00 24.18 207 ARG B N 1
ATOM 6425 C CA . ARG B 1 208 ? 65.432 22.533 178.283 1.00 25.94 207 ARG B CA 1
ATOM 6426 C C . ARG B 1 208 ? 66.407 23.613 177.794 1.00 26.57 207 ARG B C 1
ATOM 6427 O O . ARG B 1 208 ? 66.585 23.796 176.593 1.00 27.55 207 ARG B O 1
ATOM 6435 N N . GLU B 1 209 ? 67.047 24.321 178.715 1.00 25.55 208 GLU B N 1
ATOM 6436 C CA . GLU B 1 209 ? 67.985 25.373 178.337 1.00 23.85 208 GLU B CA 1
ATOM 6437 C C . GLU B 1 209 ? 69.378 24.848 177.995 1.00 24.53 208 GLU B C 1
ATOM 6438 O O . GLU B 1 209 ? 70.296 25.627 177.677 1.00 22.65 208 GLU B O 1
ATOM 6444 N N . CYS B 1 210 ? 69.526 23.529 178.063 1.00 21.39 209 CYS B N 1
ATOM 6445 C CA . CYS B 1 210 ? 70.781 22.878 177.761 1.00 19.47 209 CYS B CA 1
ATOM 6446 C C . CYS B 1 210 ? 70.907 22.610 176.263 1.00 20.13 209 CYS B C 1
ATOM 6447 O O . CYS B 1 210 ? 69.956 22.131 175.623 1.00 19.36 209 CYS B O 1
ATOM 6450 N N . ALA B 1 211 ? 72.079 22.923 175.715 1.00 19.84 210 ALA B N 1
ATOM 6451 C CA . ALA B 1 211 ? 72.379 22.649 174.319 1.00 20.92 210 ALA B CA 1
ATOM 6452 C C . ALA B 1 211 ? 73.421 21.518 174.366 1.00 20.72 210 ALA B C 1
ATOM 6453 O O . ALA B 1 211 ? 74.125 21.371 175.369 1.00 21.55 210 ALA B O 1
ATOM 6455 N N . GLY B 1 212 ? 73.508 20.711 173.312 1.00 22.35 211 GLY B N 1
ATOM 6456 C CA . GLY B 1 212 ? 74.500 19.639 173.280 1.00 21.69 211 GLY B CA 1
ATOM 6457 C C . GLY B 1 212 ? 74.308 18.404 174.162 1.00 23.12 211 GLY B C 1
ATOM 6458 O O . GLY B 1 212 ? 74.539 17.272 173.723 1.00 23.18 211 GLY B O 1
ATOM 6459 N N . GLY B 1 213 ? 73.889 18.610 175.405 1.00 21.29 212 GLY B N 1
ATOM 6460 C CA . GLY B 1 213 ? 73.690 17.495 176.299 1.00 19.19 212 GLY B CA 1
ATOM 6461 C C . GLY B 1 213 ? 73.951 17.986 177.698 1.00 21.63 212 GLY B C 1
ATOM 6462 O O . GLY B 1 213 ? 74.136 19.186 177.915 1.00 23.82 212 GLY B O 1
ATOM 6463 N N . CYS B 1 214 ? 73.977 17.070 178.653 1.00 22.11 213 CYS B N 1
ATOM 6464 C CA . CYS B 1 214 ? 74.192 17.464 180.033 1.00 22.77 213 CYS B CA 1
ATOM 6465 C C . CYS B 1 214 ? 74.725 16.317 180.885 1.00 24.48 213 CYS B C 1
ATOM 6466 O O . CYS B 1 214 ? 74.822 15.165 180.441 1.00 25.22 213 CYS B O 1
ATOM 6469 N N . SER B 1 215 ? 75.066 16.649 182.122 1.00 25.54 214 SER B N 1
ATOM 6470 C CA . SER B 1 215 ? 75.584 15.667 183.058 1.00 26.65 214 SER B CA 1
ATOM 6471 C C . SER B 1 215 ? 74.632 15.521 184.237 1.00 26.45 214 SER B C 1
ATOM 6472 O O . SER B 1 215 ? 74.920 14.794 185.185 1.00 30.36 214 SER B O 1
ATOM 6475 N N . GLY B 1 216 ? 73.500 16.215 184.175 1.00 27.28 215 GLY B N 1
ATOM 6476 C CA . GLY B 1 216 ? 72.537 16.155 185.260 1.00 25.67 215 GLY B CA 1
ATOM 6477 C C . GLY B 1 216 ? 71.227 16.775 184.838 1.00 25.37 215 GLY B C 1
ATOM 6478 O O . GLY B 1 216 ? 71.075 17.137 183.675 1.00 26.79 215 GLY B O 1
ATOM 6479 N N . PRO B 1 217 ? 70.264 16.925 185.756 1.00 24.30 216 PRO B N 1
ATOM 6480 C CA . PRO B 1 217 ? 68.966 17.512 185.418 1.00 24.58 216 PRO B CA 1
ATOM 6481 C C . PRO B 1 217 ? 68.872 19.045 185.530 1.00 25.38 216 PRO B C 1
ATOM 6482 O O . PRO B 1 217 ? 67.933 19.653 185.013 1.00 23.70 216 PRO B O 1
ATOM 6486 N N . LYS B 1 218 ? 69.853 19.664 186.177 1.00 26.20 217 LYS B N 1
ATOM 6487 C CA . LYS B 1 218 ? 69.824 21.106 186.393 1.00 27.78 217 LYS B CA 1
ATOM 6488 C C . LYS B 1 218 ? 70.307 21.976 185.225 1.00 28.35 217 LYS B C 1
ATOM 6489 O O . LYS B 1 218 ? 70.970 21.495 184.303 1.00 29.06 217 LYS B O 1
ATOM 6495 N N . ASP B 1 219 ? 69.967 23.263 185.257 1.00 26.46 218 ASP B N 1
ATOM 6496 C CA . ASP B 1 219 ? 70.402 24.160 184.190 1.00 24.40 218 ASP B CA 1
ATOM 6497 C C . ASP B 1 219 ? 71.862 24.540 184.408 1.00 23.39 218 ASP B C 1
ATOM 6498 O O . ASP B 1 219 ? 72.425 25.381 183.707 1.00 23.33 218 ASP B O 1
ATOM 6503 N N . THR B 1 220 ? 72.467 23.908 185.404 1.00 23.71 219 THR B N 1
ATOM 6504 C CA . THR B 1 220 ? 73.872 24.132 185.708 1.00 23.93 219 THR B CA 1
ATOM 6505 C C . THR B 1 220 ? 74.678 22.894 185.286 1.00 23.76 219 THR B C 1
ATOM 6506 O O . THR B 1 220 ? 75.900 22.863 185.418 1.00 22.81 219 THR B O 1
ATOM 6510 N N . ASP B 1 221 ? 73.989 21.880 184.760 1.00 22.23 220 ASP B N 1
ATOM 6511 C CA . ASP B 1 221 ? 74.652 20.656 184.306 1.00 23.42 220 ASP B CA 1
ATOM 6512 C C . ASP B 1 221 ? 74.703 20.575 182.773 1.00 24.36 220 ASP B C 1
ATOM 6513 O O . ASP B 1 221 ? 74.900 19.495 182.217 1.00 23.74 220 ASP B O 1
ATOM 6518 N N . CYS B 1 222 ? 74.524 21.708 182.095 1.00 23.56 221 CYS B N 1
ATOM 6519 C CA . CYS B 1 222 ? 74.551 21.737 180.627 1.00 22.29 221 CYS B CA 1
ATOM 6520 C C . CYS B 1 222 ? 75.957 21.676 180.022 1.00 19.20 221 CYS B C 1
ATOM 6521 O O . CYS B 1 222 ? 76.905 22.198 180.591 1.00 18.61 221 CYS B O 1
ATOM 6524 N N . PHE B 1 223 ? 76.082 21.039 178.863 1.00 17.99 222 PHE B N 1
ATOM 6525 C CA . PHE B 1 223 ? 77.373 20.970 178.169 1.00 17.20 222 PHE B CA 1
ATOM 6526 C C . PHE B 1 223 ? 77.607 22.360 177.595 1.00 16.13 222 PHE B C 1
ATOM 6527 O O . PHE B 1 223 ? 78.735 22.860 177.578 1.00 18.51 222 PHE B O 1
ATOM 6535 N N . ALA B 1 224 ? 76.509 22.973 177.147 1.00 15.04 223 ALA B N 1
ATOM 6536 C CA . ALA B 1 224 ? 76.497 24.326 176.595 1.00 15.24 223 ALA B CA 1
ATOM 6537 C C . ALA B 1 224 ? 75.092 24.899 176.804 1.00 16.88 223 ALA B C 1
ATOM 6538 O O . ALA B 1 224 ? 74.141 24.156 177.103 1.00 15.88 223 ALA B O 1
ATOM 6540 N N . CYS B 1 225 ? 74.967 26.215 176.644 1.00 18.80 224 CYS B N 1
ATOM 6541 C CA . CYS B 1 225 ? 73.680 26.884 176.812 1.00 21.08 224 CYS B CA 1
ATOM 6542 C C . CYS B 1 225 ? 72.950 27.153 175.503 1.00 21.59 224 CYS B C 1
ATOM 6543 O O . CYS B 1 225 ? 73.557 27.584 174.515 1.00 24.60 224 CYS B O 1
ATOM 6546 N N . MET B 1 226 ? 71.647 26.895 175.494 1.00 20.71 225 MET B N 1
ATOM 6547 C CA . MET B 1 226 ? 70.842 27.148 174.314 1.00 21.07 225 MET B CA 1
ATOM 6548 C C . MET B 1 226 ? 70.778 28.662 174.046 1.00 25.24 225 MET B C 1
ATOM 6549 O O . MET B 1 226 ? 70.865 29.103 172.904 1.00 27.19 225 MET B O 1
ATOM 6554 N N . ASN B 1 227 ? 70.628 29.462 175.099 1.00 25.19 226 ASN B N 1
ATOM 6555 C CA . ASN B 1 227 ? 70.566 30.903 174.914 1.00 23.34 226 ASN B CA 1
ATOM 6556 C C . ASN B 1 227 ? 71.670 31.669 175.628 1.00 23.11 226 ASN B C 1
ATOM 6557 O O . ASN B 1 227 ? 72.602 32.150 174.960 1.00 26.92 226 ASN B O 1
ATOM 6562 N N . PHE B 1 228 ? 71.588 31.811 176.950 1.00 18.64 227 PHE B N 1
ATOM 6563 C CA . PHE B 1 228 ? 72.637 32.537 177.660 1.00 19.77 227 PHE B CA 1
ATOM 6564 C C . PHE B 1 228 ? 73.168 31.840 178.905 1.00 21.96 227 PHE B C 1
ATOM 6565 O O . PHE B 1 228 ? 72.456 31.072 179.575 1.00 22.54 227 PHE B O 1
ATOM 6573 N N . ASN B 1 229 ? 74.432 32.127 179.206 1.00 21.56 228 ASN B N 1
ATOM 6574 C CA . ASN B 1 229 ? 75.095 31.573 180.373 1.00 23.65 228 ASN B CA 1
ATOM 6575 C C . ASN B 1 229 ? 75.150 32.701 181.407 1.00 24.90 228 ASN B C 1
ATOM 6576 O O . ASN B 1 229 ? 75.770 33.743 181.172 1.00 24.94 228 ASN B O 1
ATOM 6581 N N . ASP B 1 230 ? 74.483 32.494 182.538 1.00 25.22 229 ASP B N 1
ATOM 6582 C CA . ASP B 1 230 ? 74.470 33.466 183.615 1.00 25.43 229 ASP B CA 1
ATOM 6583 C C . ASP B 1 230 ? 75.138 32.823 184.828 1.00 26.67 229 ASP B C 1
ATOM 6584 O O . ASP B 1 230 ? 74.538 31.983 185.510 1.00 25.56 229 ASP B O 1
ATOM 6589 N N . SER B 1 231 ? 76.390 33.211 185.073 1.00 27.72 230 SER B N 1
ATOM 6590 C CA . SER B 1 231 ? 77.175 32.691 186.196 1.00 28.87 230 SER B CA 1
ATOM 6591 C C . SER B 1 231 ? 77.089 31.172 186.358 1.00 28.61 230 SER B C 1
ATOM 6592 O O . SER B 1 231 ? 77.019 30.659 187.472 1.00 30.28 230 SER B O 1
ATOM 6595 N N . GLY B 1 232 ? 77.089 30.450 185.250 1.00 26.86 231 GLY B N 1
ATOM 6596 C CA . GLY B 1 232 ? 77.026 29.009 185.345 1.00 25.63 231 GLY B CA 1
ATOM 6597 C C . GLY B 1 232 ? 75.667 28.407 185.066 1.00 24.40 231 GLY B C 1
ATOM 6598 O O . GLY B 1 232 ? 75.560 27.203 184.848 1.00 25.37 231 GLY B O 1
ATOM 6599 N N . ALA B 1 233 ? 74.614 29.214 185.078 1.00 24.01 232 ALA B N 1
ATOM 6600 C CA . ALA B 1 233 ? 73.294 28.658 184.805 1.00 25.17 232 ALA B CA 1
ATOM 6601 C C . ALA B 1 233 ? 72.810 29.069 183.421 1.00 23.05 232 ALA B C 1
ATOM 6602 O O . ALA B 1 233 ? 72.876 30.240 183.062 1.00 24.22 232 ALA B O 1
ATOM 6604 N N . CYS B 1 234 ? 72.337 28.097 182.646 1.00 23.73 233 CYS B N 1
ATOM 6605 C CA . CYS B 1 234 ? 71.826 28.360 181.296 1.00 24.02 233 CYS B CA 1
ATOM 6606 C C . CYS B 1 234 ? 70.419 28.931 181.371 1.00 23.34 233 CYS B C 1
ATOM 6607 O O . CYS B 1 234 ? 69.474 28.197 181.657 1.00 25.37 233 CYS B O 1
ATOM 6610 N N . VAL B 1 235 ? 70.274 30.221 181.087 1.00 22.09 234 VAL B N 1
ATOM 6611 C CA . VAL B 1 235 ? 68.965 30.876 181.159 1.00 22.46 234 VAL B CA 1
ATOM 6612 C C . VAL B 1 235 ? 68.396 31.317 179.807 1.00 24.02 234 VAL B C 1
ATOM 6613 O O . VAL B 1 235 ? 69.108 31.371 178.815 1.00 23.93 234 VAL B O 1
ATOM 6617 N N . THR B 1 236 ? 67.106 31.639 179.770 1.00 27.13 235 THR B N 1
ATOM 6618 C CA . THR B 1 236 ? 66.478 32.072 178.517 1.00 29.85 235 THR B CA 1
ATOM 6619 C C . THR B 1 236 ? 66.839 33.514 178.200 1.00 28.57 235 THR B C 1
ATOM 6620 O O . THR B 1 236 ? 66.889 33.918 177.033 1.00 27.59 235 THR B O 1
ATOM 6624 N N . GLN B 1 237 ? 67.097 34.289 179.250 1.00 27.93 236 GLN B N 1
ATOM 6625 C CA . GLN B 1 237 ? 67.464 35.684 179.086 1.00 28.45 236 GLN B CA 1
ATOM 6626 C C . GLN B 1 237 ? 68.085 36.167 180.378 1.00 27.78 236 GLN B C 1
ATOM 6627 O O . GLN B 1 237 ? 67.796 35.638 181.447 1.00 27.96 236 GLN B O 1
ATOM 6633 N N . CYS B 1 238 ? 68.929 37.186 180.269 1.00 27.32 237 CYS B N 1
ATOM 6634 C CA . CYS B 1 238 ? 69.627 37.737 181.415 1.00 26.70 237 CYS B CA 1
ATOM 6635 C C . CYS B 1 238 ? 68.715 38.523 182.335 1.00 26.46 237 CYS B C 1
ATOM 6636 O O . CYS B 1 238 ? 67.619 38.916 181.951 1.00 26.80 237 CYS B O 1
ATOM 6639 N N . PRO B 1 239 ? 69.153 38.742 183.580 1.00 26.78 238 PRO B N 1
ATOM 6640 C CA . PRO B 1 239 ? 68.331 39.504 184.520 1.00 26.15 238 PRO B CA 1
ATOM 6641 C C . PRO B 1 239 ? 67.958 40.844 183.888 1.00 25.63 238 PRO B C 1
ATOM 6642 O O . PRO B 1 239 ? 68.829 41.559 183.376 1.00 22.62 238 PRO B O 1
ATOM 6646 N N . GLN B 1 240 ? 66.665 41.163 183.915 1.00 25.52 239 GLN B N 1
ATOM 6647 C CA . GLN B 1 240 ? 66.140 42.395 183.331 1.00 25.74 239 GLN B CA 1
ATOM 6648 C C . GLN B 1 240 ? 66.702 43.668 183.935 1.00 22.17 239 GLN B C 1
ATOM 6649 O O . GLN B 1 240 ? 67.101 43.697 185.096 1.00 20.97 239 GLN B O 1
ATOM 6655 N N . THR B 1 241 ? 66.709 44.729 183.132 1.00 22.06 240 THR B N 1
ATOM 6656 C CA . THR B 1 241 ? 67.201 46.026 183.571 1.00 21.95 240 THR B CA 1
ATOM 6657 C C . THR B 1 241 ? 66.231 46.655 184.572 1.00 21.72 240 THR B C 1
ATOM 6658 O O . THR B 1 241 ? 66.635 47.456 185.414 1.00 21.02 240 THR B O 1
ATOM 6662 N N . PHE B 1 242 ? 64.955 46.286 184.482 1.00 22.14 241 PHE B N 1
ATOM 6663 C CA . PHE B 1 242 ? 63.949 46.813 185.399 1.00 23.96 241 PHE B CA 1
ATOM 6664 C C . PHE B 1 242 ? 63.169 45.733 186.147 1.00 23.39 241 PHE B C 1
ATOM 6665 O O . PHE B 1 242 ? 62.860 44.675 185.606 1.00 23.45 241 PHE B O 1
ATOM 6673 N N . VAL B 1 243 ? 62.848 46.029 187.400 1.00 22.47 242 VAL B N 1
ATOM 6674 C CA . VAL B 1 243 ? 62.117 45.110 188.260 1.00 22.65 242 VAL B CA 1
ATOM 6675 C C . VAL B 1 243 ? 60.952 45.804 188.982 1.00 20.33 242 VAL B C 1
ATOM 6676 O O . VAL B 1 243 ? 61.033 46.989 189.313 1.00 18.01 242 VAL B O 1
ATOM 6680 N N . TYR B 1 244 ? 59.874 45.060 189.215 1.00 17.60 243 TYR B N 1
ATOM 6681 C CA . TYR B 1 244 ? 58.696 45.592 189.896 1.00 17.69 243 TYR B CA 1
ATOM 6682 C C . TYR B 1 244 ? 58.910 45.698 191.408 1.00 16.61 243 TYR B C 1
ATOM 6683 O O . TYR B 1 244 ? 59.163 44.703 192.076 1.00 16.58 243 TYR B O 1
ATOM 6692 N N . ASN B 1 245 ? 58.788 46.905 191.946 1.00 17.08 244 ASN B N 1
ATOM 6693 C CA . ASN B 1 245 ? 58.961 47.123 193.379 1.00 19.38 244 ASN B CA 1
ATOM 6694 C C . ASN B 1 245 ? 57.600 47.179 194.078 1.00 20.21 244 ASN B C 1
ATOM 6695 O O . ASN B 1 245 ? 56.864 48.160 193.956 1.00 20.03 244 ASN B O 1
ATOM 6700 N N . PRO B 1 246 ? 57.253 46.126 194.827 1.00 20.03 245 PRO B N 1
ATOM 6701 C CA . PRO B 1 246 ? 55.982 46.027 195.555 1.00 19.25 245 PRO B CA 1
ATOM 6702 C C . PRO B 1 246 ? 55.673 47.201 196.478 1.00 17.82 245 PRO B C 1
ATOM 6703 O O . PRO B 1 246 ? 54.512 47.453 196.794 1.00 18.90 245 PRO B O 1
ATOM 6707 N N . THR B 1 247 ? 56.708 47.915 196.894 1.00 16.74 246 THR B N 1
ATOM 6708 C CA . THR B 1 247 ? 56.569 49.046 197.812 1.00 15.58 246 THR B CA 1
ATOM 6709 C C . THR B 1 247 ? 56.158 50.346 197.126 1.00 14.60 246 THR B C 1
ATOM 6710 O O . THR B 1 247 ? 55.437 51.161 197.707 1.00 13.77 246 THR B O 1
ATOM 6714 N N . THR B 1 248 ? 56.626 50.535 195.894 1.00 12.99 247 THR B N 1
ATOM 6715 C CA . THR B 1 248 ? 56.324 51.735 195.129 1.00 12.48 247 THR B CA 1
ATOM 6716 C C . THR B 1 248 ? 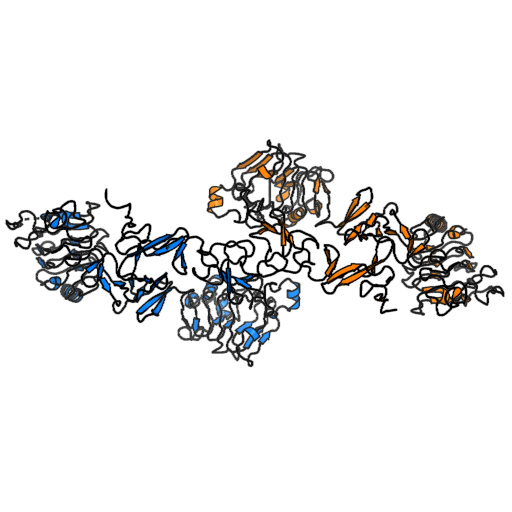55.364 51.471 193.978 1.00 12.18 247 THR B C 1
ATOM 6717 O O . THR B 1 248 ? 55.127 52.357 193.151 1.00 10.80 247 THR B O 1
ATOM 6721 N N . PHE B 1 249 ? 54.835 50.251 193.907 1.00 12.27 248 PHE B N 1
ATOM 6722 C CA . PHE B 1 249 ? 53.881 49.885 192.861 1.00 12.06 248 PHE B CA 1
ATOM 6723 C C . PHE B 1 249 ? 54.347 50.276 191.454 1.00 12.56 248 PHE B C 1
ATOM 6724 O O . PHE B 1 249 ? 53.538 50.735 190.633 1.00 15.71 248 PHE B O 1
ATOM 6732 N N . GLN B 1 250 ? 55.637 50.094 191.172 1.00 13.54 249 GLN B N 1
ATOM 6733 C CA . GLN B 1 250 ? 56.185 50.431 189.856 1.00 14.49 249 GLN B CA 1
ATOM 6734 C C . GLN B 1 250 ? 57.508 49.726 189.537 1.00 17.04 249 GLN B C 1
ATOM 6735 O O . GLN B 1 250 ? 58.121 49.090 190.403 1.00 19.01 249 GLN B O 1
ATOM 6741 N N . LEU B 1 251 ? 57.946 49.858 188.286 1.00 17.69 250 LEU B N 1
ATOM 6742 C CA . LEU B 1 251 ? 59.198 49.271 187.841 1.00 17.66 250 LEU B CA 1
ATOM 6743 C C . LEU B 1 251 ? 60.335 50.141 188.303 1.00 17.74 250 LEU B C 1
ATOM 6744 O O . LEU B 1 251 ? 60.286 51.346 188.132 1.00 19.09 250 LEU B O 1
ATOM 6749 N N . GLU B 1 252 ? 61.355 49.530 188.896 1.00 18.96 251 GLU B N 1
ATOM 6750 C CA . GLU B 1 252 ? 62.516 50.273 189.374 1.00 20.31 251 GLU B CA 1
ATOM 6751 C C . GLU B 1 252 ? 63.786 49.667 188.781 1.00 21.33 251 GLU B C 1
ATOM 6752 O O . GLU B 1 252 ? 63.837 48.470 188.480 1.00 19.75 251 GLU B O 1
ATOM 6758 N N . HIS B 1 253 ? 64.807 50.499 188.611 1.00 22.99 252 HIS B N 1
ATOM 6759 C CA . HIS B 1 253 ? 66.079 50.051 188.063 1.00 25.92 252 HIS B CA 1
ATOM 6760 C C . HIS B 1 253 ? 66.566 48.811 188.816 1.00 25.58 252 HIS B C 1
ATOM 6761 O O . HIS B 1 253 ? 66.752 48.859 190.040 1.00 26.65 252 HIS B O 1
ATOM 6768 N N . ASN B 1 254 ? 66.758 47.707 188.096 1.00 24.23 253 ASN B N 1
ATOM 6769 C CA . ASN B 1 254 ? 67.229 46.469 188.718 1.00 27.44 253 ASN B CA 1
ATOM 6770 C C . ASN B 1 254 ? 68.725 46.565 188.964 1.00 29.52 253 ASN B C 1
ATOM 6771 O O . ASN B 1 254 ? 69.503 46.703 188.016 1.00 31.66 253 ASN B O 1
ATOM 6776 N N . PHE B 1 255 ? 69.135 46.489 190.225 1.00 32.00 254 PHE B N 1
ATOM 6777 C CA . PHE B 1 255 ? 70.549 46.615 190.530 1.00 34.41 254 PHE B CA 1
ATOM 6778 C C . PHE B 1 255 ? 71.333 45.302 190.453 1.00 35.04 254 PHE B C 1
ATOM 6779 O O . PHE B 1 255 ? 72.487 45.212 190.887 1.00 35.23 254 PHE B O 1
ATOM 6787 N N . ASN B 1 256 ? 70.697 44.288 189.878 1.00 33.15 255 ASN B N 1
ATOM 6788 C CA . ASN B 1 256 ? 71.319 42.988 189.685 1.00 32.30 255 ASN B CA 1
ATOM 6789 C C . ASN B 1 256 ? 71.137 42.664 188.206 1.00 30.91 255 ASN B C 1
ATOM 6790 O O . ASN B 1 256 ? 71.153 41.500 187.785 1.00 29.59 255 ASN B O 1
ATOM 6795 N N . ALA B 1 257 ? 70.968 43.729 187.425 1.00 28.59 256 ALA B N 1
ATOM 6796 C CA . ALA B 1 257 ? 70.774 43.621 185.990 1.00 26.50 256 ALA B CA 1
ATOM 6797 C C . ALA B 1 257 ? 72.074 43.207 185.306 1.00 24.79 256 ALA B C 1
ATOM 6798 O O . ALA B 1 257 ? 73.163 43.553 185.763 1.00 23.46 256 ALA B O 1
ATOM 6800 N N . LYS B 1 258 ? 71.956 42.457 184.216 1.00 22.37 257 LYS B N 1
ATOM 6801 C CA . LYS B 1 258 ? 73.123 42.021 183.472 1.00 22.74 257 LYS B CA 1
ATOM 6802 C C . LYS B 1 258 ? 72.848 42.248 181.993 1.00 21.81 257 LYS B C 1
ATOM 6803 O O . LYS B 1 258 ? 71.701 42.392 181.589 1.00 22.66 257 LYS B O 1
ATOM 6809 N N . TYR B 1 259 ? 73.896 42.293 181.181 1.00 21.50 258 TYR B N 1
ATOM 6810 C CA . TYR B 1 259 ? 73.722 42.549 179.756 1.00 20.63 258 TYR B CA 1
ATOM 6811 C C . TYR B 1 259 ? 74.182 41.390 178.881 1.00 20.93 258 TYR B C 1
ATOM 6812 O O . TYR B 1 259 ? 74.997 40.559 179.285 1.00 18.31 258 TYR B O 1
ATOM 6821 N N . THR B 1 260 ? 73.632 41.329 177.678 1.00 22.24 259 THR B N 1
ATOM 6822 C CA . THR B 1 260 ? 73.988 40.267 176.763 1.00 22.67 259 THR B CA 1
ATOM 6823 C C . THR B 1 260 ? 75.290 40.563 176.020 1.00 23.22 259 THR B C 1
ATOM 6824 O O . THR B 1 260 ? 75.532 41.680 175.569 1.00 23.41 259 THR B O 1
ATOM 6828 N N . TYR B 1 261 ? 76.137 39.548 175.938 1.00 24.28 260 TYR B N 1
ATOM 6829 C CA . TYR B 1 261 ? 77.399 39.636 175.237 1.00 24.59 260 TYR B CA 1
ATOM 6830 C C . TYR B 1 261 ? 77.583 38.237 174.680 1.00 26.81 260 TYR B C 1
ATOM 6831 O O . TYR B 1 261 ? 78.003 37.318 175.399 1.00 27.95 260 TYR B O 1
ATOM 6840 N N . GLY B 1 262 ? 77.247 38.076 173.402 1.00 27.02 261 GLY B N 1
ATOM 6841 C CA . GLY B 1 262 ? 77.344 36.770 172.792 1.00 27.62 261 GLY B CA 1
ATOM 6842 C C . GLY B 1 262 ? 76.344 35.873 173.496 1.00 28.87 261 GLY B C 1
ATOM 6843 O O . GLY B 1 262 ? 75.150 36.183 173.561 1.00 30.39 261 GLY B O 1
ATOM 6844 N N . ALA B 1 263 ? 76.826 34.769 174.051 1.00 29.16 262 ALA B N 1
ATOM 6845 C CA . ALA B 1 263 ? 75.940 33.844 174.735 1.00 28.23 262 ALA B CA 1
ATOM 6846 C C . ALA B 1 263 ? 76.111 33.936 176.241 1.00 26.44 262 ALA B C 1
ATOM 6847 O O . ALA B 1 263 ? 75.789 32.995 176.957 1.00 28.94 262 ALA B O 1
ATOM 6849 N N . PHE B 1 264 ? 76.613 35.066 176.722 1.00 25.80 263 PHE B N 1
ATOM 6850 C CA . PHE B 1 264 ? 76.797 35.244 178.161 1.00 25.83 263 PHE B CA 1
ATOM 6851 C C . PHE B 1 264 ? 75.981 36.406 178.718 1.00 25.96 263 PHE B C 1
ATOM 6852 O O . PHE B 1 264 ? 75.516 37.275 177.973 1.00 26.23 263 PHE B O 1
ATOM 6860 N N . CYS B 1 265 ? 75.826 36.409 180.039 1.00 24.49 264 CYS B N 1
ATOM 6861 C CA . CYS B 1 265 ? 75.139 37.473 180.759 1.00 23.68 264 CYS B CA 1
ATOM 6862 C C . CYS B 1 265 ? 76.233 38.079 181.618 1.00 24.11 264 CYS B C 1
ATOM 6863 O O . CYS B 1 265 ? 76.733 37.420 182.527 1.00 24.73 264 CYS B O 1
ATOM 6866 N N . VAL B 1 266 ? 76.612 39.318 181.331 1.00 24.23 265 VAL B N 1
ATOM 6867 C CA . VAL B 1 266 ? 77.676 39.975 182.084 1.00 24.06 265 VAL B CA 1
ATOM 6868 C C . VAL B 1 266 ? 77.203 41.164 182.918 1.00 26.17 265 VAL B C 1
ATOM 6869 O O . VAL B 1 266 ? 76.195 41.799 182.613 1.00 27.50 265 VAL B O 1
ATOM 6873 N N . LYS B 1 267 ? 77.942 41.449 183.984 1.00 28.00 266 LYS B N 1
ATOM 6874 C CA . LYS B 1 267 ? 77.636 42.575 184.860 1.00 29.45 266 LYS B CA 1
ATOM 6875 C C . LYS B 1 267 ? 78.245 43.805 184.183 1.00 28.80 266 LYS B C 1
ATOM 6876 O O . LYS B 1 267 ? 77.605 44.849 184.063 1.00 29.94 266 LYS B O 1
ATOM 6882 N N . LYS B 1 268 ? 79.486 43.655 183.731 1.00 29.30 267 LYS B N 1
ATOM 6883 C CA . LYS B 1 268 ? 80.209 44.725 183.057 1.00 30.74 267 LYS B CA 1
ATOM 6884 C C . LYS B 1 268 ? 80.561 44.304 181.634 1.00 29.71 267 LYS B C 1
ATOM 6885 O O . LYS B 1 268 ? 81.010 43.186 181.405 1.00 29.92 267 LYS B O 1
ATOM 6891 N N . CYS B 1 269 ? 80.353 45.202 180.679 1.00 27.92 268 CYS B N 1
ATOM 6892 C CA . CYS B 1 269 ? 80.661 44.907 179.286 1.00 27.41 268 CYS B CA 1
ATOM 6893 C C . CYS B 1 269 ? 82.156 44.866 179.040 1.00 27.81 268 CYS B C 1
ATOM 6894 O O . CYS B 1 269 ? 82.923 45.593 179.673 1.00 27.77 268 CYS B O 1
ATOM 6897 N N . PRO B 1 270 ? 82.591 44.010 178.105 1.00 28.44 269 PRO B N 1
ATOM 6898 C CA . PRO B 1 270 ? 84.008 43.862 177.754 1.00 28.86 269 PRO B CA 1
ATOM 6899 C C . PRO B 1 270 ? 84.588 45.200 177.318 1.00 30.35 269 PRO B C 1
ATOM 6900 O O . PRO B 1 270 ? 83.845 46.137 177.017 1.00 30.05 269 PRO B O 1
ATOM 6904 N N . HIS B 1 271 ? 85.912 45.282 177.287 1.00 32.45 270 HIS B N 1
ATOM 6905 C CA . HIS B 1 271 ? 86.590 46.504 176.882 1.00 33.50 270 HIS B CA 1
ATOM 6906 C C . HIS B 1 271 ? 86.193 46.809 175.435 1.00 32.15 270 HIS B C 1
ATOM 6907 O O . HIS B 1 271 ? 86.026 45.895 174.630 1.00 30.34 270 HIS B O 1
ATOM 6914 N N . ASN B 1 272 ? 86.046 48.090 175.108 1.00 31.70 271 ASN B N 1
ATOM 6915 C CA . ASN B 1 272 ? 85.651 48.496 173.761 1.00 32.34 271 ASN B CA 1
ATOM 6916 C C . ASN B 1 272 ? 84.189 48.112 173.505 1.00 32.64 271 ASN B C 1
ATOM 6917 O O . ASN B 1 272 ? 83.768 47.902 172.353 1.00 33.67 271 ASN B O 1
ATOM 6922 N N . PHE B 1 273 ? 83.422 48.018 174.593 1.00 31.03 272 PHE B N 1
ATOM 6923 C CA . PHE B 1 273 ? 82.002 47.691 174.522 1.00 28.36 272 PHE B CA 1
ATOM 6924 C C . PHE B 1 273 ? 81.185 48.604 175.438 1.00 27.40 272 PHE B C 1
ATOM 6925 O O . PHE B 1 273 ? 81.582 48.905 176.570 1.00 27.05 272 PHE B O 1
ATOM 6933 N N . VAL B 1 274 ? 80.041 49.039 174.926 1.00 24.39 273 VAL B N 1
ATOM 6934 C CA . VAL B 1 274 ? 79.142 49.915 175.652 1.00 21.78 273 VAL B CA 1
ATOM 6935 C C . VAL B 1 274 ? 77.801 49.214 175.855 1.00 21.17 273 VAL B C 1
ATOM 6936 O O . VAL B 1 274 ? 77.430 48.314 175.096 1.00 19.73 273 VAL B O 1
ATOM 6940 N N . VAL B 1 275 ? 77.080 49.635 176.884 1.00 20.81 274 VAL B N 1
ATOM 6941 C CA . VAL B 1 275 ? 75.773 49.070 177.194 1.00 20.94 274 VAL B CA 1
ATOM 6942 C C . VAL B 1 275 ? 74.663 49.794 176.432 1.00 20.89 274 VAL B C 1
ATOM 6943 O O . VAL B 1 275 ? 74.415 50.969 176.672 1.00 20.94 274 VAL B O 1
ATOM 6947 N N . ASP B 1 276 ? 74.006 49.110 175.506 1.00 20.82 275 ASP B N 1
ATOM 6948 C CA . ASP B 1 276 ? 72.902 49.733 174.796 1.00 21.22 275 ASP B CA 1
ATOM 6949 C C . ASP B 1 276 ? 71.620 49.020 175.211 1.00 22.26 275 ASP B C 1
ATOM 6950 O O . ASP B 1 276 ? 71.341 47.912 174.757 1.00 20.55 275 ASP B O 1
ATOM 6955 N N . SER B 1 277 ? 70.863 49.672 176.093 1.00 25.43 276 SER B N 1
ATOM 6956 C CA . SER B 1 277 ? 69.607 49.150 176.635 1.00 28.08 276 SER B CA 1
ATOM 6957 C C . SER B 1 277 ? 69.948 48.052 177.622 1.00 29.14 276 SER B C 1
ATOM 6958 O O . SER B 1 277 ? 70.080 48.296 178.825 1.00 29.90 276 SER B O 1
ATOM 6961 N N . SER B 1 278 ? 70.098 46.839 177.097 1.00 27.77 277 SER B N 1
ATOM 6962 C CA . SER B 1 278 ? 70.432 45.686 177.922 1.00 28.97 277 SER B CA 1
ATOM 6963 C C . SER B 1 278 ? 71.369 44.706 177.204 1.00 28.16 277 SER B C 1
ATOM 6964 O O . SER B 1 278 ? 71.315 43.504 177.436 1.00 28.67 277 SER B O 1
ATOM 6967 N N . SER B 1 279 ? 72.225 45.226 176.332 1.00 27.54 278 SER B N 1
ATOM 6968 C CA . SER B 1 279 ? 73.174 44.394 175.599 1.00 28.69 278 SER B CA 1
ATOM 6969 C C . SER B 1 279 ? 74.464 45.153 175.308 1.00 27.53 278 SER B C 1
ATOM 6970 O O . SER B 1 279 ? 74.443 46.368 175.123 1.00 28.86 278 SER B O 1
ATOM 6973 N N . CYS B 1 280 ? 75.587 44.438 175.287 1.00 27.29 279 CYS B N 1
ATOM 6974 C CA . CYS B 1 280 ? 76.876 45.064 175.027 1.00 27.10 279 CYS B CA 1
ATOM 6975 C C . CYS B 1 280 ? 77.087 45.187 173.528 1.00 28.83 279 CYS B C 1
ATOM 6976 O O . CYS B 1 280 ? 76.933 44.215 172.790 1.00 30.20 279 CYS B O 1
ATOM 6979 N N . VAL B 1 281 ? 77.445 46.384 173.080 1.00 29.49 280 VAL B N 1
ATOM 6980 C CA . VAL B 1 281 ? 77.681 46.624 171.664 1.00 31.13 280 VAL B CA 1
ATOM 6981 C C . VAL B 1 281 ? 78.981 47.414 171.512 1.00 30.34 280 VAL B C 1
ATOM 6982 O O . VAL B 1 281 ? 79.492 47.975 172.484 1.00 29.36 280 VAL B O 1
ATOM 6986 N N . ARG B 1 282 ? 79.519 47.446 170.298 1.00 31.81 281 ARG B N 1
ATOM 6987 C CA . ARG B 1 282 ? 80.758 48.181 170.027 1.00 33.16 281 ARG B CA 1
ATOM 6988 C C . ARG B 1 282 ? 80.499 49.687 170.006 1.00 32.38 281 ARG B C 1
ATOM 6989 O O . ARG B 1 282 ? 81.235 50.463 170.625 1.00 31.99 281 ARG B O 1
ATOM 6997 N N . ALA B 1 283 ? 79.442 50.095 169.307 1.00 31.39 282 ALA B N 1
ATOM 6998 C CA . ALA B 1 283 ? 79.095 51.510 169.203 1.00 31.01 282 ALA B CA 1
ATOM 6999 C C . ALA B 1 283 ? 77.593 51.745 169.362 1.00 30.93 282 ALA B C 1
ATOM 7000 O O . ALA B 1 283 ? 76.781 50.885 168.995 1.00 30.99 282 ALA B O 1
ATOM 7002 N N . CYS B 1 284 ? 77.223 52.903 169.907 1.00 29.70 283 CYS B N 1
ATOM 7003 C CA . CYS B 1 284 ? 75.815 53.217 170.089 1.00 29.59 283 CYS B CA 1
ATOM 7004 C C . CYS B 1 284 ? 75.126 53.357 168.744 1.00 29.43 283 CYS B C 1
ATOM 7005 O O . CYS B 1 284 ? 75.764 53.647 167.736 1.00 28.28 283 CYS B O 1
ATOM 7008 N N . PRO B 1 285 ? 73.806 53.138 168.711 1.00 30.33 284 PRO B N 1
ATOM 7009 C CA . PRO B 1 285 ? 72.999 53.240 167.493 1.00 31.04 284 PRO B CA 1
ATOM 7010 C C . PRO B 1 285 ? 73.072 54.633 166.853 1.00 31.25 284 PRO B C 1
ATOM 7011 O O . PRO B 1 285 ? 73.949 55.430 167.170 1.00 32.13 284 PRO B O 1
ATOM 7015 N N . SER B 1 286 ? 72.136 54.914 165.952 1.00 32.69 285 SER B N 1
ATOM 7016 C CA . SER B 1 286 ? 72.080 56.198 165.255 1.00 32.85 285 SER B CA 1
ATOM 7017 C C . SER B 1 286 ? 71.536 57.327 166.135 1.00 32.89 285 SER B C 1
ATOM 7018 O O . SER B 1 286 ? 72.142 58.403 166.233 1.00 33.28 285 SER B O 1
ATOM 7021 N N . SER B 1 287 ? 70.403 57.070 166.781 1.00 31.44 286 SER B N 1
ATOM 7022 C CA . SER B 1 287 ? 69.754 58.064 167.625 1.00 30.87 286 SER B CA 1
ATOM 7023 C C . SER B 1 287 ? 70.207 58.078 169.077 1.00 29.35 286 SER B C 1
ATOM 7024 O O . SER B 1 287 ? 69.457 58.533 169.946 1.00 29.64 286 SER B O 1
ATOM 7027 N N . LYS B 1 288 ? 71.408 57.586 169.360 1.00 27.45 287 LYS B N 1
ATOM 7028 C CA . LYS B 1 288 ? 71.875 57.573 170.742 1.00 25.36 287 LYS B CA 1
ATOM 7029 C C . LYS B 1 288 ? 73.284 58.126 170.889 1.00 24.15 287 LYS B C 1
ATOM 7030 O O . LYS B 1 288 ? 74.041 58.200 169.926 1.00 23.43 287 LYS B O 1
ATOM 7036 N N . MET B 1 289 ? 73.635 58.503 172.109 1.00 24.42 288 MET B N 1
ATOM 7037 C CA . MET B 1 289 ? 74.949 59.064 172.388 1.00 26.41 288 MET B CA 1
ATOM 7038 C C . MET B 1 289 ? 75.558 58.397 173.614 1.00 28.51 288 MET B C 1
ATOM 7039 O O . MET B 1 289 ? 74.863 58.143 174.597 1.00 29.08 288 MET B O 1
ATOM 7044 N N . GLU B 1 290 ? 76.856 58.118 173.558 1.00 31.55 289 GLU B N 1
ATOM 7045 C CA . GLU B 1 290 ? 77.530 57.486 174.681 1.00 34.17 289 GLU B CA 1
ATOM 7046 C C . GLU B 1 290 ? 77.488 58.382 175.906 1.00 35.64 289 GLU B C 1
ATOM 7047 O O . GLU B 1 290 ? 77.830 59.558 175.840 1.00 35.43 289 GLU B O 1
ATOM 7053 N N . VAL B 1 291 ? 77.058 57.818 177.025 1.00 38.38 290 VAL B N 1
ATOM 7054 C CA . VAL B 1 291 ? 76.962 58.578 178.258 1.00 42.36 290 VAL B CA 1
ATOM 7055 C C . VAL B 1 291 ? 77.573 57.837 179.438 1.00 44.25 290 VAL B C 1
ATOM 7056 O O . VAL B 1 291 ? 76.888 57.085 180.135 1.00 45.74 290 VAL B O 1
ATOM 7060 N N . GLU B 1 292 ? 78.863 58.049 179.662 1.00 45.92 291 GLU B N 1
ATOM 7061 C CA . GLU B 1 292 ? 79.530 57.400 180.776 1.00 47.55 291 GLU B CA 1
ATOM 7062 C C . GLU B 1 292 ? 79.072 58.054 182.076 1.00 48.10 291 GLU B C 1
ATOM 7063 O O . GLU B 1 292 ? 79.539 59.142 182.422 1.00 47.66 291 GLU B O 1
ATOM 7069 N N . GLU B 1 293 ? 78.152 57.394 182.782 1.00 48.87 292 GLU B N 1
ATOM 7070 C CA . GLU B 1 293 ? 77.631 57.908 184.045 1.00 50.01 292 GLU B CA 1
ATOM 7071 C C . GLU B 1 293 ? 78.595 57.604 185.201 1.00 50.83 292 GLU B C 1
ATOM 7072 O O . GLU B 1 293 ? 79.536 58.359 185.454 1.00 50.91 292 GLU B O 1
ATOM 7078 N N . ASN B 1 294 ? 78.348 56.503 185.907 1.00 51.21 293 ASN B N 1
ATOM 7079 C CA . ASN B 1 294 ? 79.202 56.101 187.024 1.00 51.46 293 ASN B CA 1
ATOM 7080 C C . ASN B 1 294 ? 80.321 55.216 186.482 1.00 51.29 293 ASN B C 1
ATOM 7081 O O . ASN B 1 294 ? 80.700 54.225 187.108 1.00 51.21 293 ASN B O 1
ATOM 7086 N N . GLY B 1 295 ? 80.857 55.587 185.321 1.00 51.04 294 GLY B N 1
ATOM 7087 C CA . GLY B 1 295 ? 81.905 54.791 184.704 1.00 50.44 294 GLY B CA 1
ATOM 7088 C C . GLY B 1 295 ? 81.210 53.643 183.998 1.00 50.09 294 GLY B C 1
ATOM 7089 O O . GLY B 1 295 ? 81.837 52.664 183.585 1.00 50.13 294 GLY B O 1
ATOM 7090 N N . ILE B 1 296 ? 79.891 53.787 183.872 1.00 49.72 295 ILE B N 1
ATOM 7091 C CA . ILE B 1 296 ? 79.021 52.804 183.230 1.00 49.67 295 ILE B CA 1
ATOM 7092 C C . ILE B 1 296 ? 78.690 53.274 181.809 1.00 48.47 295 ILE B C 1
ATOM 7093 O O . ILE B 1 296 ? 77.602 53.810 181.574 1.00 49.73 295 ILE B O 1
ATOM 7098 N N . LYS B 1 297 ? 79.614 53.085 180.868 1.00 45.86 296 LYS B N 1
ATOM 7099 C CA . LYS B 1 297 ? 79.375 53.511 179.487 1.00 43.21 296 LYS B CA 1
ATOM 7100 C C . LYS B 1 297 ? 78.109 52.881 178.898 1.00 41.15 296 LYS B C 1
ATOM 7101 O O . LYS B 1 297 ? 78.044 51.667 178.681 1.00 41.79 296 LYS B O 1
ATOM 7107 N N . MET B 1 298 ? 77.110 53.717 178.636 1.00 38.53 297 MET B N 1
ATOM 7108 C CA . MET B 1 298 ? 75.848 53.251 178.076 1.00 35.93 297 MET B CA 1
ATOM 7109 C C . MET B 1 298 ? 75.389 54.158 176.945 1.00 32.69 297 MET B C 1
ATOM 7110 O O . MET B 1 298 ? 76.050 55.138 176.620 1.00 33.10 297 MET B O 1
ATOM 7115 N N . CYS B 1 299 ? 74.249 53.829 176.351 1.00 28.94 298 CYS B N 1
ATOM 7116 C CA . CYS B 1 299 ? 73.713 54.619 175.255 1.00 25.38 298 CYS B CA 1
ATOM 7117 C C . CYS B 1 299 ? 72.386 55.270 175.605 1.00 26.27 298 CYS B C 1
ATOM 7118 O O . CYS B 1 299 ? 71.366 54.594 175.722 1.00 24.98 298 CYS B O 1
ATOM 7121 N N . LYS B 1 300 ? 72.404 56.587 175.779 1.00 26.90 299 LYS B N 1
ATOM 7122 C CA . LYS B 1 300 ? 71.184 57.324 176.080 1.00 28.40 299 LYS B CA 1
ATOM 7123 C C . LYS B 1 300 ? 70.710 57.962 174.781 1.00 28.45 299 LYS B C 1
ATOM 7124 O O . LYS B 1 300 ? 71.514 58.463 173.991 1.00 28.33 299 LYS B O 1
ATOM 7130 N N . PRO B 1 301 ? 69.397 57.919 174.524 1.00 28.72 300 PRO B N 1
ATOM 7131 C CA . PRO B 1 301 ? 68.817 58.500 173.308 1.00 28.09 300 PRO B CA 1
ATOM 7132 C C . PRO B 1 301 ? 69.015 60.013 173.269 1.00 27.17 300 PRO B C 1
ATOM 7133 O O . PRO B 1 301 ? 69.021 60.672 174.312 1.00 27.29 300 PRO B O 1
ATOM 7137 N N . CYS B 1 302 ? 69.177 60.567 172.073 1.00 25.06 301 CYS B N 1
ATOM 7138 C CA . CYS B 1 302 ? 69.367 62.010 171.957 1.00 25.99 301 CYS B CA 1
ATOM 7139 C C . CYS B 1 302 ? 68.021 62.679 171.695 1.00 27.09 301 CYS B C 1
ATOM 7140 O O . CYS B 1 302 ? 67.249 62.212 170.867 1.00 28.65 301 CYS B O 1
ATOM 7143 N N . THR B 1 303 ? 67.770 63.768 172.431 1.00 26.78 302 THR B N 1
ATOM 7144 C CA . THR B 1 303 ? 66.501 64.491 172.318 1.00 29.31 302 THR B CA 1
ATOM 7145 C C . THR B 1 303 ? 66.344 64.770 170.895 1.00 28.49 302 THR B C 1
ATOM 7146 O O . THR B 1 303 ? 65.531 64.162 170.196 1.00 28.57 302 THR B O 1
ATOM 7150 N N . ASP B 1 304 ? 67.091 65.681 170.441 1.00 27.10 303 ASP B N 1
ATOM 7151 C CA . ASP B 1 304 ? 66.787 65.750 169.087 1.00 26.04 303 ASP B CA 1
ATOM 7152 C C . ASP B 1 304 ? 67.934 65.116 168.296 1.00 24.48 303 ASP B C 1
ATOM 7153 O O . ASP B 1 304 ? 68.024 63.883 168.219 1.00 26.34 303 ASP B O 1
ATOM 7158 N N . ILE B 1 305 ? 68.824 65.967 167.714 1.00 21.50 304 ILE B N 1
ATOM 7159 C CA . ILE B 1 305 ? 70.046 65.616 166.959 1.00 19.42 304 ILE B CA 1
ATOM 7160 C C . ILE B 1 305 ? 71.166 65.285 167.983 1.00 16.54 304 ILE B C 1
ATOM 7161 O O . ILE B 1 305 ? 71.340 66.052 168.910 1.00 17.11 304 ILE B O 1
ATOM 7166 N N . CYS B 1 306 ? 71.922 64.183 167.867 1.00 14.56 305 CYS B N 1
ATOM 7167 C CA . CYS B 1 306 ? 72.970 63.968 168.881 1.00 12.06 305 CYS B CA 1
ATOM 7168 C C . CYS B 1 306 ? 74.027 65.061 168.828 1.00 10.79 305 CYS B C 1
ATOM 7169 O O . CYS B 1 306 ? 74.232 65.667 167.774 1.00 8.27 305 CYS B O 1
ATOM 7172 N N . PRO B 1 307 ? 74.710 65.332 169.941 1.00 10.18 306 PRO B N 1
ATOM 7173 C CA . PRO B 1 307 ? 75.750 66.360 169.979 1.00 10.16 306 PRO B CA 1
ATOM 7174 C C . PRO B 1 307 ? 76.841 66.148 168.928 1.00 9.93 306 PRO B C 1
ATOM 7175 O O . PRO B 1 307 ? 76.878 65.132 168.252 1.00 10.61 306 PRO B O 1
ATOM 7179 N N . LYS B 1 308 ? 77.721 67.132 168.801 1.00 8.89 307 LYS B N 1
ATOM 7180 C CA . LYS B 1 308 ? 78.827 67.087 167.864 1.00 8.73 307 LYS B CA 1
ATOM 7181 C C . LYS B 1 308 ? 79.560 68.417 167.875 1.00 9.22 307 LYS B C 1
ATOM 7182 O O . LYS B 1 308 ? 79.113 69.383 167.256 1.00 9.19 307 LYS B O 1
ATOM 7188 N N . ALA B 1 309 ? 80.679 68.457 168.595 1.00 10.90 308 ALA B N 1
ATOM 7189 C CA . ALA B 1 309 ? 81.505 69.650 168.699 1.00 13.96 308 ALA B CA 1
ATOM 7190 C C . ALA B 1 309 ? 82.353 69.819 167.441 1.00 17.31 308 ALA B C 1
ATOM 7191 O O . ALA B 1 309 ? 82.970 68.860 166.974 1.00 16.77 308 ALA B O 1
ATOM 7193 N N . CYS B 1 310 ? 82.381 71.034 166.891 1.00 22.92 309 CYS B N 1
ATOM 7194 C CA . CYS B 1 310 ? 83.171 71.311 165.686 1.00 27.07 309 CYS B CA 1
ATOM 7195 C C . CYS B 1 310 ? 84.062 72.539 165.871 1.00 27.20 309 CYS B C 1
ATOM 7196 O O . CYS B 1 310 ? 83.813 73.361 166.762 1.00 26.16 309 CYS B O 1
ATOM 7199 N N . ASP B 1 311 ? 85.108 72.666 165.051 1.00 26.68 310 ASP B N 1
ATOM 7200 C CA . ASP B 1 311 ? 85.999 73.828 165.166 1.00 26.51 310 ASP B CA 1
ATOM 7201 C C . ASP B 1 311 ? 85.331 75.040 164.526 1.00 25.93 310 ASP B C 1
ATOM 7202 O O . ASP B 1 311 ? 84.673 74.925 163.485 1.00 25.92 310 ASP B O 1
ATOM 7207 N N . GLY B 1 312 ? 85.487 76.199 165.155 1.00 25.73 311 GLY B N 1
ATOM 7208 C CA . GLY B 1 312 ? 84.914 77.399 164.581 1.00 26.77 311 GLY B CA 1
ATOM 7209 C C . GLY B 1 312 ? 85.919 78.025 163.625 1.00 26.81 311 GLY B C 1
ATOM 7210 O O . GLY B 1 312 ? 86.950 77.421 163.309 1.00 26.56 311 GLY B O 1
ATOM 7211 N N . ILE B 1 313 ? 85.621 79.227 163.145 1.00 27.55 312 ILE B N 1
ATOM 7212 C CA . ILE B 1 313 ? 86.534 79.921 162.253 1.00 27.31 312 ILE B CA 1
ATOM 7213 C C . ILE B 1 313 ? 87.686 80.361 163.140 1.00 29.39 312 ILE B C 1
ATOM 7214 O O . ILE B 1 313 ? 87.471 81.066 164.132 1.00 31.31 312 ILE B O 1
ATOM 7219 N N . GLY B 1 314 ? 88.899 79.919 162.810 1.00 29.74 313 GLY B N 1
ATOM 7220 C CA . GLY B 1 314 ? 90.058 80.286 163.609 1.00 31.90 313 GLY B CA 1
ATOM 7221 C C . GLY B 1 314 ? 90.467 79.268 164.665 1.00 33.86 313 GLY B C 1
ATOM 7222 O O . GLY B 1 314 ? 91.213 79.585 165.593 1.00 37.38 313 GLY B O 1
ATOM 7223 N N . THR B 1 315 ? 89.969 78.044 164.544 1.00 32.64 314 THR B N 1
ATOM 7224 C CA . THR B 1 315 ? 90.320 76.983 165.481 1.00 30.60 314 THR B CA 1
ATOM 7225 C C . THR B 1 315 ? 90.647 75.700 164.716 1.00 29.74 314 THR B C 1
ATOM 7226 O O . THR B 1 315 ? 90.030 75.402 163.689 1.00 27.82 314 THR B O 1
ATOM 7230 N N . GLY B 1 316 ? 91.637 74.963 165.220 1.00 30.52 315 GLY B N 1
ATOM 7231 C CA . GLY B 1 316 ? 92.055 73.705 164.620 1.00 31.68 315 GLY B CA 1
ATOM 7232 C C . GLY B 1 316 ? 92.041 73.624 163.110 1.00 33.60 315 GLY B C 1
ATOM 7233 O O . GLY B 1 316 ? 92.729 74.375 162.420 1.00 36.25 315 GLY B O 1
ATOM 7234 N N . SER B 1 317 ? 91.252 72.694 162.591 1.00 34.80 316 SER B N 1
ATOM 7235 C CA . SER B 1 317 ? 91.143 72.494 161.152 1.00 35.42 316 SER B CA 1
ATOM 7236 C C . SER B 1 317 ? 90.791 73.769 160.387 1.00 35.93 316 SER B C 1
ATOM 7237 O O . SER B 1 317 ? 90.881 73.807 159.155 1.00 37.37 316 SER B O 1
ATOM 7240 N N . LEU B 1 318 ? 90.386 74.808 161.113 1.00 34.31 317 LEU B N 1
ATOM 7241 C CA . LEU B 1 318 ? 90.012 76.063 160.475 1.00 35.60 317 LEU B CA 1
ATOM 7242 C C . LEU B 1 318 ? 90.731 77.262 161.077 1.00 36.21 317 LEU B C 1
ATOM 7243 O O . LEU B 1 318 ? 90.265 78.398 160.954 1.00 35.33 317 LEU B O 1
ATOM 7248 N N . MET B 1 319 ? 91.867 77.016 161.719 1.00 37.37 318 MET B N 1
ATOM 7249 C CA . MET B 1 319 ? 92.628 78.103 162.314 1.00 39.82 318 MET B CA 1
ATOM 7250 C C . MET B 1 319 ? 93.089 79.076 161.217 1.00 38.94 318 MET B C 1
ATOM 7251 O O . MET B 1 319 ? 93.381 80.246 161.487 1.00 37.52 318 MET B O 1
ATOM 7256 N N . SER B 1 320 ? 93.137 78.587 159.981 1.00 38.66 319 SER B N 1
ATOM 7257 C CA . SER B 1 320 ? 93.557 79.402 158.844 1.00 39.04 319 SER B CA 1
ATOM 7258 C C . SER B 1 320 ? 92.433 80.285 158.285 1.00 36.75 319 SER B C 1
ATOM 7259 O O . SER B 1 320 ? 92.674 81.413 157.849 1.00 37.54 319 SER B O 1
ATOM 7262 N N . ALA B 1 321 ? 91.211 79.757 158.290 1.00 32.98 320 ALA B N 1
ATOM 7263 C CA . ALA B 1 321 ? 90.044 80.472 157.777 1.00 30.31 320 ALA B CA 1
ATOM 7264 C C . ALA B 1 321 ? 89.752 81.745 158.576 1.00 30.74 320 ALA B C 1
ATOM 7265 O O . ALA B 1 321 ? 89.982 81.805 159.793 1.00 32.14 320 ALA B O 1
ATOM 7267 N N . GLN B 1 322 ? 89.252 82.766 157.883 1.00 29.27 321 GLN B N 1
ATOM 7268 C CA . GLN B 1 322 ? 88.910 84.034 158.523 1.00 27.12 321 GLN B CA 1
ATOM 7269 C C . GLN B 1 322 ? 87.415 84.279 158.425 1.00 25.00 321 GLN B C 1
ATOM 7270 O O . GLN B 1 322 ? 86.879 85.215 159.023 1.00 24.52 321 GLN B O 1
ATOM 7276 N N . THR B 1 323 ? 86.750 83.408 157.679 1.00 23.48 322 THR B N 1
ATOM 7277 C CA . THR B 1 323 ? 85.322 83.507 157.475 1.00 21.74 322 THR B CA 1
ATOM 7278 C C . THR B 1 323 ? 84.763 82.202 156.959 1.00 21.88 322 THR B C 1
ATOM 7279 O O . THR B 1 323 ? 85.486 81.357 156.432 1.00 23.84 322 THR B O 1
ATOM 7283 N N . VAL B 1 324 ? 83.460 82.047 157.121 1.00 23.40 323 VAL B N 1
ATOM 7284 C CA . VAL B 1 324 ? 82.760 80.890 156.613 1.00 22.51 323 VAL B CA 1
ATOM 7285 C C . VAL B 1 324 ? 82.680 81.216 155.116 1.00 23.59 323 VAL B C 1
ATOM 7286 O O . VAL B 1 324 ? 82.526 82.383 154.761 1.00 24.65 323 VAL B O 1
ATOM 7290 N N . ASP B 1 325 ? 82.831 80.216 154.245 1.00 25.84 324 ASP B N 1
ATOM 7291 C CA . ASP B 1 325 ? 82.724 80.431 152.796 1.00 26.25 324 ASP B CA 1
ATOM 7292 C C . ASP B 1 325 ? 82.391 79.117 152.088 1.00 26.28 324 ASP B C 1
ATOM 7293 O O . ASP B 1 325 ? 82.404 78.059 152.707 1.00 29.05 324 ASP B O 1
ATOM 7298 N N . SER B 1 326 ? 82.073 79.194 150.800 1.00 25.37 325 SER B N 1
ATOM 7299 C CA . SER B 1 326 ? 81.700 78.021 150.005 1.00 25.20 325 SER B CA 1
ATOM 7300 C C . SER B 1 326 ? 82.714 76.898 150.121 1.00 25.08 325 SER B C 1
ATOM 7301 O O . SER B 1 326 ? 82.409 75.741 149.821 1.00 25.15 325 SER B O 1
ATOM 7304 N N . SER B 1 327 ? 83.911 77.260 150.574 1.00 24.64 326 SER B N 1
ATOM 7305 C CA . SER B 1 327 ? 85.025 76.337 150.729 1.00 23.69 326 SER B CA 1
ATOM 7306 C C . SER B 1 327 ? 85.003 75.523 152.019 1.00 22.06 326 SER B C 1
ATOM 7307 O O . SER B 1 327 ? 85.564 74.418 152.064 1.00 21.05 326 SER B O 1
ATOM 7310 N N . ASN B 1 328 ? 84.369 76.049 153.064 1.00 19.99 327 ASN B N 1
ATOM 7311 C CA . ASN B 1 328 ? 84.319 75.331 154.332 1.00 20.11 327 ASN B CA 1
ATOM 7312 C C . ASN B 1 328 ? 82.913 75.233 154.944 1.00 20.97 327 ASN B C 1
ATOM 7313 O O . ASN B 1 328 ? 82.740 74.654 156.021 1.00 23.20 327 ASN B O 1
ATOM 7318 N N . ILE B 1 329 ? 81.910 75.791 154.264 1.00 22.36 328 ILE B N 1
ATOM 7319 C CA . ILE B 1 329 ? 80.542 75.755 154.770 1.00 23.71 328 ILE B CA 1
ATOM 7320 C C . ILE B 1 329 ? 80.071 74.321 155.050 1.00 26.46 328 ILE B C 1
ATOM 7321 O O . ILE B 1 329 ? 79.436 74.056 156.073 1.00 28.90 328 ILE B O 1
ATOM 7326 N N . ASP B 1 330 ? 80.388 73.399 154.146 1.00 26.02 329 ASP B N 1
ATOM 7327 C CA . ASP B 1 330 ? 80.002 71.999 154.302 1.00 29.87 329 ASP B CA 1
ATOM 7328 C C . ASP B 1 330 ? 80.720 71.347 155.487 1.00 29.75 329 ASP B C 1
ATOM 7329 O O . ASP B 1 330 ? 80.390 70.231 155.887 1.00 30.61 329 ASP B O 1
ATOM 7334 N N . LYS B 1 331 ? 81.691 72.051 156.056 1.00 30.21 330 LYS B N 1
ATOM 7335 C CA . LYS B 1 331 ? 82.451 71.523 157.182 1.00 30.62 330 LYS B CA 1
ATOM 7336 C C . LYS B 1 331 ? 81.745 71.667 158.539 1.00 30.75 330 LYS B C 1
ATOM 7337 O O . LYS B 1 331 ? 82.302 71.311 159.583 1.00 31.60 330 LYS B O 1
ATOM 7343 N N . PHE B 1 332 ? 80.518 72.182 158.525 1.00 28.66 331 PHE B N 1
ATOM 7344 C CA . PHE B 1 332 ? 79.770 72.367 159.761 1.00 27.23 331 PHE B CA 1
ATOM 7345 C C . PHE B 1 332 ? 78.531 71.481 159.807 1.00 27.47 331 PHE B C 1
ATOM 7346 O O . PHE B 1 332 ? 77.773 71.509 160.778 1.00 27.27 331 PHE B O 1
ATOM 7354 N N . ILE B 1 333 ? 78.332 70.691 158.759 1.00 26.01 332 ILE B N 1
ATOM 7355 C CA . ILE B 1 333 ? 77.183 69.804 158.682 1.00 26.47 332 ILE B CA 1
ATOM 7356 C C . ILE B 1 333 ? 76.983 68.977 159.957 1.00 25.76 332 ILE B C 1
ATOM 7357 O O . ILE B 1 333 ? 77.897 68.296 160.430 1.00 24.33 332 ILE B O 1
ATOM 7362 N N . ASN B 1 334 ? 75.776 69.075 160.515 1.00 24.87 333 ASN B N 1
ATOM 7363 C CA . ASN B 1 334 ? 75.388 68.353 161.722 1.00 23.57 333 ASN B CA 1
ATOM 7364 C C . ASN B 1 334 ? 76.069 68.769 163.034 1.00 22.60 333 ASN B C 1
ATOM 7365 O O . ASN B 1 334 ? 75.942 68.079 164.032 1.00 23.11 333 ASN B O 1
ATOM 7370 N N . CYS B 1 335 ? 76.779 69.890 163.054 1.00 23.71 334 CYS B N 1
ATOM 7371 C CA . CYS B 1 335 ? 77.422 70.330 164.296 1.00 24.97 334 CYS B CA 1
ATOM 7372 C C . CYS B 1 335 ? 76.371 70.927 165.237 1.00 24.72 334 CYS B C 1
ATOM 7373 O O . CYS B 1 335 ? 75.403 71.527 164.776 1.00 20.48 334 CYS B O 1
ATOM 7376 N N . THR B 1 336 ? 76.552 70.764 166.546 1.00 24.06 335 THR B N 1
ATOM 7377 C CA . THR B 1 336 ? 75.603 71.321 167.495 1.00 23.43 335 THR B CA 1
ATOM 7378 C C . THR B 1 336 ? 76.317 72.298 168.399 1.00 23.39 335 THR B C 1
ATOM 7379 O O . THR B 1 336 ? 75.709 73.233 168.915 1.00 26.14 335 THR B O 1
ATOM 7383 N N . LYS B 1 337 ? 77.611 72.072 168.598 1.00 24.40 336 LYS B N 1
ATOM 7384 C CA . LYS B 1 337 ? 78.428 72.947 169.434 1.00 24.24 336 LYS B CA 1
ATOM 7385 C C . LYS B 1 337 ? 79.580 73.439 168.586 1.00 25.57 336 LYS B C 1
ATOM 7386 O O . LYS B 1 337 ? 80.182 72.656 167.851 1.00 28.03 336 LYS B O 1
ATOM 7392 N N . ILE B 1 338 ? 79.873 74.734 168.659 1.00 23.87 337 ILE B N 1
ATOM 7393 C CA . ILE B 1 338 ? 80.978 75.287 167.886 1.00 23.33 337 ILE B CA 1
ATOM 7394 C C . ILE B 1 338 ? 82.075 75.734 168.837 1.00 24.16 337 ILE B C 1
ATOM 7395 O O . ILE B 1 338 ? 81.889 76.667 169.621 1.00 25.75 337 ILE B O 1
ATOM 7400 N N . ASN B 1 339 ? 83.208 75.041 168.788 1.00 26.63 338 ASN B N 1
ATOM 7401 C CA . ASN B 1 339 ? 84.341 75.401 169.621 1.00 28.11 338 ASN B CA 1
ATOM 7402 C C . ASN B 1 339 ? 85.068 76.496 168.850 1.00 28.33 338 ASN B C 1
ATOM 7403 O O . ASN B 1 339 ? 85.847 76.230 167.928 1.00 30.71 338 ASN B O 1
ATOM 7408 N N . GLY B 1 340 ? 84.795 77.733 169.229 1.00 26.12 339 GLY B N 1
ATOM 7409 C CA . GLY B 1 340 ? 85.412 78.850 168.556 1.00 25.74 339 GLY B CA 1
ATOM 7410 C C . GLY B 1 340 ? 84.375 79.880 168.148 1.00 28.07 339 GLY B C 1
ATOM 7411 O O . GLY B 1 340 ? 83.381 80.107 168.858 1.00 27.45 339 GLY B O 1
ATOM 7412 N N . ASN B 1 341 ? 84.599 80.484 166.986 1.00 27.23 340 ASN B N 1
ATOM 7413 C CA . ASN B 1 341 ? 83.731 81.530 166.480 1.00 25.25 340 ASN B CA 1
ATOM 7414 C C . ASN B 1 341 ? 83.083 81.182 165.156 1.00 25.54 340 ASN B C 1
ATOM 7415 O O . ASN B 1 341 ? 83.406 80.179 164.533 1.00 26.02 340 ASN B O 1
ATOM 7420 N N . LEU B 1 342 ? 82.146 82.033 164.749 1.00 24.01 341 LEU B N 1
ATOM 7421 C CA . LEU B 1 342 ? 81.464 81.911 163.470 1.00 25.76 341 LEU B CA 1
ATOM 7422 C C . LEU B 1 342 ? 81.533 83.337 162.971 1.00 26.89 341 LEU B C 1
ATOM 7423 O O . LEU B 1 342 ? 81.090 84.262 163.639 1.00 28.28 341 LEU B O 1
ATOM 7428 N N . ILE B 1 343 ? 82.141 83.501 161.805 1.00 27.50 342 ILE B N 1
ATOM 7429 C CA . ILE B 1 343 ? 82.346 84.808 161.211 1.00 26.44 342 ILE B CA 1
ATOM 7430 C C . ILE B 1 343 ? 81.842 84.802 159.773 1.00 27.90 342 ILE B C 1
ATOM 7431 O O . ILE B 1 343 ? 82.015 83.818 159.054 1.00 30.49 342 ILE B O 1
ATOM 7436 N N . PHE B 1 344 ? 81.189 85.885 159.366 1.00 25.41 343 PHE B N 1
ATOM 7437 C CA . PHE B 1 344 ? 80.692 85.992 158.003 1.00 23.94 343 PHE B CA 1
ATOM 7438 C C . PHE B 1 344 ? 81.178 87.330 157.481 1.00 25.51 343 PHE B C 1
ATOM 7439 O O . PHE B 1 344 ? 80.758 88.389 157.958 1.00 26.73 343 PHE B O 1
ATOM 7447 N N . LEU B 1 345 ? 82.095 87.267 156.518 1.00 23.65 344 LEU B N 1
ATOM 7448 C CA . LEU B 1 345 ? 82.674 88.452 155.916 1.00 22.99 344 LEU B CA 1
ATOM 7449 C C . LEU B 1 345 ? 82.245 88.509 154.470 1.00 23.43 344 LEU B C 1
ATOM 7450 O O . LEU B 1 345 ? 81.871 87.487 153.891 1.00 27.90 344 LEU B O 1
ATOM 7455 N N . VAL B 1 346 ? 82.301 89.702 153.886 1.00 22.73 345 VAL B N 1
ATOM 7456 C CA . VAL B 1 346 ? 81.919 89.873 152.495 1.00 25.30 345 VAL B CA 1
ATOM 7457 C C . VAL B 1 346 ? 82.712 88.893 151.638 1.00 27.00 345 VAL B C 1
ATOM 7458 O O . VAL B 1 346 ? 82.220 88.403 150.615 1.00 26.80 345 VAL B O 1
ATOM 7462 N N . THR B 1 347 ? 83.941 88.608 152.071 1.00 26.75 346 THR B N 1
ATOM 7463 C CA . THR B 1 347 ? 84.806 87.691 151.351 1.00 29.46 346 THR B CA 1
ATOM 7464 C C . THR B 1 347 ? 84.139 86.331 151.216 1.00 29.83 346 THR B C 1
ATOM 7465 O O . THR B 1 347 ? 84.274 85.665 150.180 1.00 28.84 346 THR B O 1
ATOM 7469 N N . GLY B 1 348 ? 83.418 85.927 152.262 1.00 29.48 347 GLY B N 1
ATOM 7470 C CA . GLY B 1 348 ? 82.744 84.645 152.239 1.00 27.45 347 GLY B CA 1
ATOM 7471 C C . GLY B 1 348 ? 81.382 84.691 151.579 1.00 26.47 347 GLY B C 1
ATOM 7472 O O . GLY B 1 348 ? 81.096 83.918 150.668 1.00 25.46 347 GLY B O 1
ATOM 7473 N N . ILE B 1 349 ? 80.531 85.598 152.036 1.00 26.93 348 ILE B N 1
ATOM 7474 C CA . ILE B 1 349 ? 79.190 85.706 151.478 1.00 25.13 348 ILE B CA 1
ATOM 7475 C C . ILE B 1 349 ? 79.212 85.984 149.981 1.00 26.60 348 ILE B C 1
ATOM 7476 O O . ILE B 1 349 ? 78.513 85.328 149.208 1.00 26.89 348 ILE B O 1
ATOM 7481 N N . HIS B 1 350 ? 80.027 86.952 149.580 1.00 26.48 349 HIS B N 1
ATOM 7482 C CA . HIS B 1 350 ? 80.124 87.333 148.181 1.00 28.15 349 HIS B CA 1
ATOM 7483 C C . HIS B 1 350 ? 81.284 86.675 147.430 1.00 28.83 349 HIS B C 1
ATOM 7484 O O . HIS B 1 350 ? 81.392 86.804 146.210 1.00 27.57 349 HIS B O 1
ATOM 7491 N N . GLY B 1 351 ? 82.143 85.963 148.157 1.00 30.51 350 GLY B N 1
ATOM 7492 C CA . GLY B 1 351 ? 83.255 85.284 147.516 1.00 29.91 350 GLY B CA 1
ATOM 7493 C C . GLY B 1 351 ? 84.528 86.089 147.387 1.00 30.09 350 GLY B C 1
ATOM 7494 O O . GLY B 1 351 ? 84.509 87.320 147.414 1.00 31.21 350 GLY B O 1
ATOM 7495 N N . ASP B 1 352 ? 85.639 85.374 147.233 1.00 29.36 351 ASP B N 1
ATOM 7496 C CA . ASP B 1 352 ? 86.956 85.982 147.100 1.00 28.27 351 ASP B CA 1
ATOM 7497 C C . ASP B 1 352 ? 87.517 85.785 145.683 1.00 30.05 351 ASP B C 1
ATOM 7498 O O . ASP B 1 352 ? 88.205 84.793 145.406 1.00 29.83 351 ASP B O 1
ATOM 7503 N N . PRO B 1 353 ? 87.234 86.734 144.769 1.00 29.93 352 PRO B N 1
ATOM 7504 C CA . PRO B 1 353 ? 87.693 86.696 143.374 1.00 28.56 352 PRO B CA 1
ATOM 7505 C C . PRO B 1 353 ? 89.202 86.457 143.226 1.00 29.10 352 PRO B C 1
ATOM 7506 O O . PRO B 1 353 ? 89.639 85.681 142.376 1.00 27.69 352 PRO B O 1
ATOM 7510 N N . TYR B 1 354 ? 89.985 87.126 144.065 1.00 29.09 353 TYR B N 1
ATOM 7511 C CA . TYR B 1 354 ? 91.435 87.010 144.040 1.00 27.07 353 TYR B CA 1
ATOM 7512 C C . TYR B 1 354 ? 91.895 85.586 144.284 1.00 27.54 353 TYR B C 1
ATOM 7513 O O . TYR B 1 354 ? 92.890 85.151 143.706 1.00 26.88 353 TYR B O 1
ATOM 7522 N N . ASN B 1 355 ? 91.185 84.868 145.154 1.00 29.28 354 ASN B N 1
ATOM 7523 C CA . ASN B 1 355 ? 91.545 83.492 145.473 1.00 29.99 354 ASN B CA 1
ATOM 7524 C C . ASN B 1 355 ? 90.624 82.478 144.830 1.00 30.30 354 ASN B C 1
ATOM 7525 O O . ASN B 1 355 ? 90.611 81.308 145.213 1.00 30.14 354 ASN B O 1
ATOM 7530 N N . ALA B 1 356 ? 89.843 82.935 143.860 1.00 30.86 355 ALA B N 1
ATOM 7531 C CA . ALA B 1 356 ? 88.931 82.063 143.133 1.00 30.45 355 ALA B CA 1
ATOM 7532 C C . ALA B 1 356 ? 87.976 81.274 144.027 1.00 29.94 355 ALA B C 1
ATOM 7533 O O . ALA B 1 356 ? 87.825 80.058 143.863 1.00 30.14 355 ALA B O 1
ATOM 7535 N N . ILE B 1 357 ? 87.330 81.958 144.965 1.00 29.55 356 ILE B N 1
ATOM 7536 C CA . ILE B 1 357 ? 86.378 81.301 145.851 1.00 29.79 356 ILE B CA 1
ATOM 7537 C C . ILE B 1 357 ? 85.005 81.890 145.556 1.00 29.97 356 ILE B C 1
ATOM 7538 O O . ILE B 1 357 ? 84.736 83.047 145.867 1.00 30.63 356 ILE B O 1
ATOM 7543 N N . GLU B 1 358 ? 84.139 81.094 144.936 1.00 31.12 357 GLU B N 1
ATOM 7544 C CA . GLU B 1 358 ? 82.799 81.561 144.594 1.00 32.42 357 GLU B CA 1
ATOM 7545 C C . GLU B 1 358 ? 82.016 81.979 145.832 1.00 31.18 357 GLU B C 1
ATOM 7546 O O . GLU B 1 358 ? 82.325 81.570 146.957 1.00 31.06 357 GLU B O 1
ATOM 7552 N N . ALA B 1 359 ? 80.994 82.793 145.612 1.00 31.63 358 ALA B N 1
ATOM 7553 C CA . ALA B 1 359 ? 80.142 83.269 146.695 1.00 31.03 358 ALA B CA 1
ATOM 7554 C C . ALA B 1 359 ? 79.341 82.110 147.271 1.00 29.88 358 ALA B C 1
ATOM 7555 O O . ALA B 1 359 ? 78.877 81.244 146.535 1.00 29.68 358 ALA B O 1
ATOM 7557 N N . ILE B 1 360 ? 79.192 82.093 148.591 1.00 29.09 359 ILE B N 1
ATOM 7558 C CA . ILE B 1 360 ? 78.429 81.045 149.258 1.00 30.50 359 ILE B CA 1
ATOM 7559 C C . ILE B 1 360 ? 77.036 80.949 148.650 1.00 28.94 359 ILE B C 1
ATOM 7560 O O . ILE B 1 360 ? 76.473 81.944 148.201 1.00 28.33 359 ILE B O 1
ATOM 7565 N N . ASP B 1 361 ? 76.486 79.744 148.623 1.00 28.68 360 ASP B N 1
ATOM 7566 C CA . ASP B 1 361 ? 75.139 79.557 148.106 1.00 28.02 360 ASP B CA 1
ATOM 7567 C C . ASP B 1 361 ? 74.246 79.702 149.328 1.00 27.16 360 ASP B C 1
ATOM 7568 O O . ASP B 1 361 ? 74.317 78.890 150.248 1.00 29.72 360 ASP B O 1
ATOM 7573 N N . PRO B 1 362 ? 73.412 80.755 149.366 1.00 26.39 361 PRO B N 1
ATOM 7574 C CA . PRO B 1 362 ? 72.498 81.031 150.483 1.00 25.86 361 PRO B CA 1
ATOM 7575 C C . PRO B 1 362 ? 71.894 79.784 151.124 1.00 25.13 361 PRO B C 1
ATOM 7576 O O . PRO B 1 362 ? 71.909 79.636 152.343 1.00 26.81 361 PRO B O 1
ATOM 7580 N N . GLU B 1 363 ? 71.382 78.885 150.292 1.00 26.09 362 GLU B N 1
ATOM 7581 C CA . GLU B 1 363 ? 70.774 77.640 150.760 1.00 28.19 362 GLU B CA 1
ATOM 7582 C C . GLU B 1 363 ? 71.706 76.872 151.702 1.00 25.44 362 GLU B C 1
ATOM 7583 O O . GLU B 1 363 ? 71.278 76.345 152.730 1.00 23.63 362 GLU B O 1
ATOM 7589 N N . LYS B 1 364 ? 72.982 76.819 151.351 1.00 25.83 363 LYS B N 1
ATOM 7590 C CA . LYS B 1 364 ? 73.966 76.108 152.164 1.00 26.63 363 LYS B CA 1
ATOM 7591 C C . LYS B 1 364 ? 74.077 76.621 153.605 1.00 25.74 363 LYS B C 1
ATOM 7592 O O . LYS B 1 364 ? 74.567 75.915 154.486 1.00 25.41 363 LYS B O 1
ATOM 7598 N N . LEU B 1 365 ? 73.633 77.847 153.851 1.00 23.69 364 LEU B N 1
ATOM 7599 C CA . LEU B 1 365 ? 73.708 78.404 155.198 1.00 26.40 364 LEU B CA 1
ATOM 7600 C C . LEU B 1 365 ? 72.785 77.681 156.189 1.00 25.65 364 LEU B C 1
ATOM 7601 O O . LEU B 1 365 ? 72.876 77.894 157.396 1.00 27.92 364 LEU B O 1
ATOM 7606 N N . ASN B 1 366 ? 71.910 76.810 155.695 1.00 27.02 365 ASN B N 1
ATOM 7607 C CA . ASN B 1 366 ? 71.020 76.088 156.602 1.00 25.43 365 ASN B CA 1
ATOM 7608 C C . ASN B 1 366 ? 71.734 75.027 157.437 1.00 24.77 365 ASN B C 1
ATOM 7609 O O . ASN B 1 366 ? 71.126 74.437 158.323 1.00 26.16 365 ASN B O 1
ATOM 7614 N N . VAL B 1 367 ? 73.016 74.777 157.181 1.00 23.50 366 VAL B N 1
ATOM 7615 C CA . VAL B 1 367 ? 73.721 73.775 157.984 1.00 22.95 366 VAL B CA 1
ATOM 7616 C C . VAL B 1 367 ? 73.773 74.219 159.432 1.00 23.05 366 VAL B C 1
ATOM 7617 O O . VAL B 1 367 ? 73.936 73.388 160.326 1.00 22.57 366 VAL B O 1
ATOM 7621 N N . PHE B 1 368 ? 73.644 75.526 159.667 1.00 24.95 367 PHE B N 1
ATOM 7622 C CA . PHE B 1 368 ? 73.707 76.049 161.031 1.00 26.84 367 PHE B CA 1
ATOM 7623 C C . PHE B 1 368 ? 72.432 75.829 161.837 1.00 28.64 367 PHE B C 1
ATOM 7624 O O . PHE B 1 368 ? 72.373 76.123 163.030 1.00 30.97 367 PHE B O 1
ATOM 7632 N N . ARG B 1 369 ? 71.416 75.285 161.178 1.00 27.30 368 ARG B N 1
ATOM 7633 C CA . ARG B 1 369 ? 70.149 75.006 161.838 1.00 27.78 368 ARG B CA 1
ATOM 7634 C C . ARG B 1 369 ? 70.383 74.080 163.027 1.00 26.24 368 ARG B C 1
ATOM 7635 O O . ARG B 1 369 ? 69.642 74.121 164.006 1.00 25.70 368 ARG B O 1
ATOM 7643 N N . THR B 1 370 ? 71.423 73.255 162.950 1.00 24.00 369 THR B N 1
ATOM 7644 C CA . THR B 1 370 ? 71.713 72.322 164.037 1.00 23.67 369 THR B CA 1
ATOM 7645 C C . THR B 1 370 ? 72.556 72.909 165.179 1.00 23.75 369 THR B C 1
ATOM 7646 O O . THR B 1 370 ? 72.666 72.306 166.254 1.00 23.90 369 THR B O 1
ATOM 7650 N N . VAL B 1 371 ? 73.143 74.083 164.953 1.00 22.47 370 VAL B N 1
ATOM 7651 C CA . VAL B 1 371 ? 73.988 74.709 165.959 1.00 24.73 370 VAL B CA 1
ATOM 7652 C C . VAL B 1 371 ? 73.212 75.155 167.186 1.00 25.72 370 VAL B C 1
ATOM 7653 O O . VAL B 1 371 ? 72.247 75.897 167.069 1.00 25.88 370 VAL B O 1
ATOM 7657 N N . ARG B 1 372 ? 73.646 74.717 168.364 1.00 26.95 371 ARG B N 1
ATOM 7658 C CA . ARG B 1 372 ? 72.966 75.083 169.604 1.00 27.05 371 ARG B CA 1
ATOM 7659 C C . ARG B 1 372 ? 73.819 76.004 170.456 1.00 25.36 371 ARG B C 1
ATOM 7660 O O . ARG B 1 372 ? 73.310 76.774 171.264 1.00 25.70 371 ARG B O 1
ATOM 7668 N N . GLU B 1 373 ? 75.126 75.934 170.273 1.00 23.83 372 GLU B N 1
ATOM 7669 C CA . GLU B 1 373 ? 76.034 76.766 171.055 1.00 24.55 372 GLU B CA 1
ATOM 7670 C C . GLU B 1 373 ? 77.240 77.208 170.246 1.00 26.03 372 GLU B C 1
ATOM 7671 O O . GLU B 1 373 ? 77.638 76.546 169.294 1.00 24.43 372 GLU B O 1
ATOM 7677 N N . ILE B 1 374 ? 77.793 78.354 170.632 1.00 27.47 373 ILE B N 1
ATOM 7678 C CA . ILE B 1 374 ? 78.972 78.937 170.005 1.00 24.07 373 ILE B CA 1
ATOM 7679 C C . ILE B 1 374 ? 79.766 79.406 171.219 1.00 25.41 373 ILE B C 1
ATOM 7680 O O . ILE B 1 374 ? 79.326 80.328 171.922 1.00 26.23 373 ILE B O 1
ATOM 7685 N N . THR B 1 375 ? 80.910 78.772 171.493 1.00 24.71 374 THR B N 1
ATOM 7686 C CA . THR B 1 375 ? 81.679 79.150 172.680 1.00 22.99 374 THR B CA 1
ATOM 7687 C C . THR B 1 375 ? 82.325 80.515 172.570 1.00 23.86 374 THR B C 1
ATOM 7688 O O . THR B 1 375 ? 82.476 81.213 173.577 1.00 25.13 374 THR B O 1
ATOM 7692 N N . GLY B 1 376 ? 82.694 80.908 171.352 1.00 24.63 375 GLY B N 1
ATOM 7693 C CA . GLY B 1 376 ? 83.315 82.206 171.163 1.00 21.83 375 GLY B CA 1
ATOM 7694 C C . GLY B 1 376 ? 82.329 83.334 170.858 1.00 24.25 375 GLY B C 1
ATOM 7695 O O . GLY B 1 376 ? 81.431 83.665 171.657 1.00 20.90 375 GLY B O 1
ATOM 7696 N N . PHE B 1 377 ? 82.513 83.947 169.693 1.00 23.71 376 PHE B N 1
ATOM 7697 C CA . PHE B 1 377 ? 81.671 85.050 169.272 1.00 22.34 376 PHE B CA 1
ATOM 7698 C C . PHE B 1 377 ? 81.079 84.822 167.897 1.00 21.40 376 PHE B C 1
ATOM 7699 O O . PHE B 1 377 ? 81.565 83.999 167.116 1.00 21.42 376 PHE B O 1
ATOM 7707 N N . LEU B 1 378 ? 80.002 85.544 167.623 1.00 21.40 377 LEU B N 1
ATOM 7708 C CA . LEU B 1 378 ? 79.312 85.475 166.340 1.00 21.89 377 LEU B CA 1
ATOM 7709 C C . LEU B 1 378 ? 79.476 86.858 165.701 1.00 25.06 377 LEU B C 1
ATOM 7710 O O . LEU B 1 378 ? 79.044 87.879 166.254 1.00 23.37 377 LEU B O 1
ATOM 7715 N N . ASN B 1 379 ? 80.122 86.891 164.541 1.00 24.58 378 ASN B N 1
ATOM 7716 C CA . ASN B 1 379 ? 80.369 88.147 163.862 1.00 23.89 378 ASN B CA 1
ATOM 7717 C C . ASN B 1 379 ? 79.806 88.081 162.451 1.00 24.47 378 ASN B C 1
ATOM 7718 O O . ASN B 1 379 ? 80.249 87.283 161.628 1.00 26.23 378 ASN B O 1
ATOM 7723 N N . ILE B 1 380 ? 78.829 88.938 162.181 1.00 25.84 379 ILE B N 1
ATOM 7724 C CA . ILE B 1 380 ? 78.142 88.991 160.893 1.00 24.47 379 ILE B CA 1
ATOM 7725 C C . ILE B 1 380 ? 78.357 90.362 160.243 1.00 27.17 379 ILE B C 1
ATOM 7726 O O . ILE B 1 380 ? 77.707 91.336 160.605 1.00 28.66 379 ILE B O 1
ATOM 7731 N N . GLN B 1 381 ? 79.279 90.430 159.291 1.00 28.46 380 GLN B N 1
ATOM 7732 C CA . GLN B 1 381 ? 79.604 91.680 158.601 1.00 26.60 380 GLN B CA 1
ATOM 7733 C C . GLN B 1 381 ? 79.013 91.603 157.216 1.00 26.55 380 GLN B C 1
ATOM 7734 O O . GLN B 1 381 ? 79.078 92.558 156.446 1.00 27.10 380 GLN B O 1
ATOM 7740 N N . SER B 1 382 ? 78.449 90.447 156.894 1.00 27.65 381 SER B N 1
ATOM 7741 C CA . SER B 1 382 ? 77.836 90.248 155.589 1.00 29.29 381 SER B CA 1
ATOM 7742 C C . SER B 1 382 ? 76.799 89.136 155.673 1.00 28.45 381 SER B C 1
ATOM 7743 O O . SER B 1 382 ? 76.931 88.218 156.472 1.00 32.24 381 SER B O 1
ATOM 7746 N N . TRP B 1 383 ? 75.768 89.217 154.844 1.00 27.69 382 TRP B N 1
ATOM 7747 C CA . TRP B 1 383 ? 74.706 88.215 154.849 1.00 26.53 382 TRP B CA 1
ATOM 7748 C C . TRP B 1 383 ? 74.087 88.264 153.462 1.00 26.22 382 TRP B C 1
ATOM 7749 O O . TRP B 1 383 ? 73.961 89.336 152.886 1.00 25.48 382 TRP B O 1
ATOM 7760 N N . PRO B 1 384 ? 73.695 87.109 152.902 1.00 26.81 383 PRO B N 1
ATOM 7761 C CA . PRO B 1 384 ? 73.101 87.128 151.560 1.00 25.59 383 PRO B CA 1
ATOM 7762 C C . PRO B 1 384 ? 71.998 88.167 151.510 1.00 26.37 383 PRO B C 1
ATOM 7763 O O . PRO B 1 384 ? 71.218 88.285 152.445 1.00 28.99 383 PRO B O 1
ATOM 7767 N N . PRO B 1 385 ? 71.912 88.927 150.407 1.00 28.59 384 PRO B N 1
ATOM 7768 C CA . PRO B 1 385 ? 70.910 89.983 150.210 1.00 28.57 384 PRO B CA 1
ATOM 7769 C C . PRO B 1 385 ? 69.435 89.582 150.278 1.00 29.46 384 PRO B C 1
ATOM 7770 O O . PRO B 1 385 ? 68.621 90.336 150.802 1.00 31.55 384 PRO B O 1
ATOM 7774 N N . ASN B 1 386 ? 69.074 88.414 149.762 1.00 30.65 385 ASN B N 1
ATOM 7775 C CA . ASN B 1 386 ? 67.671 88.011 149.816 1.00 31.10 385 ASN B CA 1
ATOM 7776 C C . ASN B 1 386 ? 67.256 87.368 151.147 1.00 29.90 385 ASN B C 1
ATOM 7777 O O . ASN B 1 386 ? 66.096 86.980 151.313 1.00 29.82 385 ASN B O 1
ATOM 7782 N N . MET B 1 387 ? 68.187 87.243 152.090 1.00 27.50 386 MET B N 1
ATOM 7783 C CA . MET B 1 387 ? 67.855 86.643 153.380 1.00 27.90 386 MET B CA 1
ATOM 7784 C C . MET B 1 387 ? 67.510 87.734 154.397 1.00 28.41 386 MET B C 1
ATOM 7785 O O . MET B 1 387 ? 68.350 88.541 154.792 1.00 30.74 386 MET B O 1
ATOM 7790 N N . THR B 1 388 ? 66.245 87.735 154.807 1.00 27.19 387 THR B N 1
ATOM 7791 C CA . THR B 1 388 ? 65.673 88.724 155.720 1.00 23.53 387 THR B CA 1
ATOM 7792 C C . THR B 1 388 ? 65.877 88.524 157.221 1.00 23.99 387 THR B C 1
ATOM 7793 O O . THR B 1 388 ? 65.504 89.387 158.025 1.00 23.47 387 THR B O 1
ATOM 7797 N N . ASP B 1 389 ? 66.458 87.399 157.613 1.00 23.31 388 ASP B N 1
ATOM 7798 C CA . ASP B 1 389 ? 66.679 87.152 159.038 1.00 25.88 388 ASP B CA 1
ATOM 7799 C C . ASP B 1 389 ? 67.737 86.089 159.262 1.00 25.49 388 ASP B C 1
ATOM 7800 O O . ASP B 1 389 ? 68.336 85.586 158.307 1.00 26.35 388 ASP B O 1
ATOM 7805 N N . PHE B 1 390 ? 67.955 85.746 160.523 1.00 25.68 389 PHE B N 1
ATOM 7806 C CA . PHE B 1 390 ? 68.936 84.736 160.862 1.00 24.54 389 PHE B CA 1
ATOM 7807 C C . PHE B 1 390 ? 68.278 83.449 161.356 1.00 26.33 389 PHE B C 1
ATOM 7808 O O . PHE B 1 390 ? 68.768 82.815 162.307 1.00 26.31 389 PHE B O 1
ATOM 7816 N N . SER B 1 391 ? 67.185 83.055 160.694 1.00 24.80 390 SER B N 1
ATOM 7817 C CA . SER B 1 391 ? 66.473 81.855 161.093 1.00 24.82 390 SER B CA 1
ATOM 7818 C C . SER B 1 391 ? 67.288 80.579 160.914 1.00 24.43 390 SER B C 1
ATOM 7819 O O . SER B 1 391 ? 66.892 79.520 161.405 1.00 26.54 390 SER B O 1
ATOM 7822 N N . VAL B 1 392 ? 68.426 80.655 160.224 1.00 25.30 391 VAL B N 1
ATOM 7823 C CA . VAL B 1 392 ? 69.242 79.445 160.086 1.00 24.01 391 VAL B CA 1
ATOM 7824 C C . VAL B 1 392 ? 69.881 79.137 161.444 1.00 23.16 391 VAL B C 1
ATOM 7825 O O . VAL B 1 392 ? 70.455 78.076 161.643 1.00 22.86 391 VAL B O 1
ATOM 7829 N N . PHE B 1 393 ? 69.782 80.086 162.372 1.00 24.71 392 PHE B N 1
ATOM 7830 C CA . PHE B 1 393 ? 70.318 79.924 163.720 1.00 23.85 392 PHE B CA 1
ATOM 7831 C C . PHE B 1 393 ? 69.171 79.765 164.733 1.00 24.24 392 PHE B C 1
ATOM 7832 O O . PHE B 1 393 ? 69.334 80.080 165.907 1.00 25.29 392 PHE B O 1
ATOM 7840 N N . SER B 1 394 ? 68.016 79.279 164.280 1.00 24.39 393 SER B N 1
ATOM 7841 C CA . SER B 1 394 ? 66.851 79.095 165.161 1.00 25.00 393 SER B CA 1
ATOM 7842 C C . SER B 1 394 ? 67.092 78.252 166.413 1.00 24.37 393 SER B C 1
ATOM 7843 O O . SER B 1 394 ? 66.365 78.380 167.397 1.00 23.80 393 SER B O 1
ATOM 7846 N N . ASN B 1 395 ? 68.100 77.389 166.385 1.00 25.10 394 ASN B N 1
ATOM 7847 C CA . ASN B 1 395 ? 68.367 76.544 167.536 1.00 23.82 394 ASN B CA 1
ATOM 7848 C C . ASN B 1 395 ? 69.511 77.026 168.387 1.00 23.69 394 ASN B C 1
ATOM 7849 O O . ASN B 1 395 ? 69.895 76.353 169.344 1.00 24.05 394 ASN B O 1
ATOM 7854 N N . LEU B 1 396 ? 70.060 78.190 168.046 1.00 23.12 395 LEU B N 1
ATOM 7855 C CA . LEU B 1 396 ? 71.171 78.734 168.816 1.00 23.38 395 LEU B CA 1
ATOM 7856 C C . LEU B 1 396 ? 70.681 79.115 170.198 1.00 22.78 395 LEU B C 1
ATOM 7857 O O . LEU B 1 396 ? 69.872 80.014 170.349 1.00 23.25 395 LEU B O 1
ATOM 7862 N N . VAL B 1 397 ? 71.179 78.428 171.211 1.00 22.49 396 VAL B N 1
ATOM 7863 C CA . VAL B 1 397 ? 70.769 78.704 172.577 1.00 22.31 396 VAL B CA 1
ATOM 7864 C C . VAL B 1 397 ? 71.747 79.601 173.306 1.00 24.39 396 VAL B C 1
ATOM 7865 O O . VAL B 1 397 ? 71.357 80.528 174.032 1.00 26.65 396 VAL B O 1
ATOM 7869 N N . THR B 1 398 ? 73.025 79.316 173.103 1.00 23.64 397 THR B N 1
ATOM 7870 C CA . THR B 1 398 ? 74.096 80.009 173.811 1.00 23.16 397 THR B CA 1
ATOM 7871 C C . THR B 1 398 ? 75.270 80.535 172.978 1.00 25.43 397 THR B C 1
ATOM 7872 O O . THR B 1 398 ? 75.706 79.897 172.004 1.00 24.91 397 THR B O 1
ATOM 7876 N N . ILE B 1 399 ? 75.776 81.702 173.375 1.00 26.22 398 ILE B N 1
ATOM 7877 C CA . ILE B 1 399 ? 76.947 82.297 172.746 1.00 24.55 398 ILE B CA 1
ATOM 7878 C C . ILE B 1 399 ? 77.793 82.581 173.968 1.00 26.72 398 ILE B C 1
ATOM 7879 O O . ILE B 1 399 ? 77.511 83.510 174.730 1.00 28.38 398 ILE B O 1
ATOM 7884 N N . GLY B 1 400 ? 78.818 81.759 174.163 1.00 25.12 399 GLY B N 1
ATOM 7885 C CA . GLY B 1 400 ? 79.670 81.903 175.329 1.00 25.11 399 GLY B CA 1
ATOM 7886 C C . GLY B 1 400 ? 80.525 83.144 175.457 1.00 25.40 399 GLY B C 1
ATOM 7887 O O . GLY B 1 400 ? 80.695 83.663 176.557 1.00 25.98 399 GLY B O 1
ATOM 7888 N N . GLY B 1 401 ? 81.071 83.620 174.343 1.00 25.59 400 GLY B N 1
ATOM 7889 C CA . GLY B 1 401 ? 81.927 84.787 174.406 1.00 26.05 400 GLY B CA 1
ATOM 7890 C C . GLY B 1 401 ? 83.212 84.500 175.179 1.00 24.89 400 GLY B C 1
ATOM 7891 O O . GLY B 1 401 ? 83.765 85.387 175.843 1.00 24.36 400 GLY B O 1
ATOM 7892 N N . ARG B 1 402 ? 83.687 83.259 175.110 1.00 24.50 401 ARG B N 1
ATOM 7893 C CA . ARG B 1 402 ? 84.920 82.901 175.803 1.00 26.88 401 ARG B CA 1
ATOM 7894 C C . ARG B 1 402 ? 86.054 83.661 175.119 1.00 26.55 401 ARG B C 1
ATOM 7895 O O . ARG B 1 402 ? 87.112 83.904 175.695 1.00 28.03 401 ARG B O 1
ATOM 7903 N N . VAL B 1 403 ? 85.792 84.043 173.874 1.00 28.44 402 VAL B N 1
ATOM 7904 C CA . VAL B 1 403 ? 86.714 84.800 173.048 1.00 29.83 402 VAL B CA 1
ATOM 7905 C C . VAL B 1 403 ? 85.872 85.903 172.403 1.00 29.63 402 VAL B C 1
ATOM 7906 O O . VAL B 1 403 ? 84.843 85.620 171.787 1.00 32.00 402 VAL B O 1
ATOM 7910 N N . LEU B 1 404 ? 86.300 87.153 172.548 1.00 27.88 403 LEU B N 1
ATOM 7911 C CA . LEU B 1 404 ? 85.543 88.267 172.001 1.00 25.92 403 LEU B CA 1
ATOM 7912 C C . LEU B 1 404 ? 86.146 88.883 170.755 1.00 26.35 403 LEU B C 1
ATOM 7913 O O . LEU B 1 404 ? 87.336 88.731 170.488 1.00 25.62 403 LEU B O 1
ATOM 7918 N N . TYR B 1 405 ? 85.298 89.564 169.989 1.00 25.57 404 TYR B N 1
ATOM 7919 C CA . TYR B 1 405 ? 85.711 90.280 168.789 1.00 24.39 404 TYR B CA 1
ATOM 7920 C C . TYR B 1 405 ? 85.651 91.749 169.213 1.00 25.06 404 TYR B C 1
ATOM 7921 O O . TYR B 1 405 ? 84.561 92.339 169.278 1.00 27.48 404 TYR B O 1
ATOM 7930 N N . SER B 1 406 ? 86.812 92.323 169.522 1.00 23.55 405 SER B N 1
ATOM 7931 C CA . SER B 1 406 ? 86.887 93.712 169.967 1.00 25.80 405 SER B CA 1
ATOM 7932 C C . SER B 1 406 ? 85.990 93.933 171.181 1.00 26.57 405 SER B C 1
ATOM 7933 O O . SER B 1 406 ? 85.406 95.003 171.353 1.00 27.85 405 SER B O 1
ATOM 7936 N N . GLY B 1 407 ? 85.876 92.913 172.019 1.00 25.27 406 GLY B N 1
ATOM 7937 C CA . GLY B 1 407 ? 85.047 93.041 173.200 1.00 23.03 406 GLY B CA 1
ATOM 7938 C C . GLY B 1 407 ? 83.594 92.665 172.966 1.00 24.32 406 GLY B C 1
ATOM 7939 O O . GLY B 1 407 ? 82.767 92.776 173.872 1.00 24.72 406 GLY B O 1
ATOM 7940 N N . LEU B 1 408 ? 83.268 92.209 171.760 1.00 24.69 407 LEU B N 1
ATOM 7941 C CA . LEU B 1 408 ? 81.890 91.852 171.462 1.00 20.66 407 LEU B CA 1
ATOM 7942 C C . LEU B 1 408 ? 81.714 90.356 171.273 1.00 23.07 407 LEU B C 1
ATOM 7943 O O . LEU B 1 408 ? 82.599 89.678 170.735 1.00 23.15 407 LEU B O 1
ATOM 7948 N N . SER B 1 409 ? 80.572 89.838 171.726 1.00 24.47 408 SER B N 1
ATOM 7949 C CA . SER B 1 409 ? 80.283 88.424 171.548 1.00 25.07 408 SER B CA 1
ATOM 7950 C C . SER B 1 409 ? 79.326 88.272 170.371 1.00 24.54 408 SER B C 1
ATOM 7951 O O . SER B 1 409 ? 79.289 87.232 169.736 1.00 24.74 408 SER B O 1
ATOM 7954 N N . LEU B 1 410 ? 78.571 89.328 170.072 1.00 24.65 409 LEU B N 1
ATOM 7955 C CA . LEU B 1 410 ? 77.631 89.324 168.946 1.00 25.38 409 LEU B CA 1
ATOM 7956 C C . LEU B 1 410 ? 77.684 90.665 168.229 1.00 25.60 409 LEU B C 1
ATOM 7957 O O . LEU B 1 410 ? 77.512 91.705 168.846 1.00 24.66 409 LEU B O 1
ATOM 7962 N N . LEU B 1 411 ? 77.949 90.638 166.927 1.00 25.55 410 LEU B N 1
ATOM 7963 C CA . LEU B 1 411 ? 78.020 91.858 166.132 1.00 24.54 410 LEU B CA 1
ATOM 7964 C C . LEU B 1 411 ? 77.278 91.668 164.815 1.00 26.52 410 LEU B C 1
ATOM 7965 O O . LEU B 1 411 ? 77.602 90.771 164.044 1.00 31.09 410 LEU B O 1
ATOM 7970 N N . ILE B 1 412 ? 76.253 92.485 164.584 1.00 26.30 411 ILE B N 1
ATOM 7971 C CA . ILE B 1 412 ? 75.499 92.431 163.331 1.00 25.68 411 ILE B CA 1
ATOM 7972 C C . ILE B 1 412 ? 75.581 93.860 162.831 1.00 24.84 411 ILE B C 1
ATOM 7973 O O . ILE B 1 412 ? 75.009 94.769 163.431 1.00 24.61 411 ILE B O 1
ATOM 7978 N N . LEU B 1 413 ? 76.296 94.045 161.728 1.00 24.62 412 LEU B N 1
ATOM 7979 C CA . LEU B 1 413 ? 76.556 95.378 161.213 1.00 25.81 412 LEU B CA 1
ATOM 7980 C C . LEU B 1 413 ? 76.354 95.608 159.717 1.00 24.88 412 LEU B C 1
ATOM 7981 O O . LEU B 1 413 ? 76.754 94.782 158.891 1.00 26.95 412 LEU B O 1
ATOM 7986 N N . LYS B 1 414 ? 75.724 96.732 159.389 1.00 24.80 413 LYS B N 1
ATOM 7987 C CA . LYS B 1 414 ? 75.495 97.145 158.001 1.00 28.13 413 LYS B CA 1
ATOM 7988 C C . LYS B 1 414 ? 74.719 96.192 157.111 1.00 27.67 413 LYS B C 1
ATOM 7989 O O . LYS B 1 414 ? 74.974 96.123 155.905 1.00 30.08 413 LYS B O 1
ATOM 7995 N N . GLN B 1 415 ? 73.783 95.449 157.675 1.00 26.06 414 GLN B N 1
ATOM 7996 C CA . GLN B 1 415 ? 73.018 94.540 156.848 1.00 26.89 414 GLN B CA 1
ATOM 7997 C C . GLN B 1 415 ? 71.697 95.192 156.463 1.00 28.23 414 GLN B C 1
ATOM 7998 O O . GLN B 1 415 ? 70.826 95.395 157.312 1.00 31.18 414 GLN B O 1
ATOM 8004 N N . GLN B 1 416 ? 71.551 95.528 155.186 1.00 27.58 415 GLN B N 1
ATOM 8005 C CA . GLN B 1 416 ? 70.329 96.168 154.740 1.00 29.13 415 GLN B CA 1
ATOM 8006 C C . GLN B 1 416 ? 69.271 95.151 154.330 1.00 28.68 415 GLN B C 1
ATOM 8007 O O . GLN B 1 416 ? 68.106 95.505 154.125 1.00 29.36 415 GLN B O 1
ATOM 8013 N N . GLY B 1 417 ? 69.668 93.886 154.233 1.00 28.65 416 GLY B N 1
ATOM 8014 C CA . GLY B 1 417 ? 68.736 92.854 153.819 1.00 25.36 416 GLY B CA 1
ATOM 8015 C C . GLY B 1 417 ? 67.835 92.309 154.910 1.00 27.16 416 GLY B C 1
ATOM 8016 O O . GLY B 1 417 ? 66.710 91.876 154.640 1.00 28.18 416 GLY B O 1
ATOM 8017 N N . ILE B 1 418 ? 68.311 92.329 156.146 1.00 26.12 417 ILE B N 1
ATOM 8018 C CA . ILE B 1 418 ? 67.535 91.792 157.253 1.00 24.00 417 ILE B CA 1
ATOM 8019 C C . ILE B 1 418 ? 66.423 92.690 157.808 1.00 23.85 417 ILE B C 1
ATOM 8020 O O . ILE B 1 418 ? 66.629 93.879 158.041 1.00 24.61 417 ILE B O 1
ATOM 8025 N N . THR B 1 419 ? 65.248 92.099 158.022 1.00 24.17 418 THR B N 1
ATOM 8026 C CA . THR B 1 419 ? 64.094 92.814 158.560 1.00 24.66 418 THR B CA 1
ATOM 8027 C C . THR B 1 419 ? 63.746 92.342 159.973 1.00 24.71 418 THR B C 1
ATOM 8028 O O . THR B 1 419 ? 62.947 92.978 160.661 1.00 24.09 418 THR B O 1
ATOM 8032 N N . SER B 1 420 ? 64.335 91.220 160.392 1.00 23.18 419 SER B N 1
ATOM 8033 C CA . SER B 1 420 ? 64.127 90.679 161.740 1.00 23.81 419 SER B CA 1
ATOM 8034 C C . SER B 1 420 ? 65.329 89.804 162.074 1.00 25.75 419 SER B C 1
ATOM 8035 O O . SER B 1 420 ? 66.122 89.491 161.201 1.00 27.15 419 SER B O 1
ATOM 8038 N N . LEU B 1 421 ? 65.462 89.410 163.336 1.00 29.20 420 LEU B N 1
ATOM 8039 C CA . LEU B 1 421 ? 66.584 88.590 163.772 1.00 26.16 420 LEU B CA 1
ATOM 8040 C C . LEU B 1 421 ? 66.224 87.119 163.774 1.00 27.66 420 LEU B C 1
ATOM 8041 O O . LEU B 1 421 ? 66.884 86.305 163.123 1.00 29.73 420 LEU B O 1
ATOM 8046 N N . GLN B 1 422 ? 65.176 86.786 164.522 1.00 28.79 421 GLN B N 1
ATOM 8047 C CA . GLN B 1 422 ? 64.665 85.419 164.650 1.00 26.72 421 GLN B CA 1
ATOM 8048 C C . GLN B 1 422 ? 65.562 84.403 165.353 1.00 27.13 421 GLN B C 1
ATOM 8049 O O . GLN B 1 422 ? 65.602 83.239 164.977 1.00 28.75 421 GLN B O 1
ATOM 8055 N N . PHE B 1 423 ? 66.277 84.835 166.382 1.00 26.35 422 PHE B N 1
ATOM 8056 C CA . PHE B 1 423 ? 67.113 83.910 167.140 1.00 26.96 422 PHE B CA 1
ATOM 8057 C C . PHE B 1 423 ? 66.224 83.239 168.180 1.00 27.24 422 PHE B C 1
ATOM 8058 O O . PHE B 1 423 ? 66.410 83.374 169.384 1.00 26.74 422 PHE B O 1
ATOM 8066 N N . GLN B 1 424 ? 65.246 82.514 167.662 1.00 27.57 423 GLN B N 1
ATOM 8067 C CA . GLN B 1 424 ? 64.235 81.819 168.441 1.00 28.16 423 GLN B CA 1
ATOM 8068 C C . GLN B 1 424 ? 64.628 81.220 169.787 1.00 28.32 423 GLN B C 1
ATOM 8069 O O . GLN B 1 424 ? 63.951 81.435 170.795 1.00 25.09 423 GLN B O 1
ATOM 8075 N N . SER B 1 425 ? 65.732 80.478 169.800 1.00 26.78 424 SER B N 1
ATOM 8076 C CA . SER B 1 425 ? 66.188 79.798 170.999 1.00 23.45 424 SER B CA 1
ATOM 8077 C C . SER B 1 425 ? 67.220 80.533 171.813 1.00 22.27 424 SER B C 1
ATOM 8078 O O . SER B 1 425 ? 67.500 80.135 172.946 1.00 23.00 424 SER B O 1
ATOM 8081 N N . LEU B 1 426 ? 67.780 81.605 171.264 1.00 23.00 425 LEU B N 1
ATOM 8082 C CA . LEU B 1 426 ? 68.809 82.342 171.985 1.00 22.34 425 LEU B CA 1
ATOM 8083 C C . LEU B 1 426 ? 68.357 82.695 173.393 1.00 23.59 425 LEU B C 1
ATOM 8084 O O . LEU B 1 426 ? 67.410 83.453 173.568 1.00 22.46 425 LEU B O 1
ATOM 8089 N N . LYS B 1 427 ? 69.039 82.133 174.391 1.00 23.91 426 LYS B N 1
ATOM 8090 C CA . LYS B 1 427 ? 68.709 82.378 175.799 1.00 27.96 426 LYS B CA 1
ATOM 8091 C C . LYS B 1 427 ? 69.871 82.998 176.592 1.00 27.36 426 LYS B C 1
ATOM 8092 O O . LYS B 1 427 ? 69.659 83.756 177.528 1.00 27.26 426 LYS B O 1
ATOM 8098 N N . GLU B 1 428 ? 71.101 82.681 176.210 1.00 27.21 427 GLU B N 1
ATOM 8099 C CA . GLU B 1 428 ? 72.255 83.186 176.946 1.00 29.40 427 GLU B CA 1
ATOM 8100 C C . GLU B 1 428 ? 73.442 83.692 176.123 1.00 28.93 427 GLU B C 1
ATOM 8101 O O . GLU B 1 428 ? 73.804 83.127 175.107 1.00 31.03 427 GLU B O 1
ATOM 8107 N N . ILE B 1 429 ? 74.039 84.776 176.599 1.00 27.44 428 ILE B N 1
ATOM 8108 C CA . ILE B 1 429 ? 75.205 85.399 175.987 1.00 25.14 428 ILE B CA 1
ATOM 8109 C C . ILE B 1 429 ? 76.031 85.676 177.221 1.00 25.58 428 ILE B C 1
ATOM 8110 O O . ILE B 1 429 ? 75.914 86.726 177.841 1.00 28.32 428 ILE B O 1
ATOM 8115 N N . SER B 1 430 ? 76.838 84.685 177.579 1.00 27.48 429 SER B N 1
ATOM 8116 C CA . SER B 1 430 ? 77.672 84.695 178.776 1.00 26.50 429 SER B CA 1
ATOM 8117 C C . SER B 1 430 ? 78.645 85.836 178.973 1.00 25.51 429 SER B C 1
ATOM 8118 O O . SER B 1 430 ? 78.800 86.332 180.094 1.00 27.66 429 SER B O 1
ATOM 8121 N N . ALA B 1 431 ? 79.306 86.261 177.905 1.00 25.23 430 ALA B N 1
ATOM 8122 C CA . ALA B 1 431 ? 80.289 87.322 178.047 1.00 23.96 430 ALA B CA 1
ATOM 8123 C C . ALA B 1 431 ? 80.353 88.218 176.834 1.00 24.22 430 ALA B C 1
ATOM 8124 O O . ALA B 1 431 ? 79.958 87.828 175.734 1.00 25.72 430 ALA B O 1
ATOM 8126 N N . GLY B 1 432 ? 80.863 89.425 177.048 1.00 25.14 431 GLY B N 1
ATOM 8127 C CA . GLY B 1 432 ? 80.990 90.376 175.963 1.00 25.19 431 GLY B CA 1
ATOM 8128 C C . GLY B 1 432 ? 79.787 91.276 175.794 1.00 26.41 431 GLY B C 1
ATOM 8129 O O . GLY B 1 432 ? 78.751 91.108 176.450 1.00 26.49 431 GLY B O 1
ATOM 8130 N N . ASN B 1 433 ? 79.928 92.244 174.899 1.00 25.85 432 ASN B N 1
ATOM 8131 C CA . ASN B 1 433 ? 78.861 93.178 174.626 1.00 23.86 432 ASN B CA 1
ATOM 8132 C C . ASN B 1 433 ? 78.275 92.855 173.255 1.00 22.93 432 ASN B C 1
ATOM 8133 O O . ASN B 1 433 ? 78.829 92.050 172.517 1.00 25.13 432 ASN B O 1
ATOM 8138 N N . ILE B 1 434 ? 77.149 93.474 172.929 1.00 24.14 433 ILE B N 1
ATOM 8139 C CA . ILE B 1 434 ? 76.464 93.233 171.665 1.00 23.03 433 ILE B CA 1
ATOM 8140 C C . ILE B 1 434 ? 76.309 94.512 170.868 1.00 25.73 433 ILE B C 1
ATOM 8141 O O . ILE B 1 434 ? 75.932 95.545 171.411 1.00 25.46 433 ILE B O 1
ATOM 8146 N N . TYR B 1 435 ? 76.603 94.444 169.579 1.00 26.37 434 TYR B N 1
ATOM 8147 C CA . TYR B 1 435 ? 76.451 95.597 168.696 1.00 27.84 434 TYR B CA 1
ATOM 8148 C C . TYR B 1 435 ? 75.618 95.182 167.493 1.00 28.68 434 TYR B C 1
ATOM 8149 O O . TYR B 1 435 ? 75.990 94.272 166.742 1.00 29.32 434 TYR B O 1
ATOM 8158 N N . ILE B 1 436 ? 74.487 95.851 167.322 1.00 27.65 435 ILE B N 1
ATOM 8159 C CA . ILE B 1 436 ? 73.594 95.597 166.201 1.00 26.75 435 ILE B CA 1
ATOM 8160 C C . ILE B 1 436 ? 73.275 96.994 165.734 1.00 29.12 435 ILE B C 1
ATOM 8161 O O . ILE B 1 436 ? 72.428 97.680 166.320 1.00 30.87 435 ILE B O 1
ATOM 8166 N N . THR B 1 437 ? 73.999 97.426 164.704 1.00 27.60 436 THR B N 1
ATOM 8167 C CA . THR B 1 437 ? 73.868 98.775 164.188 1.00 24.99 436 THR B CA 1
ATOM 8168 C C . THR B 1 437 ? 73.909 98.867 162.661 1.00 24.27 436 THR B C 1
ATOM 8169 O O . THR B 1 437 ? 74.469 98.007 161.986 1.00 23.16 436 THR B O 1
ATOM 8173 N N . ASP B 1 438 ? 73.316 99.931 162.132 1.00 24.34 437 ASP B N 1
ATOM 8174 C CA . ASP B 1 438 ? 73.322 100.196 160.694 1.00 25.65 437 ASP B CA 1
ATOM 8175 C C . ASP B 1 438 ? 72.605 99.200 159.800 1.00 25.24 437 ASP B C 1
ATOM 8176 O O . ASP B 1 438 ? 72.922 99.068 158.616 1.00 24.89 437 ASP B O 1
ATOM 8181 N N . ASN B 1 439 ? 71.645 98.491 160.369 1.00 24.10 438 ASN B N 1
ATOM 8182 C CA . ASN B 1 439 ? 70.855 97.542 159.607 1.00 25.07 438 ASN B CA 1
ATOM 8183 C C . ASN B 1 439 ? 69.595 98.389 159.431 1.00 25.33 438 ASN B C 1
ATOM 8184 O O . ASN B 1 439 ? 68.634 98.278 160.192 1.00 24.88 438 ASN B O 1
ATOM 8189 N N . SER B 1 440 ? 69.646 99.268 158.428 1.00 24.02 439 SER B N 1
ATOM 8190 C CA . SER B 1 440 ? 68.588 100.239 158.169 1.00 23.58 439 SER B CA 1
ATOM 8191 C C . SER B 1 440 ? 67.154 99.740 158.027 1.00 24.01 439 SER B C 1
ATOM 8192 O O . SER B 1 440 ? 66.228 100.525 158.180 1.00 22.92 439 SER B O 1
ATOM 8195 N N . ASN B 1 441 ? 66.955 98.456 157.760 1.00 22.73 440 ASN B N 1
ATOM 8196 C CA . ASN B 1 441 ? 65.593 97.930 157.638 1.00 25.15 440 ASN B CA 1
ATOM 8197 C C . ASN B 1 441 ? 65.229 96.917 158.740 1.00 24.88 440 ASN B C 1
ATOM 8198 O O . ASN B 1 441 ? 64.170 96.293 158.699 1.00 25.58 440 ASN B O 1
ATOM 8203 N N . LEU B 1 442 ? 66.103 96.780 159.729 1.00 24.47 441 LEU B N 1
ATOM 8204 C CA . LEU B 1 442 ? 65.899 95.832 160.821 1.00 24.20 441 LEU B CA 1
ATOM 8205 C C . LEU B 1 442 ? 64.939 96.320 161.896 1.00 25.01 441 LEU B C 1
ATOM 8206 O O . LEU B 1 442 ? 65.122 97.399 162.460 1.00 27.33 441 LEU B O 1
ATOM 8211 N N . CYS B 1 443 ? 63.922 95.524 162.192 1.00 24.94 442 CYS B N 1
ATOM 8212 C CA . CYS B 1 443 ? 63.006 95.892 163.263 1.00 24.17 442 CYS B CA 1
ATOM 8213 C C . CYS B 1 443 ? 63.125 94.890 164.420 1.00 24.23 442 CYS B C 1
ATOM 8214 O O . CYS B 1 443 ? 64.106 94.141 164.465 1.00 27.93 442 CYS B O 1
ATOM 8217 N N . TYR B 1 444 ? 62.150 94.895 165.346 1.00 23.76 443 TYR B N 1
ATOM 8218 C CA . TYR B 1 444 ? 62.055 93.954 166.513 1.00 24.82 443 TYR B CA 1
ATOM 8219 C C . TYR B 1 444 ? 63.227 93.996 167.530 1.00 25.03 443 TYR B C 1
ATOM 8220 O O . TYR B 1 444 ? 63.055 93.641 168.698 1.00 28.72 443 TYR B O 1
ATOM 8229 N N . TYR B 1 445 ? 64.374 94.448 167.035 1.00 23.45 444 TYR B N 1
ATOM 8230 C CA . TYR B 1 445 ? 65.607 94.604 167.820 1.00 23.43 444 TYR B CA 1
ATOM 8231 C C . TYR B 1 445 ? 65.363 95.478 169.082 1.00 27.77 444 TYR B C 1
ATOM 8232 O O . TYR B 1 445 ? 65.902 95.219 170.156 1.00 28.12 444 TYR B O 1
ATOM 8241 N N . HIS B 1 446 ? 64.541 96.511 168.926 1.00 29.73 445 HIS B N 1
ATOM 8242 C CA . HIS B 1 446 ? 64.259 97.444 170.020 1.00 30.09 445 HIS B CA 1
ATOM 8243 C C . HIS B 1 446 ? 63.277 96.922 171.081 1.00 29.73 445 HIS B C 1
ATOM 8244 O O . HIS B 1 446 ? 63.221 97.474 172.180 1.00 29.45 445 HIS B O 1
ATOM 8251 N N . THR B 1 447 ? 62.511 95.875 170.773 1.00 29.11 446 THR B N 1
ATOM 8252 C CA . THR B 1 447 ? 61.552 95.345 171.748 1.00 28.12 446 THR B CA 1
ATOM 8253 C C . THR B 1 447 ? 62.154 94.367 172.742 1.00 27.21 446 THR B C 1
ATOM 8254 O O . THR B 1 447 ? 61.523 94.040 173.755 1.00 28.74 446 THR B O 1
ATOM 8258 N N . ILE B 1 448 ? 63.361 93.898 172.446 1.00 25.58 447 ILE B N 1
ATOM 8259 C CA . ILE B 1 448 ? 64.032 92.897 173.259 1.00 25.30 447 ILE B CA 1
ATOM 8260 C C . ILE B 1 448 ? 64.655 93.375 174.556 1.00 23.91 447 ILE B C 1
ATOM 8261 O O . ILE B 1 448 ? 65.295 94.418 174.595 1.00 24.10 447 ILE B O 1
ATOM 8266 N N . ASN B 1 449 ? 64.455 92.606 175.627 1.00 24.57 448 ASN B N 1
ATOM 8267 C CA . ASN B 1 449 ? 65.045 92.957 176.916 1.00 25.25 448 ASN B CA 1
ATOM 8268 C C . ASN B 1 449 ? 66.348 92.182 177.007 1.00 25.29 448 ASN B C 1
ATOM 8269 O O . ASN B 1 449 ? 66.418 91.108 177.606 1.00 28.69 448 ASN B O 1
ATOM 8274 N N . TRP B 1 450 ? 67.379 92.737 176.385 1.00 23.47 449 TRP B N 1
ATOM 8275 C CA . TRP B 1 450 ? 68.682 92.106 176.342 1.00 23.55 449 TRP B CA 1
ATOM 8276 C C . TRP B 1 450 ? 69.226 91.708 177.701 1.00 22.83 449 TRP B C 1
ATOM 8277 O O . TRP B 1 450 ? 69.962 90.731 177.819 1.00 26.09 449 TRP B O 1
ATOM 8288 N N . THR B 1 451 ? 68.858 92.450 178.732 1.00 23.37 450 THR B N 1
ATOM 8289 C CA . THR B 1 451 ? 69.330 92.130 180.069 1.00 24.29 450 THR B CA 1
ATOM 8290 C C . THR B 1 451 ? 69.080 90.665 180.461 1.00 25.92 450 THR B C 1
ATOM 8291 O O . THR B 1 451 ? 69.936 90.042 181.090 1.00 26.81 450 THR B O 1
ATOM 8295 N N . THR B 1 452 ? 67.921 90.117 180.085 1.00 23.71 451 THR B N 1
ATOM 8296 C CA . THR B 1 452 ? 67.591 88.735 180.423 1.00 24.87 451 THR B CA 1
ATOM 8297 C C . THR B 1 452 ? 68.519 87.731 179.765 1.00 25.52 451 THR B C 1
ATOM 8298 O O . THR B 1 452 ? 68.462 86.549 180.070 1.00 25.67 451 THR B O 1
ATOM 8302 N N . LEU B 1 453 ? 69.366 88.197 178.852 1.00 27.32 452 LEU B N 1
ATOM 8303 C CA . LEU B 1 453 ? 70.282 87.302 178.152 1.00 28.17 452 LEU B CA 1
ATOM 8304 C C . LEU B 1 453 ? 71.687 87.317 178.750 1.00 28.32 452 LEU B C 1
ATOM 8305 O O . LEU B 1 453 ? 72.423 86.336 178.666 1.00 28.77 452 LEU B O 1
ATOM 8310 N N . PHE B 1 454 ? 72.043 88.436 179.360 1.00 28.59 453 PHE B N 1
ATOM 8311 C CA . PHE B 1 454 ? 73.356 88.609 179.960 1.00 27.88 453 PHE B CA 1
ATOM 8312 C C . PHE B 1 454 ? 73.569 87.809 181.245 1.00 28.79 453 PHE B C 1
ATOM 8313 O O . PHE B 1 454 ? 72.617 87.350 181.873 1.00 27.93 453 PHE B O 1
ATOM 8321 N N . SER B 1 455 ? 74.837 87.654 181.620 1.00 29.20 454 SER B N 1
ATOM 8322 C CA . SER B 1 455 ? 75.217 86.946 182.832 1.00 29.56 454 SER B CA 1
ATOM 8323 C C . SER B 1 455 ? 75.773 87.915 183.870 1.00 29.71 454 SER B C 1
ATOM 8324 O O . SER B 1 455 ? 75.639 87.681 185.067 1.00 28.88 454 SER B O 1
ATOM 8327 N N . THR B 1 456 ? 76.386 89.007 183.419 1.00 28.45 455 THR B N 1
ATOM 8328 C CA . THR B 1 456 ? 76.947 89.981 184.318 1.00 29.04 455 THR B CA 1
ATOM 8329 C C . THR B 1 456 ? 76.406 91.351 184.021 1.00 28.38 455 THR B C 1
ATOM 8330 O O . THR B 1 456 ? 76.124 91.683 182.856 1.00 29.08 455 THR B O 1
ATOM 8334 N N . ILE B 1 457 ? 76.287 92.204 185.054 1.00 30.59 456 ILE B N 1
ATOM 8335 C CA . ILE B 1 457 ? 75.838 93.602 184.971 1.00 32.37 456 ILE B CA 1
ATOM 8336 C C . ILE B 1 457 ? 76.672 94.396 183.925 1.00 31.14 456 ILE B C 1
ATOM 8337 O O . ILE B 1 457 ? 76.161 95.338 183.332 1.00 33.44 456 ILE B O 1
ATOM 8342 N N . ASN B 1 458 ? 77.923 94.042 183.745 1.00 29.07 457 ASN B N 1
ATOM 8343 C CA . ASN B 1 458 ? 78.813 94.785 182.866 1.00 27.07 457 ASN B CA 1
ATOM 8344 C C . ASN B 1 458 ? 78.501 94.661 181.395 1.00 24.29 457 ASN B C 1
ATOM 8345 O O . ASN B 1 458 ? 78.945 95.484 180.601 1.00 23.61 457 ASN B O 1
ATOM 8350 N N . GLN B 1 459 ? 77.754 93.636 181.015 1.00 21.74 458 GLN B N 1
ATOM 8351 C CA . GLN B 1 459 ? 77.464 93.477 179.604 1.00 23.12 458 GLN B CA 1
ATOM 8352 C C . GLN B 1 459 ? 76.537 94.572 179.117 1.00 23.76 458 GLN B C 1
ATOM 8353 O O . GLN B 1 459 ? 75.575 94.944 179.787 1.00 23.02 458 GLN B O 1
ATOM 8359 N N . ARG B 1 460 ? 76.847 95.086 177.936 1.00 25.22 459 ARG B N 1
ATOM 8360 C CA . ARG B 1 460 ? 76.088 96.164 177.333 1.00 25.84 459 ARG B CA 1
ATOM 8361 C C . ARG B 1 460 ? 75.652 95.810 175.929 1.00 25.29 459 ARG B C 1
ATOM 8362 O O . ARG B 1 460 ? 76.309 95.048 175.233 1.00 22.94 459 ARG B O 1
ATOM 8370 N N . ILE B 1 461 ? 74.524 96.374 175.521 1.00 26.15 460 ILE B N 1
ATOM 8371 C CA . ILE B 1 461 ? 73.997 96.182 174.175 1.00 25.99 460 ILE B CA 1
ATOM 8372 C C . ILE B 1 461 ? 73.980 97.574 173.571 1.00 26.33 460 ILE B C 1
ATOM 8373 O O . ILE B 1 461 ? 73.562 98.524 174.226 1.00 27.88 460 ILE B O 1
ATOM 8378 N N . VAL B 1 462 ? 74.484 97.715 172.350 1.00 27.03 461 VAL B N 1
ATOM 8379 C CA . VAL B 1 462 ? 74.462 99.009 171.661 1.00 25.81 461 VAL B CA 1
ATOM 8380 C C . VAL B 1 462 ? 73.626 98.764 170.421 1.00 27.78 461 VAL B C 1
ATOM 8381 O O . VAL B 1 462 ? 74.012 97.981 169.551 1.00 28.78 461 VAL B O 1
ATOM 8385 N N . ILE B 1 463 ? 72.462 99.395 170.361 1.00 28.11 462 ILE B N 1
ATOM 8386 C CA . ILE B 1 463 ? 71.588 99.244 169.202 1.00 29.35 462 ILE B CA 1
ATOM 8387 C C . ILE B 1 463 ? 71.298 100.622 168.671 1.00 29.49 462 ILE B C 1
ATOM 8388 O O . ILE B 1 463 ? 70.755 101.459 169.378 1.00 31.31 462 ILE B O 1
ATOM 8393 N N . ARG B 1 464 ? 71.672 100.864 167.425 1.00 28.52 463 ARG B N 1
ATOM 8394 C CA . ARG B 1 464 ? 71.443 102.163 166.829 1.00 29.75 463 ARG B CA 1
ATOM 8395 C C . ARG B 1 464 ? 71.497 102.094 165.320 1.00 29.17 463 ARG B C 1
ATOM 8396 O O . ARG B 1 464 ? 71.963 101.114 164.742 1.00 30.78 463 ARG B O 1
ATOM 8404 N N . ASP B 1 465 ? 71.009 103.153 164.694 1.00 26.24 464 ASP B N 1
ATOM 8405 C CA . ASP B 1 465 ? 71.006 103.270 163.251 1.00 26.49 464 ASP B CA 1
ATOM 8406 C C . ASP B 1 465 ? 70.386 102.121 162.486 1.00 24.40 464 ASP B C 1
ATOM 8407 O O . ASP B 1 465 ? 70.779 101.848 161.360 1.00 27.14 464 ASP B O 1
ATOM 8412 N N . ASN B 1 466 ? 69.434 101.431 163.093 1.00 23.40 465 ASN B N 1
ATOM 8413 C CA . ASN B 1 466 ? 68.735 100.355 162.392 1.00 22.45 465 ASN B CA 1
ATOM 8414 C C . ASN B 1 466 ? 67.430 101.021 161.980 1.00 21.95 465 ASN B C 1
ATOM 8415 O O . ASN B 1 466 ? 67.351 102.243 161.908 1.00 20.29 465 ASN B O 1
ATOM 8420 N N . ARG B 1 467 ? 66.405 100.231 161.704 1.00 23.66 466 ARG B N 1
ATOM 8421 C CA . ARG B 1 467 ? 65.130 100.815 161.354 1.00 23.85 466 ARG B CA 1
ATOM 8422 C C . ARG B 1 467 ? 64.646 101.455 162.644 1.00 24.04 466 ARG B C 1
ATOM 8423 O O . ARG B 1 467 ? 64.586 100.799 163.684 1.00 25.55 466 ARG B O 1
ATOM 8431 N N . LYS B 1 468 ? 64.329 102.743 162.583 1.00 24.90 467 LYS B N 1
ATOM 8432 C CA . LYS B 1 468 ? 63.895 103.473 163.762 1.00 26.44 467 LYS B CA 1
ATOM 8433 C C . LYS B 1 468 ? 62.692 102.833 164.449 1.00 27.70 467 LYS B C 1
ATOM 8434 O O . LYS B 1 468 ? 61.695 102.480 163.805 1.00 26.20 467 LYS B O 1
ATOM 8440 N N . ALA B 1 469 ? 62.803 102.705 165.766 1.00 27.22 468 ALA B N 1
ATOM 8441 C CA . ALA B 1 469 ? 61.771 102.094 166.590 1.00 27.24 468 ALA B CA 1
ATOM 8442 C C . ALA B 1 469 ? 60.338 102.557 166.299 1.00 26.77 468 ALA B C 1
ATOM 8443 O O . ALA B 1 469 ? 59.475 101.722 166.004 1.00 27.19 468 ALA B O 1
ATOM 8445 N N . GLU B 1 470 ? 60.078 103.865 166.383 1.00 24.21 469 GLU B N 1
ATOM 8446 C CA . GLU B 1 470 ? 58.729 104.386 166.145 1.00 22.00 469 GLU B CA 1
ATOM 8447 C C . GLU B 1 470 ? 58.217 104.058 164.751 1.00 20.71 469 GLU B C 1
ATOM 8448 O O . GLU B 1 470 ? 57.021 103.825 164.562 1.00 20.82 469 GLU B O 1
ATOM 8454 N N . ASN B 1 471 ? 59.130 104.022 163.786 1.00 19.94 470 ASN B N 1
ATOM 8455 C CA . ASN B 1 471 ? 58.789 103.705 162.405 1.00 20.45 470 ASN B CA 1
ATOM 8456 C C . ASN B 1 471 ? 58.346 102.242 162.365 1.00 19.30 470 ASN B C 1
ATOM 8457 O O . ASN B 1 471 ? 57.310 101.919 161.793 1.00 19.95 470 ASN B O 1
ATOM 8462 N N . CYS B 1 472 ? 59.135 101.370 162.992 1.00 20.77 471 CYS B N 1
ATOM 8463 C CA . CYS B 1 472 ? 58.839 99.934 163.061 1.00 21.47 471 CYS B CA 1
ATOM 8464 C C . CYS B 1 472 ? 57.449 99.692 163.656 1.00 22.67 471 CYS B C 1
ATOM 8465 O O . CYS B 1 472 ? 56.635 98.949 163.099 1.00 23.55 471 CYS B O 1
ATOM 8468 N N . THR B 1 473 ? 57.197 100.320 164.802 1.00 23.03 472 THR B N 1
ATOM 8469 C CA . THR B 1 473 ? 55.920 100.191 165.485 1.00 21.58 472 THR B CA 1
ATOM 8470 C C . THR B 1 473 ? 54.834 100.700 164.547 1.00 21.99 472 THR B C 1
ATOM 8471 O O . THR B 1 473 ? 53.822 100.035 164.329 1.00 21.45 472 THR B O 1
ATOM 8475 N N . ALA B 1 474 ? 55.071 101.879 163.978 1.00 19.77 473 ALA B N 1
ATOM 8476 C CA . ALA B 1 474 ? 54.117 102.490 163.071 1.00 19.09 473 ALA B CA 1
ATOM 8477 C C . ALA B 1 474 ? 53.754 101.553 161.937 1.00 18.24 473 ALA B C 1
ATOM 8478 O O . ALA B 1 474 ? 52.603 101.492 161.525 1.00 19.88 473 ALA B O 1
ATOM 8480 N N . GLU B 1 475 ? 54.727 100.799 161.440 1.00 20.79 474 GLU B N 1
ATOM 8481 C CA . GLU B 1 475 ? 54.461 99.884 160.337 1.00 21.76 474 GLU B CA 1
ATOM 8482 C C . GLU B 1 475 ? 53.880 98.534 160.736 1.00 22.02 474 GLU B C 1
ATOM 8483 O O . GLU B 1 475 ? 53.744 97.635 159.902 1.00 22.18 474 GLU B O 1
ATOM 8489 N N . GLY B 1 476 ? 53.537 98.384 162.010 1.00 22.15 475 GLY B N 1
ATOM 8490 C CA . GLY B 1 476 ? 52.976 97.126 162.448 1.00 20.21 475 GLY B CA 1
ATOM 8491 C C . GLY B 1 476 ? 54.004 96.072 162.829 1.00 22.78 475 GLY B C 1
ATOM 8492 O O . GLY B 1 476 ? 53.658 94.897 162.998 1.00 21.50 475 GLY B O 1
ATOM 8493 N N . MET B 1 477 ? 55.267 96.466 162.964 1.00 23.27 476 MET B N 1
ATOM 8494 C CA . MET B 1 477 ? 56.285 95.498 163.350 1.00 23.64 476 MET B CA 1
ATOM 8495 C C . MET B 1 477 ? 56.226 95.432 164.864 1.00 22.34 476 MET B C 1
ATOM 8496 O O . MET B 1 477 ? 57.074 96.005 165.549 1.00 23.04 476 MET B O 1
ATOM 8501 N N . VAL B 1 478 ? 55.214 94.752 165.391 1.00 21.86 477 VAL B N 1
ATOM 8502 C CA . VAL B 1 478 ? 55.070 94.629 166.843 1.00 21.47 477 VAL B CA 1
ATOM 8503 C C . VAL B 1 478 ? 55.033 93.173 167.275 1.00 24.59 477 VAL B C 1
ATOM 8504 O O . VAL B 1 478 ? 54.649 92.289 166.499 1.00 27.39 477 VAL B O 1
ATOM 8508 N N . CYS B 1 479 ? 55.434 92.922 168.516 1.00 25.36 478 CYS B N 1
ATOM 8509 C CA . CYS B 1 479 ? 55.438 91.555 169.029 1.00 23.83 478 CYS B CA 1
ATOM 8510 C C . CYS B 1 479 ? 54.032 91.019 169.115 1.00 23.25 478 CYS B C 1
ATOM 8511 O O . CYS B 1 479 ? 53.077 91.760 169.345 1.00 25.35 478 CYS B O 1
ATOM 8514 N N . ASN B 1 480 ? 53.923 89.716 168.912 1.00 23.88 479 ASN B N 1
ATOM 8515 C CA . ASN B 1 480 ? 52.657 89.015 168.995 1.00 22.17 479 ASN B CA 1
ATOM 8516 C C . ASN B 1 480 ? 52.043 89.333 170.366 1.00 21.87 479 ASN B C 1
ATOM 8517 O O . ASN B 1 480 ? 52.775 89.550 171.330 1.00 24.25 479 ASN B O 1
ATOM 8522 N N . HIS B 1 481 ? 50.715 89.347 170.471 1.00 23.23 480 HIS B N 1
ATOM 8523 C CA . HIS B 1 481 ? 50.102 89.675 171.757 1.00 22.62 480 HIS B CA 1
ATOM 8524 C C . HIS B 1 481 ? 50.422 88.643 172.841 1.00 23.69 480 HIS B C 1
ATOM 8525 O O . HIS B 1 481 ? 50.391 88.968 174.030 1.00 24.59 480 HIS B O 1
ATOM 8532 N N . LEU B 1 482 ? 50.766 87.419 172.446 1.00 22.53 481 LEU B N 1
ATOM 8533 C CA . LEU B 1 482 ? 51.069 86.390 173.436 1.00 22.90 481 LEU B CA 1
ATOM 8534 C C . LEU B 1 482 ? 52.478 86.451 174.040 1.00 23.89 481 LEU B C 1
ATOM 8535 O O . LEU B 1 482 ? 52.825 85.648 174.911 1.00 23.70 481 LEU B O 1
ATOM 8540 N N . CYS B 1 483 ? 53.282 87.411 173.594 1.00 24.25 482 CYS B N 1
ATOM 8541 C CA . CYS B 1 483 ? 54.631 87.560 174.100 1.00 22.74 482 CYS B CA 1
ATOM 8542 C C . CYS B 1 483 ? 54.605 88.420 175.360 1.00 22.59 482 CYS B C 1
ATOM 8543 O O . CYS B 1 483 ? 53.779 89.299 175.492 1.00 21.27 482 CYS B O 1
ATOM 8546 N N . SER B 1 484 ? 55.527 88.177 176.281 1.00 22.86 483 SER B N 1
ATOM 8547 C CA . SER B 1 484 ? 55.597 88.989 177.490 1.00 23.15 483 SER B CA 1
ATOM 8548 C C . SER B 1 484 ? 56.326 90.269 177.122 1.00 22.76 483 SER B C 1
ATOM 8549 O O . SER B 1 484 ? 56.770 90.442 175.988 1.00 23.41 483 SER B O 1
ATOM 8552 N N . SER B 1 485 ? 56.467 91.157 178.094 1.00 22.09 484 SER B N 1
ATOM 8553 C CA . SER B 1 485 ? 57.133 92.426 177.863 1.00 21.04 484 SER B CA 1
ATOM 8554 C C . SER B 1 485 ? 58.636 92.314 177.548 1.00 20.37 484 SER B C 1
ATOM 8555 O O . SER B 1 485 ? 59.290 93.320 177.305 1.00 18.65 484 SER B O 1
ATOM 8558 N N . ASP B 1 486 ? 59.185 91.102 177.549 1.00 21.10 485 ASP B N 1
ATOM 8559 C CA . ASP B 1 486 ? 60.603 90.942 177.240 1.00 20.11 485 ASP B CA 1
ATOM 8560 C C . ASP B 1 486 ? 60.873 91.060 175.741 1.00 19.85 485 ASP B C 1
ATOM 8561 O O . ASP B 1 486 ? 62.029 91.070 175.321 1.00 21.06 485 ASP B O 1
ATOM 8566 N N . GLY B 1 487 ? 59.812 91.146 174.935 1.00 21.49 486 GLY B N 1
ATOM 8567 C CA . GLY B 1 487 ? 59.997 91.307 173.504 1.00 19.84 486 GLY B CA 1
ATOM 8568 C C . GLY B 1 487 ? 60.039 90.064 172.625 1.00 20.62 486 GLY B C 1
ATOM 8569 O O . GLY B 1 487 ? 59.772 88.929 173.072 1.00 21.38 486 GLY B O 1
ATOM 8570 N N . CYS B 1 488 ? 60.404 90.278 171.364 1.00 20.28 487 CYS B N 1
ATOM 8571 C CA . CYS B 1 488 ? 60.444 89.209 170.391 1.00 19.38 487 CYS B CA 1
ATOM 8572 C C . CYS B 1 488 ? 61.579 89.365 169.375 1.00 20.60 487 CYS B C 1
ATOM 8573 O O . CYS B 1 488 ? 62.126 90.457 169.186 1.00 19.90 487 CYS B O 1
ATOM 8576 N N . TRP B 1 489 ? 61.905 88.255 168.725 1.00 18.08 488 TRP B N 1
ATOM 8577 C CA . TRP B 1 489 ? 62.958 88.191 167.731 1.00 16.05 488 TRP B CA 1
ATOM 8578 C C . TRP B 1 489 ? 62.411 88.432 166.323 1.00 15.55 488 TRP B C 1
ATOM 8579 O O . TRP B 1 489 ? 63.163 88.504 165.351 1.00 16.30 488 TRP B O 1
ATOM 8590 N N . GLY B 1 490 ? 61.093 88.545 166.223 1.00 14.85 489 GLY B N 1
ATOM 8591 C CA . GLY B 1 490 ? 60.450 88.752 164.945 1.00 12.11 489 GLY B CA 1
ATOM 8592 C C . GLY B 1 490 ? 58.982 88.539 165.198 1.00 15.89 489 GLY B C 1
ATOM 8593 O O . GLY B 1 490 ? 58.580 88.445 166.361 1.00 16.84 489 GLY B O 1
ATOM 8594 N N . PRO B 1 491 ? 58.158 88.450 164.145 1.00 14.65 490 PRO B N 1
ATOM 8595 C CA . PRO B 1 491 ? 56.706 88.245 164.271 1.00 13.47 490 PRO B CA 1
ATOM 8596 C C . PRO B 1 491 ? 56.297 86.830 164.691 1.00 15.28 490 PRO B C 1
ATOM 8597 O O . PRO B 1 491 ? 57.111 85.908 164.626 1.00 20.81 490 PRO B O 1
ATOM 8601 N N . GLY B 1 492 ? 55.032 86.673 165.104 1.00 16.41 491 GLY B N 1
ATOM 8602 C CA . GLY B 1 492 ? 54.501 85.374 165.510 1.00 19.85 491 GLY B CA 1
ATOM 8603 C C . GLY B 1 492 ? 54.684 84.929 166.960 1.00 22.77 491 GLY B C 1
ATOM 8604 O O . GLY B 1 492 ? 55.586 85.405 167.641 1.00 24.80 491 GLY B O 1
ATOM 8605 N N . PRO B 1 493 ? 53.849 83.991 167.447 1.00 21.85 492 PRO B N 1
ATOM 8606 C CA . PRO B 1 493 ? 53.830 83.411 168.801 1.00 22.49 492 PRO B CA 1
ATOM 8607 C C . PRO B 1 493 ? 55.063 82.566 169.135 1.00 22.55 492 PRO B C 1
ATOM 8608 O O . PRO B 1 493 ? 55.299 82.226 170.292 1.00 23.64 492 PRO B O 1
ATOM 8612 N N . ASP B 1 494 ? 55.842 82.219 168.123 1.00 23.34 493 ASP B N 1
ATOM 8613 C CA . ASP B 1 494 ? 57.023 81.391 168.334 1.00 23.69 493 ASP B CA 1
ATOM 8614 C C . ASP B 1 494 ? 58.361 82.151 168.338 1.00 25.01 493 ASP B C 1
ATOM 8615 O O . ASP B 1 494 ? 59.429 81.532 168.268 1.00 23.07 493 ASP B O 1
ATOM 8620 N N . GLN B 1 495 ? 58.309 83.477 168.448 1.00 23.46 494 GLN B N 1
ATOM 8621 C CA . GLN B 1 495 ? 59.527 84.282 168.438 1.00 23.96 494 GLN B CA 1
ATOM 8622 C C . GLN B 1 495 ? 59.686 85.131 169.673 1.00 23.49 494 GLN B C 1
ATOM 8623 O O . GLN B 1 495 ? 60.517 86.043 169.691 1.00 25.92 494 GLN B O 1
ATOM 8629 N N . CYS B 1 496 ? 58.903 84.840 170.705 1.00 24.48 495 CYS B N 1
ATOM 8630 C CA . CYS B 1 496 ? 58.990 85.611 171.934 1.00 22.46 495 CYS B CA 1
ATOM 8631 C C . CYS B 1 496 ? 60.198 85.184 172.749 1.00 23.70 495 CYS B C 1
ATOM 8632 O O . CYS B 1 496 ? 60.722 84.091 172.574 1.00 22.52 495 CYS B O 1
ATOM 8635 N N . LEU B 1 497 ? 60.641 86.059 173.644 1.00 25.26 496 LEU B N 1
ATOM 8636 C CA . LEU B 1 497 ? 61.747 85.738 174.531 1.00 24.05 496 LEU B CA 1
ATOM 8637 C C . LEU B 1 497 ? 61.090 84.850 175.587 1.00 23.79 496 LEU B C 1
ATOM 8638 O O . LEU B 1 497 ? 61.635 83.814 175.968 1.00 26.57 496 LEU B O 1
ATOM 8643 N N . SER B 1 498 ? 59.903 85.261 176.038 1.00 25.41 497 SER B N 1
ATOM 8644 C CA . SER B 1 498 ? 59.137 84.514 177.042 1.00 24.29 497 SER B CA 1
ATOM 8645 C C . SER B 1 498 ? 57.648 84.774 176.865 1.00 27.34 497 SER B C 1
ATOM 8646 O O . SER B 1 498 ? 57.233 85.889 176.515 1.00 29.90 497 SER B O 1
ATOM 8649 N N . CYS B 1 499 ? 56.843 83.751 177.116 1.00 25.28 498 CYS B N 1
ATOM 8650 C CA . CYS B 1 499 ? 55.408 83.859 176.958 1.00 25.18 498 CYS B CA 1
ATOM 8651 C C . CYS B 1 499 ? 54.700 84.652 178.052 1.00 27.66 498 CYS B C 1
ATOM 8652 O O . CYS B 1 499 ? 55.055 84.593 179.237 1.00 28.12 498 CYS B O 1
ATOM 8655 N N . ARG B 1 500 ? 53.683 85.397 177.635 1.00 30.26 499 ARG B N 1
ATOM 8656 C CA . ARG B 1 500 ? 52.904 86.210 178.551 1.00 30.93 499 ARG B CA 1
ATOM 8657 C C . ARG B 1 500 ? 52.028 85.318 179.418 1.00 30.13 499 ARG B C 1
ATOM 8658 O O . ARG B 1 500 ? 51.792 85.616 180.589 1.00 29.27 499 ARG B O 1
ATOM 8666 N N . ARG B 1 501 ? 51.554 84.225 178.826 1.00 29.91 500 ARG B N 1
ATOM 8667 C CA . ARG B 1 501 ? 50.692 83.274 179.518 1.00 25.94 500 ARG B CA 1
ATOM 8668 C C . ARG B 1 501 ? 51.279 81.866 179.662 1.00 25.96 500 ARG B C 1
ATOM 8669 O O . ARG B 1 501 ? 51.794 81.505 180.726 1.00 26.30 500 ARG B O 1
ATOM 8677 N N . PHE B 1 502 ? 51.181 81.068 178.603 1.00 23.43 501 PHE B N 1
ATOM 8678 C CA . PHE B 1 502 ? 51.678 79.693 178.639 1.00 23.38 501 PHE B CA 1
ATOM 8679 C C . PHE B 1 502 ? 52.329 79.283 177.333 1.00 25.75 501 PHE B C 1
ATOM 8680 O O . PHE B 1 502 ? 52.150 79.938 176.303 1.00 25.57 501 PHE B O 1
ATOM 8688 N N . SER B 1 503 ? 53.067 78.177 177.375 1.00 25.58 502 SER B N 1
ATOM 8689 C CA . SER B 1 503 ? 53.714 77.677 176.170 1.00 28.33 502 SER B CA 1
ATOM 8690 C C . SER B 1 503 ? 53.532 76.178 175.971 1.00 29.25 502 SER B C 1
ATOM 8691 O O . SER B 1 503 ? 53.326 75.436 176.928 1.00 30.05 502 SER B O 1
ATOM 8694 N N . ARG B 1 504 ? 53.584 75.754 174.711 1.00 28.02 503 ARG B N 1
ATOM 8695 C CA . ARG B 1 504 ? 53.483 74.355 174.331 1.00 26.92 503 ARG B CA 1
ATOM 8696 C C . ARG B 1 504 ? 54.559 74.247 173.257 1.00 30.93 503 ARG B C 1
ATOM 8697 O O . ARG B 1 504 ? 54.348 74.630 172.100 1.00 30.50 503 ARG B O 1
ATOM 8705 N N . GLY B 1 505 ? 55.721 73.736 173.652 1.00 31.17 504 GLY B N 1
ATOM 8706 C CA . GLY B 1 505 ? 56.822 73.627 172.714 1.00 29.94 504 GLY B CA 1
ATOM 8707 C C . GLY B 1 505 ? 57.482 74.995 172.593 1.00 30.44 504 GLY B C 1
ATOM 8708 O O . GLY B 1 505 ? 57.794 75.617 173.604 1.00 30.09 504 GLY B O 1
ATOM 8709 N N . ARG B 1 506 ? 57.681 75.479 171.369 1.00 28.61 505 ARG B N 1
ATOM 8710 C CA . ARG B 1 506 ? 58.318 76.783 171.163 1.00 28.42 505 ARG B CA 1
ATOM 8711 C C . ARG B 1 506 ? 57.285 77.865 170.911 1.00 28.21 505 ARG B C 1
ATOM 8712 O O . ARG B 1 506 ? 57.635 79.002 170.594 1.00 29.70 505 ARG B O 1
ATOM 8720 N N . ILE B 1 507 ? 56.015 77.505 171.056 1.00 25.90 506 ILE B N 1
ATOM 8721 C CA . ILE B 1 507 ? 54.923 78.431 170.809 1.00 22.81 506 ILE B CA 1
ATOM 8722 C C . ILE B 1 507 ? 54.279 78.979 172.073 1.00 25.42 506 ILE B C 1
ATOM 8723 O O . ILE B 1 507 ? 53.990 78.245 173.015 1.00 24.73 506 ILE B O 1
ATOM 8728 N N . CYS B 1 508 ? 54.056 80.284 172.092 1.00 26.62 507 CYS B N 1
ATOM 8729 C CA . CYS B 1 508 ? 53.395 80.915 173.224 1.00 26.93 507 CYS B CA 1
ATOM 8730 C C . CYS B 1 508 ? 51.917 80.774 172.916 1.00 26.89 507 CYS B C 1
ATOM 8731 O O . CYS B 1 508 ? 51.520 80.933 171.755 1.00 28.78 507 CYS B O 1
ATOM 8734 N N . ILE B 1 509 ? 51.109 80.451 173.931 1.00 27.63 508 ILE B N 1
ATOM 8735 C CA . ILE B 1 509 ? 49.677 80.279 173.721 1.00 25.21 508 ILE B CA 1
ATOM 8736 C C . ILE B 1 509 ? 48.830 80.907 174.812 1.00 26.41 508 ILE B C 1
ATOM 8737 O O . ILE B 1 509 ? 49.340 81.373 175.834 1.00 30.99 508 ILE B O 1
ATOM 8742 N N . GLU B 1 510 ? 47.522 80.908 174.572 1.00 27.06 509 GLU B N 1
ATOM 8743 C CA . GLU B 1 510 ? 46.536 81.489 175.485 1.00 24.48 509 GLU B CA 1
ATOM 8744 C C . GLU B 1 510 ? 46.330 80.654 176.739 1.00 24.23 509 GLU B C 1
ATOM 8745 O O . GLU B 1 510 ? 46.264 81.191 177.844 1.00 26.93 509 GLU B O 1
ATOM 8751 N N . SER B 1 511 ? 46.225 79.341 176.569 1.00 25.00 510 SER B N 1
ATOM 8752 C CA . SER B 1 511 ? 46.021 78.461 177.709 1.00 23.82 510 SER B CA 1
ATOM 8753 C C . SER B 1 511 ? 46.290 76.996 177.389 1.00 26.03 510 SER B C 1
ATOM 8754 O O . SER B 1 511 ? 46.265 76.580 176.229 1.00 25.09 510 SER B O 1
ATOM 8757 N N . CYS B 1 512 ? 46.552 76.215 178.434 1.00 26.08 511 CYS B N 1
ATOM 8758 C CA . CYS B 1 512 ? 46.818 74.795 178.273 1.00 26.10 511 CYS B CA 1
ATOM 8759 C C . CYS B 1 512 ? 45.498 74.040 178.125 1.00 27.12 511 CYS B C 1
ATOM 8760 O O . CYS B 1 512 ? 44.440 74.565 178.485 1.00 28.87 511 CYS B O 1
ATOM 8763 N N . ASN B 1 513 ? 45.555 72.813 177.604 1.00 27.85 512 ASN B N 1
ATOM 8764 C CA . ASN B 1 513 ? 44.351 71.999 177.460 1.00 26.23 512 ASN B CA 1
ATOM 8765 C C . ASN B 1 513 ? 43.919 71.491 178.836 1.00 25.85 512 ASN B C 1
ATOM 8766 O O . ASN B 1 513 ? 44.015 70.299 179.113 1.00 29.20 512 ASN B O 1
ATOM 8771 N N . LEU B 1 514 ? 43.449 72.380 179.700 1.00 25.82 513 LEU B N 1
ATOM 8772 C CA . LEU B 1 514 ? 43.025 71.956 181.026 1.00 24.33 513 LEU B CA 1
ATOM 8773 C C . LEU B 1 514 ? 41.698 71.206 181.039 1.00 23.93 513 LEU B C 1
ATOM 8774 O O . LEU B 1 514 ? 41.589 70.130 181.640 1.00 25.06 513 LEU B O 1
ATOM 8779 N N . TYR B 1 515 ? 40.699 71.774 180.369 1.00 24.68 514 TYR B N 1
ATOM 8780 C CA . TYR B 1 515 ? 39.359 71.201 180.326 1.00 25.96 514 TYR B CA 1
ATOM 8781 C C . TYR B 1 515 ? 38.911 70.647 178.989 1.00 27.12 514 TYR B C 1
ATOM 8782 O O . TYR B 1 515 ? 37.772 70.196 178.865 1.00 30.51 514 TYR B O 1
ATOM 8791 N N . ASP B 1 516 ? 39.777 70.682 177.985 1.00 26.26 515 ASP B N 1
ATOM 8792 C CA . ASP B 1 516 ? 39.406 70.169 176.666 1.00 24.69 515 ASP B CA 1
ATOM 8793 C C . ASP B 1 516 ? 40.651 70.034 175.794 1.00 24.27 515 ASP B C 1
ATOM 8794 O O . ASP B 1 516 ? 41.737 70.428 176.208 1.00 26.27 515 ASP B O 1
ATOM 8799 N N . GLY B 1 517 ? 40.505 69.470 174.598 1.00 25.53 516 GLY B N 1
ATOM 8800 C CA . GLY B 1 517 ? 41.657 69.285 173.726 1.00 25.02 516 GLY B CA 1
ATOM 8801 C C . GLY B 1 517 ? 41.950 67.809 173.563 1.00 28.59 516 GLY B C 1
ATOM 8802 O O . GLY B 1 517 ? 41.639 67.018 174.446 1.00 28.75 516 GLY B O 1
ATOM 8803 N N . GLU B 1 518 ? 42.539 67.425 172.436 1.00 31.46 517 GLU B N 1
ATOM 8804 C CA . GLU B 1 518 ? 42.836 66.020 172.193 1.00 32.93 517 GLU B CA 1
ATOM 8805 C C . GLU B 1 518 ? 43.656 65.417 173.321 1.00 32.44 517 GLU B C 1
ATOM 8806 O O . GLU B 1 518 ? 43.356 64.333 173.800 1.00 34.44 517 GLU B O 1
ATOM 8812 N N . PHE B 1 519 ? 44.709 66.106 173.727 1.00 32.70 518 PHE B N 1
ATOM 8813 C CA . PHE B 1 519 ? 45.538 65.627 174.822 1.00 31.97 518 PHE B CA 1
ATOM 8814 C C . PHE B 1 519 ? 45.445 66.636 175.946 1.00 32.22 518 PHE B C 1
ATOM 8815 O O . PHE B 1 519 ? 45.832 67.793 175.782 1.00 34.14 518 PHE B O 1
ATOM 8823 N N . ARG B 1 520 ? 44.910 66.203 177.081 1.00 27.04 519 ARG B N 1
ATOM 8824 C CA . ARG B 1 520 ? 44.754 67.086 178.221 1.00 24.53 519 ARG B CA 1
ATOM 8825 C C . ARG B 1 520 ? 46.095 67.401 178.842 1.00 24.30 519 ARG B C 1
ATOM 8826 O O . ARG B 1 520 ? 47.012 66.582 178.798 1.00 24.83 519 ARG B O 1
ATOM 8834 N N . GLU B 1 521 ? 46.206 68.582 179.436 1.00 23.25 520 GLU B N 1
ATOM 8835 C CA . GLU B 1 521 ? 47.467 69.010 180.032 1.00 23.86 520 GLU B CA 1
ATOM 8836 C C . GLU B 1 521 ? 47.316 69.625 181.422 1.00 25.11 520 GLU B C 1
ATOM 8837 O O . GLU B 1 521 ? 46.213 69.891 181.885 1.00 26.59 520 GLU B O 1
ATOM 8843 N N . PHE B 1 522 ? 48.444 69.848 182.084 1.00 24.61 521 PHE B N 1
ATOM 8844 C CA . PHE B 1 522 ? 48.440 70.526 183.365 1.00 24.98 521 PHE B CA 1
ATOM 8845 C C . PHE B 1 522 ? 49.515 71.585 183.143 1.00 26.91 521 PHE B C 1
ATOM 8846 O O . PHE B 1 522 ? 50.277 71.488 182.186 1.00 25.91 521 PHE B O 1
ATOM 8854 N N . GLU B 1 523 ? 49.570 72.606 183.987 1.00 30.37 522 GLU B N 1
ATOM 8855 C CA . GLU B 1 523 ? 50.565 73.637 183.787 1.00 33.24 522 GLU B CA 1
ATOM 8856 C C . GLU B 1 523 ? 51.697 73.574 184.800 1.00 35.39 522 GLU B C 1
ATOM 8857 O O . GLU B 1 523 ? 51.476 73.458 186.003 1.00 36.12 522 GLU B O 1
ATOM 8863 N N . ASN B 1 524 ? 52.918 73.621 184.281 1.00 36.58 523 ASN B N 1
ATOM 8864 C CA . ASN B 1 524 ? 54.116 73.586 185.096 1.00 37.72 523 ASN B CA 1
ATOM 8865 C C . ASN B 1 524 ? 54.742 74.959 184.946 1.00 37.54 523 ASN B C 1
ATOM 8866 O O . ASN B 1 524 ? 55.590 75.170 184.075 1.00 39.48 523 ASN B O 1
ATOM 8871 N N . ASP B 1 525 ? 54.295 75.897 185.773 1.00 37.49 524 ASP B N 1
ATOM 8872 C CA . ASP B 1 525 ? 54.819 77.253 185.756 1.00 40.69 524 ASP B CA 1
ATOM 8873 C C . ASP B 1 525 ? 54.843 77.884 184.353 1.00 39.75 524 ASP B C 1
ATOM 8874 O O . ASP B 1 525 ? 55.905 78.298 183.865 1.00 40.92 524 ASP B O 1
ATOM 8879 N N . SER B 1 526 ? 53.676 77.947 183.717 1.00 37.73 525 SER B N 1
ATOM 8880 C CA . SER B 1 526 ? 53.505 78.532 182.382 1.00 36.55 525 SER B CA 1
ATOM 8881 C C . SER B 1 526 ? 53.798 77.584 181.221 1.00 32.79 525 SER B C 1
ATOM 8882 O O . SER B 1 526 ? 53.498 77.901 180.072 1.00 32.95 525 SER B O 1
ATOM 8885 N N . ILE B 1 527 ? 54.363 76.420 181.523 1.00 29.75 526 ILE B N 1
ATOM 8886 C CA . ILE B 1 527 ? 54.660 75.412 180.504 1.00 28.67 526 ILE B CA 1
ATOM 8887 C C . ILE B 1 527 ? 53.560 74.341 180.487 1.00 28.83 526 ILE B C 1
ATOM 8888 O O . ILE B 1 527 ? 53.234 73.772 181.522 1.00 30.47 526 ILE B O 1
ATOM 8893 N N . CYS B 1 528 ? 52.987 74.066 179.317 1.00 27.90 527 CYS B N 1
ATOM 8894 C CA . CYS B 1 528 ? 51.927 73.062 179.214 1.00 28.09 527 CYS B CA 1
ATOM 8895 C C . CYS B 1 528 ? 52.484 71.677 178.987 1.00 27.45 527 CYS B C 1
ATOM 8896 O O . CYS B 1 528 ? 53.172 71.427 177.999 1.00 26.76 527 CYS B O 1
ATOM 8899 N N . VAL B 1 529 ? 52.158 70.768 179.905 1.00 29.47 528 VAL B N 1
ATOM 8900 C CA . VAL B 1 529 ? 52.627 69.393 179.831 1.00 27.31 528 VAL B CA 1
ATOM 8901 C C . VAL B 1 529 ? 51.450 68.441 179.723 1.00 27.14 528 VAL B C 1
ATOM 8902 O O . VAL B 1 529 ? 50.472 68.574 180.440 1.00 29.14 528 VAL B O 1
ATOM 8906 N N . GLU B 1 530 ? 51.544 67.471 178.827 1.00 27.19 529 GLU B N 1
ATOM 8907 C CA . GLU B 1 530 ? 50.463 66.521 178.647 1.00 28.56 529 GLU B CA 1
ATOM 8908 C C . GLU B 1 530 ? 50.300 65.553 179.805 1.00 28.03 529 GLU B C 1
ATOM 8909 O O . GLU B 1 530 ? 51.274 65.042 180.344 1.00 29.05 529 GLU B O 1
ATOM 8915 N N . CYS B 1 531 ? 49.049 65.292 180.169 1.00 26.89 530 CYS B N 1
ATOM 8916 C CA . CYS B 1 531 ? 48.737 64.368 181.253 1.00 25.39 530 CYS B CA 1
ATOM 8917 C C . CYS B 1 531 ? 49.127 62.963 180.804 1.00 24.39 530 CYS B C 1
ATOM 8918 O O . CYS B 1 531 ? 49.185 62.681 179.600 1.00 23.79 530 CYS B O 1
ATOM 8921 N N . ASP B 1 532 ? 49.399 62.090 181.769 1.00 23.51 531 ASP B N 1
ATOM 8922 C CA . ASP B 1 532 ? 49.747 60.709 181.475 1.00 21.95 531 ASP B CA 1
ATOM 8923 C C . ASP B 1 532 ? 48.620 60.080 180.674 1.00 19.88 531 ASP B C 1
ATOM 8924 O O . ASP B 1 532 ? 47.452 60.381 180.894 1.00 26.07 531 ASP B O 1
ATOM 8929 N N . PRO B 1 533 ? 48.956 59.194 179.730 1.00 23.06 532 PRO B N 1
ATOM 8930 C CA . PRO B 1 533 ? 47.929 58.540 178.909 1.00 23.64 532 PRO B CA 1
ATOM 8931 C C . PRO B 1 533 ? 46.958 57.660 179.719 1.00 25.11 532 PRO B C 1
ATOM 8932 O O . PRO B 1 533 ? 45.849 57.363 179.265 1.00 24.96 532 PRO B O 1
ATOM 8936 N N . GLN B 1 534 ? 47.373 57.219 180.902 1.00 25.25 533 GLN B N 1
ATOM 8937 C CA . GLN B 1 534 ? 46.484 56.389 181.713 1.00 25.13 533 GLN B CA 1
ATOM 8938 C C . GLN B 1 534 ? 45.391 57.218 182.409 1.00 25.15 533 GLN B C 1
ATOM 8939 O O . GLN B 1 534 ? 44.436 56.664 182.948 1.00 26.53 533 GLN B O 1
ATOM 8945 N N . CYS B 1 535 ? 45.512 58.541 182.372 1.00 23.43 534 CYS B N 1
ATOM 8946 C CA . CYS B 1 535 ? 44.499 59.403 182.979 1.00 23.09 534 CYS B CA 1
ATOM 8947 C C . CYS B 1 535 ? 43.267 59.441 182.107 1.00 23.30 534 CYS B C 1
ATOM 8948 O O . CYS B 1 535 ? 43.376 59.696 180.932 1.00 24.02 534 CYS B O 1
ATOM 8951 N N . GLU B 1 536 ? 42.093 59.171 182.660 1.00 24.13 535 GLU B N 1
ATOM 8952 C CA . GLU B 1 536 ? 40.886 59.246 181.843 1.00 23.38 535 GLU B CA 1
ATOM 8953 C C . GLU B 1 536 ? 40.601 60.730 181.567 1.00 22.51 535 GLU B C 1
ATOM 8954 O O . GLU B 1 536 ? 40.814 61.580 182.436 1.00 23.15 535 GLU B O 1
ATOM 8960 N N . LYS B 1 537 ? 40.125 61.054 180.369 1.00 21.37 536 LYS B N 1
ATOM 8961 C CA . LYS B 1 537 ? 39.848 62.450 180.056 1.00 22.62 536 LYS B CA 1
ATOM 8962 C C . LYS B 1 537 ? 38.560 62.882 180.741 1.00 23.44 536 LYS B C 1
ATOM 8963 O O . LYS B 1 537 ? 37.522 62.264 180.554 1.00 25.64 536 LYS B O 1
ATOM 8969 N N . MET B 1 538 ? 38.633 63.939 181.541 1.00 24.94 537 MET B N 1
ATOM 8970 C CA . MET B 1 538 ? 37.464 64.432 182.262 1.00 24.60 537 MET B CA 1
ATOM 8971 C C . MET B 1 538 ? 36.745 65.586 181.551 1.00 26.89 537 MET B C 1
ATOM 8972 O O . MET B 1 538 ? 37.387 66.511 181.061 1.00 25.97 537 MET B O 1
ATOM 8977 N N . GLU B 1 539 ? 35.414 65.541 181.509 1.00 27.51 538 GLU B N 1
ATOM 8978 C CA . GLU B 1 539 ? 34.651 66.593 180.845 1.00 30.13 538 GLU B CA 1
ATOM 8979 C C . GLU B 1 539 ? 33.883 67.470 181.836 1.00 29.98 538 GLU B C 1
ATOM 8980 O O . GLU B 1 539 ? 34.088 67.390 183.054 1.00 28.07 538 GLU B O 1
ATOM 8986 N N . ASP B 1 540 ? 33.031 68.339 181.296 1.00 29.76 539 ASP B N 1
ATOM 8987 C CA . ASP B 1 540 ? 32.185 69.230 182.103 1.00 29.60 539 ASP B CA 1
ATOM 8988 C C . ASP B 1 540 ? 32.912 70.184 183.054 1.00 27.98 539 ASP B C 1
ATOM 8989 O O . ASP B 1 540 ? 32.357 70.596 184.078 1.00 25.30 539 ASP B O 1
ATOM 8994 N N . GLY B 1 541 ? 34.153 70.534 182.721 1.00 28.08 540 GLY B N 1
ATOM 8995 C CA . GLY B 1 541 ? 34.890 71.457 183.565 1.00 28.47 540 GLY B CA 1
ATOM 8996 C C . GLY B 1 541 ? 35.796 70.829 184.594 1.00 28.39 540 GLY B C 1
ATOM 8997 O O . GLY B 1 541 ? 36.227 71.502 185.529 1.00 29.51 540 GLY B O 1
ATOM 8998 N N . LEU B 1 542 ? 36.091 69.545 184.437 1.00 28.04 541 LEU B N 1
ATOM 8999 C CA . LEU B 1 542 ? 36.979 68.866 185.381 1.00 27.13 541 LEU B CA 1
ATOM 9000 C C . LEU B 1 542 ? 38.367 68.684 184.781 1.00 26.32 541 LEU B C 1
ATOM 9001 O O . LEU B 1 542 ? 38.501 68.326 183.609 1.00 25.33 541 LEU B O 1
ATOM 9006 N N . LEU B 1 543 ? 39.396 68.929 185.585 1.00 25.47 542 LEU B N 1
ATOM 9007 C CA . LEU B 1 543 ? 40.764 68.735 185.124 1.00 22.26 542 LEU B CA 1
ATOM 9008 C C . LEU B 1 543 ? 40.976 67.233 184.919 1.00 22.17 542 LEU B C 1
ATOM 9009 O O . LEU B 1 543 ? 40.274 66.406 185.511 1.00 23.72 542 LEU B O 1
ATOM 9014 N N . THR B 1 544 ? 41.939 66.885 184.078 1.00 21.86 543 THR B N 1
ATOM 9015 C CA . THR B 1 544 ? 42.236 65.494 183.805 1.00 19.78 543 THR B CA 1
ATOM 9016 C C . THR B 1 544 ? 43.433 65.010 184.634 1.00 23.39 543 THR B C 1
ATOM 9017 O O . THR B 1 544 ? 43.600 63.817 184.831 1.00 23.88 543 THR B O 1
ATOM 9021 N N . CYS B 1 545 ? 44.243 65.945 185.137 1.00 25.53 544 CYS B N 1
ATOM 9022 C CA . CYS B 1 545 ? 45.392 65.619 185.987 1.00 24.07 544 CYS B CA 1
ATOM 9023 C C . CYS B 1 545 ? 45.906 66.885 186.693 1.00 25.68 544 CYS B C 1
ATOM 9024 O O . CYS B 1 545 ? 45.532 67.999 186.330 1.00 24.57 544 CYS B O 1
ATOM 9027 N N . HIS B 1 546 ? 46.749 66.719 187.703 1.00 24.55 545 HIS B N 1
ATOM 9028 C CA . HIS B 1 546 ? 47.280 67.860 188.443 1.00 24.67 545 HIS B CA 1
ATOM 9029 C C . HIS B 1 546 ? 48.796 67.726 188.592 1.00 26.43 545 HIS B C 1
ATOM 9030 O O . HIS B 1 546 ? 49.398 68.214 189.562 1.00 28.27 545 HIS B O 1
ATOM 9037 N N . GLY B 1 547 ? 49.400 67.069 187.604 1.00 25.85 546 GLY B N 1
ATOM 9038 C CA . GLY B 1 547 ? 50.831 66.854 187.605 1.00 26.08 546 GLY B CA 1
ATOM 9039 C C . GLY B 1 547 ? 51.135 65.746 186.623 1.00 25.12 546 GLY B C 1
ATOM 9040 O O . GLY B 1 547 ? 50.212 65.162 186.051 1.00 24.42 546 GLY B O 1
ATOM 9041 N N . PRO B 1 548 ? 52.421 65.416 186.427 1.00 23.98 547 PRO B N 1
ATOM 9042 C CA . PRO B 1 548 ? 52.871 64.367 185.500 1.00 23.50 547 PRO B CA 1
ATOM 9043 C C . PRO B 1 548 ? 52.831 62.959 186.084 1.00 23.42 547 PRO B C 1
ATOM 9044 O O . PRO B 1 548 ? 52.816 62.786 187.317 1.00 24.55 547 PRO B O 1
ATOM 9048 N N . GLY B 1 549 ? 52.809 61.960 185.205 1.00 19.21 548 GLY B N 1
ATOM 9049 C CA . GLY B 1 549 ? 52.820 60.588 185.679 1.00 23.38 548 GLY B CA 1
ATOM 9050 C C . GLY B 1 549 ? 51.467 59.958 185.960 1.00 24.06 548 GLY B C 1
ATOM 9051 O O . GLY B 1 549 ? 50.465 60.653 186.166 1.00 22.66 548 GLY B O 1
ATOM 9052 N N . PRO B 1 550 ? 51.428 58.620 186.022 1.00 23.08 549 PRO B N 1
ATOM 9053 C CA . PRO B 1 550 ? 50.199 57.866 186.272 1.00 22.01 549 PRO B CA 1
ATOM 9054 C C . PRO B 1 550 ? 49.622 57.996 187.679 1.00 22.54 549 PRO B C 1
ATOM 9055 O O . PRO B 1 550 ? 48.571 57.438 187.958 1.00 23.35 549 PRO B O 1
ATOM 9059 N N . ASP B 1 551 ? 50.298 58.726 188.563 1.00 22.48 550 ASP B N 1
ATOM 9060 C CA . ASP B 1 551 ? 49.786 58.899 189.925 1.00 23.27 550 ASP B CA 1
ATOM 9061 C C . ASP B 1 551 ? 49.228 60.294 190.160 1.00 24.97 550 ASP B C 1
ATOM 9062 O O . ASP B 1 551 ? 48.853 60.647 191.275 1.00 25.33 550 ASP B O 1
ATOM 9067 N N . ASN B 1 552 ? 49.155 61.079 189.091 1.00 25.39 551 ASN B N 1
ATOM 9068 C CA . ASN B 1 552 ? 48.635 62.438 189.176 1.00 26.20 551 ASN B CA 1
ATOM 9069 C C . ASN B 1 552 ? 47.342 62.663 188.390 1.00 24.81 551 ASN B C 1
ATOM 9070 O O . ASN B 1 552 ? 46.959 63.802 188.107 1.00 28.04 551 ASN B O 1
ATOM 9075 N N . CYS B 1 553 ? 46.666 61.566 188.068 1.00 23.40 552 CYS B N 1
ATOM 9076 C CA . CYS B 1 553 ? 45.395 61.599 187.355 1.00 24.24 552 CYS B CA 1
ATOM 9077 C C . CYS B 1 553 ? 44.235 61.906 188.320 1.00 25.50 552 CYS B C 1
ATOM 9078 O O . CYS B 1 553 ? 44.350 61.734 189.533 1.00 23.99 552 CYS B O 1
ATOM 9081 N N . THR B 1 554 ? 43.118 62.354 187.759 1.00 27.44 553 THR B N 1
ATOM 9082 C CA . THR B 1 554 ? 41.908 62.627 188.516 1.00 26.30 553 THR B CA 1
ATOM 9083 C C . THR B 1 554 ? 41.216 61.270 188.647 1.00 27.50 553 THR B C 1
ATOM 9084 O O . THR B 1 554 ? 40.741 60.892 189.725 1.00 28.84 553 THR B O 1
ATOM 9088 N N . LYS B 1 555 ? 41.173 60.541 187.537 1.00 26.21 554 LYS B N 1
ATOM 9089 C CA . LYS B 1 555 ? 40.553 59.230 187.485 1.00 26.59 554 LYS B CA 1
ATOM 9090 C C . LYS B 1 555 ? 41.366 58.357 186.519 1.00 26.14 554 LYS B C 1
ATOM 9091 O O . LYS B 1 555 ? 41.885 58.843 185.519 1.00 28.47 554 LYS B O 1
ATOM 9097 N N . CYS B 1 556 ? 41.487 57.078 186.828 1.00 25.08 555 CYS B N 1
ATOM 9098 C CA . CYS B 1 556 ? 42.209 56.127 185.998 1.00 24.79 555 CYS B CA 1
ATOM 9099 C C . CYS B 1 556 ? 41.332 55.657 184.844 1.00 24.21 555 CYS B C 1
ATOM 9100 O O . CYS B 1 556 ? 40.159 55.416 185.032 1.00 26.15 555 CYS B O 1
ATOM 9103 N N . SER B 1 557 ? 41.896 55.492 183.655 1.00 24.68 556 SER B N 1
ATOM 9104 C CA . SER B 1 557 ? 41.071 55.029 182.540 1.00 24.39 556 SER B CA 1
ATOM 9105 C C . SER B 1 557 ? 40.828 53.524 182.623 1.00 24.05 556 SER B C 1
ATOM 9106 O O . SER B 1 557 ? 39.765 53.049 182.238 1.00 23.37 556 SER B O 1
ATOM 9109 N N . HIS B 1 558 ? 41.797 52.771 183.135 1.00 22.53 557 HIS B N 1
ATOM 9110 C CA . HIS B 1 558 ? 41.606 51.333 183.262 1.00 22.48 557 HIS B CA 1
ATOM 9111 C C . HIS B 1 558 ? 41.692 50.828 184.700 1.00 21.78 557 HIS B C 1
ATOM 9112 O O . HIS B 1 558 ? 40.688 50.817 185.403 1.00 24.74 557 HIS B O 1
ATOM 9119 N N . PHE B 1 559 ? 42.876 50.412 185.138 1.00 19.99 558 PHE B N 1
ATOM 9120 C CA . PHE B 1 559 ? 43.034 49.902 186.491 1.00 18.88 558 PHE B CA 1
ATOM 9121 C C . PHE B 1 559 ? 43.953 50.784 187.312 1.00 20.64 558 PHE B C 1
ATOM 9122 O O . PHE B 1 559 ? 44.505 51.765 186.805 1.00 23.51 558 PHE B O 1
ATOM 9130 N N . LYS B 1 560 ? 44.112 50.442 188.586 1.00 19.85 559 LYS B N 1
ATOM 9131 C CA . LYS B 1 560 ? 44.962 51.214 189.472 1.00 19.46 559 LYS B CA 1
ATOM 9132 C C . LYS B 1 560 ? 45.703 50.291 190.428 1.00 19.99 559 LYS B C 1
ATOM 9133 O O . LYS B 1 560 ? 45.091 49.511 191.164 1.00 19.91 559 LYS B O 1
ATOM 9139 N N . ASP B 1 561 ? 47.025 50.394 190.397 1.00 18.49 560 ASP B N 1
ATOM 9140 C CA . ASP B 1 561 ? 47.921 49.603 191.216 1.00 19.71 560 ASP B CA 1
ATOM 9141 C C . ASP B 1 561 ? 48.510 50.614 192.195 1.00 18.74 560 ASP B C 1
ATOM 9142 O O . ASP B 1 561 ? 49.208 51.538 191.789 1.00 20.23 560 ASP B O 1
ATOM 9147 N N . GLY B 1 562 ? 48.228 50.452 193.486 1.00 20.07 561 GLY B N 1
ATOM 9148 C CA . GLY B 1 562 ? 48.733 51.411 194.453 1.00 16.05 561 GLY B CA 1
ATOM 9149 C C . GLY B 1 562 ? 48.217 52.780 194.039 1.00 20.07 561 GLY B C 1
ATOM 9150 O O . GLY B 1 562 ? 47.010 52.944 193.808 1.00 23.00 561 GLY B O 1
ATOM 9151 N N . PRO B 1 563 ? 49.090 53.791 193.920 1.00 19.24 562 PRO B N 1
ATOM 9152 C CA . PRO B 1 563 ? 48.625 55.117 193.514 1.00 21.03 562 PRO B CA 1
ATOM 9153 C C . PRO B 1 563 ? 48.700 55.301 191.998 1.00 23.77 562 PRO B C 1
ATOM 9154 O O . PRO B 1 563 ? 48.334 56.367 191.489 1.00 24.56 562 PRO B O 1
ATOM 9158 N N . ASN B 1 564 ? 49.160 54.280 191.275 1.00 21.39 563 ASN B N 1
ATOM 9159 C CA . ASN B 1 564 ? 49.307 54.431 189.833 1.00 21.00 563 ASN B CA 1
ATOM 9160 C C . ASN B 1 564 ? 48.262 53.854 188.920 1.00 20.00 563 ASN B C 1
ATOM 9161 O O . ASN B 1 564 ? 47.911 52.682 189.008 1.00 19.45 563 ASN B O 1
ATOM 9166 N N . CYS B 1 565 ? 47.804 54.687 187.997 1.00 22.30 564 CYS B N 1
ATOM 9167 C CA . CYS B 1 565 ? 46.845 54.247 187.002 1.00 23.10 564 CYS B CA 1
ATOM 9168 C C . CYS B 1 565 ? 47.646 53.404 186.013 1.00 22.15 564 CYS B C 1
ATOM 9169 O O . CYS B 1 565 ? 48.680 53.841 185.518 1.00 20.99 564 CYS B O 1
ATOM 9172 N N . VAL B 1 566 ? 47.172 52.195 185.740 1.00 20.80 565 VAL B N 1
ATOM 9173 C CA . VAL B 1 566 ? 47.868 51.276 184.835 1.00 18.28 565 VAL B CA 1
ATOM 9174 C C . VAL B 1 566 ? 46.914 50.675 183.803 1.00 18.59 565 VAL B C 1
ATOM 9175 O O . VAL B 1 566 ? 45.704 50.671 184.006 1.00 22.42 565 VAL B O 1
ATOM 9179 N N . GLU B 1 567 ? 47.465 50.170 182.701 1.00 20.46 566 GLU B N 1
ATOM 9180 C CA . GLU B 1 567 ? 46.677 49.573 181.616 1.00 18.62 566 GLU B CA 1
ATOM 9181 C C . GLU B 1 567 ? 46.079 48.249 182.082 1.00 18.08 566 GLU B C 1
ATOM 9182 O O . GLU B 1 567 ? 44.977 47.862 181.673 1.00 19.66 566 GLU B O 1
ATOM 9188 N N . LYS B 1 568 ? 46.818 47.558 182.944 1.00 17.61 567 LYS B N 1
ATOM 9189 C CA . LYS B 1 568 ? 46.368 46.288 183.498 1.00 19.42 567 LYS B CA 1
ATOM 9190 C C . LYS B 1 568 ? 47.164 45.984 184.772 1.00 20.77 567 LYS B C 1
ATOM 9191 O O . LYS B 1 568 ? 48.323 46.395 184.905 1.00 23.68 567 LYS B O 1
ATOM 9197 N N . CYS B 1 569 ? 46.537 45.276 185.709 1.00 20.36 568 CYS B N 1
ATOM 9198 C CA . CYS B 1 569 ? 47.191 44.926 186.958 1.00 21.71 568 CYS B CA 1
ATOM 9199 C C . CYS B 1 569 ? 48.364 43.994 186.746 1.00 21.89 568 CYS B C 1
ATOM 9200 O O . CYS B 1 569 ? 48.311 43.121 185.883 1.00 21.91 568 CYS B O 1
ATOM 9203 N N . PRO B 1 570 ? 49.426 44.137 187.554 1.00 23.97 569 PRO B N 1
ATOM 9204 C CA . PRO B 1 570 ? 50.587 43.251 187.396 1.00 22.06 569 PRO B CA 1
ATOM 9205 C C . PRO B 1 570 ? 50.139 41.803 187.173 1.00 22.66 569 PRO B C 1
ATOM 9206 O O . PRO B 1 570 ? 49.365 41.249 187.959 1.00 22.94 569 PRO B O 1
ATOM 9210 N N . ASP B 1 571 ? 50.619 41.205 186.085 1.00 25.27 570 ASP B N 1
ATOM 9211 C CA . ASP B 1 571 ? 50.270 39.835 185.728 1.00 25.73 570 ASP B CA 1
ATOM 9212 C C . ASP B 1 571 ? 51.483 39.065 185.207 1.00 25.20 570 ASP B C 1
ATOM 9213 O O . ASP B 1 571 ? 51.632 38.871 183.995 1.00 25.74 570 ASP B O 1
ATOM 9218 N N . GLY B 1 572 ? 52.341 38.627 186.123 1.00 23.30 571 GLY B N 1
ATOM 9219 C CA . GLY B 1 572 ? 53.514 37.888 185.710 1.00 21.55 571 GLY B CA 1
ATOM 9220 C C . GLY B 1 572 ? 54.700 38.803 185.491 1.00 21.06 571 GLY B C 1
ATOM 9221 O O . GLY B 1 572 ? 55.565 38.527 184.652 1.00 20.48 571 GLY B O 1
ATOM 9222 N N . LEU B 1 573 ? 54.739 39.895 186.249 1.00 19.75 572 LEU B N 1
ATOM 9223 C CA . LEU B 1 573 ? 55.818 40.865 186.153 1.00 21.63 572 LEU B CA 1
ATOM 9224 C C . LEU B 1 573 ? 57.029 40.369 186.908 1.00 22.03 572 LEU B C 1
ATOM 9225 O O . LEU B 1 573 ? 56.898 39.775 187.975 1.00 26.34 572 LEU B O 1
ATOM 9230 N N . GLN B 1 574 ? 58.214 40.606 186.361 1.00 22.27 573 GLN B N 1
ATOM 9231 C CA . GLN B 1 574 ? 59.414 40.148 187.031 1.00 23.12 573 GLN B CA 1
ATOM 9232 C C . GLN B 1 574 ? 59.656 40.942 188.293 1.00 24.06 573 GLN B C 1
ATOM 9233 O O . GLN B 1 574 ? 59.970 42.132 188.247 1.00 24.03 573 GLN B O 1
ATOM 9239 N N . GLY B 1 575 ? 59.488 40.271 189.424 1.00 26.05 574 GLY B N 1
ATOM 9240 C CA . GLY B 1 575 ? 59.722 40.906 190.698 1.00 29.02 574 GLY B CA 1
ATOM 9241 C C . GLY B 1 575 ? 61.205 40.832 190.978 1.00 32.15 574 GLY B C 1
ATOM 9242 O O . GLY B 1 575 ? 62.005 40.612 190.067 1.00 32.09 574 GLY B O 1
ATOM 9243 N N . ALA B 1 576 ? 61.573 41.001 192.240 1.00 34.33 575 ALA B N 1
ATOM 9244 C CA . ALA B 1 576 ? 62.972 40.971 192.643 1.00 34.72 575 ALA B CA 1
ATOM 9245 C C . ALA B 1 576 ? 63.416 39.562 193.022 1.00 35.91 575 ALA B C 1
ATOM 9246 O O . ALA B 1 576 ? 64.579 39.181 192.825 1.00 36.20 575 ALA B O 1
ATOM 9248 N N . ASN B 1 577 ? 62.478 38.792 193.561 1.00 36.80 576 ASN B N 1
ATOM 9249 C CA . ASN B 1 577 ? 62.764 37.438 194.007 1.00 37.68 576 ASN B CA 1
ATOM 9250 C C . ASN B 1 577 ? 61.863 36.436 193.300 1.00 37.38 576 ASN B C 1
ATOM 9251 O O . ASN B 1 577 ? 62.170 35.245 193.239 1.00 38.04 576 ASN B O 1
ATOM 9256 N N . SER B 1 578 ? 60.756 36.927 192.754 1.00 35.68 577 SER B N 1
ATOM 9257 C CA . SER B 1 578 ? 59.789 36.062 192.091 1.00 33.29 577 SER B CA 1
ATOM 9258 C C . SER B 1 578 ? 58.885 36.864 191.174 1.00 30.08 577 SER B C 1
ATOM 9259 O O . SER B 1 578 ? 58.912 38.092 191.193 1.00 31.37 577 SER B O 1
ATOM 9262 N N . PHE B 1 579 ? 58.075 36.169 190.381 1.00 26.74 578 PHE B N 1
ATOM 9263 C CA . PHE B 1 579 ? 57.138 36.853 189.509 1.00 25.08 578 PHE B CA 1
ATOM 9264 C C . PHE B 1 579 ? 56.072 37.464 190.421 1.00 23.47 578 PHE B C 1
ATOM 9265 O O . PHE B 1 579 ? 55.798 36.929 191.495 1.00 21.21 578 PHE B O 1
ATOM 9273 N N . ILE B 1 580 ? 55.497 38.588 189.998 1.00 20.40 579 ILE B N 1
ATOM 9274 C CA . ILE B 1 580 ? 54.477 39.284 190.772 1.00 19.32 579 ILE B CA 1
ATOM 9275 C C . ILE B 1 580 ? 53.115 39.184 190.090 1.00 18.88 579 ILE B C 1
ATOM 9276 O O . ILE B 1 580 ? 52.977 39.499 188.911 1.00 17.69 579 ILE B O 1
ATOM 9281 N N . PHE B 1 581 ? 52.112 38.731 190.833 1.00 18.76 580 PHE B N 1
ATOM 9282 C CA . PHE B 1 581 ? 50.757 38.621 190.301 1.00 18.03 580 PHE B CA 1
ATOM 9283 C C . PHE B 1 581 ? 49.784 39.362 191.204 1.00 20.03 580 PHE B C 1
ATOM 9284 O O . PHE B 1 581 ? 49.912 39.334 192.427 1.00 21.35 580 PHE B O 1
ATOM 9292 N N . LYS B 1 582 ? 48.811 40.024 190.591 1.00 17.87 581 LYS B N 1
ATOM 9293 C CA . LYS B 1 582 ? 47.796 40.766 191.323 1.00 18.14 581 LYS B CA 1
ATOM 9294 C C . LYS B 1 582 ? 46.467 40.544 190.629 1.00 18.02 581 LYS B C 1
ATOM 9295 O O . LYS B 1 582 ? 46.434 40.142 189.477 1.00 16.27 581 LYS B O 1
ATOM 9301 N N . TYR B 1 583 ? 45.369 40.782 191.332 1.00 16.91 582 TYR B N 1
ATOM 9302 C CA . TYR B 1 583 ? 44.058 40.640 190.717 1.00 17.63 582 TYR B CA 1
ATOM 9303 C C . TYR B 1 583 ? 43.388 41.985 190.905 1.00 18.43 582 TYR B C 1
ATOM 9304 O O . TYR B 1 583 ? 43.881 42.821 191.660 1.00 22.16 582 TYR B O 1
ATOM 9313 N N . ALA B 1 584 ? 42.281 42.209 190.215 1.00 18.67 583 ALA B N 1
ATOM 9314 C CA . ALA B 1 584 ? 41.566 43.471 190.351 1.00 17.74 583 ALA B CA 1
ATOM 9315 C C . ALA B 1 584 ? 40.306 43.199 191.129 1.00 17.72 583 ALA B C 1
ATOM 9316 O O . ALA B 1 584 ? 39.696 42.137 190.947 1.00 16.38 583 ALA B O 1
ATOM 9318 N N . ASP B 1 585 ? 39.920 44.130 192.007 1.00 14.96 584 ASP B N 1
ATOM 9319 C CA . ASP B 1 585 ? 38.686 43.936 192.755 1.00 16.53 584 ASP B CA 1
ATOM 9320 C C . ASP B 1 585 ? 37.646 44.440 191.776 1.00 16.67 584 ASP B C 1
ATOM 9321 O O . ASP B 1 585 ? 38.006 44.970 190.731 1.00 18.22 584 ASP B O 1
ATOM 9326 N N . PRO B 1 586 ? 36.352 44.290 192.086 1.00 16.33 585 PRO B N 1
ATOM 9327 C CA . PRO B 1 586 ? 35.342 44.777 191.138 1.00 15.58 585 PRO B CA 1
ATOM 9328 C C . PRO B 1 586 ? 35.420 46.275 190.821 1.00 19.23 585 PRO B C 1
ATOM 9329 O O . PRO B 1 586 ? 34.843 46.729 189.827 1.00 20.42 585 PRO B O 1
ATOM 9333 N N . ASP B 1 587 ? 36.099 47.060 191.650 1.00 17.95 586 ASP B N 1
ATOM 9334 C CA . ASP B 1 587 ? 36.175 48.481 191.342 1.00 20.19 586 ASP B CA 1
ATOM 9335 C C . ASP B 1 587 ? 37.452 48.859 190.589 1.00 20.39 586 ASP B C 1
ATOM 9336 O O . ASP B 1 587 ? 37.767 50.034 190.438 1.00 21.93 586 ASP B O 1
ATOM 9341 N N . ARG B 1 588 ? 38.167 47.845 190.104 1.00 22.12 587 ARG B N 1
ATOM 9342 C CA . ARG B 1 588 ? 39.387 48.025 189.302 1.00 22.34 587 ARG B CA 1
ATOM 9343 C C . ARG B 1 588 ? 40.699 48.403 189.974 1.00 20.00 587 ARG B C 1
ATOM 9344 O O . ARG B 1 588 ? 41.620 48.862 189.310 1.00 21.66 587 ARG B O 1
ATOM 9352 N N . GLU B 1 589 ? 40.789 48.207 191.281 1.00 23.42 588 GLU B N 1
ATOM 9353 C CA . GLU B 1 589 ? 42.013 48.490 192.015 1.00 21.35 588 GLU B CA 1
ATOM 9354 C C . GLU B 1 589 ? 42.733 47.154 192.075 1.00 22.08 588 GLU B C 1
ATOM 9355 O O . GLU B 1 589 ? 42.085 46.117 192.141 1.00 23.06 588 GLU B O 1
ATOM 9361 N N . CYS B 1 590 ? 44.063 47.176 192.056 1.00 20.75 589 CYS B N 1
ATOM 9362 C CA . CYS B 1 590 ? 44.848 45.943 192.084 1.00 19.83 589 CYS B CA 1
ATOM 9363 C C . CYS B 1 590 ? 45.300 45.540 193.489 1.00 19.76 589 CYS B C 1
ATOM 9364 O O . CYS B 1 590 ? 45.712 46.373 194.284 1.00 20.77 589 CYS B O 1
ATOM 9367 N N . HIS B 1 591 ? 45.251 44.240 193.767 1.00 20.63 590 HIS B N 1
ATOM 9368 C CA . HIS B 1 591 ? 45.662 43.702 195.064 1.00 17.94 590 HIS B CA 1
ATOM 9369 C C . HIS B 1 591 ? 46.501 42.450 194.824 1.00 21.65 590 HIS B C 1
ATOM 9370 O O . HIS B 1 591 ? 46.336 41.767 193.807 1.00 24.36 590 HIS B O 1
ATOM 9377 N N . PRO B 1 592 ? 47.417 42.142 195.755 1.00 20.97 591 PRO B N 1
ATOM 9378 C CA . PRO B 1 592 ? 48.302 40.976 195.668 1.00 22.72 591 PRO B CA 1
ATOM 9379 C C . PRO B 1 592 ? 47.533 39.661 195.599 1.00 24.26 591 PRO B C 1
ATOM 9380 O O . PRO B 1 592 ? 46.471 39.521 196.204 1.00 25.16 591 PRO B O 1
ATOM 9384 N N . CYS B 1 593 ? 48.070 38.699 194.855 1.00 26.43 592 CYS B N 1
ATOM 9385 C CA . CYS B 1 593 ? 47.459 37.380 194.768 1.00 28.15 592 CYS B CA 1
ATOM 9386 C C . CYS B 1 593 ? 47.890 36.602 195.996 1.00 29.37 592 CYS B C 1
ATOM 9387 O O . CYS B 1 593 ? 48.788 37.022 196.726 1.00 29.89 592 CYS B O 1
ATOM 9390 N N . HIS B 1 594 ? 47.248 35.468 196.238 1.00 32.61 593 HIS B N 1
ATOM 9391 C CA . HIS B 1 594 ? 47.649 34.651 197.372 1.00 36.67 593 HIS B CA 1
ATOM 9392 C C . HIS B 1 594 ? 49.061 34.175 197.022 1.00 37.79 593 HIS B C 1
ATOM 9393 O O . HIS B 1 594 ? 49.342 33.850 195.866 1.00 36.29 593 HIS B O 1
ATOM 9400 N N . PRO B 1 595 ? 49.970 34.141 198.008 1.00 40.61 594 PRO B N 1
ATOM 9401 C CA . PRO B 1 595 ? 51.358 33.709 197.792 1.00 42.36 594 PRO B CA 1
ATOM 9402 C C . PRO B 1 595 ? 51.538 32.384 197.044 1.00 42.89 594 PRO B C 1
ATOM 9403 O O . PRO B 1 595 ? 52.611 32.117 196.502 1.00 42.28 594 PRO B O 1
ATOM 9407 N N . ASN B 1 596 ? 50.488 31.566 197.006 1.00 42.36 595 ASN B N 1
ATOM 9408 C CA . ASN B 1 596 ? 50.557 30.279 196.327 1.00 42.10 595 ASN B CA 1
ATOM 9409 C C . ASN B 1 596 ? 50.304 30.345 194.824 1.00 41.11 595 ASN B C 1
ATOM 9410 O O . ASN B 1 596 ? 50.881 29.563 194.072 1.00 41.86 595 ASN B O 1
ATOM 9415 N N . CYS B 1 597 ? 49.453 31.273 194.389 1.00 37.63 596 CYS B N 1
ATOM 9416 C CA . CYS B 1 597 ? 49.113 31.407 192.967 1.00 34.28 596 CYS B CA 1
ATOM 9417 C C . CYS B 1 597 ? 50.271 31.918 192.119 1.00 33.48 596 CYS B C 1
ATOM 9418 O O . CYS B 1 597 ? 50.325 33.096 191.755 1.00 30.56 596 CYS B O 1
ATOM 9421 N N . THR B 1 598 ? 51.185 31.010 191.792 1.00 32.08 597 THR B N 1
ATOM 9422 C CA . THR B 1 598 ? 52.364 31.338 191.008 1.00 32.01 597 THR B CA 1
ATOM 9423 C C . THR B 1 598 ? 52.095 31.398 189.503 1.00 32.16 597 THR B C 1
ATOM 9424 O O . THR B 1 598 ? 53.018 31.316 188.694 1.00 33.51 597 THR B O 1
ATOM 9428 N N . GLN B 1 599 ? 50.828 31.541 189.135 1.00 32.42 598 GLN B N 1
ATOM 9429 C CA . GLN B 1 599 ? 50.447 31.654 187.726 1.00 33.34 598 GLN B CA 1
ATOM 9430 C C . GLN B 1 599 ? 49.329 32.685 187.574 1.00 32.75 598 GLN B C 1
ATOM 9431 O O . GLN B 1 599 ? 48.703 32.800 186.515 1.00 33.89 598 GLN B O 1
ATOM 9437 N N . GLY B 1 600 ? 49.092 33.443 188.640 1.00 32.34 599 GLY B N 1
ATOM 9438 C CA . GLY B 1 600 ? 48.049 34.450 188.605 1.00 31.79 599 GLY B CA 1
ATOM 9439 C C . GLY B 1 600 ? 46.871 34.040 189.459 1.00 31.70 599 GLY B C 1
ATOM 9440 O O . GLY B 1 600 ? 46.834 32.927 189.991 1.00 31.71 599 GLY B O 1
ATOM 9441 N N . CYS B 1 601 ? 45.899 34.934 189.588 1.00 31.98 600 CYS B N 1
ATOM 9442 C CA . CYS B 1 601 ? 44.739 34.626 190.398 1.00 33.20 600 CYS B CA 1
ATOM 9443 C C . CYS B 1 601 ? 43.475 35.403 190.020 1.00 35.09 600 CYS B C 1
ATOM 9444 O O . CYS B 1 601 ? 43.485 36.366 189.258 1.00 34.26 600 CYS B O 1
ATOM 9447 N N . ASN B 1 602 ? 42.390 34.921 190.609 1.00 39.46 601 ASN B N 1
ATOM 9448 C CA . ASN B 1 602 ? 41.061 35.461 190.377 1.00 40.27 601 ASN B CA 1
ATOM 9449 C C . ASN B 1 602 ? 40.421 36.003 191.625 1.00 40.55 601 ASN B C 1
ATOM 9450 O O . ASN B 1 602 ? 39.196 36.198 191.680 1.00 43.52 601 ASN B O 1
ATOM 9455 N N . GLY B 1 603 ? 41.243 36.269 192.651 1.00 36.68 602 GLY B N 1
ATOM 9456 C CA . GLY B 1 603 ? 40.791 36.780 193.948 1.00 34.56 602 GLY B CA 1
ATOM 9457 C C . GLY B 1 603 ? 41.878 36.672 195.006 1.00 33.44 602 GLY B C 1
ATOM 9458 O O . GLY B 1 603 ? 42.993 36.225 194.722 1.00 36.18 602 GLY B O 1
ATOM 9459 N N . PRO B 1 604 ? 41.580 37.087 196.273 1.00 34.05 603 PRO B N 1
ATOM 9460 C CA . PRO B 1 604 ? 42.547 37.116 197.380 1.00 35.83 603 PRO B CA 1
ATOM 9461 C C . PRO B 1 604 ? 42.979 35.774 197.953 1.00 35.21 603 PRO B C 1
ATOM 9462 O O . PRO B 1 604 ? 44.125 35.638 198.399 1.00 36.71 603 PRO B O 1
ATOM 9466 N N . THR B 1 605 ? 42.070 34.797 197.945 1.00 35.26 604 THR B N 1
ATOM 9467 C CA . THR B 1 605 ? 42.348 33.478 198.524 1.00 39.83 604 THR B CA 1
ATOM 9468 C C . THR B 1 605 ? 43.055 32.469 197.633 1.00 39.89 604 THR B C 1
ATOM 9469 O O . THR B 1 605 ? 43.054 32.575 196.406 1.00 40.49 604 THR B O 1
ATOM 9473 N N . SER B 1 606 ? 43.639 31.468 198.282 1.00 42.13 605 SER B N 1
ATOM 9474 C CA . SER B 1 606 ? 44.335 30.383 197.600 1.00 41.50 605 SER B CA 1
ATOM 9475 C C . SER B 1 606 ? 43.350 29.553 196.774 1.00 40.71 605 SER B C 1
ATOM 9476 O O . SER B 1 606 ? 43.752 28.796 195.889 1.00 41.32 605 SER B O 1
ATOM 9479 N N . HIS B 1 607 ? 42.062 29.689 197.068 1.00 39.03 606 HIS B N 1
ATOM 9480 C CA . HIS B 1 607 ? 41.045 28.961 196.322 1.00 39.25 606 HIS B CA 1
ATOM 9481 C C . HIS B 1 607 ? 40.766 29.709 195.030 1.00 37.80 606 HIS B C 1
ATOM 9482 O O . HIS B 1 607 ? 39.918 29.307 194.240 1.00 37.01 606 HIS B O 1
ATOM 9489 N N . ASP B 1 608 ? 41.490 30.803 194.822 1.00 38.17 607 ASP B N 1
ATOM 9490 C CA . ASP B 1 608 ? 41.314 31.618 193.627 1.00 38.94 607 ASP B CA 1
ATOM 9491 C C . ASP B 1 608 ? 42.482 31.485 192.664 1.00 38.07 607 ASP B C 1
ATOM 9492 O O . ASP B 1 608 ? 42.495 32.117 191.609 1.00 39.45 607 ASP B O 1
ATOM 9497 N N . CYS B 1 609 ? 43.466 30.672 193.034 1.00 36.89 608 CYS B N 1
ATOM 9498 C CA . CYS B 1 609 ? 44.621 30.451 192.180 1.00 36.25 608 CYS B CA 1
ATOM 9499 C C . CYS B 1 609 ? 44.163 30.003 190.809 1.00 35.92 608 CYS B C 1
ATOM 9500 O O . CYS B 1 609 ? 43.316 29.130 190.683 1.00 36.69 608 CYS B O 1
ATOM 9503 N N . ILE B 1 610 ? 44.717 30.624 189.781 1.00 37.56 609 ILE B N 1
ATOM 9504 C CA . ILE B 1 610 ? 44.396 30.257 188.417 1.00 40.23 609 ILE B CA 1
ATOM 9505 C C . ILE B 1 610 ? 45.720 29.889 187.791 1.00 39.83 609 ILE B C 1
ATOM 9506 O O . ILE B 1 610 ? 46.747 30.489 188.104 1.00 40.77 609 ILE B O 1
ATOM 9511 N N . TYR B 1 611 ? 45.708 28.879 186.933 1.00 40.87 610 TYR B N 1
ATOM 9512 C CA . TYR B 1 611 ? 46.933 28.451 186.276 1.00 43.31 610 TYR B CA 1
ATOM 9513 C C . TYR B 1 611 ? 46.799 28.695 184.774 1.00 43.04 610 TYR B C 1
ATOM 9514 O O . TYR B 1 611 ? 45.697 28.601 184.227 1.00 44.97 610 TYR B O 1
ATOM 9523 N N . TYR B 1 612 ? 47.913 29.035 184.126 1.00 41.56 611 TYR B N 1
ATOM 9524 C CA . TYR B 1 612 ? 47.937 29.326 182.690 1.00 40.69 611 TYR B CA 1
ATOM 9525 C C . TYR B 1 612 ? 46.967 28.488 181.862 1.00 39.70 611 TYR B C 1
ATOM 9526 O O . TYR B 1 612 ? 46.997 27.255 181.909 1.00 41.41 611 TYR B O 1
ATOM 9535 N N . PRO B 1 613 ? 46.085 29.150 181.094 1.00 39.41 612 PRO B N 1
ATOM 9536 C CA . PRO B 1 613 ? 45.100 28.458 180.251 1.00 39.98 612 PRO B CA 1
ATOM 9537 C C . PRO B 1 613 ? 45.781 27.674 179.110 1.00 40.77 612 PRO B C 1
ATOM 9538 O O . PRO B 1 613 ? 45.213 26.726 178.556 1.00 41.02 612 PRO B O 1
ATOM 9542 N N . TRP B 1 614 ? 46.996 28.095 178.766 1.00 41.53 613 TRP B N 1
ATOM 9543 C CA . TRP B 1 614 ? 47.791 27.464 177.715 1.00 43.87 613 TRP B CA 1
ATOM 9544 C C . TRP B 1 614 ? 48.728 26.412 178.324 1.00 46.14 613 TRP B C 1
ATOM 9545 O O . TRP B 1 614 ? 49.878 26.273 177.900 1.00 45.39 613 TRP B O 1
ATOM 9556 N N . THR B 1 615 ? 48.211 25.673 179.309 1.00 48.91 614 THR B N 1
ATOM 9557 C CA . THR B 1 615 ? 48.944 24.635 180.042 1.00 50.82 614 THR B CA 1
ATOM 9558 C C . THR B 1 615 ? 49.822 25.273 181.114 1.00 51.61 614 THR B C 1
ATOM 9559 O O . THR B 1 615 ? 49.471 25.134 182.309 1.00 50.72 614 THR B O 1
#

GO terms:
  GO:0005515 protein binding (F, IPI)
  GO:0038130 ERBB4 signaling pathway (P, IDA)
  GO:0038138 ERBB4-ERBB4 signaling pathway (P, IDA)
  GO:0005886 plasma membrane (C, IDA)
  GO:0038131 neuregulin receptor activity (F, IDA)
  GO:0043235 signaling receptor complex (C, IDA)
  GO:0004713 protein tyrosine kinase activity (F, IDA)
  GO:0004714 transmembrane receptor protein tyrosine kinase activity (F, IDA)
  GO:0005634 nucleus (C, IDA)
  GO:0005739 mitochondrion (C, IDA)
  GO:0016477 cell migration (P, IDA)
  GO:0018108 peptidyl-tyrosine phosphorylation (P, IDA)
  GO:0046777 protein autophosphorylation (P, IDA)
  GO:0007169 cell surface receptor protein tyrosine kinase signaling pathway (P, IDA)
  GO:0001934 positive regulation of protein phosphorylation (P, TAS)
  GO:0000976 transcription cis-regulatory region binding (F, IMP)
  GO:0042531 positive regulation of tyrosine phosphorylation of STAT protein (P, IMP)
  GO:0045893 positive regulation of DNA-templated transcription (P, IMP)
  GO:0046427 positive regulation of receptor signaling pathway via JAK-STAT (P, IMP)
  GO:0007595 lactation (P, IMP)

Sequence (1226 aa):
QSVCAGTENKLSSLSDLEQQYRALRKYYENCEVVMGNLEITSIEHNRDLSFLRSVREVTGYVLVALNQFRYLPLENLRIIRGTKLYEDRYALAIFLNYRKDGNFGLQELGLKNLTEILNGGVYVDQNKFLCYADTIHWQDIVRNPWPSNLTLVSTGCGRCHKSCTGRCWGPTENHCQTLTRTVCAEQCDGRCYGPYVSDCCHRECAGGCSGPKDTDCFACMNFNDSGACVTQCPQTFVYNPTTFQLEHNFNAKYTYGAFCVKKCPHNFVVDSSSCVRACPSSKMEVEENGIKMCKPCTICPKACDGIGTGSLMSAQTVDSSNIDKFINCTKINGNLIFLVTGIHGDPYNAIEAIDPEKLNVFRTVREITGFLNIQSWPPNMTDFSVFSNLVTIGGRVLYSGLSLLILKQQGITSLQFQSLKEISAGNIYITDNSNLCYYHTINWTTLFSTINQRIVIRDNRKAENCTAEGMVCNHLCSSDGCWGPGPDQCLSCRRFSRGRICIESCNLYDGEFREFENDSICVECDPQCEKMEDGLLTCHGPGPDNCTKCSHFKDGPNCVEKCPDGLQGANSFIFKYADPDRECHPCHPNCTQGCNGPTSHDCIYYPWTGHRQSVCAGTENKLSSLSDLEQQYRALRKYYENCEVVMGNLEITSIEHNRDLSFLRSVREVTGYVLVALNQFRYLPLENLRIIRGTKLYEDRYALAIFLNYRKDGNFGLQELGLKNLTEILNGGVYVDQNKFLCYADTIHWQDIVRNPWPSNLTLVSTNGSSGCGRCHKSCTGRCWGPTENHCQTLTRTVCAEQCDGRCYGPYVSDCCHRECAGGCSGPKDTDCFACMNFNDSGACVTQCPQTFVYNPTTFQLEHNFNAKYTYGAFCVKKCPHNFVVDSSSCVRACPSSKMEVEENGIKMCKPCTDICPKACDGIGTGSLMSAQTVDSSNIDKFINCTKINGNLIFLVTGIHGDPYNAIEAIDPEKLNVFRTVREITGFLNIQSWPPNMTDFSVFSNLVTIGGRVLYSGLSLLILKQQGITSLQFQSLKEISAGNIYITDNSNLCYYHTINWTTLFSTINQRIVIRDNRKAENCTAEGMVCNHLCSSDGCWGPGPDQCLSCRRFSRGRICIESCNLYDGEFREFENDSICVECDPQCEKMEDGLLTCHGPGPDNCTKCSHFKDGPNCVEKCPDGLQGANSFIFKYADPDRECHPCHPNCTQGCNGPTSHDCIYYPWT

CATH classification: 3.80.20.20 (+3 more: 2.10.220.10, 3.80.20.20, 2.10.220.10)

InterPro domains:
  IPR000494 Receptor L-domain [PF01030] (55-166)
  IPR000494 Receptor L-domain [PF01030] (358-477)
  IPR000719 Protein kinase domain [PS50011] (718-985)
  IPR001245 Serine-threonine/tyrosine-protein kinase, catalytic domain [PF07714] (719-973)
  IPR001245 Serine-threonine/tyrosine-protein kinase, catalytic domain [PR00109] (796-809)
  IPR001245 Serine-threonine/tyrosine-protein kinase, catalytic domain [PR00109] (833-851)
  IPR001245 Serine-threonine/tyrosine-protein kinase, catalytic domain [PR00109] (882-892)
  IPR001245 Serine-threonine/tyrosine-protein kinase, catalytic domain [PR00109] (901-923)
  IPR001245 Serine-threonine/tyrosine-protein kinase, catalytic domain [PR00109] (945-967)
  IPR006211 Furin-like cysteine-rich domain [PF00757] (186-335)
  IPR006212 Furin-like repeat [SM00261] (183-223)
  IPR006212 Furin-like repeat [SM00261] (226-268)
  IPR006212 Furin-like repeat [SM00261] (493-544)
  IPR006212 Furin-like repeat [SM00261] (549-599)
  IPR006212 Furin-like repeat [SM00261] (611-659)
  IPR006212 Furin-like repeat [cd00064] (229-274)
  IPR006212 Furin-like repeat [cd00064] (503-553)
  IPR006212 Furin-like repeat [cd00064] (554-596)
  IPR008266 Tyrosine-protein kinase, active site [PS00109] (839-851)
  IPR009030 Growth factor receptor cysteine-rich domain superfamily [SSF57184] (186-331)

Solvent-accessible surface area: 62519 Å² total; per-residue (Å²): 180,37,59,23,73,22,18,117,78,118,77,70,47,92,115,69,63,82,69,18,17,151,30,11,89,167,119,0,70,114,6,50,10,0,43,17,3,0,8,0,8,18,2,52,55,122,64,83,4,48,28,0,102,21,0,103,31,0,20,1,10,0,0,0,0,70,0,31,4,113,45,0,9,0,30,52,0,33,0,0,27,0,99,107,45,17,97,132,109,30,0,0,0,0,17,46,0,44,130,131,152,22,129,72,7,0,77,14,2,0,0,72,36,1,6,2,0,26,65,13,4,0,50,0,39,93,16,127,57,5,12,22,1,75,34,8,54,15,99,0,2,3,88,61,43,204,75,71,123,35,36,79,29,47,94,132,66,49,213,23,66,194,76,35,102,41,79,0,4,0,64,65,97,81,16,19,17,88,40,7,85,71,54,27,22,176,120,15,95,39,7,1,110,11,81,152,74,91,18,24,8,66,180,18,4,0,0,0,3,93,6,92,142,39,76,38,28,87,7,8,42,59,45,49,24,97,45,24,5,36,90,87,10,45,66,39,115,19,6,50,93,107,52,63,77,81,55,53,13,160,112,10,21,5,28,44,43,13,43,10,32,140,175,20,37,173,98,37,12,3,29,70,49,43,14,41,172,74,30,51,113,76,46,61,100,44,118,45,84,66,44,121,33,7,101,91,28,156,88,28,80,101,59,16,42,0,3,38,50,50,76,13,151,110,21,136,11,0,28,34,92,13,2,74,100,0,85,87,1,9,74,0,55,11,21,0,22,0,51,84,96,1,6,88,14,54,106,204,92,89,87,135,42,7,70,46,128,87,0,57,25,0,99,28,0,66,51,0,23,1,10,0,1,0,59,6,10,3,100,116,30,62,27,0,27,6,0,13,32,0,56,25,0,14,3,192,63,64,99,105,29,26,0,0,14,0,40,138,17,98,32,2,49,4,0,23,0,29,20,2,134,78,0,33,39,7,20,0,54,0,3,46,0,52,61,0,1,9,10,65,44,11,66,13,99,67,2,25,71,64,175,117,12,171,68,38,59,140,98,8,64,153,28,122,83,0,80,91,95,54,46,92,24,42,111,28,2,24,112,28,1,0,0,0,73,25,40,50,10,17,16,44,40,138,125,44,16,98,68,122,84,5,25,52,25,3,34,29,23,25,8,86,115,14,4,22,81,80,130,47,85,12,53,99,14,30,124,28,8,56,91,26,94,126,10,96,71,2,1,123,5,80,24,41,78,39,19,69,96,19,27,66,56,86,2,29,67,9,5,36,110,130,11,6,86,25,59,52,2,79,153,68,118,39,15,24,33,42,30,139,121,122,79,7,56,90,15,52,118,108,6,104,53,2,12,111,5,80,57,53,160,34,24,66,159,70,129,192,93,74,248,157,143,43,51,23,70,15,19,115,80,124,65,76,50,93,126,60,55,60,87,19,7,125,25,11,77,163,118,2,78,117,5,30,5,0,54,13,3,0,12,0,5,13,1,53,87,136,58,75,6,43,25,0,101,24,0,96,24,0,31,0,12,1,0,0,0,62,0,23,5,114,42,0,10,0,27,44,0,30,0,0,22,1,96,103,46,15,94,128,112,32,0,0,0,0,22,70,0,56,84,206,102,16,92,74,4,0,57,12,2,0,0,72,41,1,5,3,0,28,67,14,4,0,47,0,26,98,7,94,38,0,1,19,1,79,36,7,85,16,110,0,1,4,97,71,54,189,78,75,117,41,31,91,33,19,18,146,72,22,76,69,59,48,216,25,62,196,63,3,98,50,57,0,4,0,65,65,100,115,22,27,12,88,22,3,84,81,56,25,21,156,116,19,123,28,8,0,107,10,80,154,83,93,21,24,8,60,153,15,2,0,0,0,2,90,6,92,140,41,79,35,27,91,7,9,44,59,45,48,24,99,45,24,5,36,72,108,13,45,77,29,108,15,4,52,77,112,52,65,82,98,49,96,19,176,116,14,23,27,38,35,41,16,31,10,31,143,180,27,41,164,121,45,7,12,19,76,47,36,14,56,182,64,23,64,114,72,44,70,98,41,108,93,130,56,71,106,25,8,88,91,15,139,107,82,32,80,104,61,17,47,0,2,40,47,52,69,10,150,104,24,132,6,0,13,47,85,11,2,65,101,0,80,85,0,13,69,0,53,13,18,0,22,0,46,85,54,0,7,94,8,31,124,206,87,93,46,148,52,7,75,60,121,86,0,48,27,0,102,21,0,71,42,0,9,1,13,1,2,0,49,5,10,5,93,146,37,68,23,0,26,2,0,16,22,0,55,24,0,7,4,166,83,69,84,105,32,17,0,1,12,0,47,125,14,86,29,0,64,8,0,28,1,33,17,3,130,70,0,35,35,12,48,0,71,0,5,38,0,54,55,0,6,15,14,50,38,12,54,10,99,69,5,35,70,65,153,107,10,138,46,39,60,130,93,15,62,138,31,115,60,0,76,88,100,49,60,80,30,34,116,22,1,25,109,35,4,0,1,0,72,23,47,53,12,14,21,44,34,143,103,32,19,92,74,118,86,5,24,43,26,2,31,31,21,23,5,94,111,16,2,23,81,82,127,44,92,13,51,96,15,30,123,31,8,55,95,27,89,129,10,95,72,2,1,121,5,80,24,46,76,37,18,72,106,22,39,70,48,82,1,31,69,10,6,34,108,133,10,6,81,28,65,63,2,79,150,65,117,32,19,22,32,41,23,145,93,127,77,9,62,93,16,50,121,88,4,92,49,6,20,107,5,85,64,43,169,39,25,79,125,73,129,186,149

Foldseek 3Di:
DFEFEADDCAADADPPLVVRLVVLCVGCQQHAEHAYENEAAQHEADDDPLSLCNHQEYAAAYYAANAFYEEANPLNPQEQNNPDADVSAASYEHAHAHDDPDDTFYAFYNPLRQQAYNDGEYHADHTQRYPQQVLADCVQHYPDCPPVVRHDHDDVYDFDDPCATSAFRHNDPSRGHQGWAPLDDPCAQATFRHNDPLGHEENQAGSYFPHNAQLGHSDGPAAAEPSGRDPDWQAQWFADQVVLGIDGDQRQFADDPRYTHNAAPDQWFAERRYTHNDYDQQWDWDQDPNGTHTDGDPLDADEAEEQCGPPRVVGPAAAVVCLCVLASHAEYAAEHEHDPCRQCPDVVVPGHHDDQVSLLRQLNYAEYLAAYYYPDDPLQDAEVCSLCNHAEQNNPDADVQARYYAPQHANYAFYQNLRHQAYEGGEEEYENHQNYEQVVQAPCVRHYDDPPYYYHYDNYNDNVVQVVVPWAEDPQADSRTFRGDAQLTYNGGPAADEPSGRDNDAQFAHDPFFFEDDPRYTDTEDPQQDRDHDPHGQFHDHFQQGGPDGPAAAEPSGRDPARQFQTHHPVATFEWEADPVRYTDGDDPCQRGYANDNDPVGHDHDPPDDD/DPAEFAADDQQQDADPDLVVRLVVLCVRPQLHAEHAYENAAAQHEAVDDDLSLCNHQEYAAAYHAAHAFHAEANPLNHAEQANPDADVSAASEAHAHFHDPVRPGGYAFYNPLRHQEYNDHEYHADHTQRYEQPVLADCVQHYPDCPPVVSHDHDPPNHPDYDFDDPVLVSHFRHNDPSTRHQRFAVLDEPPALGTFRHNDPLGHEDNQAGRYADHNAQLGHSDGPAAAEPRGRDPDWDAQWFQDLVVRDIDGFPRAFAADSRYTHPAEDPCWAAERRYTDNDYDQQWDFDCDVPRTYTDGDPPQDAAEDEEQLDDVRVPGPAAALVCLVVLASHAEYEAEHEHDCCHQCHPVVVPGHHHDLVSLLSLLNYAEYQAAYYYPDHDQQDAEDCSQCNHAEQNNPDYDVQAREEADQACRHAFYNNLRHQAYEGGEEEHANNANYAQPVQAPCVRHYDDPPYYYHYYHYPDHVVCVVVVFAEDPQADSRTFRGYFQQTHNHGPAADEPSGRDDDAQFAHDPFAFEDDPRYTDGEDPQFDRDHPPHGQFHDHFQLGGPDGPAAAEDSGRDPAEQFQTHHNVAGFEWEADVVRYTDGDDPVQNRYFHDNDPVTRDHDPVD

Secondary structure (DSSP, 8-state):
--EEE----TT---SSHHHHHHHHHHHHTT-SEEES-EEEES--SS---GGGGG--EESS-EEEES---SEEE-TT--EE--SS-BTTTEEEEEE--B-TTSS-B--EEE-TT--EE-SSEEEEE--TT--SGGGS-GGGTBS---SGGGEEE--------TTTSS-BSSSSGGGBPPPSSTTS-TT-SS-BSSSSGGGBPPTTEEEEESSSSTTSEEEESSEEETTEEESSPSPSEEEETTTTEEEE-TT--EEETTEEESS--TT-EEETTEEESS--TTEEEEEETTEEEEEE------EEE-TTSGGGSS-SS--TTTGGGGTT-SEEES-EEE-HHHHH-BGGGTBPPP-GGGGGGGGG--EESS-EEES---TT--S-GGGTT--EE--SS-BTTEEEEEES-SS-S----TT--B--SSEEEEE--TT--SGGG--GGGT-SSSS--EEE-SSS-HHHHHTTT----TTB-TT-BSSSSTTSBSSBSSEEETTEEES--SSSSSSS-EEEETTEEEEPPTTBPPP-TT--SBSSSSTTSBSSBSSEEETTEEESS--EEEEBSSSEEEEEE-TTSBEEEPPTT-BTBBSSSSTT-B---TTS--/---EE--B--TT---S-HHHHHHHHHHHHTT-SEESSBEEEES--SS---GGGGG--EESS-EEEES---SEE--TT--EE--SS-BTTTEEEEEE--B-TT-S-B--EE--TT--EE-SSEEEEE--TT--STTTS-HHHHBS---SGGGEEE--TT--S-----TTS-S-BSSSSGGGBPPPSSTTS-TT-SS-BSSSSGGGBPPTTEEEEESSSSTTSEEEESSEEETTEEESSPPPSEEEETTTTEEEE-TT--EEETTEEESSPPTT-EEETTEEESS--SSEEEEESSS-EEEEEPSSSPP-EEE-BTSGGGSS-SS--TTTGGGGTT--EEESBEEE-HHHHT-BGGGTBPPP-GGGGGGGGG--EESS-EEES---TT--S-GGGTT--EE--SS-BTTEEEEEES-SS-S----TT--EE-SSEEEEE--TT--SGGG--GGGG-SSTT--EEEESSS-HHHHHHTT----TTB-TT-BSSSSTTSBSSBSSEEETTEEES--SSS-SSS-EEEETTEEEEPPTTBPPP-TT--SBSSSSTTSBSSBSSEEETTEEESS--EEEE-SSSEEEEEE-TTSEEEEPPTT-BTBBSSSSGGGB---TT-